Protein AF-A0A8S2B6L3-F1 (afdb_monomer)

Secondary structure (DSSP, 8-state):
---SS-HHHHHHHHHHHHHHHHHHHHHHHHHHHHHGGGGGT---HHHHHHHHHHHHHHHHHHHHHHHHHHHHHTPPPPTTSPS--HHHHHHHHHHHHHHHT--TT-S-SSHHHHHTHHHHHHHHHHHHHHHHHHHHHT-S-TTHHHHHHHHHHHHHHHHHHHHHHHHHSHHHHHHTT------HHHHHHHHHHHHHHHHTT--EEEEEEEPP-GGGS--S---TTTSTT----S--HHHHHHHHHHHHHHHGGGGGTPPBPHHHHHHHHHHHHT-S-HHHHHHHHHHHHHHHHHHHHSSHHHHTSHHHHHHHHHHHHHHHHHHHHHHH-S-HHHHS-HHHHHHHHHHHHHHHHHHHHHHHHHHTSHHHHHHTSPPPS-TTS-S-SHHHHHHHHHHHTT---EEEEEB--------GGGGSS----S----EEEEE---TTT-SS--EEEE--HHHHHTTPPPPPSB----HHHHHHHHHHHHHHHHHHHHHHHHHHHHHHHHHHHHHHHHHHHHHHHHH-HHIIIIIHHHHHHTGGGHHHHHHHHHHHHHHHTTHHHHHHHHHHHHS-EEEEPBHHHHHHHHHHHHHHHTT-SSHHHHHHHHT-SSHHHHHHHS-SSHHHHHHHHHHHSS-HHHHHHHHHHHHHHHHHS---S-PPPSHHHHHHHHHHHHHHHHHHHHHHHHHH-GGG-GGGTTHHHHHHHHHHHHHHHHHHHTT-GGG--HHHHHHHHHTS---S-HHHHH-TT----HHHHHHHHHHHHHHHHHH---HHHHHHHHHHHHHHHHHHHS-HHHHHHHHTTT--HHHHHHHHHHHTT-STTB---TT-EEEEEEE------------------------SSSSHHHHHHHTTS-----------PPP-SSPPSS---S-HHHHHHHHHHHH-SS-TT--EEEEEEE-TTS-HHHHHHHHHT-HHHHHH-SSEEEEEPPPS--TT---HHHHHHHHHHHHTT--HHHHHHHHHHHHHHHHHHHHTT---S--HHHHHHHHHHHHHHHHHTTS--EEEEES--GGG-------------TTS-GGGGS-TTS--EEEEEES-HHHHHHH-SSGGGEEEEPPP--HHHHHHHHHHHHHTTTPPPPP--HHHHHHHHHHHTT-HHHHHHHHHH-TTTTSTT-SSS-------------------------

InterPro domains:
  IPR002182 NB-ARC [PF00931] (900-1118)
  IPR007658 Protein of unknown function DUF594 [PF04578] (765-818)
  IPR025315 Domain of unknown function DUF4220 [PF13968] (52-455)
  IPR027417 P-loop containing nucleoside triphosphate hydrolase [G3DSA:3.40.50.300] (875-1096)
  IPR027417 P-loop containing nucleoside triphosphate hydrolase [SSF52540] (882-1149)

Radius of gyration: 41.97 Å; Cα contacts (8 Å, |Δi|>4): 1352; chains: 1; bounding box: 124×137×91 Å

Mean predicted aligned error: 19.84 Å

Nearest PDB structures (foldseek):
  9fp6-assembly1_F  TM=7.787E-01  e=2.320E-06  Nicotiana benthamiana
  8xuq-assembly1_G  TM=4.995E-01  e=8.492E-08  Solanum lycopersicum
  6w2y-assembly1_A  TM=2.445E-01  e=6.079E+00  Homo sapiens

Structure (mmCIF, N/CA/C/O backbone):
data_AF-A0A8S2B6L3-F1
#
_entry.id   AF-A0A8S2B6L3-F1
#
loop_
_atom_site.group_PDB
_atom_site.id
_atom_site.type_symbol
_atom_site.label_atom_id
_atom_site.label_alt_id
_atom_site.label_comp_id
_atom_site.label_asym_id
_atom_site.label_entity_id
_atom_site.label_seq_id
_atom_site.pdbx_PDB_ins_code
_atom_site.Cartn_x
_atom_site.Cartn_y
_atom_site.Cartn_z
_atom_site.occupancy
_atom_site.B_iso_or_equiv
_atom_site.auth_seq_id
_atom_site.auth_comp_id
_atom_site.auth_asym_id
_atom_site.auth_atom_id
_atom_site.pdbx_PDB_model_num
ATOM 1 N N . MET A 1 1 ? -56.464 -9.897 9.404 1.00 39.75 1 MET A N 1
ATOM 2 C CA . MET A 1 1 ? -55.066 -9.993 8.936 1.00 39.75 1 MET A CA 1
ATOM 3 C C . MET A 1 1 ? -54.577 -11.382 9.287 1.00 39.75 1 MET A C 1
ATOM 5 O O . MET A 1 1 ? -54.652 -11.745 10.451 1.00 39.75 1 MET A O 1
ATOM 9 N N . VAL A 1 2 ? -54.205 -12.188 8.294 1.00 43.56 2 VAL A N 1
ATOM 10 C CA . VAL A 1 2 ? -53.594 -13.500 8.544 1.00 43.56 2 VAL A CA 1
ATOM 11 C C . VAL A 1 2 ? -52.221 -13.220 9.145 1.00 43.56 2 VAL A C 1
ATOM 13 O O . VAL A 1 2 ? -51.412 -12.559 8.497 1.00 43.56 2 VAL A O 1
ATOM 16 N N . ASP A 1 3 ? -51.986 -13.634 10.390 1.00 48.56 3 ASP A N 1
ATOM 17 C CA . ASP A 1 3 ? -50.657 -13.565 10.998 1.00 48.56 3 ASP A CA 1
ATOM 18 C C . ASP A 1 3 ? -49.701 -14.382 10.116 1.00 48.56 3 ASP A C 1
ATOM 20 O O . ASP A 1 3 ? -49.745 -15.610 10.092 1.00 48.56 3 ASP A O 1
ATOM 24 N N . VAL A 1 4 ? -48.860 -13.685 9.347 1.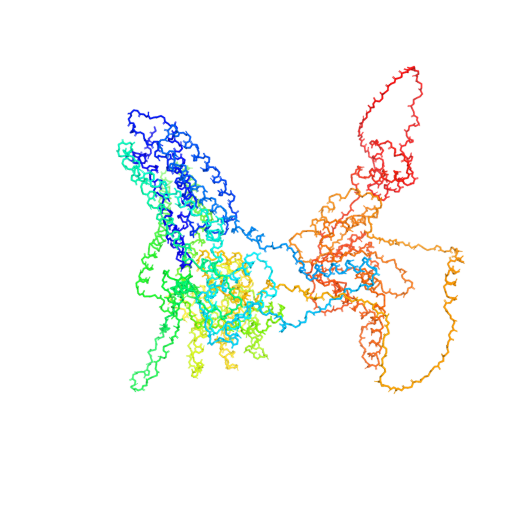00 69.31 4 VAL A N 1
ATOM 25 C CA . VAL A 1 4 ? -47.894 -14.269 8.395 1.00 69.31 4 VAL A CA 1
ATOM 26 C C . VAL A 1 4 ? -46.838 -15.123 9.119 1.00 69.31 4 VAL A C 1
ATOM 28 O O . VAL A 1 4 ? -46.154 -15.935 8.502 1.00 69.31 4 VAL A O 1
ATOM 31 N N . ILE A 1 5 ? -46.721 -14.974 10.442 1.00 65.00 5 ILE A N 1
ATOM 32 C CA . ILE A 1 5 ? -45.746 -15.662 11.288 1.00 65.00 5 ILE A CA 1
ATOM 33 C C . ILE A 1 5 ? -46.480 -16.668 12.194 1.00 65.00 5 ILE A C 1
ATOM 35 O O . ILE A 1 5 ? -47.363 -16.264 12.954 1.00 65.00 5 ILE A O 1
ATOM 39 N N . PRO A 1 6 ? -46.107 -17.963 12.175 1.00 85.62 6 PRO A N 1
ATOM 40 C CA . PRO A 1 6 ? -46.653 -18.972 13.081 1.00 85.62 6 PRO A CA 1
ATOM 41 C C . PRO A 1 6 ? -46.557 -18.551 14.556 1.00 85.62 6 PRO A C 1
ATOM 43 O O . PRO A 1 6 ? -45.494 -18.115 15.002 1.00 85.62 6 PRO A O 1
ATOM 46 N N . LYS A 1 7 ? -47.632 -18.747 15.337 1.00 78.56 7 LYS A N 1
ATOM 47 C CA . LYS A 1 7 ? -47.705 -18.347 16.762 1.00 78.56 7 LYS A CA 1
ATOM 48 C C . LYS A 1 7 ? -46.521 -18.853 17.593 1.00 78.56 7 LYS A C 1
ATOM 50 O O . LYS A 1 7 ? -45.916 -18.079 18.316 1.00 78.56 7 LYS A O 1
ATOM 55 N N . HIS A 1 8 ? -46.107 -20.105 17.394 1.00 76.56 8 HIS A N 1
ATOM 56 C CA . HIS A 1 8 ? -44.943 -20.670 18.083 1.00 76.56 8 HIS A CA 1
ATOM 57 C C . HIS A 1 8 ? -43.637 -19.906 17.786 1.00 76.56 8 HIS A C 1
ATOM 59 O O . HIS A 1 8 ? -42.817 -19.708 18.676 1.00 76.56 8 HIS A O 1
ATOM 65 N N . ILE A 1 9 ? -43.432 -19.455 16.542 1.00 77.88 9 ILE A N 1
ATOM 66 C CA . ILE A 1 9 ? -42.243 -18.675 16.159 1.00 77.88 9 ILE A CA 1
ATOM 67 C C . ILE A 1 9 ? -42.303 -17.285 16.793 1.00 77.88 9 ILE A C 1
ATOM 69 O O . ILE A 1 9 ? -41.291 -16.804 17.293 1.00 77.88 9 ILE A O 1
ATOM 73 N N . LYS A 1 10 ? -43.490 -16.672 16.827 1.00 77.94 10 LYS A N 1
ATOM 74 C CA . LYS A 1 10 ? -43.725 -15.384 17.486 1.00 77.94 10 LYS A CA 1
ATOM 75 C C . LYS A 1 10 ? -43.458 -15.460 18.994 1.00 77.9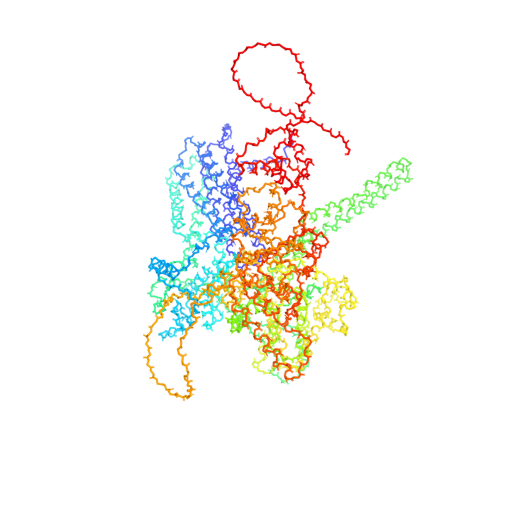4 10 LYS A C 1
ATOM 77 O O . LYS A 1 10 ? -42.695 -14.653 19.506 1.00 77.94 10 LYS A O 1
ATOM 82 N N . ASP A 1 11 ? -43.959 -16.490 19.672 1.00 74.25 11 ASP A N 1
ATOM 83 C CA . ASP A 1 11 ? -43.765 -16.684 21.117 1.00 74.25 11 ASP A CA 1
ATOM 84 C C . ASP A 1 11 ? -42.308 -17.000 21.491 1.00 74.25 11 ASP A C 1
ATOM 86 O O . ASP A 1 11 ? -41.849 -16.694 22.595 1.00 74.25 11 ASP A O 1
ATOM 90 N N . VAL A 1 12 ? -41.565 -17.665 20.602 1.00 76.44 12 VAL A N 1
ATOM 91 C CA . VAL A 1 12 ? -40.120 -17.880 20.776 1.00 76.44 12 VAL A CA 1
ATOM 92 C C . VAL A 1 12 ? -39.362 -16.575 20.540 1.00 76.44 12 VAL A C 1
ATOM 94 O O . VAL A 1 12 ? -38.505 -16.221 21.348 1.00 76.44 12 VAL A O 1
ATOM 97 N N . TRP A 1 13 ? -39.698 -15.844 19.476 1.00 78.12 13 TRP A N 1
ATOM 98 C CA . TRP A 1 13 ? -39.088 -14.559 19.148 1.00 78.12 13 TRP A CA 1
ATOM 99 C C . TRP A 1 13 ? -39.301 -13.527 20.255 1.00 78.12 13 TRP A C 1
ATOM 101 O O . TRP A 1 13 ? -38.339 -12.919 20.707 1.00 78.12 13 TRP A O 1
ATOM 111 N N . ASP A 1 14 ? -40.522 -13.372 20.759 1.00 73.19 14 ASP A N 1
ATOM 112 C CA . ASP A 1 14 ? -40.839 -12.379 21.786 1.00 73.19 14 ASP A CA 1
ATOM 113 C C . ASP A 1 14 ? -40.136 -12.675 23.123 1.00 73.19 14 ASP A C 1
ATOM 115 O O . ASP A 1 14 ? -39.762 -11.744 23.833 1.00 73.19 14 ASP A O 1
ATOM 119 N N . ARG A 1 15 ? -39.857 -13.952 23.433 1.00 72.19 15 ARG A N 1
ATOM 120 C CA . ARG A 1 15 ? -39.092 -14.360 24.628 1.00 72.19 15 ARG A CA 1
ATOM 121 C C . ARG A 1 15 ? -37.577 -14.227 24.489 1.00 72.19 15 ARG A C 1
ATOM 123 O O . ARG A 1 15 ? -36.888 -14.048 25.494 1.00 72.19 15 ARG A O 1
ATOM 130 N N . TRP A 1 16 ? -37.046 -14.379 23.278 1.00 79.19 16 TRP A N 1
ATOM 131 C CA . TRP A 1 16 ? -35.602 -14.457 23.037 1.00 79.19 16 TRP A CA 1
ATOM 132 C C . TRP A 1 16 ? -35.024 -13.282 22.256 1.00 79.19 16 TRP A C 1
ATOM 134 O O . TRP A 1 16 ? -33.807 -13.202 22.157 1.00 79.19 16 TRP A O 1
ATOM 144 N N . ASN A 1 17 ? -35.827 -12.358 21.732 1.00 82.75 17 ASN A N 1
ATOM 145 C CA . ASN A 1 17 ? -35.355 -11.276 20.861 1.00 82.75 17 ASN A CA 1
ATOM 146 C C . ASN A 1 17 ? -34.190 -10.467 21.465 1.00 82.75 17 ASN A C 1
ATOM 148 O O . ASN A 1 17 ? -33.154 -10.328 20.820 1.00 82.75 17 ASN A O 1
ATOM 152 N N . ILE A 1 18 ? -34.309 -9.985 22.706 1.00 84.00 18 ILE A N 1
ATOM 153 C CA . ILE A 1 18 ? -33.268 -9.187 23.368 1.00 84.00 18 ILE A CA 1
ATOM 154 C C . ILE A 1 18 ? -32.106 -10.084 23.800 1.00 84.00 18 ILE A C 1
ATOM 156 O O . ILE A 1 18 ? -30.960 -9.807 23.450 1.00 84.00 18 ILE A O 1
ATOM 160 N N . ARG A 1 19 ? -32.391 -11.182 24.518 1.00 86.75 19 ARG A N 1
ATOM 161 C CA . ARG A 1 19 ? -31.372 -12.134 25.008 1.00 86.75 19 ARG A CA 1
ATOM 162 C C . ARG A 1 19 ? -30.510 -12.662 23.857 1.00 86.75 19 ARG A C 1
ATOM 164 O O . ARG A 1 19 ? -29.286 -12.642 23.929 1.00 86.75 19 ARG A O 1
ATOM 171 N N . GLY A 1 20 ? -31.158 -13.086 22.777 1.00 86.62 20 GLY A N 1
ATOM 172 C CA . GLY A 1 20 ? -30.535 -13.593 21.562 1.00 86.62 20 GLY A CA 1
ATOM 173 C C . GLY A 1 20 ? -29.708 -12.535 20.839 1.00 86.62 20 GLY A C 1
ATOM 174 O O . GLY A 1 20 ? -28.588 -12.837 20.440 1.00 86.62 20 GLY A O 1
ATOM 175 N N . ALA A 1 21 ? -30.191 -11.292 20.727 1.00 89.56 21 ALA A N 1
ATOM 176 C CA . ALA A 1 21 ? -29.424 -10.209 20.105 1.00 89.56 21 ALA A CA 1
ATOM 177 C C . ALA A 1 21 ? -28.157 -9.848 20.907 1.00 89.56 21 ALA A C 1
ATOM 179 O O . ALA A 1 21 ? -27.092 -9.651 20.323 1.00 89.56 21 ALA A O 1
ATOM 180 N N . VAL A 1 22 ? -28.242 -9.832 22.242 1.00 91.12 22 VAL A N 1
ATOM 181 C CA . VAL A 1 22 ? -27.096 -9.579 23.133 1.00 91.12 22 VAL A CA 1
ATOM 182 C C . VAL A 1 22 ? -26.058 -10.708 23.050 1.00 91.12 22 VAL A C 1
ATOM 184 O O . VAL A 1 22 ? -24.865 -10.438 22.908 1.00 91.12 22 VAL A O 1
ATOM 187 N N . ILE A 1 23 ? -26.496 -11.973 23.075 1.00 90.94 23 ILE A N 1
ATOM 188 C CA . ILE A 1 23 ? -25.608 -13.141 22.920 1.00 90.94 23 ILE A CA 1
ATOM 189 C C . ILE A 1 23 ? -24.976 -13.170 21.523 1.00 90.94 23 ILE A C 1
ATOM 191 O O . ILE A 1 23 ? -23.786 -13.463 21.394 1.00 90.94 23 ILE A O 1
ATOM 195 N N . LEU A 1 24 ? -25.742 -12.846 20.476 1.00 92.25 24 LEU A N 1
ATOM 196 C CA . LEU A 1 24 ? -25.232 -12.745 19.110 1.00 92.25 24 LEU A CA 1
ATOM 197 C C . LEU A 1 24 ? -24.122 -11.694 19.029 1.00 92.25 24 LEU A C 1
ATOM 199 O O . LEU A 1 24 ? -23.046 -11.999 18.522 1.00 92.25 24 LEU A O 1
ATOM 203 N N . SER A 1 25 ? -24.346 -10.505 19.595 1.00 93.19 25 SER A N 1
ATOM 204 C CA . SER A 1 25 ? -23.343 -9.438 19.658 1.00 93.19 25 SER A CA 1
ATOM 205 C C . SER A 1 25 ? -22.048 -9.911 20.334 1.00 93.19 25 SER A C 1
ATOM 207 O O . SER A 1 25 ? -20.975 -9.794 19.745 1.00 93.19 25 SER A O 1
ATOM 209 N N . LEU A 1 26 ? -22.141 -10.556 21.502 1.00 91.81 26 LEU A N 1
ATOM 210 C CA . LEU A 1 26 ? -20.981 -11.118 22.206 1.00 91.81 26 LEU A CA 1
ATOM 211 C C . LEU A 1 26 ? -20.252 -12.195 21.377 1.00 91.81 26 LEU A C 1
ATOM 213 O O . LEU A 1 26 ? -19.022 -12.243 21.334 1.00 91.81 26 LEU A O 1
ATOM 217 N N . THR A 1 27 ? -21.009 -13.055 20.694 1.00 91.81 27 THR A N 1
ATOM 218 C CA . THR A 1 27 ? -20.460 -14.144 19.871 1.00 91.81 27 THR A CA 1
ATOM 219 C C . THR A 1 27 ? -19.681 -13.596 18.678 1.00 91.81 27 THR A C 1
ATOM 221 O O . THR A 1 27 ? -18.574 -14.058 18.400 1.00 91.81 27 THR A O 1
ATOM 224 N N . LEU A 1 28 ? -20.217 -12.578 17.997 1.00 93.25 28 LEU A N 1
ATOM 225 C CA . LEU A 1 28 ? -19.541 -11.914 16.881 1.00 93.25 28 LEU A CA 1
ATOM 226 C C . LEU A 1 28 ? -18.209 -11.295 17.329 1.00 93.25 28 LEU A C 1
ATOM 228 O O . LEU A 1 28 ? -17.218 -11.370 16.606 1.00 93.25 28 LEU A O 1
ATOM 232 N N . GLN A 1 29 ? -18.138 -10.773 18.553 1.00 91.44 29 GLN A N 1
ATOM 233 C CA . GLN A 1 29 ? -16.906 -10.205 19.111 1.00 91.44 29 GLN A CA 1
ATOM 234 C C . GLN A 1 29 ? -15.865 -11.241 19.473 1.00 91.44 29 GLN A C 1
ATOM 236 O O . GLN A 1 29 ? -14.689 -11.059 19.157 1.00 91.44 29 GLN A O 1
ATOM 241 N N . ALA A 1 30 ? -16.291 -12.348 20.077 1.00 90.31 30 ALA A N 1
ATOM 242 C CA . ALA A 1 30 ? -15.410 -13.480 20.312 1.00 90.31 30 ALA A CA 1
ATOM 243 C C . ALA A 1 30 ? -14.821 -13.995 18.985 1.00 90.31 30 ALA A C 1
ATOM 245 O O . ALA A 1 30 ? -13.615 -14.233 18.894 1.00 90.31 30 ALA A O 1
ATOM 246 N N . ILE A 1 31 ? -15.637 -14.076 17.923 1.00 89.94 31 ILE A N 1
ATOM 247 C CA . ILE A 1 31 ? -15.170 -14.433 16.576 1.00 89.94 31 ILE A CA 1
ATOM 248 C C . ILE A 1 31 ? -14.124 -13.425 16.076 1.00 89.94 31 ILE A C 1
ATOM 250 O O . ILE A 1 31 ? -13.054 -13.829 15.617 1.00 89.94 31 ILE A O 1
ATOM 254 N N . LEU A 1 32 ? -14.384 -12.121 16.181 1.00 91.31 32 LEU A N 1
ATOM 255 C CA . LEU A 1 32 ? -13.432 -11.105 15.729 1.00 91.31 32 LEU A CA 1
ATOM 256 C C . LEU A 1 32 ? -12.108 -11.151 16.510 1.00 91.31 32 LEU A C 1
ATOM 258 O O . LEU A 1 32 ? -11.046 -11.050 15.898 1.00 91.31 32 LEU A O 1
ATOM 262 N N . ILE A 1 33 ? -12.121 -11.379 17.823 1.00 88.69 33 ILE A N 1
ATOM 263 C CA . ILE A 1 33 ? -10.886 -11.495 18.621 1.00 88.69 33 ILE A CA 1
ATOM 264 C C . ILE A 1 33 ? -10.062 -12.712 18.198 1.00 88.69 33 ILE A C 1
ATOM 266 O O . ILE A 1 33 ? -8.857 -12.587 17.973 1.00 88.69 33 ILE A O 1
ATOM 270 N N . CYS A 1 34 ? -10.698 -13.872 18.029 1.00 84.38 34 CYS A N 1
ATOM 271 C CA . CYS A 1 34 ? -9.994 -15.111 17.704 1.00 84.38 34 CYS A CA 1
ATOM 272 C C . CYS A 1 34 ? -9.510 -15.179 16.246 1.00 84.38 34 CYS A C 1
ATOM 274 O O . CYS A 1 34 ? -8.421 -15.695 15.986 1.00 84.38 34 CYS A O 1
ATOM 276 N N . PHE A 1 35 ? -10.303 -14.688 15.287 1.00 86.44 35 PHE A N 1
ATOM 277 C CA . PHE A 1 35 ? -10.051 -14.911 13.859 1.00 86.44 35 PHE A CA 1
ATOM 278 C C . PHE A 1 35 ? -9.453 -13.706 13.126 1.00 86.44 35 PHE A C 1
ATOM 280 O O . PHE A 1 35 ? -8.768 -13.917 12.124 1.00 86.44 35 PHE A O 1
ATOM 287 N N . SER A 1 36 ? -9.615 -12.468 13.611 1.00 88.06 36 SER A N 1
ATOM 288 C CA . SER A 1 36 ? -9.066 -11.292 12.909 1.00 88.06 36 SER A CA 1
ATOM 289 C C . SER A 1 36 ? -7.540 -11.317 12.769 1.00 88.06 36 SER A C 1
ATOM 291 O O . SER A 1 36 ? -7.065 -11.078 11.660 1.00 88.06 36 SER A O 1
ATOM 293 N N . PRO A 1 37 ? -6.736 -11.707 13.785 1.00 83.69 37 PRO A N 1
ATOM 294 C CA . PRO A 1 37 ? -5.280 -11.814 13.625 1.00 83.69 37 PRO A CA 1
ATOM 295 C C . PRO A 1 37 ? -4.850 -12.826 12.554 1.00 83.69 37 PRO A C 1
ATOM 297 O O . PRO A 1 37 ? -3.748 -12.738 12.011 1.00 83.69 37 PRO A O 1
ATOM 300 N N . LEU A 1 38 ? -5.710 -13.801 12.236 1.00 83.12 38 LEU A N 1
ATOM 301 C CA . LEU A 1 38 ? -5.412 -14.835 11.251 1.00 83.12 38 LEU A CA 1
ATOM 302 C C . LEU A 1 38 ? -5.459 -14.307 9.813 1.00 83.12 38 LEU A C 1
ATOM 304 O O . LEU A 1 38 ? -4.885 -14.960 8.939 1.00 83.12 38 LEU A O 1
ATOM 308 N N . ARG A 1 39 ? -6.055 -13.130 9.560 1.00 85.50 39 ARG A N 1
ATOM 309 C CA . ARG A 1 39 ? -6.108 -12.525 8.216 1.00 85.50 39 ARG A CA 1
ATOM 310 C C . ARG A 1 39 ? -4.718 -12.204 7.657 1.00 85.50 39 ARG A C 1
ATOM 312 O O . ARG A 1 39 ? -4.468 -12.482 6.493 1.00 85.50 39 ARG A O 1
ATOM 319 N N . LYS A 1 40 ? -3.773 -11.791 8.517 1.00 85.06 40 LYS A N 1
ATOM 320 C CA . LYS A 1 40 ? -2.347 -11.608 8.164 1.00 85.06 40 LYS A CA 1
ATOM 321 C C . LYS A 1 40 ? -1.671 -12.906 7.722 1.00 85.06 40 LYS A C 1
ATOM 323 O O . LYS A 1 40 ? -0.711 -12.910 6.968 1.00 85.06 40 LYS A O 1
ATOM 328 N N . ARG A 1 41 ? -2.158 -14.040 8.228 1.00 81.56 41 ARG A N 1
ATOM 329 C CA . ARG A 1 41 ? -1.478 -15.332 8.111 1.00 81.56 41 ARG A CA 1
ATOM 330 C C . ARG A 1 41 ? -1.972 -16.122 6.906 1.00 81.56 41 ARG A C 1
ATOM 332 O O . ARG A 1 41 ? -1.244 -16.972 6.393 1.00 81.56 41 ARG A O 1
ATOM 339 N N . THR A 1 42 ? -3.227 -15.960 6.487 1.00 73.31 42 THR A N 1
ATOM 340 C CA . THR A 1 42 ? -3.825 -16.829 5.465 1.00 73.31 42 THR A CA 1
ATOM 341 C C . THR A 1 42 ? -4.634 -16.072 4.413 1.00 73.31 42 THR A C 1
ATOM 343 O O . THR A 1 42 ? -5.587 -15.392 4.771 1.00 73.31 42 THR A O 1
ATOM 346 N N . PRO A 1 43 ? -4.417 -16.352 3.114 1.00 66.94 43 PRO A N 1
ATOM 347 C CA . PRO A 1 43 ? -5.229 -15.808 2.024 1.00 66.94 43 PRO A CA 1
ATOM 348 C C . PRO A 1 43 ? -6.550 -16.584 1.860 1.00 66.94 43 PRO A C 1
ATOM 350 O O . PRO A 1 43 ? -7.154 -16.630 0.790 1.00 66.94 43 PRO A O 1
ATOM 353 N N . ARG A 1 44 ? -6.999 -17.301 2.902 1.00 69.81 44 ARG A N 1
ATOM 354 C CA . ARG A 1 44 ? -8.167 -18.184 2.796 1.00 69.81 44 ARG A CA 1
ATOM 355 C C . ARG A 1 44 ? -9.427 -17.334 2.784 1.00 69.81 44 ARG A C 1
ATOM 357 O O . ARG A 1 44 ? -9.853 -16.859 3.833 1.00 69.81 44 ARG A O 1
ATOM 364 N N . ARG A 1 45 ? -10.065 -17.249 1.615 1.00 69.19 45 ARG A N 1
ATOM 365 C CA . ARG A 1 45 ? -11.294 -16.472 1.409 1.00 69.19 45 ARG A CA 1
ATOM 366 C C . ARG A 1 45 ? -12.389 -16.769 2.427 1.00 69.19 45 ARG A C 1
ATOM 368 O O . ARG A 1 45 ? -12.997 -15.834 2.910 1.00 69.19 45 ARG A O 1
ATOM 375 N N . LEU A 1 46 ? -12.596 -18.027 2.820 1.00 70.81 46 LEU A N 1
ATOM 376 C CA . LEU A 1 46 ? -13.616 -18.361 3.824 1.00 70.81 46 LEU A CA 1
ATOM 377 C C . LEU A 1 46 ? -13.376 -17.712 5.185 1.00 70.81 46 LEU A C 1
ATOM 379 O O . LEU A 1 46 ? -14.321 -17.249 5.811 1.00 70.81 46 LEU A O 1
ATOM 383 N N . LEU A 1 47 ? -12.120 -17.669 5.634 1.00 78.31 47 LEU A N 1
ATOM 384 C CA . LEU A 1 47 ? -11.785 -17.008 6.891 1.00 78.31 47 LEU A CA 1
ATOM 385 C C . LEU A 1 47 ? -11.999 -15.499 6.760 1.00 78.31 47 LEU A C 1
ATOM 387 O O . LEU A 1 47 ? -12.567 -14.892 7.659 1.00 78.31 47 LEU A O 1
ATOM 391 N N . ILE A 1 48 ? -11.596 -14.918 5.627 1.00 81.06 48 ILE A N 1
ATOM 392 C CA . ILE A 1 48 ? -11.785 -13.492 5.341 1.00 81.06 48 ILE A CA 1
ATOM 393 C C . ILE A 1 48 ? -13.280 -13.144 5.295 1.00 81.06 48 ILE A C 1
ATOM 395 O O . ILE A 1 48 ? -13.677 -12.180 5.932 1.00 81.06 48 ILE A O 1
ATOM 399 N N . VAL A 1 49 ? -14.118 -13.950 4.632 1.00 79.88 49 VAL A N 1
ATOM 400 C CA . VAL A 1 49 ? -15.583 -13.770 4.577 1.00 79.88 49 VAL A CA 1
ATOM 401 C C . VAL A 1 49 ? -16.209 -13.902 5.963 1.00 79.88 49 VAL A C 1
ATOM 403 O O . VAL A 1 49 ? -17.076 -13.109 6.312 1.00 79.88 49 VAL A O 1
ATOM 406 N N . LEU A 1 50 ? -15.754 -14.859 6.777 1.00 83.25 50 LEU A N 1
ATOM 407 C CA . LEU A 1 50 ? -16.223 -15.013 8.153 1.00 83.25 50 LEU A CA 1
ATOM 408 C C . LEU A 1 50 ? -15.891 -13.772 8.993 1.00 83.25 50 LEU A C 1
ATOM 410 O O . LEU A 1 50 ? -16.791 -13.206 9.605 1.00 83.25 50 LEU A O 1
ATOM 414 N N . VAL A 1 51 ? -14.641 -13.301 8.966 1.00 88.62 51 VAL A N 1
ATOM 415 C CA . VAL A 1 51 ? -14.223 -12.080 9.679 1.00 88.62 51 VAL A CA 1
ATOM 416 C C . VAL A 1 51 ? -14.974 -10.852 9.159 1.00 88.62 51 VAL A C 1
ATOM 418 O O . VAL A 1 51 ? -15.491 -10.084 9.961 1.00 88.62 51 VAL A O 1
ATOM 421 N N . TRP A 1 52 ? -15.092 -10.700 7.840 1.00 90.94 52 TRP A N 1
ATOM 422 C CA . TRP A 1 52 ? -15.821 -9.609 7.190 1.00 90.94 52 TRP A CA 1
ATOM 423 C C . TRP A 1 52 ? -17.298 -9.580 7.601 1.00 90.94 52 TRP A C 1
ATOM 425 O O . TRP A 1 52 ? -17.804 -8.546 8.028 1.00 90.94 52 TRP A O 1
ATOM 435 N N . SER A 1 53 ? -17.979 -10.730 7.557 1.00 88.19 53 SER A N 1
ATOM 436 C CA . SER A 1 53 ? -19.384 -10.833 7.967 1.00 88.19 53 SER A CA 1
ATOM 437 C C . SER A 1 53 ? -19.566 -10.514 9.450 1.00 88.19 53 SER A C 1
ATOM 439 O O . SER A 1 53 ? -20.471 -9.762 9.808 1.00 88.19 53 SER A O 1
ATOM 441 N N . SER A 1 54 ? -18.669 -11.008 10.309 1.00 92.75 54 SER A N 1
ATOM 442 C CA . SER A 1 54 ? -18.706 -10.706 11.737 1.00 92.75 54 SER A CA 1
ATOM 443 C C . SER A 1 54 ? -18.448 -9.232 12.022 1.00 92.75 54 SER A C 1
ATOM 445 O O . SER A 1 54 ? -19.101 -8.674 12.896 1.00 92.75 54 SER A O 1
ATOM 447 N N . TYR A 1 55 ? -17.542 -8.597 11.275 1.00 92.44 55 TYR A N 1
ATOM 448 C CA . TYR A 1 55 ? -17.217 -7.178 11.405 1.00 92.44 55 TYR A CA 1
ATOM 449 C C . TYR A 1 55 ? -18.436 -6.305 11.091 1.00 92.44 55 TYR A C 1
ATOM 451 O O . TYR A 1 55 ? -18.815 -5.465 11.903 1.00 92.44 55 TYR A O 1
ATOM 459 N N . LEU A 1 56 ? -19.115 -6.575 9.971 1.00 90.31 56 LEU A N 1
ATOM 460 C CA . LEU A 1 56 ? -20.314 -5.833 9.574 1.00 90.31 56 LEU A CA 1
ATOM 461 C C . LEU A 1 56 ? -21.500 -6.067 10.520 1.00 90.31 56 LEU A C 1
ATOM 463 O O . LEU A 1 56 ? -22.231 -5.133 10.855 1.00 90.31 56 LEU A O 1
ATOM 467 N N . LEU A 1 57 ? -21.707 -7.313 10.959 1.00 91.44 57 LEU A N 1
ATOM 468 C CA . LEU A 1 57 ? -22.838 -7.667 11.818 1.00 91.44 57 LEU A CA 1
ATOM 469 C C . LEU A 1 57 ? -22.642 -7.244 13.279 1.00 91.44 57 LEU A C 1
ATOM 471 O O . LEU A 1 57 ? -23.639 -7.060 13.979 1.00 91.44 57 LEU A O 1
ATOM 475 N N . ALA A 1 58 ? -21.403 -7.083 13.756 1.00 91.00 58 ALA A N 1
ATOM 476 C CA . ALA A 1 58 ? -21.122 -6.753 15.154 1.00 91.00 58 ALA A CA 1
ATOM 477 C C . ALA A 1 58 ? -21.783 -5.429 15.567 1.00 91.00 58 ALA A C 1
ATOM 479 O O . ALA A 1 58 ? -22.587 -5.419 16.503 1.00 91.00 58 ALA A O 1
ATOM 480 N N . ASP A 1 59 ? -21.531 -4.349 14.823 1.00 87.75 59 ASP A N 1
ATOM 481 C CA . ASP A 1 59 ? -22.091 -3.027 15.129 1.00 87.75 59 ASP A CA 1
ATOM 482 C C . ASP A 1 59 ? -23.616 -2.997 14.921 1.00 87.75 59 ASP A C 1
ATOM 484 O O . ASP A 1 59 ? -24.356 -2.434 15.733 1.00 87.75 59 ASP A O 1
ATOM 488 N N . TRP A 1 60 ? -24.116 -3.666 13.873 1.00 90.94 60 TRP A N 1
ATOM 489 C CA . TRP A 1 60 ? -25.555 -3.764 13.605 1.00 90.94 60 TRP A CA 1
ATOM 490 C C . TRP A 1 60 ? -26.305 -4.483 14.734 1.00 90.94 60 TRP A C 1
ATOM 492 O O . TRP A 1 60 ? -27.326 -3.986 15.210 1.00 90.94 60 TRP A O 1
ATOM 502 N N . SER A 1 61 ? -25.778 -5.619 15.203 1.00 92.25 61 SER A N 1
ATOM 503 C CA . SER A 1 61 ? -26.400 -6.417 16.266 1.00 92.25 61 SER A CA 1
ATOM 504 C C . SER A 1 61 ? -26.500 -5.650 17.588 1.00 92.25 61 SER A C 1
ATOM 506 O O . SER A 1 61 ? -27.537 -5.709 18.252 1.00 92.25 61 SER A O 1
ATOM 508 N N . ALA A 1 62 ? -25.466 -4.878 17.943 1.00 90.06 62 ALA A N 1
ATOM 509 C CA . ALA A 1 62 ? -25.458 -4.084 19.164 1.00 90.06 62 ALA A CA 1
ATOM 510 C C . ALA A 1 62 ? -26.440 -2.906 19.086 1.00 90.06 62 ALA A C 1
ATOM 512 O O . ALA A 1 62 ? -27.249 -2.722 19.996 1.00 90.06 62 ALA A O 1
ATOM 513 N N . ASN A 1 63 ? -26.451 -2.170 17.970 1.00 88.25 63 ASN A N 1
ATOM 514 C CA . ASN A 1 63 ? -27.407 -1.082 17.742 1.00 88.25 63 ASN A CA 1
ATOM 515 C C . ASN A 1 63 ? -28.861 -1.584 17.769 1.00 88.25 63 ASN A C 1
ATOM 517 O O . ASN A 1 63 ? -29.724 -0.973 18.404 1.00 88.25 63 ASN A O 1
ATOM 521 N N . PHE A 1 64 ? -29.129 -2.725 17.125 1.00 89.81 64 PHE A N 1
ATOM 522 C CA . PHE A 1 64 ? -30.445 -3.361 17.124 1.00 89.81 64 PHE A CA 1
ATOM 523 C C . PHE A 1 64 ? -30.889 -3.762 18.539 1.00 89.81 64 PHE A C 1
ATOM 525 O O . PHE A 1 64 ? -32.020 -3.477 18.939 1.00 89.81 64 PHE A O 1
ATOM 532 N N . ALA A 1 65 ? -29.989 -4.358 19.327 1.00 89.31 65 ALA A N 1
ATOM 533 C CA . ALA A 1 65 ? -30.264 -4.735 20.710 1.00 89.31 65 ALA A CA 1
ATOM 534 C C . ALA A 1 65 ? -30.553 -3.512 21.604 1.00 89.31 65 ALA A C 1
ATOM 536 O O . ALA A 1 65 ? -31.520 -3.541 22.367 1.00 89.31 65 ALA A O 1
ATOM 537 N N . VAL A 1 66 ? -29.798 -2.412 21.469 1.00 88.06 66 VAL A N 1
ATOM 538 C CA . VAL A 1 66 ? -30.070 -1.156 22.200 1.00 88.06 66 VAL A CA 1
ATOM 539 C C . VAL A 1 66 ? -31.446 -0.594 21.836 1.00 88.06 66 VAL A C 1
ATOM 541 O O . VAL A 1 66 ? -32.200 -0.192 22.724 1.00 88.06 66 VAL A O 1
ATOM 544 N N . GLY A 1 67 ? -31.821 -0.624 20.553 1.00 86.38 67 GLY A N 1
ATOM 545 C CA . GLY A 1 67 ? -33.147 -0.197 20.097 1.00 86.38 67 GLY A CA 1
ATOM 546 C C . GLY A 1 67 ? -34.288 -1.012 20.717 1.00 86.38 67 GLY A C 1
ATOM 547 O O . GLY A 1 67 ? -35.282 -0.442 21.176 1.00 86.38 67 GLY A O 1
ATOM 548 N N . LEU A 1 68 ? -34.135 -2.339 20.797 1.00 84.19 68 LEU A N 1
ATOM 549 C CA . LEU A 1 68 ? -35.106 -3.219 21.459 1.00 84.19 68 LEU A CA 1
ATOM 550 C C . LEU A 1 68 ? -35.210 -2.944 22.966 1.00 84.19 68 LEU A C 1
ATOM 552 O O . LEU A 1 68 ? -36.320 -2.894 23.499 1.00 84.19 68 LEU A O 1
ATOM 556 N N . ILE A 1 69 ? -34.077 -2.726 23.641 1.00 85.06 69 ILE A N 1
ATOM 557 C CA . ILE A 1 69 ? -34.047 -2.393 25.073 1.00 85.06 69 ILE A CA 1
ATOM 558 C C . ILE A 1 69 ? -34.752 -1.054 25.323 1.00 85.06 69 ILE A C 1
ATOM 560 O O . ILE A 1 69 ? -35.620 -0.976 26.192 1.00 85.06 69 ILE A O 1
ATOM 564 N N . SER A 1 70 ? -34.445 -0.022 24.531 1.00 82.44 70 SER A N 1
ATOM 565 C CA . SER A 1 70 ? -35.060 1.307 24.649 1.00 82.44 70 SER A CA 1
ATOM 566 C C . SER A 1 70 ? -36.583 1.256 24.471 1.00 82.44 70 SER A C 1
ATOM 568 O O . SER A 1 70 ? -37.330 1.801 25.287 1.00 82.44 70 SER A O 1
ATOM 570 N N . LYS A 1 71 ? -37.069 0.499 23.476 1.00 80.94 71 LYS A N 1
ATOM 571 C CA . LYS A 1 71 ? -38.508 0.304 23.223 1.00 80.94 71 LYS A CA 1
ATOM 572 C C . LYS A 1 71 ? -39.246 -0.361 24.391 1.00 80.94 71 LYS A C 1
ATOM 574 O O . LYS A 1 71 ? -40.431 -0.090 24.594 1.00 80.94 71 LYS A O 1
ATOM 579 N N . ASN A 1 72 ? -38.575 -1.241 25.133 1.00 75.38 72 ASN A N 1
ATOM 580 C CA . ASN A 1 72 ? -39.185 -2.015 26.215 1.00 75.38 72 ASN A CA 1
ATOM 581 C C . ASN A 1 72 ? -39.054 -1.347 27.599 1.00 75.38 72 ASN A C 1
ATOM 583 O O . ASN A 1 72 ? -39.825 -1.675 28.500 1.00 75.38 72 ASN A O 1
ATOM 587 N N . GLN A 1 73 ? -38.152 -0.373 27.774 1.00 72.44 73 GLN A N 1
ATOM 588 C CA . GLN A 1 73 ? -38.021 0.400 29.021 1.00 72.44 73 GLN A CA 1
ATOM 589 C C . GLN A 1 73 ? -39.288 1.229 29.332 1.00 72.44 73 GLN A C 1
ATOM 591 O O . GLN A 1 73 ? -39.734 1.260 30.481 1.00 72.44 73 GLN A O 1
ATOM 596 N N . GLY A 1 74 ? -39.930 1.815 28.312 1.00 62.34 74 GLY A N 1
ATOM 597 C CA . GLY A 1 74 ? -41.056 2.755 28.463 1.00 62.34 74 GLY A CA 1
ATOM 598 C C . GLY A 1 74 ? -42.478 2.170 28.481 1.00 62.34 74 GLY A C 1
ATOM 599 O O . GLY A 1 74 ? -43.428 2.942 28.490 1.00 62.34 74 GLY A O 1
ATOM 600 N N . LYS A 1 75 ? -42.666 0.842 28.446 1.00 63.31 75 LYS A N 1
ATOM 601 C CA . LYS A 1 75 ? -44.011 0.222 28.445 1.00 63.31 75 LYS A CA 1
ATOM 602 C C . LYS A 1 75 ? -44.414 -0.289 29.823 1.00 63.31 75 LYS A C 1
ATOM 604 O O . LYS A 1 75 ? -43.619 -0.980 30.458 1.00 63.31 75 LYS A O 1
ATOM 609 N N . ASP A 1 76 ? -45.633 -0.000 30.262 1.00 55.84 76 ASP A N 1
ATOM 610 C CA . ASP A 1 76 ? -46.199 -0.596 31.476 1.00 55.84 76 ASP A CA 1
ATOM 611 C C . ASP A 1 76 ? -46.508 -2.085 31.265 1.00 55.84 76 ASP A C 1
ATOM 613 O O . ASP A 1 76 ? -46.878 -2.509 30.167 1.00 55.84 76 ASP A O 1
ATOM 617 N N . LEU A 1 77 ? -46.290 -2.885 32.311 1.00 51.41 77 LEU A N 1
ATOM 618 C CA . LEU A 1 77 ? -46.504 -4.335 32.297 1.00 51.41 77 LEU A CA 1
ATOM 619 C C . LEU A 1 77 ? -47.998 -4.648 32.161 1.00 51.41 77 LEU A C 1
ATOM 621 O O . LEU A 1 77 ? -48.823 -4.047 32.853 1.00 51.41 77 LEU A O 1
ATOM 625 N N . LYS A 1 78 ? -48.349 -5.621 31.313 1.00 53.62 78 LYS A N 1
ATOM 626 C CA . LYS A 1 78 ? -49.683 -6.231 31.353 1.00 53.62 78 LYS A CA 1
ATOM 627 C C . LYS A 1 78 ? -49.744 -7.245 32.508 1.00 53.62 78 LYS A C 1
ATOM 629 O O . LYS A 1 78 ? -48.710 -7.794 32.873 1.00 53.62 78 LYS A O 1
ATOM 634 N N . PRO A 1 79 ? -50.928 -7.522 33.082 1.00 43.44 79 PRO A N 1
ATOM 635 C CA . PRO A 1 79 ? -51.076 -8.420 34.235 1.00 43.44 79 PRO A CA 1
ATOM 636 C C . PRO A 1 79 ? -50.592 -9.868 34.011 1.00 43.44 79 PRO A C 1
ATOM 638 O O . PRO A 1 79 ? -50.325 -10.555 34.991 1.00 43.44 79 PRO A O 1
ATOM 641 N N . ASP A 1 80 ? -50.423 -10.304 32.756 1.00 51.97 80 ASP A N 1
ATOM 642 C CA . ASP A 1 80 ? -49.887 -11.627 32.392 1.00 51.97 80 ASP A CA 1
ATOM 643 C C . ASP A 1 80 ? -48.367 -11.628 32.099 1.00 51.97 80 ASP A C 1
ATOM 645 O O . ASP A 1 80 ? -47.796 -12.678 31.795 1.00 51.97 80 ASP A O 1
ATOM 649 N N . ASP A 1 81 ? -47.696 -10.470 32.170 1.00 49.03 81 ASP A N 1
ATOM 650 C CA . ASP A 1 81 ? -46.251 -10.364 31.940 1.00 49.03 81 ASP A CA 1
ATOM 651 C C . ASP A 1 81 ? -45.453 -10.678 33.230 1.00 49.03 81 ASP A C 1
ATOM 653 O O . ASP A 1 81 ? -45.816 -10.223 34.320 1.00 49.03 81 ASP A O 1
ATOM 657 N N . PRO A 1 82 ? -44.338 -11.430 33.144 1.00 47.25 82 PRO A N 1
ATOM 658 C CA . PRO A 1 82 ? -43.539 -11.820 34.307 1.00 47.25 82 PRO A CA 1
ATOM 659 C C . PRO A 1 82 ? -42.903 -10.618 35.051 1.00 47.25 82 PRO A C 1
ATOM 661 O O . PRO A 1 82 ? -42.648 -9.564 34.458 1.00 47.25 82 PRO A O 1
ATOM 664 N N . PRO A 1 83 ? -42.612 -10.751 36.363 1.00 48.16 83 PRO A N 1
ATOM 665 C CA . PRO A 1 83 ? -42.238 -9.618 37.207 1.00 48.16 83 PRO A CA 1
ATOM 666 C C . PRO A 1 83 ? -40.796 -9.116 36.968 1.00 48.16 83 PRO A C 1
ATOM 668 O O . PRO A 1 83 ? -39.825 -9.806 37.250 1.00 48.16 83 PRO A O 1
ATOM 671 N N . GLN A 1 84 ? -40.692 -7.855 36.523 1.00 54.06 84 GLN A N 1
ATOM 672 C CA . GLN A 1 84 ? -39.532 -6.931 36.524 1.00 54.06 84 GLN A CA 1
ATOM 673 C C . GLN A 1 84 ? -38.185 -7.373 35.886 1.00 54.06 84 GLN A C 1
ATOM 675 O O . GLN A 1 84 ? -37.149 -7.387 36.550 1.00 54.06 84 GLN A O 1
ATOM 680 N N . ASP A 1 85 ? -38.146 -7.481 34.550 1.00 58.06 85 ASP A N 1
ATOM 681 C CA . ASP A 1 85 ? -36.907 -7.587 33.738 1.00 58.06 85 ASP A CA 1
ATOM 682 C C . ASP A 1 85 ? -36.191 -6.236 33.462 1.00 58.06 85 ASP A C 1
ATOM 684 O O . ASP A 1 85 ? -35.015 -6.194 33.085 1.00 58.06 85 ASP A O 1
ATOM 688 N N . LYS A 1 86 ? -36.864 -5.085 33.651 1.00 63.88 86 LYS A N 1
ATOM 689 C CA . LYS A 1 86 ? -36.360 -3.753 33.223 1.00 63.88 86 LYS A CA 1
ATOM 690 C C . LYS A 1 86 ? -35.023 -3.341 33.854 1.00 63.88 86 LYS A C 1
ATOM 692 O O . LYS A 1 86 ? -34.220 -2.650 33.225 1.00 63.88 86 LYS A O 1
ATOM 697 N N . LYS A 1 87 ? -34.766 -3.775 35.092 1.00 71.69 87 LYS A N 1
ATOM 698 C CA . LYS A 1 87 ? -33.572 -3.390 35.864 1.00 71.69 87 LYS A CA 1
ATOM 699 C C . LYS A 1 87 ? -32.293 -4.034 35.328 1.00 71.69 87 LYS A C 1
ATOM 701 O O . LYS A 1 87 ? -31.261 -3.367 35.317 1.00 71.69 87 LYS A O 1
ATOM 706 N N . LEU A 1 88 ? -32.364 -5.295 34.886 1.00 77.75 88 LEU A N 1
ATOM 707 C CA . LEU A 1 88 ? -31.223 -6.017 34.312 1.00 77.75 88 LEU A CA 1
ATOM 708 C C . LEU A 1 88 ? -31.003 -5.630 32.844 1.00 77.75 88 LEU A C 1
ATOM 710 O O . LEU A 1 88 ? -29.865 -5.445 32.425 1.00 77.75 88 LEU A O 1
ATOM 714 N N . MET A 1 89 ? -32.083 -5.387 32.093 1.00 79.06 89 MET A N 1
ATOM 715 C CA . MET A 1 89 ? -31.991 -4.853 30.728 1.00 79.06 89 MET A CA 1
ATOM 716 C C . MET A 1 89 ? -31.277 -3.493 30.677 1.00 79.06 89 MET A C 1
ATOM 718 O O . MET A 1 89 ? -30.525 -3.228 29.741 1.00 79.06 89 MET A O 1
ATOM 722 N N . ALA A 1 90 ? -31.447 -2.650 31.705 1.00 82.88 90 ALA A N 1
ATOM 723 C CA . ALA A 1 90 ? -30.713 -1.387 31.827 1.00 82.88 90 ALA A CA 1
ATOM 724 C C . ALA A 1 90 ? -29.192 -1.575 31.975 1.00 82.88 90 ALA A C 1
ATOM 726 O O . ALA A 1 90 ? -28.431 -0.709 31.558 1.00 82.88 90 ALA A O 1
ATOM 727 N N . LEU A 1 91 ? -28.742 -2.705 32.537 1.00 87.94 91 LEU A N 1
ATOM 728 C CA . LEU A 1 91 ? -27.322 -3.060 32.632 1.00 87.94 91 LEU A CA 1
ATOM 729 C C . LEU A 1 91 ? -26.759 -3.562 31.298 1.00 87.94 91 LEU A C 1
ATOM 731 O O . LEU A 1 91 ? -25.585 -3.340 31.012 1.00 87.94 91 LEU A O 1
ATOM 735 N N . TRP A 1 92 ? -27.577 -4.200 30.459 1.00 90.06 92 TRP A N 1
ATOM 736 C CA . TRP A 1 92 ? -27.130 -4.690 29.155 1.00 90.06 92 TRP A CA 1
ATOM 737 C C . TRP A 1 92 ? -26.855 -3.567 28.151 1.00 90.06 92 TRP A C 1
ATOM 739 O O . TRP A 1 92 ? -25.980 -3.728 27.309 1.00 90.06 92 TRP A O 1
ATOM 749 N N . ALA A 1 93 ? -27.525 -2.415 28.252 1.00 88.31 93 ALA A N 1
ATOM 750 C CA . ALA A 1 93 ? -27.263 -1.282 27.358 1.00 88.31 93 ALA A CA 1
ATOM 751 C C . ALA A 1 93 ? -25.801 -0.766 27.446 1.00 88.31 93 ALA A C 1
ATOM 753 O O . ALA A 1 93 ? -25.140 -0.707 26.409 1.00 88.31 93 ALA A O 1
ATOM 754 N N . PRO A 1 94 ? -25.225 -0.498 28.636 1.00 89.25 94 PRO A N 1
ATOM 755 C CA . PRO A 1 94 ? -23.790 -0.236 28.783 1.00 89.25 94 PRO A CA 1
ATOM 756 C C . PRO A 1 94 ? -22.868 -1.356 28.274 1.00 89.25 94 PRO A C 1
ATOM 758 O O . PRO A 1 94 ? -21.798 -1.069 27.743 1.00 89.25 94 PRO A O 1
ATOM 761 N N . PHE A 1 95 ? -23.264 -2.628 28.395 1.00 89.94 95 PHE A N 1
ATOM 762 C CA . PHE A 1 95 ? -22.502 -3.741 27.810 1.00 89.94 95 PHE A CA 1
ATOM 763 C C . PHE A 1 95 ? -22.495 -3.699 26.282 1.00 89.94 95 PHE A C 1
ATOM 765 O O . PHE A 1 95 ? -21.475 -3.985 25.666 1.00 89.94 95 PHE A O 1
ATOM 772 N N . LEU A 1 96 ? -23.603 -3.304 25.658 1.00 90.12 96 LEU A N 1
ATOM 773 C CA . LEU A 1 96 ? -23.660 -3.117 24.211 1.00 90.12 96 LEU A CA 1
ATOM 774 C C . LEU A 1 96 ? -22.794 -1.930 23.759 1.00 90.12 96 LEU A C 1
ATOM 776 O O . LEU A 1 96 ? -22.211 -1.984 22.681 1.00 90.12 96 LEU A O 1
ATOM 780 N N . LEU A 1 97 ? -22.626 -0.902 24.598 1.00 88.94 97 LEU A N 1
ATOM 781 C CA . LEU A 1 97 ? -21.648 0.165 24.358 1.00 88.94 97 LEU A CA 1
ATOM 782 C C . LEU A 1 97 ? -20.203 -0.361 24.444 1.00 88.94 97 LEU A C 1
ATOM 784 O O . LEU A 1 97 ? -19.394 -0.070 23.566 1.00 88.94 97 LEU A O 1
ATOM 788 N N . LEU A 1 98 ? -19.896 -1.189 25.452 1.00 89.56 98 LEU A N 1
ATOM 789 C CA . LEU A 1 98 ? -18.613 -1.898 25.570 1.00 89.56 98 LEU A CA 1
ATOM 790 C C . LEU A 1 98 ? -18.329 -2.750 24.330 1.00 89.56 98 LEU A C 1
ATOM 792 O O . LEU A 1 98 ? -17.212 -2.756 23.817 1.00 89.56 98 LEU A O 1
ATOM 796 N N . HIS A 1 99 ? -19.363 -3.420 23.828 1.00 89.56 99 HIS A N 1
ATOM 797 C CA . HIS A 1 99 ? -19.319 -4.187 22.602 1.00 89.56 99 HIS A CA 1
ATOM 798 C C . HIS A 1 99 ? -19.027 -3.296 21.383 1.00 89.56 99 HIS A C 1
ATOM 800 O O . HIS A 1 99 ? -18.133 -3.615 20.602 1.00 89.56 99 HIS A O 1
ATOM 806 N N . LEU A 1 100 ? -19.718 -2.174 21.210 1.00 87.81 100 LEU A N 1
ATOM 807 C CA . LEU A 1 100 ? -19.463 -1.260 20.091 1.00 87.81 100 LEU A CA 1
ATOM 808 C C . LEU A 1 100 ? -18.053 -0.656 20.115 1.00 87.81 100 LEU A C 1
ATOM 810 O O . LEU A 1 100 ? -17.512 -0.303 19.065 1.00 87.81 100 LEU A O 1
ATOM 814 N N . GLY A 1 101 ? -17.412 -0.622 21.287 1.00 85.56 101 GLY A N 1
ATOM 815 C CA . GLY A 1 101 ? -15.987 -0.334 21.395 1.00 85.56 101 GLY A CA 1
ATOM 816 C C . GLY A 1 101 ? -15.106 -1.277 20.574 1.00 85.56 101 GLY A C 1
ATOM 817 O O . GLY A 1 101 ? -14.016 -0.885 20.179 1.00 85.56 101 GLY A O 1
ATOM 818 N N . GLY A 1 102 ? -15.578 -2.474 20.230 1.00 85.88 102 GLY A N 1
ATOM 819 C CA . GLY A 1 102 ? -14.895 -3.411 19.346 1.00 85.88 102 GLY A CA 1
ATOM 820 C C . GLY A 1 102 ? -13.601 -3.987 19.941 1.00 85.88 102 GLY A C 1
ATOM 821 O O . GLY A 1 102 ? -13.064 -3.479 20.930 1.00 85.88 102 GLY A O 1
ATOM 822 N N . PRO A 1 103 ? -13.082 -5.069 19.350 1.00 89.00 103 PRO A N 1
ATOM 823 C CA . PRO A 1 103 ? -11.871 -5.717 19.831 1.00 89.00 103 PRO A CA 1
ATOM 824 C C . PRO A 1 103 ? -10.588 -4.975 19.443 1.00 89.00 103 PRO A C 1
ATOM 826 O O . PRO A 1 103 ? -10.535 -4.266 18.443 1.00 89.00 103 PRO A O 1
ATOM 829 N N . ASP A 1 104 ? -9.510 -5.204 20.193 1.00 87.75 104 ASP A N 1
ATOM 830 C CA . ASP A 1 104 ? -8.206 -4.573 19.927 1.00 87.75 104 ASP A CA 1
ATOM 831 C C . ASP A 1 104 ? -7.552 -5.076 18.631 1.00 87.75 104 ASP A C 1
ATOM 833 O O . ASP A 1 104 ? -6.732 -4.385 18.027 1.00 87.75 104 ASP A O 1
ATOM 837 N N . THR A 1 105 ? -7.923 -6.284 18.196 1.00 87.44 105 THR A N 1
ATOM 838 C CA . THR A 1 105 ? -7.325 -6.985 17.053 1.00 87.44 105 THR A CA 1
ATOM 839 C C . THR A 1 105 ? -7.774 -6.459 15.692 1.00 87.44 105 THR A C 1
ATOM 841 O O . THR A 1 105 ? -7.129 -6.786 14.691 1.00 87.44 105 THR A O 1
ATOM 844 N N . ILE A 1 106 ? -8.868 -5.693 15.634 1.00 90.56 106 ILE A N 1
ATOM 845 C CA . ILE A 1 106 ? -9.400 -5.106 14.402 1.00 90.56 106 ILE A CA 1
ATOM 846 C C . ILE A 1 106 ? -10.186 -3.825 14.705 1.00 90.56 106 ILE A C 1
ATOM 848 O O . ILE A 1 106 ? -11.180 -3.845 15.426 1.00 90.56 106 ILE A O 1
ATOM 852 N N . THR A 1 107 ? -9.754 -2.709 14.123 1.00 91.62 107 THR A N 1
ATOM 853 C CA . THR A 1 107 ? -10.495 -1.432 14.123 1.00 91.62 107 THR A CA 1
ATOM 854 C C . THR A 1 107 ? -11.172 -1.205 12.782 1.00 91.62 107 THR A C 1
ATOM 856 O O . THR A 1 107 ? -12.373 -0.936 12.720 1.00 91.62 107 THR A O 1
ATOM 859 N N . ALA A 1 108 ? -10.397 -1.401 11.720 1.00 91.19 108 ALA A N 1
ATOM 860 C CA . ALA A 1 108 ? -10.799 -1.261 10.336 1.00 91.19 108 ALA A CA 1
ATOM 861 C C . ALA A 1 108 ? -10.607 -2.576 9.576 1.00 91.19 108 ALA A C 1
ATOM 863 O O . ALA A 1 108 ? -9.616 -3.308 9.760 1.00 91.19 108 ALA A O 1
ATOM 864 N N . PHE A 1 109 ? -11.583 -2.899 8.729 1.00 89.19 109 PHE A N 1
ATOM 865 C CA . PHE A 1 109 ? -11.452 -4.013 7.805 1.00 89.19 109 PHE A CA 1
ATOM 866 C C . PHE A 1 109 ? -10.688 -3.577 6.552 1.00 89.19 109 PHE A C 1
ATOM 868 O O . PHE A 1 109 ? -9.800 -4.315 6.122 1.00 89.19 109 PHE A O 1
ATOM 875 N N . ALA A 1 110 ? -10.988 -2.383 6.037 1.00 88.25 110 ALA A N 1
ATOM 876 C CA . ALA A 1 110 ? -10.325 -1.745 4.902 1.00 88.25 110 ALA A CA 1
ATOM 877 C C . ALA A 1 110 ? -9.887 -0.305 5.244 1.00 88.25 110 ALA A C 1
ATOM 879 O O . ALA A 1 110 ? -10.300 0.237 6.267 1.00 88.25 110 ALA A O 1
ATOM 880 N N . LEU A 1 111 ? -9.026 0.313 4.430 1.00 87.62 111 LEU A N 1
ATOM 881 C CA . LEU A 1 111 ? -8.503 1.659 4.721 1.00 87.62 111 LEU A CA 1
ATOM 882 C C . LEU A 1 111 ? -9.599 2.732 4.676 1.00 87.62 111 LEU A C 1
ATOM 884 O O . LEU A 1 111 ? -9.545 3.707 5.423 1.00 87.62 111 LEU A O 1
ATOM 888 N N . GLU A 1 112 ? -10.627 2.524 3.860 1.00 87.62 112 GLU A N 1
ATOM 889 C CA . GLU A 1 112 ? -11.784 3.407 3.722 1.00 87.62 112 GLU A CA 1
ATOM 890 C C . GLU A 1 112 ? -12.574 3.518 5.033 1.00 87.62 112 GLU A C 1
ATOM 892 O O . GLU A 1 112 ? -13.139 4.572 5.331 1.00 87.62 112 GLU A O 1
ATOM 897 N N . ASP A 1 113 ? -12.566 2.467 5.861 1.00 88.31 113 ASP A N 1
ATOM 898 C CA . ASP A 1 113 ? -13.212 2.494 7.176 1.00 88.31 113 ASP A CA 1
ATOM 899 C C . ASP A 1 113 ? -12.544 3.529 8.104 1.00 88.31 113 ASP A C 1
ATOM 901 O O . ASP A 1 113 ? -13.223 4.147 8.927 1.00 88.31 113 ASP A O 1
ATOM 905 N N . ASN A 1 114 ? -11.231 3.768 7.953 1.00 90.50 114 ASN A N 1
ATOM 906 C CA . ASN A 1 114 ? -10.507 4.784 8.726 1.00 90.50 114 ASN A CA 1
ATOM 907 C C . ASN A 1 114 ? -10.934 6.202 8.326 1.00 90.50 114 ASN A C 1
ATOM 909 O O . ASN A 1 114 ? -11.150 7.047 9.193 1.00 90.50 114 ASN A O 1
ATOM 913 N N . ALA A 1 115 ? -11.117 6.461 7.026 1.00 87.69 115 ALA A N 1
ATOM 914 C CA . ALA A 1 115 ? -11.565 7.765 6.530 1.00 87.69 115 ALA A CA 1
ATOM 915 C C . ALA A 1 115 ? -12.972 8.129 7.049 1.00 87.69 115 ALA A C 1
ATOM 917 O O . ALA A 1 115 ? -13.292 9.298 7.265 1.00 87.69 115 ALA A O 1
ATOM 918 N N . LEU A 1 116 ? -13.803 7.120 7.329 1.00 89.12 116 LEU A N 1
ATOM 919 C CA . LEU A 1 116 ? -15.169 7.273 7.832 1.00 89.12 116 LEU A CA 1
ATOM 920 C C . LEU A 1 116 ? -15.269 7.369 9.369 1.00 89.12 116 LEU A C 1
ATOM 922 O O . LEU A 1 116 ? -16.359 7.209 9.926 1.00 89.12 116 LEU A O 1
ATOM 926 N N . TRP A 1 117 ? -14.178 7.673 10.081 1.00 90.25 117 TRP A N 1
ATOM 927 C CA . TRP A 1 117 ? -14.145 7.751 11.552 1.00 90.25 117 TRP A CA 1
ATOM 928 C C . TRP A 1 117 ? -15.214 8.687 12.160 1.00 90.25 117 TRP A C 1
ATOM 930 O O . TRP A 1 117 ? -15.743 8.393 13.236 1.00 90.25 117 TRP A O 1
ATOM 940 N N . LEU A 1 118 ? -15.614 9.762 11.462 1.00 87.06 118 LEU A N 1
ATOM 941 C CA . LEU A 1 118 ? -16.695 10.665 11.895 1.00 87.06 118 LEU A CA 1
ATOM 942 C C . LEU A 1 118 ? -18.030 9.932 12.109 1.00 87.06 118 LEU A C 1
ATOM 944 O O . LEU A 1 118 ? -18.773 10.253 13.039 1.00 87.06 118 LEU A O 1
ATOM 948 N N . ARG A 1 119 ? -18.320 8.893 11.312 1.00 88.31 119 ARG A N 1
ATOM 949 C CA . ARG A 1 119 ? -19.508 8.042 11.496 1.00 88.31 119 ARG A CA 1
ATOM 950 C C . ARG A 1 119 ? -19.479 7.340 12.851 1.00 88.31 119 ARG A C 1
ATOM 952 O O . ARG A 1 119 ? -20.517 7.208 13.500 1.00 88.31 119 ARG A O 1
ATOM 959 N N . HIS A 1 120 ? -18.301 6.904 13.289 1.00 85.38 120 HIS A N 1
ATOM 960 C CA . HIS A 1 120 ? -18.130 6.241 14.577 1.00 85.38 120 HIS A CA 1
ATOM 961 C C . HIS A 1 120 ? -18.244 7.220 15.749 1.00 85.38 120 HIS A C 1
ATOM 963 O O . HIS A 1 120 ? -18.855 6.851 16.751 1.00 85.38 120 HIS A O 1
ATOM 969 N N . VAL A 1 121 ? -17.763 8.465 15.610 1.00 87.69 121 VAL A N 1
ATOM 970 C CA . VAL A 1 121 ? -17.996 9.546 16.594 1.00 87.69 121 VAL A CA 1
ATOM 971 C C . VAL A 1 121 ? -19.490 9.812 16.756 1.00 87.69 121 VAL A C 1
ATOM 973 O O . VAL A 1 121 ? -20.003 9.822 17.872 1.00 87.69 121 VAL A O 1
ATOM 976 N N . PHE A 1 122 ? -20.209 9.987 15.645 1.00 87.44 122 PHE A N 1
ATOM 977 C CA . PHE A 1 122 ? -21.653 10.210 15.678 1.00 87.44 122 PHE A CA 1
ATOM 978 C C . PHE A 1 122 ? -22.378 9.016 16.313 1.00 87.44 122 PHE A C 1
ATOM 980 O O . PHE A 1 122 ? -23.209 9.192 17.201 1.00 87.44 122 PHE A O 1
ATOM 987 N N . GLY A 1 123 ? -21.992 7.790 15.943 1.00 85.50 123 GLY A N 1
ATOM 988 C CA . GLY A 1 123 ? -22.484 6.565 16.575 1.00 85.50 123 GLY A CA 1
ATOM 989 C C . GLY A 1 123 ? -22.268 6.541 18.092 1.00 85.50 123 GLY A C 1
ATOM 990 O O . GLY A 1 123 ? -23.204 6.230 18.825 1.00 85.50 123 GLY A O 1
ATOM 991 N N . LEU A 1 124 ? -21.084 6.942 18.570 1.00 85.56 124 LEU A N 1
ATOM 992 C CA . LEU A 1 124 ? -20.775 7.047 19.999 1.00 85.56 124 LEU A CA 1
ATOM 993 C C . LEU A 1 124 ? -21.705 8.035 20.705 1.00 85.56 124 LEU A C 1
ATOM 995 O O . LEU A 1 124 ? -22.249 7.702 21.753 1.00 85.56 124 LEU A O 1
ATOM 999 N N . VAL A 1 125 ? -21.926 9.222 20.133 1.00 87.25 125 VAL A N 1
ATOM 1000 C CA . VAL A 1 125 ? -22.814 10.238 20.723 1.00 87.25 125 VAL A CA 1
ATOM 1001 C C . VAL A 1 125 ? -24.239 9.700 20.862 1.00 87.25 125 VAL A C 1
ATOM 1003 O O . VAL A 1 125 ? -24.814 9.754 21.949 1.00 87.25 125 VAL A O 1
ATOM 1006 N N . PHE A 1 126 ? -24.795 9.110 19.800 1.00 87.38 126 PHE A N 1
ATOM 1007 C CA . PHE A 1 126 ? -26.146 8.537 19.839 1.00 87.38 126 PHE A CA 1
ATOM 1008 C C . PHE A 1 126 ? -26.260 7.388 20.838 1.00 87.38 126 PHE A C 1
ATOM 1010 O O . PHE A 1 126 ? -27.255 7.287 21.555 1.00 87.38 126 PHE A O 1
ATOM 1017 N N . GLN A 1 127 ? -25.238 6.540 20.920 1.00 85.06 127 GLN A N 1
ATOM 1018 C CA . GLN A 1 127 ? -25.217 5.407 21.839 1.00 85.06 127 GLN A CA 1
ATOM 1019 C C . GLN A 1 127 ? -25.024 5.832 23.294 1.00 85.06 127 GLN A C 1
ATOM 1021 O O . GLN A 1 127 ? -25.663 5.272 24.182 1.00 85.06 127 GLN A O 1
ATOM 1026 N N . ALA A 1 128 ? -24.224 6.867 23.552 1.00 85.25 128 ALA A N 1
ATOM 1027 C CA . ALA A 1 128 ? -24.104 7.470 24.872 1.00 85.25 128 ALA A CA 1
ATOM 1028 C C . ALA A 1 128 ? -25.445 8.071 25.321 1.00 85.25 128 ALA A C 1
ATOM 1030 O O . ALA A 1 128 ? -25.890 7.791 26.433 1.00 85.25 128 ALA A O 1
ATOM 1031 N N . ILE A 1 129 ? -26.136 8.811 24.443 1.00 87.56 129 ILE A N 1
ATOM 1032 C CA . ILE A 1 129 ? -27.472 9.367 24.719 1.00 87.56 129 ILE A CA 1
ATOM 1033 C C . ILE A 1 129 ? -28.487 8.248 24.975 1.00 87.56 129 ILE A C 1
ATOM 1035 O O . ILE A 1 129 ? -29.213 8.297 25.967 1.00 87.56 129 ILE A O 1
ATOM 1039 N N . ALA A 1 130 ? -28.525 7.218 24.125 1.00 84.38 130 ALA A N 1
ATOM 1040 C CA . ALA A 1 130 ? -29.419 6.075 24.298 1.00 84.38 130 ALA A CA 1
ATOM 1041 C C . ALA A 1 130 ? -29.135 5.323 25.608 1.00 84.38 130 ALA A C 1
ATOM 1043 O O . ALA A 1 130 ? -30.067 4.957 26.322 1.00 84.38 130 ALA A O 1
ATOM 1044 N N . GLY A 1 131 ? -27.859 5.142 25.958 1.00 82.06 131 GLY A N 1
ATOM 1045 C CA . GLY A 1 131 ? -27.433 4.569 27.230 1.00 82.06 131 GLY A CA 1
ATOM 1046 C C . GLY A 1 131 ? -27.923 5.397 28.416 1.00 82.06 131 GLY A C 1
ATOM 1047 O O . GLY A 1 131 ? -28.594 4.856 29.291 1.00 82.06 131 GLY A O 1
ATOM 1048 N N . VAL A 1 132 ? -27.675 6.710 28.420 1.00 84.06 132 VAL A N 1
ATOM 1049 C CA . VAL A 1 132 ? -28.154 7.627 29.471 1.00 84.06 132 VAL A CA 1
ATOM 1050 C C . VAL A 1 132 ? -29.678 7.590 29.582 1.00 84.06 132 VAL A C 1
ATOM 1052 O O . VAL A 1 132 ? -30.201 7.470 30.687 1.00 84.06 132 VAL A O 1
ATOM 1055 N N . TYR A 1 133 ? -30.396 7.611 28.459 1.00 84.81 133 TYR A N 1
ATOM 1056 C CA . TYR A 1 133 ? -31.854 7.506 28.428 1.00 84.81 133 TYR A CA 1
ATOM 1057 C C . TYR A 1 133 ? -32.358 6.208 29.074 1.00 84.81 133 TYR A C 1
ATOM 1059 O O . TYR A 1 133 ? -33.238 6.244 29.935 1.00 84.81 133 TYR A O 1
ATOM 1067 N N . VAL A 1 134 ? -31.763 5.063 28.719 1.00 80.44 134 VAL A N 1
ATOM 1068 C CA . VAL A 1 134 ? -32.095 3.759 29.314 1.00 80.44 134 VAL A CA 1
ATOM 1069 C C . VAL A 1 134 ? -31.812 3.750 30.820 1.00 80.44 134 VAL A C 1
ATOM 1071 O O . VAL A 1 134 ? -32.595 3.191 31.588 1.00 80.44 134 VAL A O 1
ATOM 1074 N N . VAL A 1 135 ? -30.727 4.391 31.267 1.00 77.06 135 VAL A N 1
ATOM 1075 C CA . VAL A 1 135 ? -30.402 4.501 32.696 1.00 77.06 135 VAL A CA 1
ATOM 1076 C C . VAL A 1 135 ? -31.419 5.369 33.434 1.00 77.06 135 VAL A C 1
ATOM 1078 O O . VAL A 1 135 ? -31.925 4.926 34.466 1.00 77.06 135 VAL A O 1
ATOM 1081 N N . LEU A 1 136 ? -31.758 6.547 32.901 1.00 80.56 136 LEU A N 1
ATOM 1082 C CA . LEU A 1 136 ? -32.737 7.470 33.486 1.00 80.56 136 LEU A CA 1
ATOM 1083 C C . LEU A 1 136 ? -34.120 6.822 33.618 1.00 80.56 136 LEU A C 1
ATOM 1085 O O . LEU A 1 136 ? -34.724 6.893 34.685 1.00 80.56 136 LEU A O 1
ATOM 1089 N N . MET A 1 137 ? -34.576 6.115 32.579 1.00 76.38 137 MET A N 1
ATOM 1090 C CA . MET A 1 137 ? -35.857 5.394 32.588 1.00 76.38 137 MET A CA 1
ATOM 1091 C C . MET A 1 137 ? -35.888 4.205 33.557 1.00 76.38 137 MET A C 1
ATOM 1093 O O . MET A 1 137 ? -36.962 3.730 33.921 1.00 76.38 137 MET A O 1
ATOM 1097 N N . SER A 1 138 ? -34.725 3.727 34.006 1.00 73.62 138 SER A N 1
ATOM 1098 C CA . SER A 1 138 ? -34.639 2.618 34.957 1.00 73.62 138 SER A CA 1
ATOM 1099 C C . SER A 1 138 ? -34.685 3.052 36.431 1.00 73.62 138 SER A C 1
ATOM 1101 O O . SER A 1 138 ? -34.737 2.185 37.308 1.00 73.62 138 SER A O 1
ATOM 1103 N N . LEU A 1 139 ? -34.649 4.359 36.730 1.00 74.81 139 LEU A N 1
ATOM 1104 C CA . LEU A 1 139 ? -34.609 4.874 38.103 1.00 74.81 139 LEU A CA 1
ATOM 1105 C C . LEU A 1 139 ? -35.972 4.748 38.820 1.00 74.81 139 LEU A C 1
ATOM 1107 O O . LEU A 1 139 ? -37.001 5.054 38.222 1.00 74.81 139 LEU A O 1
ATOM 1111 N N . PRO A 1 140 ? -36.000 4.349 40.112 1.00 69.94 140 PRO A N 1
ATOM 1112 C CA . PRO A 1 140 ? -34.860 3.993 40.963 1.00 69.94 140 PRO A CA 1
ATOM 1113 C C . PRO A 1 140 ? -34.352 2.554 40.717 1.00 69.94 140 PRO A C 1
ATOM 1115 O O . PRO A 1 140 ? -35.048 1.565 40.966 1.00 69.94 140 PRO A O 1
ATOM 1118 N N . ASN A 1 141 ? -33.088 2.424 40.284 1.00 73.50 141 ASN A N 1
ATOM 1119 C CA . ASN A 1 141 ? -32.448 1.136 40.001 1.00 73.50 141 ASN A CA 1
ATOM 1120 C C . ASN A 1 141 ? -31.391 0.787 41.058 1.00 73.50 141 ASN A C 1
ATOM 1122 O O . ASN A 1 141 ? -30.384 1.475 41.211 1.00 73.50 141 ASN A O 1
ATOM 1126 N N . SER A 1 142 ? -31.553 -0.357 41.722 1.00 77.31 142 SER A N 1
ATOM 1127 C CA . SER A 1 142 ? -30.577 -0.883 42.690 1.00 77.31 142 SER A CA 1
ATOM 1128 C C . SER A 1 142 ? -29.228 -1.308 42.075 1.00 77.31 142 SER A C 1
ATOM 1130 O O . SER A 1 142 ? -28.337 -1.748 42.803 1.00 77.31 142 SER A O 1
ATOM 1132 N N . LEU A 1 143 ? -29.087 -1.279 40.745 1.00 83.44 143 LEU A N 1
ATOM 1133 C CA . LEU A 1 143 ? -27.866 -1.626 40.004 1.00 83.44 143 LEU A CA 1
ATOM 1134 C C . LEU A 1 143 ? -27.117 -0.396 39.460 1.00 83.44 143 LEU A C 1
ATOM 1136 O O . LEU A 1 143 ? -26.141 -0.571 38.738 1.00 83.44 143 LEU A O 1
ATOM 1140 N N . TRP A 1 144 ? -27.529 0.831 39.800 1.00 83.19 144 TRP A N 1
ATOM 1141 C CA . TRP A 1 144 ? -27.009 2.053 39.170 1.00 83.19 144 TRP A CA 1
ATOM 1142 C C . TRP A 1 144 ? -25.479 2.217 39.253 1.00 83.19 144 TRP A C 1
ATOM 1144 O O . TRP A 1 144 ? -24.860 2.592 38.263 1.00 83.19 144 TRP A O 1
ATOM 1154 N N . VAL A 1 145 ? -24.843 1.828 40.367 1.00 87.88 145 VAL A N 1
ATOM 1155 C CA . VAL A 1 145 ? -23.368 1.848 40.496 1.00 87.88 145 VAL A CA 1
ATOM 1156 C C . VAL A 1 145 ? -22.693 0.899 39.497 1.00 87.88 145 VAL A C 1
ATOM 1158 O O . VAL A 1 145 ? -21.704 1.260 38.869 1.00 87.88 145 VAL A O 1
ATOM 1161 N N . ILE A 1 146 ? -23.237 -0.308 39.313 1.00 90.62 146 ILE A N 1
ATOM 1162 C CA . ILE A 1 146 ? -22.693 -1.308 38.377 1.00 90.62 146 ILE A CA 1
ATOM 1163 C C . ILE A 1 146 ? -22.877 -0.816 36.938 1.00 90.62 146 ILE A C 1
ATOM 1165 O O . ILE A 1 146 ? -21.952 -0.890 36.135 1.00 90.62 146 ILE A O 1
ATOM 1169 N N . ILE A 1 147 ? -24.056 -0.268 36.636 1.00 89.00 147 ILE A N 1
ATOM 1170 C CA . ILE A 1 147 ? -24.388 0.331 35.341 1.00 89.00 147 ILE A CA 1
ATOM 1171 C C . ILE A 1 147 ? -23.405 1.456 35.002 1.00 89.00 147 ILE A C 1
ATOM 1173 O O . ILE A 1 147 ? -22.868 1.469 33.898 1.00 89.00 147 ILE A O 1
ATOM 1177 N N . LEU A 1 148 ? -23.124 2.356 35.951 1.00 89.69 148 LEU A N 1
ATOM 1178 C CA . LEU A 1 148 ? -22.186 3.462 35.764 1.00 89.69 148 LEU A CA 1
ATOM 1179 C C . LEU A 1 148 ? -20.761 2.966 35.480 1.00 89.69 148 LEU A C 1
ATOM 1181 O O . LEU A 1 148 ? -20.122 3.455 34.554 1.00 89.69 148 LEU A O 1
ATOM 1185 N N . LEU A 1 149 ? -20.275 1.968 36.225 1.00 92.75 149 LEU A N 1
ATOM 1186 C CA . LEU A 1 149 ? -18.940 1.397 36.008 1.00 92.75 149 LEU A CA 1
ATOM 1187 C C . LEU A 1 149 ? -18.797 0.759 34.618 1.00 92.75 149 LEU A C 1
ATOM 1189 O O . LEU A 1 149 ? -17.807 1.007 33.930 1.00 92.75 149 LEU A O 1
ATOM 1193 N N . VAL A 1 150 ? -19.792 -0.023 34.180 1.00 93.38 150 VAL A N 1
ATOM 1194 C CA . VAL A 1 150 ? -19.787 -0.622 32.833 1.00 93.38 150 VAL A CA 1
ATOM 1195 C C . VAL A 1 150 ? -19.928 0.457 31.757 1.00 93.38 150 VAL A C 1
ATOM 1197 O O . VAL A 1 150 ? -19.275 0.366 30.722 1.00 93.38 150 VAL A O 1
ATOM 1200 N N . PHE A 1 151 ? -20.716 1.507 32.002 1.00 91.19 151 PHE A N 1
ATOM 1201 C CA . PHE A 1 151 ? -20.877 2.628 31.074 1.00 91.19 151 PHE A CA 1
ATOM 1202 C C . PHE A 1 151 ? -19.570 3.406 30.877 1.00 91.19 151 PHE A C 1
ATOM 1204 O O . PHE A 1 151 ? -19.213 3.718 29.741 1.00 91.19 151 PHE A O 1
ATOM 1211 N N . VAL A 1 152 ? -18.817 3.656 31.954 1.00 91.06 152 VAL A N 1
ATOM 1212 C CA . VAL A 1 152 ? -17.480 4.268 31.884 1.00 91.06 152 VAL A CA 1
ATOM 1213 C C . VAL A 1 152 ? -16.524 3.381 31.085 1.00 91.06 152 VAL A C 1
ATOM 1215 O O . VAL A 1 152 ? -15.909 3.862 30.136 1.00 91.06 152 VAL A O 1
ATOM 1218 N N . SER A 1 153 ? -16.451 2.082 31.398 1.00 92.19 153 SER A N 1
ATOM 1219 C CA . SER A 1 153 ? -15.615 1.125 30.654 1.00 92.19 153 SER A CA 1
ATOM 1220 C C . SER A 1 153 ? -15.977 1.085 29.160 1.00 92.19 153 SER A C 1
ATOM 1222 O O . SER A 1 153 ? -15.099 1.159 28.300 1.00 92.19 153 SER A O 1
ATOM 1224 N N . GLY A 1 154 ? -17.275 1.049 28.837 1.00 91.81 154 GLY A N 1
ATOM 1225 C CA . GLY A 1 154 ? -17.764 1.036 27.460 1.00 91.81 154 GLY A CA 1
ATOM 1226 C C . GLY A 1 154 ? -17.458 2.318 26.692 1.00 91.81 154 GLY A C 1
ATOM 1227 O O . GLY A 1 154 ? -17.010 2.255 25.549 1.00 91.81 154 GLY A O 1
ATOM 1228 N N . THR A 1 155 ? -17.616 3.473 27.340 1.00 90.38 155 THR A N 1
ATOM 1229 C CA . THR A 1 155 ? -17.285 4.776 26.748 1.00 90.38 155 THR A CA 1
ATOM 1230 C C . THR A 1 155 ? -15.793 4.875 26.444 1.00 90.38 155 THR A C 1
ATOM 1232 O O . THR A 1 155 ? -15.426 5.291 25.348 1.00 90.38 155 THR A O 1
ATOM 1235 N N . ILE A 1 156 ? -14.931 4.434 27.370 1.00 91.75 156 ILE A N 1
ATOM 1236 C CA . ILE A 1 156 ? -13.476 4.423 27.167 1.00 91.75 156 ILE A CA 1
ATOM 1237 C C . ILE A 1 156 ? -13.106 3.564 25.952 1.00 91.75 156 ILE A C 1
ATOM 1239 O O . ILE A 1 156 ? -12.437 4.057 25.048 1.00 91.75 156 ILE A O 1
ATOM 1243 N N . LYS A 1 157 ? -13.585 2.316 25.869 1.00 91.06 157 LYS A N 1
ATOM 1244 C CA . LYS A 1 157 ? -13.233 1.424 24.747 1.00 91.06 157 LYS A CA 1
ATOM 1245 C C . LYS A 1 157 ? -13.731 1.912 23.393 1.00 91.06 157 LYS A C 1
ATOM 1247 O O . LYS A 1 157 ? -13.084 1.662 22.372 1.00 91.06 157 LYS A O 1
ATOM 1252 N N . TYR A 1 158 ? -14.883 2.579 23.370 1.00 91.38 158 TYR A N 1
ATOM 1253 C CA . TYR A 1 158 ? -15.395 3.202 22.156 1.00 91.38 158 TYR A CA 1
ATOM 1254 C C . TYR A 1 158 ? -14.534 4.405 21.764 1.00 91.38 158 TYR A C 1
ATOM 1256 O O . TYR A 1 158 ? -14.107 4.481 20.614 1.00 91.38 158 TYR A O 1
ATOM 1264 N N . LEU A 1 159 ? -14.181 5.285 22.705 1.00 91.44 159 LEU A N 1
ATOM 1265 C CA . LEU A 1 159 ? -13.243 6.380 22.439 1.00 91.44 159 LEU A CA 1
ATOM 1266 C C . LEU A 1 159 ? -11.900 5.863 21.906 1.00 91.44 159 LEU A C 1
ATOM 1268 O O . LEU A 1 159 ? -11.412 6.391 20.915 1.00 91.44 159 LEU A O 1
ATOM 1272 N N . GLU A 1 160 ? -11.349 4.789 22.477 1.00 92.38 160 GLU A N 1
ATOM 1273 C CA . GLU A 1 160 ? -10.126 4.144 21.974 1.00 92.38 160 GLU A CA 1
ATOM 1274 C C . GLU A 1 160 ? -10.261 3.694 20.511 1.00 92.38 160 GLU A C 1
ATOM 1276 O O . GLU A 1 160 ? -9.357 3.933 19.711 1.00 92.38 160 GLU A O 1
ATOM 1281 N N . ARG A 1 161 ? -11.395 3.081 20.131 1.00 92.25 161 ARG A N 1
ATOM 1282 C CA . ARG A 1 161 ? -11.675 2.703 18.732 1.00 92.25 161 ARG A CA 1
ATOM 1283 C C . ARG A 1 161 ? -11.728 3.927 17.825 1.00 92.25 161 ARG A C 1
ATOM 1285 O O . ARG A 1 161 ? -11.118 3.914 16.762 1.00 92.25 161 ARG A O 1
ATOM 1292 N N . THR A 1 162 ? -12.442 4.967 18.240 1.00 91.31 162 THR A N 1
ATOM 1293 C CA . THR A 1 162 ? -12.604 6.195 17.456 1.00 91.31 162 THR A CA 1
ATOM 1294 C C . THR A 1 162 ? -11.275 6.923 17.267 1.00 91.31 162 THR A C 1
ATOM 1296 O O . THR A 1 162 ? -10.966 7.330 16.151 1.00 91.31 162 THR A O 1
ATOM 1299 N N . THR A 1 163 ? -10.455 7.027 18.316 1.00 91.62 163 THR A N 1
ATOM 1300 C CA . THR A 1 163 ? -9.108 7.609 18.238 1.00 91.62 163 THR A CA 1
ATOM 1301 C C . THR A 1 163 ? -8.197 6.781 17.336 1.00 91.62 163 THR A C 1
ATOM 1303 O O . THR A 1 163 ? -7.462 7.353 16.542 1.00 91.62 163 THR A O 1
ATOM 1306 N N . ALA A 1 164 ? -8.273 5.446 17.394 1.00 92.50 164 ALA A N 1
ATOM 1307 C CA . ALA A 1 164 ? -7.507 4.584 16.494 1.00 92.50 164 ALA A CA 1
ATOM 1308 C C . ALA A 1 164 ? -7.883 4.793 15.021 1.00 92.50 164 ALA A C 1
ATOM 1310 O O . ALA A 1 164 ? -6.990 4.940 14.195 1.00 92.50 164 ALA A O 1
ATOM 1311 N N . LEU A 1 165 ? -9.179 4.875 14.697 1.00 93.00 165 LEU A N 1
ATOM 1312 C CA . LEU A 1 165 ? -9.639 5.172 13.334 1.00 93.00 165 LEU A CA 1
ATOM 1313 C C . LEU A 1 165 ? -9.215 6.578 12.882 1.00 93.00 165 LEU A C 1
ATOM 1315 O O . LEU A 1 165 ? -8.749 6.744 11.759 1.00 93.00 165 LEU A O 1
ATOM 1319 N N . TYR A 1 166 ? -9.320 7.575 13.768 1.00 91.94 166 TYR A N 1
ATOM 1320 C CA . TYR A 1 166 ? -8.883 8.946 13.500 1.00 91.94 166 TYR A CA 1
ATOM 1321 C C . TYR A 1 166 ? -7.382 9.019 13.192 1.00 91.94 166 TYR A C 1
ATOM 1323 O O . TYR A 1 166 ? -6.994 9.569 12.166 1.00 91.94 166 TYR A O 1
ATOM 1331 N N . SER A 1 167 ? -6.537 8.434 14.047 1.00 88.12 167 SER A N 1
ATOM 1332 C CA . SER A 1 167 ? -5.082 8.419 13.858 1.00 88.12 167 SER A CA 1
ATOM 1333 C C . SER A 1 167 ? -4.645 7.609 12.634 1.00 88.12 167 SER A C 1
ATOM 1335 O O . SER A 1 167 ? -3.622 7.933 12.039 1.00 88.12 167 SER A O 1
ATOM 1337 N N . ALA A 1 168 ? -5.404 6.575 12.256 1.00 90.44 168 ALA A N 1
ATOM 1338 C CA . ALA A 1 168 ? -5.133 5.731 11.092 1.00 90.44 168 ALA A CA 1
ATOM 1339 C C . ALA A 1 168 ? -5.701 6.279 9.767 1.00 90.44 168 ALA A C 1
ATOM 1341 O O . ALA A 1 168 ? -5.432 5.711 8.708 1.00 90.44 168 ALA A O 1
ATOM 1342 N N . SER A 1 169 ? -6.496 7.356 9.798 1.00 91.12 169 SER A N 1
ATOM 1343 C CA . SER A 1 169 ? -6.971 8.036 8.587 1.00 91.12 169 SER A CA 1
ATOM 1344 C C . SER A 1 169 ? -5.781 8.638 7.846 1.00 91.12 169 SER A C 1
ATOM 1346 O O . SER A 1 169 ? -5.022 9.380 8.459 1.00 91.12 169 SER A O 1
ATOM 1348 N N . LEU A 1 170 ? -5.624 8.366 6.545 1.00 85.06 170 LEU A N 1
ATOM 1349 C CA . LEU A 1 170 ? -4.414 8.726 5.785 1.00 85.06 170 LEU A CA 1
ATOM 1350 C C . LEU A 1 170 ? -4.035 10.210 5.906 1.00 85.06 170 LEU A C 1
ATOM 1352 O O . LEU A 1 170 ? -2.870 10.509 6.152 1.00 85.06 170 LEU A O 1
ATOM 1356 N N . ASP A 1 171 ? -5.009 11.123 5.840 1.00 84.12 171 ASP A N 1
ATOM 1357 C CA . ASP A 1 171 ? -4.765 12.564 6.009 1.00 84.12 171 ASP A CA 1
ATOM 1358 C C . ASP A 1 171 ? -4.189 12.899 7.391 1.00 84.12 171 ASP A C 1
ATOM 1360 O O . ASP A 1 171 ? -3.219 13.639 7.514 1.00 84.12 171 ASP A O 1
ATOM 1364 N N . LYS A 1 172 ? -4.743 12.306 8.454 1.00 87.19 172 LYS A N 1
ATOM 1365 C CA . LYS A 1 172 ? -4.294 12.544 9.834 1.00 87.19 172 LYS A CA 1
ATOM 1366 C C . LYS A 1 172 ? -3.024 11.800 10.185 1.00 87.19 172 LYS A C 1
ATOM 1368 O O . LYS A 1 172 ? -2.195 12.325 10.927 1.00 87.19 172 LYS A O 1
ATOM 1373 N N . PHE A 1 173 ? -2.842 10.622 9.609 1.00 86.69 173 PHE A N 1
ATOM 1374 C CA . PHE A 1 173 ? -1.591 9.895 9.650 1.00 86.69 173 PHE A CA 1
ATOM 1375 C C . PHE A 1 173 ? -0.482 10.753 9.024 1.00 86.69 173 PHE A C 1
ATOM 1377 O O . PHE A 1 173 ? 0.544 10.969 9.668 1.00 86.69 173 PHE A O 1
ATOM 1384 N N . ARG A 1 174 ? -0.727 11.348 7.847 1.00 84.56 174 ARG A N 1
ATOM 1385 C CA . ARG A 1 174 ? 0.181 12.290 7.176 1.00 84.56 174 ARG A CA 1
ATOM 1386 C C . ARG A 1 174 ? 0.460 13.537 8.015 1.00 84.56 174 ARG A C 1
ATOM 1388 O O . ARG A 1 174 ? 1.629 13.822 8.264 1.00 84.56 174 ARG A O 1
ATOM 1395 N N . ASP A 1 175 ? -0.576 14.227 8.495 1.00 82.06 175 ASP A N 1
ATOM 1396 C CA . ASP A 1 175 ? -0.444 15.427 9.339 1.00 82.06 175 ASP A CA 1
ATOM 1397 C C . ASP A 1 175 ? 0.440 15.158 10.569 1.00 82.06 175 ASP A C 1
ATOM 1399 O O . ASP A 1 175 ? 1.254 15.994 10.949 1.00 82.06 175 ASP A O 1
ATOM 1403 N N . SER A 1 176 ? 0.324 13.969 11.176 1.00 79.56 176 SER A N 1
ATOM 1404 C CA . SER A 1 176 ? 1.107 13.595 12.364 1.00 79.56 176 SER A CA 1
ATOM 1405 C C . SER A 1 176 ? 2.610 13.423 12.107 1.00 79.56 176 SER A C 1
ATOM 1407 O O . SER A 1 176 ? 3.394 13.390 13.056 1.00 79.56 176 SER A O 1
ATOM 1409 N N . MET A 1 177 ? 3.014 13.286 10.842 1.00 72.94 177 MET A N 1
ATOM 1410 C CA . MET A 1 177 ? 4.403 13.064 10.432 1.00 72.94 177 MET A CA 1
ATOM 1411 C C . MET A 1 177 ? 5.076 14.322 9.886 1.00 72.94 177 MET A C 1
ATOM 1413 O O . MET A 1 177 ? 6.304 14.400 9.894 1.00 72.94 177 MET A O 1
ATOM 1417 N N . ILE A 1 178 ? 4.299 15.307 9.432 1.00 66.88 178 ILE A N 1
ATOM 1418 C CA . ILE A 1 178 ? 4.828 16.586 8.961 1.00 66.88 178 ILE A CA 1
ATOM 1419 C C . ILE A 1 178 ? 5.259 17.397 10.188 1.00 66.88 178 ILE A C 1
ATOM 1421 O O . ILE A 1 178 ? 4.436 17.938 10.924 1.00 66.88 178 ILE A O 1
ATOM 1425 N N . GLN A 1 179 ? 6.568 17.466 10.429 1.00 55.88 179 GLN A N 1
ATOM 1426 C CA . GLN A 1 179 ? 7.132 18.394 11.408 1.00 55.88 179 GLN A CA 1
ATOM 1427 C C . GLN A 1 179 ? 7.087 19.818 10.841 1.00 55.88 179 GLN A C 1
ATOM 1429 O O . GLN A 1 179 ? 7.159 20.012 9.625 1.00 55.88 179 GLN A O 1
ATOM 1434 N N . ALA A 1 180 ? 6.969 20.826 11.711 1.00 46.62 180 ALA A N 1
ATOM 1435 C CA . ALA A 1 180 ? 7.157 22.212 11.289 1.00 46.62 180 ALA A CA 1
ATOM 1436 C C . ALA A 1 180 ? 8.538 22.345 10.613 1.00 46.62 180 ALA A C 1
ATOM 1438 O O . ALA A 1 180 ? 9.483 21.716 11.094 1.00 46.62 180 ALA A O 1
ATOM 1439 N N . PRO A 1 181 ? 8.674 23.112 9.515 1.00 45.59 181 PRO A N 1
ATOM 1440 C CA . PRO A 1 181 ? 9.951 23.265 8.829 1.00 45.59 181 PRO A CA 1
ATOM 1441 C C . PRO A 1 181 ? 10.980 23.869 9.793 1.00 45.59 181 PRO A C 1
ATOM 1443 O O . PRO A 1 181 ? 10.933 25.061 10.090 1.00 45.59 181 PRO A O 1
ATOM 1446 N N . ASP A 1 182 ? 11.882 23.035 10.312 1.00 39.19 182 ASP A N 1
ATOM 1447 C CA . ASP A 1 182 ? 13.025 23.461 11.113 1.00 39.19 182 ASP A CA 1
ATOM 1448 C C . ASP A 1 182 ? 14.186 23.719 10.143 1.00 39.19 182 ASP A C 1
ATOM 1450 O O . ASP A 1 182 ? 14.722 22.768 9.567 1.00 39.19 182 ASP A O 1
ATOM 1454 N N . PRO A 1 183 ? 14.590 24.982 9.915 1.00 46.81 183 PRO A N 1
ATOM 1455 C CA . PRO A 1 183 ? 15.729 25.292 9.057 1.00 46.81 183 PRO A CA 1
ATOM 1456 C C . PRO A 1 183 ? 17.069 24.825 9.668 1.00 46.81 183 PRO A C 1
ATOM 1458 O O . PRO A 1 183 ? 18.133 25.018 9.078 1.00 46.81 183 PRO A O 1
ATOM 1461 N N . GLY A 1 184 ? 17.031 24.191 10.842 1.00 48.69 184 GLY A N 1
ATOM 1462 C CA . GLY A 1 184 ? 18.161 23.591 11.515 1.00 48.69 184 GLY A CA 1
ATOM 1463 C C . GLY A 1 184 ? 18.938 24.614 12.347 1.00 48.69 184 GLY A C 1
ATOM 1464 O O . GLY A 1 184 ? 18.960 25.815 12.049 1.00 48.69 184 GLY A O 1
ATOM 1465 N N . PRO A 1 185 ? 19.657 24.155 13.386 1.00 40.25 185 PRO A N 1
ATOM 1466 C CA . PRO A 1 185 ? 20.387 25.035 14.298 1.00 40.25 185 PRO A CA 1
ATOM 1467 C C . PRO A 1 185 ? 21.471 25.865 13.591 1.00 40.25 185 PRO A C 1
ATOM 1469 O O . PRO A 1 185 ? 21.794 26.964 14.038 1.00 40.25 185 PRO A O 1
ATOM 1472 N N . ASN A 1 186 ? 22.009 25.378 12.466 1.00 51.38 186 ASN A N 1
ATOM 1473 C CA . ASN A 1 186 ? 23.000 26.107 11.673 1.00 51.38 186 ASN A CA 1
ATOM 1474 C C . ASN A 1 186 ? 22.405 27.313 10.939 1.00 51.38 186 ASN A C 1
ATOM 1476 O O . ASN A 1 186 ? 23.053 28.354 10.912 1.00 51.38 186 ASN A O 1
ATOM 1480 N N . TYR A 1 187 ? 21.194 27.216 10.381 1.00 55.91 187 TYR A N 1
ATOM 1481 C CA . TYR A 1 187 ? 20.561 28.355 9.712 1.00 55.91 187 TYR A CA 1
ATOM 1482 C C . TYR A 1 187 ? 20.148 29.423 10.721 1.00 55.91 187 TYR A C 1
ATOM 1484 O O . TYR A 1 187 ? 20.432 30.597 10.508 1.00 55.91 187 TYR A O 1
ATOM 1492 N N . ALA A 1 188 ? 19.545 29.025 11.847 1.00 54.66 188 ALA A N 1
ATOM 1493 C CA . ALA A 1 188 ? 19.173 29.959 12.910 1.00 54.66 188 ALA A CA 1
ATOM 1494 C C . ALA A 1 188 ? 20.399 30.731 13.428 1.00 54.66 188 ALA A C 1
ATOM 1496 O O . ALA A 1 188 ? 20.390 31.960 13.459 1.00 54.66 188 ALA A O 1
ATOM 1497 N N . LYS A 1 189 ? 21.499 30.021 13.715 1.00 62.84 189 LYS A N 1
ATOM 1498 C CA . LYS A 1 189 ? 22.761 30.625 14.159 1.00 62.84 189 LYS A CA 1
ATOM 1499 C C . LYS A 1 189 ? 23.419 31.496 13.080 1.00 62.84 189 LYS A C 1
ATOM 1501 O O . LYS A 1 189 ? 23.934 32.566 13.388 1.00 62.84 189 LYS A O 1
ATOM 1506 N N . LEU A 1 190 ? 23.378 31.078 11.812 1.00 65.62 190 LEU A N 1
ATOM 1507 C CA . LEU A 1 190 ? 23.874 31.873 10.684 1.00 65.62 190 LEU A CA 1
ATOM 1508 C C . LEU A 1 190 ? 23.053 33.153 10.492 1.00 65.62 190 LEU A C 1
ATOM 1510 O O . LEU A 1 190 ? 23.624 34.203 10.220 1.00 65.62 190 LEU A O 1
ATOM 1514 N N . MET A 1 191 ? 21.730 33.081 10.632 1.00 67.25 191 MET A N 1
ATOM 1515 C CA . MET A 1 191 ? 20.841 34.234 10.507 1.00 67.25 191 MET A CA 1
ATOM 1516 C C . MET A 1 191 ? 20.987 35.193 11.686 1.00 67.25 191 MET A C 1
ATOM 1518 O O . MET A 1 191 ? 20.954 36.403 11.472 1.00 67.25 191 MET A O 1
ATOM 1522 N N . GLU A 1 192 ? 21.224 34.690 12.900 1.00 76.38 192 GLU A N 1
ATOM 1523 C CA . GLU A 1 192 ? 21.630 35.516 14.043 1.00 76.38 192 GLU A CA 1
ATOM 1524 C C . GLU A 1 192 ? 22.978 36.207 13.788 1.00 76.38 192 GLU A C 1
ATOM 1526 O O . GLU A 1 192 ? 23.082 37.422 13.958 1.00 76.38 192 GLU A O 1
ATOM 1531 N N . GLU A 1 193 ? 23.991 35.483 13.295 1.00 68.50 193 GLU A N 1
ATOM 1532 C CA . GLU A 1 193 ? 25.288 36.072 12.934 1.00 68.50 193 GLU A CA 1
ATOM 1533 C C . GLU A 1 193 ? 25.184 37.082 11.782 1.00 68.50 193 GLU A C 1
ATOM 1535 O O . GLU A 1 193 ? 25.840 38.124 11.809 1.00 68.50 193 GLU A O 1
ATOM 1540 N N . TYR A 1 194 ? 24.368 36.799 10.765 1.00 71.19 194 TYR A N 1
ATOM 1541 C CA . TYR A 1 194 ? 24.102 37.708 9.654 1.00 71.19 194 TYR A CA 1
ATOM 1542 C C . TYR A 1 194 ? 23.413 38.977 10.148 1.00 71.19 194 TYR A C 1
ATOM 1544 O O . TYR A 1 194 ? 23.832 40.079 9.797 1.00 71.19 194 TYR A O 1
ATOM 1552 N N . LYS A 1 195 ? 22.392 38.834 11.003 1.00 73.69 195 LYS A N 1
ATOM 1553 C CA . LYS A 1 195 ? 21.660 39.955 11.594 1.00 73.69 195 LYS A CA 1
ATOM 1554 C C . LYS A 1 195 ? 22.586 40.828 12.441 1.00 73.69 195 LYS A C 1
ATOM 1556 O O . LYS A 1 195 ? 22.634 42.032 12.204 1.00 73.69 195 LYS A O 1
ATOM 1561 N N . ALA A 1 196 ? 23.404 40.229 13.308 1.00 75.19 196 ALA A N 1
ATOM 1562 C CA . ALA A 1 196 ? 24.396 40.947 14.108 1.00 75.19 196 ALA A CA 1
ATOM 1563 C C . ALA A 1 196 ? 25.432 41.691 13.239 1.00 75.19 196 ALA A C 1
ATOM 1565 O O . ALA A 1 196 ? 25.749 42.853 13.493 1.00 75.19 196 ALA A O 1
ATOM 1566 N N . LYS A 1 197 ? 25.937 41.064 12.164 1.00 70.38 197 LYS A N 1
ATOM 1567 C CA . LYS A 1 197 ? 26.914 41.688 11.247 1.00 70.38 197 LYS A CA 1
ATOM 1568 C C . LYS A 1 197 ? 26.292 42.772 10.353 1.00 70.38 197 LYS A C 1
ATOM 1570 O O . LYS A 1 197 ? 26.970 43.747 10.026 1.00 70.38 197 LYS A O 1
ATOM 1575 N N . LYS A 1 198 ? 25.009 42.641 9.993 1.00 68.19 198 LYS A N 1
ATOM 1576 C CA . LYS A 1 198 ? 24.231 43.655 9.261 1.00 68.19 198 LYS A CA 1
ATOM 1577 C C . LYS A 1 198 ? 23.925 44.869 10.139 1.00 68.19 198 LYS A C 1
ATOM 1579 O O . LYS A 1 198 ? 24.086 45.998 9.682 1.00 68.19 198 LYS A O 1
ATOM 1584 N N . GLU A 1 199 ? 23.554 44.648 11.399 1.00 75.94 199 GLU A N 1
ATOM 1585 C CA . GLU A 1 199 ? 23.386 45.709 12.402 1.00 75.94 199 GLU A CA 1
ATOM 1586 C C . GLU A 1 199 ? 24.711 46.455 12.654 1.00 75.94 199 GLU A C 1
ATOM 1588 O O . GLU A 1 199 ? 24.712 47.678 12.778 1.00 75.94 199 GLU A O 1
ATOM 1593 N N . ALA A 1 200 ? 25.850 45.754 12.589 1.00 71.75 200 ALA A N 1
ATOM 1594 C CA . ALA A 1 200 ? 27.195 46.336 12.651 1.00 71.75 200 ALA A CA 1
ATOM 1595 C C . ALA A 1 200 ? 27.703 46.974 11.332 1.00 71.75 200 ALA A C 1
ATOM 1597 O O . ALA A 1 200 ? 28.844 47.429 11.281 1.00 71.75 200 ALA A O 1
ATOM 1598 N N . ARG A 1 201 ? 26.886 47.024 10.264 1.00 70.12 201 ARG A N 1
ATOM 1599 C CA . ARG A 1 201 ? 27.224 47.572 8.927 1.00 70.12 201 ARG A CA 1
ATOM 1600 C C . ARG A 1 201 ? 28.474 46.962 8.262 1.00 70.12 201 ARG A C 1
ATOM 1602 O O . ARG A 1 201 ? 29.176 47.650 7.523 1.00 70.12 201 ARG A O 1
ATOM 1609 N N . LEU A 1 202 ? 28.753 45.676 8.483 1.00 65.25 202 LEU A N 1
ATOM 1610 C CA . LEU A 1 202 ? 29.874 44.983 7.836 1.00 65.25 202 LEU A CA 1
ATOM 1611 C C . LEU A 1 202 ? 29.482 44.442 6.443 1.00 65.25 202 LEU A C 1
ATOM 1613 O O . LEU A 1 202 ? 28.386 43.889 6.295 1.00 65.25 202 LEU A O 1
ATOM 1617 N N . PRO A 1 203 ? 30.366 44.524 5.426 1.00 50.03 203 PRO A N 1
ATOM 1618 C CA . PRO A 1 203 ? 30.135 43.894 4.130 1.00 50.03 203 PRO A CA 1
ATOM 1619 C C . PRO A 1 203 ? 30.148 42.370 4.298 1.00 50.03 203 PRO A C 1
ATOM 1621 O O . PRO A 1 203 ? 31.179 41.761 4.591 1.00 50.03 203 PRO A O 1
ATOM 1624 N N . THR A 1 204 ? 28.979 41.749 4.149 1.00 57.75 204 THR A N 1
ATOM 1625 C CA . THR A 1 204 ? 28.775 40.313 4.367 1.00 57.75 204 THR A CA 1
ATOM 1626 C C . THR A 1 204 ? 28.292 39.645 3.088 1.00 57.75 204 THR A C 1
ATOM 1628 O O . THR A 1 204 ? 27.299 40.063 2.496 1.00 57.75 204 THR A O 1
ATOM 1631 N N . LYS A 1 205 ? 28.992 38.588 2.660 1.00 56.22 205 LYS A N 1
ATOM 1632 C CA . LYS A 1 205 ? 28.591 37.738 1.531 1.00 56.22 205 LYS A CA 1
ATOM 1633 C C . LYS A 1 205 ? 28.290 36.336 2.050 1.00 56.22 205 LYS A C 1
ATOM 1635 O O . LYS A 1 205 ? 29.100 35.759 2.777 1.00 56.22 205 LYS A O 1
ATOM 1640 N N . ILE A 1 206 ? 27.121 35.812 1.691 1.00 55.97 206 ILE A N 1
ATOM 1641 C CA . ILE A 1 206 ? 26.724 34.432 1.980 1.00 55.97 206 ILE A CA 1
ATOM 1642 C C . ILE A 1 206 ? 27.208 33.578 0.810 1.00 55.97 206 ILE A C 1
ATOM 1644 O O . ILE A 1 206 ? 26.837 33.838 -0.333 1.00 55.97 206 ILE A O 1
ATOM 1648 N N . ILE A 1 207 ? 28.064 32.596 1.084 1.00 53.12 207 ILE A N 1
ATOM 1649 C CA . ILE A 1 207 ? 28.563 31.656 0.076 1.00 53.12 207 ILE A CA 1
ATOM 1650 C C . ILE A 1 207 ? 28.107 30.258 0.467 1.00 53.12 207 ILE A C 1
ATOM 1652 O O . ILE A 1 207 ? 28.243 29.868 1.625 1.00 53.12 207 ILE A O 1
ATOM 1656 N N . LEU A 1 208 ? 27.562 29.524 -0.496 1.00 48.09 208 LEU A N 1
ATOM 1657 C CA . LEU A 1 208 ? 27.199 28.121 -0.349 1.00 48.09 208 LEU A CA 1
ATOM 1658 C C . LEU A 1 208 ? 28.470 27.284 -0.519 1.00 48.09 208 LEU A C 1
ATOM 1660 O O . LEU A 1 208 ? 29.135 27.381 -1.547 1.00 48.09 208 LEU A O 1
ATOM 1664 N N . ILE A 1 209 ? 28.837 26.523 0.507 1.00 52.12 209 ILE A N 1
ATOM 1665 C CA . ILE A 1 209 ? 29.955 25.580 0.473 1.00 52.12 209 ILE A CA 1
ATOM 1666 C C . ILE A 1 209 ? 29.357 24.180 0.504 1.00 52.12 209 ILE A C 1
ATOM 1668 O O . ILE A 1 209 ? 28.561 23.892 1.398 1.00 52.12 209 ILE A O 1
ATOM 1672 N N . ASP A 1 210 ? 29.740 23.320 -0.435 1.00 47.03 210 ASP A N 1
ATOM 1673 C CA . ASP A 1 210 ? 29.362 21.907 -0.403 1.00 47.03 210 ASP A CA 1
ATOM 1674 C C . ASP A 1 210 ? 29.813 21.277 0.922 1.00 47.03 210 ASP A C 1
ATOM 1676 O O . ASP A 1 210 ? 30.900 21.568 1.432 1.00 47.03 210 ASP A O 1
ATOM 1680 N N . GLU A 1 211 ? 28.957 20.468 1.543 1.00 45.78 211 GLU A N 1
ATOM 1681 C CA . GLU A 1 211 ? 29.308 19.843 2.813 1.00 45.78 211 GLU A CA 1
ATOM 1682 C C . GLU A 1 211 ? 30.582 18.992 2.687 1.00 45.78 211 GLU A C 1
ATOM 1684 O O . GLU A 1 211 ? 30.670 18.166 1.777 1.00 45.78 211 GLU A O 1
ATOM 1689 N N . PRO A 1 212 ? 31.565 19.157 3.596 1.00 44.16 212 PRO A N 1
ATOM 1690 C CA . PRO A 1 212 ? 32.760 18.335 3.566 1.00 44.16 212 PRO A CA 1
ATOM 1691 C C . PRO A 1 212 ? 32.387 16.893 3.932 1.00 44.16 212 PRO A C 1
ATOM 1693 O O . PRO A 1 212 ? 31.817 16.649 4.995 1.00 44.16 212 PRO A O 1
ATOM 1696 N N . ASP A 1 213 ? 32.715 15.991 3.010 1.00 44.75 213 ASP A N 1
ATOM 1697 C CA . ASP A 1 213 ? 32.897 14.543 3.099 1.00 44.75 213 ASP A CA 1
ATOM 1698 C C . ASP A 1 213 ? 31.902 13.732 3.950 1.00 44.75 213 ASP A C 1
ATOM 1700 O O . ASP A 1 213 ? 31.891 13.764 5.185 1.00 44.75 213 ASP A O 1
ATOM 1704 N N . LYS A 1 214 ? 31.166 12.846 3.256 1.00 47.91 214 LYS A N 1
ATOM 1705 C CA . LYS A 1 214 ? 30.429 11.693 3.817 1.00 47.91 214 LYS A CA 1
ATOM 1706 C C . LYS A 1 214 ? 31.244 10.893 4.856 1.00 47.91 214 LYS A C 1
ATOM 1708 O O . LYS A 1 214 ? 30.646 10.245 5.708 1.00 47.91 214 LYS A O 1
ATOM 1713 N N . GLU A 1 215 ? 32.575 10.958 4.817 1.00 44.38 215 GLU A N 1
ATOM 1714 C CA . GLU A 1 215 ? 33.495 10.168 5.645 1.00 44.38 215 GLU A CA 1
ATOM 1715 C C . GLU A 1 215 ? 33.678 10.677 7.089 1.00 44.38 215 GLU A C 1
ATOM 1717 O O . GLU A 1 215 ? 34.007 9.883 7.965 1.00 44.38 215 GLU A O 1
ATOM 1722 N N . ASN A 1 216 ? 33.425 11.962 7.379 1.00 42.34 216 ASN A N 1
ATOM 1723 C CA . ASN A 1 216 ? 33.710 12.563 8.698 1.00 42.34 216 ASN A CA 1
ATOM 1724 C C . ASN A 1 216 ? 32.468 12.804 9.578 1.00 42.34 216 ASN A C 1
ATOM 1726 O O . ASN A 1 216 ? 32.556 13.451 10.629 1.00 42.34 216 ASN A O 1
ATOM 1730 N N . ARG A 1 217 ? 31.286 12.317 9.178 1.00 49.88 217 ARG A N 1
ATOM 1731 C CA . ARG A 1 217 ? 30.064 12.461 9.987 1.00 49.88 217 ARG A CA 1
ATOM 1732 C C . ARG A 1 217 ? 30.043 11.406 11.104 1.00 49.88 217 ARG A C 1
ATOM 1734 O O . ARG A 1 217 ? 30.248 10.230 10.815 1.00 49.88 217 ARG A O 1
ATOM 1741 N N . PRO A 1 218 ? 29.751 11.775 12.368 1.00 42.00 218 PRO A N 1
ATOM 1742 C CA . PRO A 1 218 ? 29.611 10.792 13.435 1.00 42.00 218 PRO A CA 1
ATOM 1743 C C . PRO A 1 218 ? 28.446 9.854 13.103 1.00 42.00 218 PRO A C 1
ATOM 1745 O O . PRO A 1 218 ? 27.293 10.291 13.009 1.00 42.00 218 PRO A O 1
ATOM 1748 N N . LYS A 1 219 ? 28.757 8.571 12.901 1.00 49.09 219 LYS A N 1
ATOM 1749 C CA . LYS A 1 219 ? 27.768 7.525 12.640 1.00 49.09 219 LYS A CA 1
ATOM 1750 C C . LYS A 1 219 ? 26.837 7.430 13.842 1.00 49.09 219 LYS A C 1
ATOM 1752 O O . LYS A 1 219 ? 27.271 7.193 14.965 1.00 49.09 219 LYS A O 1
ATOM 1757 N N . LYS A 1 220 ? 25.544 7.684 13.619 1.00 53.56 220 LYS A N 1
ATOM 1758 C CA . LYS A 1 220 ? 24.544 7.680 14.698 1.00 53.56 220 LYS A CA 1
ATOM 1759 C C . LYS A 1 220 ? 24.192 6.258 15.140 1.00 53.56 220 LYS A C 1
ATOM 1761 O O . LYS A 1 220 ? 23.716 6.084 16.252 1.00 53.56 220 LYS A O 1
ATOM 1766 N N . LEU A 1 221 ? 24.393 5.265 14.273 1.00 60.00 221 LEU A N 1
ATOM 1767 C CA . LEU A 1 221 ? 24.081 3.863 14.523 1.00 60.00 221 LEU A CA 1
ATOM 1768 C C . LEU A 1 221 ? 25.005 2.987 13.669 1.00 60.00 221 LEU A C 1
ATOM 1770 O O . LEU A 1 221 ? 25.054 3.180 12.460 1.00 60.00 221 LEU A O 1
ATOM 1774 N N . GLU A 1 222 ? 25.687 2.018 14.272 1.00 61.44 222 GLU A N 1
ATOM 1775 C CA . GLU A 1 222 ? 26.517 1.048 13.551 1.00 61.44 222 GLU A CA 1
ATOM 1776 C C . GLU A 1 222 ? 25.970 -0.367 13.739 1.00 61.44 222 GLU A C 1
ATOM 1778 O O . GLU A 1 222 ? 25.484 -0.727 14.817 1.00 61.44 222 GLU A O 1
ATOM 1783 N N . HIS A 1 223 ? 26.063 -1.194 12.694 1.00 66.81 223 HIS A N 1
ATOM 1784 C CA . HIS A 1 223 ? 25.779 -2.618 12.831 1.00 66.81 223 HIS A CA 1
ATOM 1785 C C . HIS A 1 223 ? 26.764 -3.239 13.846 1.00 66.81 223 HIS A C 1
ATOM 1787 O O . HIS A 1 223 ? 27.956 -2.934 13.780 1.00 66.81 223 HIS A O 1
ATOM 1793 N N . PRO A 1 224 ? 26.338 -4.147 14.751 1.00 62.34 224 PRO A N 1
ATOM 1794 C CA . PRO A 1 224 ? 27.217 -4.711 15.784 1.00 62.34 224 PRO A CA 1
ATOM 1795 C C . PRO A 1 224 ? 28.477 -5.410 15.257 1.00 62.34 224 PRO A C 1
ATOM 1797 O O . PRO A 1 224 ? 29.435 -5.577 16.002 1.00 62.34 224 PRO A O 1
ATOM 1800 N N . SER A 1 225 ? 28.491 -5.813 13.982 1.00 57.19 225 SER A N 1
ATOM 1801 C CA . SER A 1 225 ? 29.667 -6.399 13.327 1.00 57.19 225 SER A CA 1
ATOM 1802 C C . SER A 1 225 ? 30.746 -5.386 12.925 1.00 57.19 225 SER A C 1
ATOM 1804 O O . SER A 1 225 ? 31.838 -5.813 12.559 1.00 57.19 225 SER A O 1
ATOM 1806 N N . LEU A 1 226 ? 30.442 -4.083 12.928 1.00 57.06 226 LEU A N 1
ATOM 1807 C CA . LEU A 1 226 ? 31.370 -2.998 12.582 1.00 57.06 226 LEU A CA 1
ATOM 1808 C C . LEU A 1 226 ? 32.020 -2.362 13.818 1.00 57.06 226 LEU A C 1
ATOM 1810 O O . LEU A 1 226 ? 33.098 -1.784 13.702 1.00 57.06 226 LEU A O 1
ATOM 1814 N N . ALA A 1 227 ? 31.414 -2.520 14.998 1.00 59.25 227 ALA A N 1
ATOM 1815 C CA . ALA A 1 227 ? 32.000 -2.077 16.255 1.00 59.25 227 ALA A CA 1
ATOM 1816 C C . ALA A 1 227 ? 33.247 -2.918 16.580 1.00 59.25 227 ALA A C 1
ATOM 1818 O O . ALA A 1 227 ? 33.161 -4.141 16.732 1.00 59.25 227 ALA A O 1
ATOM 1819 N N . SER A 1 228 ? 34.401 -2.255 16.702 1.00 49.91 228 SER A N 1
ATOM 1820 C CA . SER A 1 228 ? 35.744 -2.853 16.820 1.00 49.91 228 SER A CA 1
ATOM 1821 C C . SER A 1 228 ? 35.913 -3.886 17.943 1.00 49.91 228 SER A C 1
ATOM 1823 O O . SER A 1 228 ? 36.839 -4.697 17.892 1.00 49.91 228 SER A O 1
ATOM 1825 N N . ASP A 1 229 ? 35.010 -3.896 18.926 1.00 53.09 229 ASP A N 1
ATOM 1826 C CA . ASP A 1 229 ? 35.171 -4.632 20.181 1.00 53.09 229 ASP A CA 1
ATOM 1827 C C . ASP A 1 229 ? 34.272 -5.885 20.293 1.00 53.09 229 ASP A C 1
ATOM 1829 O O . ASP A 1 229 ? 34.431 -6.686 21.221 1.00 53.09 229 ASP A O 1
ATOM 1833 N N . THR A 1 230 ? 33.363 -6.137 19.334 1.00 52.66 230 THR A N 1
ATOM 1834 C CA . THR A 1 230 ? 32.364 -7.222 19.442 1.00 52.66 230 THR A CA 1
ATOM 1835 C C . THR A 1 230 ? 32.603 -8.371 18.445 1.00 52.66 230 THR A C 1
ATOM 1837 O O . THR A 1 230 ? 32.458 -8.229 17.239 1.00 52.66 230 THR A O 1
ATOM 1840 N N . LYS A 1 231 ? 32.877 -9.593 18.938 1.00 54.16 231 LYS A N 1
ATOM 1841 C CA . LYS A 1 231 ? 33.031 -10.827 18.115 1.00 54.16 231 LYS A CA 1
ATOM 1842 C C . LYS A 1 231 ? 31.720 -11.381 17.516 1.00 54.16 231 LYS A C 1
ATOM 1844 O O . LYS A 1 231 ? 31.720 -12.482 16.960 1.00 54.16 231 LYS A O 1
ATOM 1849 N N . ARG A 1 232 ? 30.583 -10.700 17.686 1.00 61.94 232 ARG A N 1
ATOM 1850 C CA . ARG A 1 232 ? 29.252 -11.248 17.383 1.00 61.94 232 ARG A CA 1
ATOM 1851 C C . ARG A 1 232 ? 28.805 -10.848 15.978 1.00 61.94 232 ARG A C 1
ATOM 1853 O O . ARG A 1 232 ? 28.644 -9.669 15.699 1.00 61.94 232 ARG A O 1
ATOM 1860 N N . LYS A 1 233 ? 28.576 -11.848 15.124 1.00 62.34 233 LYS A N 1
ATOM 1861 C CA . LYS A 1 233 ? 28.179 -11.644 13.722 1.00 62.34 233 LYS A CA 1
ATOM 1862 C C . LYS A 1 233 ? 26.666 -11.525 13.498 1.00 62.34 233 LYS A C 1
ATOM 1864 O O . LYS A 1 233 ? 26.287 -10.864 12.539 1.00 62.34 233 LYS A O 1
ATOM 1869 N N . ASP A 1 234 ? 25.847 -12.096 14.387 1.00 69.56 234 ASP A N 1
ATOM 1870 C CA . ASP A 1 234 ? 24.394 -12.223 14.183 1.00 69.56 234 ASP A CA 1
ATOM 1871 C C . ASP A 1 234 ? 23.587 -11.390 15.185 1.00 69.56 234 ASP A C 1
ATOM 1873 O O . ASP A 1 234 ? 23.885 -11.380 16.394 1.00 69.56 234 ASP A O 1
ATOM 1877 N N . LEU A 1 235 ? 22.511 -10.772 14.696 1.00 79.12 235 LEU A N 1
ATOM 1878 C CA . LEU A 1 235 ? 21.598 -9.951 15.488 1.00 79.12 235 LEU A CA 1
ATOM 1879 C C . LEU A 1 235 ? 20.684 -10.806 16.385 1.00 79.12 235 LEU A C 1
ATOM 1881 O O . LEU A 1 235 ? 20.161 -11.857 16.005 1.00 79.12 235 LEU A O 1
ATOM 1885 N N . THR A 1 236 ? 20.429 -10.339 17.609 1.00 83.44 236 THR A N 1
ATOM 1886 C CA . THR A 1 236 ? 19.399 -10.925 18.484 1.00 83.44 236 THR A CA 1
ATOM 1887 C C . THR A 1 236 ? 17.991 -10.678 17.940 1.00 83.44 236 THR A C 1
ATOM 1889 O O . THR A 1 236 ? 17.736 -9.746 17.178 1.00 83.44 236 THR A O 1
ATOM 1892 N N . HIS A 1 237 ? 17.014 -11.480 18.381 1.00 85.19 237 HIS A N 1
ATOM 1893 C CA . HIS A 1 237 ? 15.613 -11.247 18.018 1.00 85.19 237 HIS A CA 1
ATOM 1894 C C . HIS A 1 237 ? 15.097 -9.899 18.532 1.00 85.19 237 HIS A C 1
ATOM 1896 O O . HIS A 1 237 ? 14.266 -9.283 17.867 1.00 85.19 237 HIS A O 1
ATOM 1902 N N . LEU A 1 238 ? 15.592 -9.450 19.690 1.00 84.38 238 LEU A N 1
ATOM 1903 C CA . LEU A 1 238 ? 15.246 -8.151 20.258 1.00 84.38 238 LEU A CA 1
ATOM 1904 C C . LEU A 1 238 ? 15.821 -6.997 19.425 1.00 84.38 238 LEU A C 1
ATOM 1906 O O . LEU A 1 238 ? 15.067 -6.098 19.075 1.00 84.38 238 LEU A O 1
ATOM 1910 N N . GLU A 1 239 ? 17.100 -7.056 19.044 1.00 81.81 239 GLU A N 1
ATOM 1911 C CA . GLU A 1 239 ? 17.727 -6.040 18.179 1.00 81.81 239 GLU A CA 1
ATOM 1912 C C . GLU A 1 239 ? 17.010 -5.936 16.831 1.00 81.81 239 GLU A C 1
ATOM 1914 O O . GLU A 1 239 ? 16.699 -4.835 16.391 1.00 81.81 239 GLU A O 1
ATOM 1919 N N . ILE A 1 240 ? 16.644 -7.066 16.213 1.00 87.69 240 ILE A N 1
ATOM 1920 C CA . ILE A 1 240 ? 15.873 -7.079 14.958 1.00 87.69 240 ILE A CA 1
ATOM 1921 C C . ILE A 1 240 ? 14.527 -6.355 15.115 1.00 87.69 240 ILE A C 1
ATOM 1923 O O . ILE A 1 240 ? 14.146 -5.572 14.246 1.00 87.69 240 ILE A O 1
ATOM 1927 N N . ALA A 1 241 ? 13.814 -6.566 16.228 1.00 87.75 241 ALA A N 1
ATOM 1928 C CA . ALA A 1 241 ? 12.565 -5.853 16.500 1.00 87.75 241 ALA A CA 1
ATOM 1929 C C . ALA A 1 241 ? 12.784 -4.348 16.745 1.00 87.75 241 ALA A C 1
ATOM 1931 O O . ALA A 1 241 ? 11.949 -3.537 16.349 1.00 87.75 241 ALA A O 1
ATOM 1932 N N . GLN A 1 242 ? 13.905 -3.966 17.362 1.00 84.69 242 GLN A N 1
ATOM 1933 C CA . GLN A 1 242 ? 14.261 -2.565 17.597 1.00 84.69 242 GLN A CA 1
ATOM 1934 C C . GLN A 1 242 ? 14.647 -1.844 16.297 1.00 84.69 242 GLN A C 1
ATOM 1936 O O . GLN A 1 242 ? 14.162 -0.736 16.063 1.00 84.69 242 GLN A O 1
ATOM 1941 N N . TYR A 1 243 ? 15.453 -2.474 15.433 1.00 85.94 243 TYR A N 1
ATOM 1942 C CA . TYR A 1 243 ? 15.755 -1.960 14.093 1.00 85.94 243 TYR A CA 1
ATOM 1943 C C . TYR A 1 243 ? 14.471 -1.778 13.288 1.00 85.94 243 TYR A C 1
ATOM 1945 O O . TYR A 1 243 ? 14.219 -0.688 12.785 1.00 85.94 243 TYR A O 1
ATOM 1953 N N . ALA A 1 244 ? 13.606 -2.796 13.262 1.00 90.19 244 ALA A N 1
ATOM 1954 C CA . ALA A 1 244 ? 12.317 -2.717 12.582 1.00 90.19 244 ALA A CA 1
ATOM 1955 C C . ALA A 1 244 ? 11.428 -1.581 13.115 1.00 90.19 244 ALA A C 1
ATOM 1957 O O . ALA A 1 244 ? 10.715 -0.957 12.340 1.00 90.19 244 ALA A O 1
ATOM 1958 N N . TYR A 1 245 ? 11.466 -1.276 14.417 1.00 88.06 245 TYR A N 1
ATOM 1959 C CA . TYR A 1 245 ? 10.691 -0.171 14.993 1.00 88.06 245 TYR A CA 1
ATOM 1960 C C . TYR A 1 245 ? 11.269 1.204 14.635 1.00 88.06 245 TYR A C 1
ATOM 1962 O O . TYR A 1 245 ? 10.512 2.146 14.382 1.00 88.06 245 TYR A O 1
ATOM 1970 N N . LYS A 1 246 ? 12.603 1.330 14.592 1.00 84.69 246 LYS A N 1
ATOM 1971 C CA . LYS A 1 246 ? 13.276 2.540 14.098 1.00 84.69 246 LYS A CA 1
ATOM 1972 C C . LYS A 1 246 ? 12.895 2.776 12.637 1.00 84.69 246 LYS A C 1
ATOM 1974 O O . LYS A 1 246 ? 12.389 3.844 12.313 1.00 84.69 246 LYS A O 1
ATOM 1979 N N . PHE A 1 247 ? 13.060 1.755 11.802 1.00 87.00 247 PHE A N 1
ATOM 1980 C CA . PHE A 1 247 ? 12.752 1.822 10.381 1.00 87.00 247 PHE A CA 1
ATOM 1981 C C . PHE A 1 247 ? 11.278 2.049 10.097 1.00 87.00 247 PHE A C 1
ATOM 1983 O O . PHE A 1 247 ? 10.970 2.917 9.297 1.00 87.00 247 PHE A O 1
ATOM 1990 N N . PHE A 1 248 ? 10.371 1.408 10.834 1.00 88.94 248 PHE A N 1
ATOM 1991 C CA . PHE A 1 248 ? 8.949 1.728 10.761 1.00 88.94 248 PHE A CA 1
ATOM 1992 C C . PHE A 1 248 ? 8.698 3.221 11.000 1.00 88.94 248 PHE A C 1
ATOM 1994 O O . PHE A 1 248 ? 7.926 3.829 10.270 1.00 88.94 248 PHE A O 1
ATOM 2001 N N . ASN A 1 249 ? 9.341 3.840 11.996 1.00 83.38 249 ASN A N 1
ATOM 2002 C CA . ASN A 1 249 ? 9.160 5.271 12.253 1.00 83.38 249 ASN A CA 1
ATOM 2003 C C . ASN A 1 249 ? 9.776 6.171 11.182 1.00 83.38 249 ASN A C 1
ATOM 2005 O O . ASN A 1 249 ? 9.253 7.265 10.980 1.00 83.38 249 ASN A O 1
ATOM 2009 N N . THR A 1 250 ? 10.826 5.706 10.510 1.00 78.56 250 THR A N 1
ATOM 2010 C CA . THR A 1 250 ? 11.380 6.339 9.315 1.00 78.56 250 THR A CA 1
ATOM 2011 C C . THR A 1 250 ? 10.411 6.155 8.145 1.00 78.56 250 THR A C 1
ATOM 2013 O O . THR A 1 250 ? 9.732 7.091 7.759 1.00 78.56 250 THR A O 1
ATOM 2016 N N . PHE A 1 251 ? 10.221 4.938 7.646 1.00 83.31 251 PHE A N 1
ATOM 2017 C CA . PHE A 1 251 ? 9.533 4.629 6.394 1.00 83.31 251 PHE A CA 1
ATOM 2018 C C . PHE A 1 251 ? 8.002 4.637 6.440 1.00 83.31 251 PHE A C 1
ATOM 2020 O O . PHE A 1 251 ? 7.369 4.551 5.389 1.00 83.31 251 PHE A O 1
ATOM 2027 N N . LYS A 1 252 ? 7.352 4.815 7.599 1.00 85.31 252 LYS A N 1
ATOM 2028 C CA . LYS A 1 252 ? 5.883 4.981 7.655 1.00 85.31 252 LYS A CA 1
ATOM 2029 C C . LYS A 1 252 ? 5.371 6.156 6.811 1.00 85.31 252 LYS A C 1
ATOM 2031 O O . LYS A 1 252 ? 4.221 6.122 6.384 1.00 85.31 252 LYS A O 1
ATOM 2036 N N . GLY A 1 253 ? 6.214 7.151 6.520 1.00 79.56 253 GLY A N 1
ATOM 2037 C CA . GLY A 1 253 ? 5.892 8.227 5.580 1.00 79.56 253 GLY A CA 1
ATOM 2038 C C . GLY A 1 253 ? 5.665 7.754 4.133 1.00 79.56 253 GLY A C 1
ATOM 2039 O O . GLY A 1 253 ? 4.925 8.418 3.411 1.00 79.56 253 GLY A O 1
ATOM 2040 N N . LEU A 1 254 ? 6.203 6.589 3.728 1.00 81.69 254 LEU A N 1
ATOM 2041 C CA . LEU A 1 254 ? 6.058 6.044 2.372 1.00 81.69 254 LEU A CA 1
ATOM 2042 C C . LEU A 1 254 ? 4.572 5.803 2.070 1.00 81.69 254 LEU A C 1
ATOM 2044 O O . LEU A 1 254 ? 4.119 6.029 0.956 1.00 81.69 254 LEU A O 1
ATOM 2048 N N . VAL A 1 255 ? 3.793 5.408 3.089 1.00 82.44 255 VAL A N 1
ATOM 2049 C CA . VAL A 1 255 ? 2.342 5.145 2.995 1.00 82.44 255 VAL A CA 1
ATOM 2050 C C . VAL A 1 255 ? 1.548 6.347 2.496 1.00 82.44 255 VAL A C 1
ATOM 2052 O O . VAL A 1 255 ? 0.511 6.183 1.861 1.00 82.44 255 VAL A O 1
ATOM 2055 N N . VAL A 1 256 ? 2.017 7.553 2.804 1.00 79.00 256 VAL A N 1
ATOM 2056 C CA . VAL A 1 256 ? 1.362 8.818 2.449 1.00 79.00 256 VAL A CA 1
ATOM 2057 C C . VAL A 1 256 ? 2.197 9.615 1.444 1.00 79.00 256 VAL A C 1
ATOM 2059 O O . VAL A 1 256 ? 2.029 10.831 1.335 1.00 79.00 256 VAL A O 1
ATOM 2062 N N . ASN A 1 257 ? 3.098 8.933 0.725 1.00 77.50 257 ASN A N 1
ATOM 2063 C CA . ASN A 1 257 ? 3.978 9.501 -0.295 1.00 77.50 257 ASN A CA 1
ATOM 2064 C C . ASN A 1 257 ? 4.792 10.710 0.213 1.00 77.50 257 ASN A C 1
ATOM 2066 O O . ASN A 1 257 ? 4.978 11.694 -0.506 1.00 77.50 257 ASN A O 1
ATOM 2070 N N . LEU A 1 258 ? 5.246 10.663 1.475 1.00 72.12 258 LEU A N 1
ATOM 2071 C CA . LEU A 1 258 ? 6.183 11.651 2.011 1.00 72.12 258 LEU A CA 1
ATOM 2072 C C . LEU A 1 258 ? 7.591 11.401 1.472 1.00 72.12 258 LEU A C 1
ATOM 2074 O O . LEU A 1 258 ? 8.007 10.267 1.255 1.00 72.12 258 LEU A O 1
ATOM 2078 N N . ILE A 1 259 ? 8.317 12.497 1.283 1.00 65.81 259 ILE A N 1
ATOM 2079 C CA . ILE A 1 259 ? 9.666 12.496 0.732 1.00 65.81 259 ILE A CA 1
ATOM 2080 C C . ILE A 1 259 ? 10.670 12.366 1.875 1.00 65.81 259 ILE A C 1
ATOM 2082 O O . ILE A 1 259 ? 10.599 13.115 2.850 1.00 65.81 259 ILE A O 1
ATOM 2086 N N . PHE A 1 260 ? 11.602 11.427 1.746 1.00 67.38 260 PHE A N 1
ATOM 2087 C CA . PHE A 1 260 ? 12.566 11.093 2.795 1.00 67.38 260 PHE A CA 1
ATOM 2088 C C . PHE A 1 260 ? 13.867 11.875 2.686 1.00 67.38 260 PHE A C 1
ATOM 2090 O O . PHE A 1 260 ? 14.313 12.222 1.589 1.00 67.38 260 PHE A O 1
ATOM 2097 N N . SER A 1 261 ? 14.511 12.101 3.835 1.00 65.00 261 SER A N 1
ATOM 2098 C CA . SER A 1 261 ? 15.845 12.697 3.878 1.00 65.00 261 SER A CA 1
ATOM 2099 C C . SER A 1 261 ? 16.921 11.689 3.450 1.00 65.00 261 SER A C 1
ATOM 2101 O O . SER A 1 261 ? 16.837 10.496 3.752 1.00 65.00 261 SER A O 1
ATOM 2103 N N . PHE A 1 262 ? 17.987 12.165 2.796 1.00 65.69 262 PHE A N 1
ATOM 2104 C CA . PHE A 1 262 ? 19.141 11.317 2.454 1.00 65.69 262 PHE A CA 1
ATOM 2105 C C . PHE A 1 262 ? 19.801 10.699 3.679 1.00 65.69 262 PHE A C 1
ATOM 2107 O O . PHE A 1 262 ? 20.287 9.580 3.609 1.00 65.69 262 PHE A O 1
ATOM 2114 N N . ARG A 1 263 ? 19.786 11.397 4.817 1.00 66.88 263 ARG A N 1
ATOM 2115 C CA . ARG A 1 263 ? 20.341 10.870 6.063 1.00 66.88 263 ARG A CA 1
ATOM 2116 C C . ARG A 1 263 ? 19.639 9.584 6.491 1.00 66.88 263 ARG A C 1
ATOM 2118 O O . ARG A 1 263 ? 20.297 8.617 6.846 1.00 66.88 263 ARG A O 1
ATOM 2125 N N . GLU A 1 264 ? 18.312 9.585 6.475 1.00 71.12 264 GLU A N 1
ATOM 2126 C CA . GLU A 1 264 ? 17.516 8.415 6.850 1.00 71.12 264 GLU A CA 1
ATOM 2127 C C . GLU A 1 264 ? 17.701 7.261 5.861 1.00 71.12 264 GLU A C 1
ATOM 2129 O O . GLU A 1 264 ? 17.823 6.109 6.283 1.00 71.12 264 GLU A O 1
ATOM 2134 N N . ARG A 1 265 ? 17.801 7.579 4.562 1.00 74.88 265 ARG A N 1
ATOM 2135 C CA . ARG A 1 265 ? 18.162 6.622 3.510 1.00 74.88 265 ARG A CA 1
ATOM 2136 C C . ARG A 1 265 ? 19.528 5.992 3.778 1.00 74.88 265 ARG A C 1
ATOM 2138 O O . ARG A 1 265 ? 19.613 4.771 3.858 1.00 74.88 265 ARG A O 1
ATOM 2145 N N . ASP A 1 266 ? 20.569 6.807 3.932 1.00 74.69 266 ASP A N 1
ATOM 2146 C CA . ASP A 1 266 ? 21.956 6.363 4.095 1.00 74.69 266 ASP A CA 1
ATOM 2147 C C . ASP A 1 266 ? 22.114 5.512 5.370 1.00 74.69 266 ASP A C 1
ATOM 2149 O O . ASP A 1 266 ? 22.766 4.472 5.331 1.00 74.69 266 ASP A O 1
ATOM 2153 N N . GLU A 1 267 ? 21.441 5.881 6.473 1.00 77.19 267 GLU A N 1
ATOM 2154 C CA . GLU A 1 267 ? 21.412 5.080 7.709 1.00 77.19 267 GLU A CA 1
ATOM 2155 C C . GLU A 1 267 ? 20.791 3.685 7.486 1.00 77.19 267 GLU A C 1
ATOM 2157 O O . GLU A 1 267 ? 21.271 2.698 8.045 1.00 77.19 267 GLU A O 1
ATOM 2162 N N . SER A 1 268 ? 19.719 3.580 6.690 1.00 84.06 268 SER A N 1
ATOM 2163 C CA . SER A 1 268 ? 19.101 2.285 6.362 1.00 84.06 268 SER A CA 1
ATOM 2164 C C . SER A 1 268 ? 19.947 1.454 5.397 1.00 84.06 268 SER A C 1
ATOM 2166 O O . SER A 1 268 ? 20.142 0.257 5.628 1.00 84.06 268 SER A O 1
ATOM 2168 N N . LEU A 1 269 ? 20.517 2.106 4.380 1.00 84.38 269 LEU A N 1
ATOM 2169 C CA . LEU A 1 269 ? 21.349 1.486 3.361 1.00 84.38 269 LEU A CA 1
ATOM 2170 C C . LEU A 1 269 ? 22.606 0.883 3.989 1.00 84.38 269 LEU A C 1
ATOM 2172 O O . LEU A 1 269 ? 22.897 -0.284 3.746 1.00 84.38 269 LEU A O 1
ATOM 2176 N N . GLU A 1 270 ? 23.299 1.626 4.859 1.00 81.50 270 GLU A N 1
ATOM 2177 C CA . GLU A 1 270 ? 24.504 1.142 5.544 1.00 81.50 270 GLU A CA 1
ATOM 2178 C C . GLU A 1 270 ? 24.210 -0.115 6.375 1.00 81.50 270 GLU A C 1
ATOM 2180 O O . GLU A 1 270 ? 24.995 -1.062 6.372 1.00 81.50 270 GLU A O 1
ATOM 2185 N N . ILE A 1 271 ? 23.064 -0.177 7.060 1.00 83.44 271 ILE A N 1
ATOM 2186 C CA . ILE A 1 271 ? 22.689 -1.365 7.834 1.00 83.44 271 ILE A CA 1
ATOM 2187 C C . ILE A 1 271 ? 22.424 -2.546 6.897 1.00 83.44 271 ILE A C 1
ATOM 2189 O O . ILE A 1 271 ? 23.012 -3.607 7.094 1.00 83.44 271 ILE A O 1
ATOM 2193 N N . PHE A 1 272 ? 21.585 -2.372 5.871 1.00 88.38 272 PHE A N 1
ATOM 2194 C CA . PHE A 1 272 ? 21.196 -3.454 4.958 1.00 88.38 272 PHE A CA 1
ATOM 2195 C C . PHE A 1 272 ? 22.355 -3.957 4.089 1.00 88.38 272 PHE A C 1
ATOM 2197 O O . PHE A 1 272 ? 22.431 -5.154 3.804 1.00 88.38 272 PHE A O 1
ATOM 2204 N N . GLU A 1 273 ? 23.291 -3.086 3.712 1.00 84.44 273 GLU A N 1
ATOM 2205 C CA . GLU A 1 273 ? 24.509 -3.475 3.003 1.00 84.44 273 GLU A CA 1
ATOM 2206 C C . GLU A 1 273 ? 25.481 -4.263 3.878 1.00 84.44 273 GLU A C 1
ATOM 2208 O O . GLU A 1 273 ? 26.241 -5.066 3.340 1.00 84.44 273 GLU A O 1
ATOM 2213 N N . ASN A 1 274 ? 25.446 -4.086 5.200 1.00 83.19 274 ASN A N 1
ATOM 2214 C CA . ASN A 1 274 ? 26.327 -4.778 6.143 1.00 83.19 274 ASN A CA 1
ATOM 2215 C C . ASN A 1 274 ? 25.689 -6.009 6.812 1.00 83.19 274 ASN A C 1
ATOM 2217 O O . ASN A 1 274 ? 26.342 -6.660 7.629 1.00 83.19 274 ASN A O 1
ATOM 2221 N N . LEU A 1 275 ? 24.450 -6.373 6.456 1.00 84.75 275 LEU A N 1
ATOM 2222 C CA . LEU A 1 275 ? 23.823 -7.609 6.933 1.00 84.75 275 LEU A CA 1
ATOM 2223 C C . LEU A 1 275 ? 24.555 -8.846 6.390 1.00 84.75 275 LEU A C 1
ATOM 2225 O O . LEU A 1 275 ? 24.825 -8.966 5.189 1.00 84.75 275 LEU A O 1
ATOM 2229 N N . ASN A 1 276 ? 24.845 -9.791 7.288 1.00 74.06 276 ASN A N 1
ATOM 2230 C CA . ASN A 1 276 ? 25.538 -11.037 6.954 1.00 74.06 276 ASN A CA 1
ATOM 2231 C C . ASN A 1 276 ? 24.594 -12.071 6.319 1.00 74.06 276 ASN A C 1
ATOM 2233 O O . ASN A 1 276 ? 25.005 -12.780 5.399 1.00 74.06 276 ASN A O 1
ATOM 2237 N N . ASP A 1 277 ? 23.340 -12.154 6.787 1.00 83.12 277 ASP A N 1
ATOM 2238 C CA . ASP A 1 277 ? 22.316 -13.063 6.255 1.00 83.12 277 ASP A CA 1
ATOM 2239 C C . ASP A 1 277 ? 21.108 -12.285 5.706 1.00 83.12 277 ASP A C 1
ATOM 2241 O O . ASP A 1 277 ? 20.492 -11.465 6.389 1.00 83.12 277 ASP A O 1
ATOM 2245 N N . SER A 1 278 ? 20.706 -12.609 4.474 1.00 89.00 278 SER A N 1
ATOM 2246 C CA . SER A 1 278 ? 19.459 -12.133 3.856 1.00 89.00 278 SER A CA 1
ATOM 2247 C C . SER A 1 278 ? 18.204 -12.469 4.681 1.00 89.00 278 SER A C 1
ATOM 2249 O O . SER A 1 278 ? 17.189 -11.776 4.573 1.00 89.00 278 SER A O 1
ATOM 2251 N N . GLU A 1 279 ? 18.251 -13.505 5.528 1.00 89.94 279 GLU A N 1
ATOM 2252 C CA . GLU A 1 279 ? 17.170 -13.833 6.463 1.00 89.94 279 GLU A CA 1
ATOM 2253 C C . GLU A 1 279 ? 16.972 -12.745 7.529 1.00 89.94 279 GLU A C 1
ATOM 2255 O O . GLU A 1 279 ? 15.835 -12.479 7.923 1.00 89.94 279 GLU A O 1
ATOM 2260 N N . GLU A 1 280 ? 18.038 -12.083 7.990 1.00 90.06 280 GLU A N 1
ATOM 2261 C CA . GLU A 1 280 ? 17.921 -10.978 8.949 1.00 90.06 280 GLU A CA 1
ATOM 2262 C C . GLU A 1 280 ? 17.154 -9.809 8.324 1.00 90.06 280 GLU A C 1
ATOM 2264 O O . GLU A 1 280 ? 16.223 -9.294 8.947 1.00 90.06 280 GLU A O 1
ATOM 2269 N N . ALA A 1 281 ? 17.449 -9.480 7.061 1.00 91.94 281 ALA A N 1
ATOM 2270 C CA . ALA A 1 281 ? 16.717 -8.473 6.294 1.00 91.94 281 ALA A CA 1
ATOM 2271 C C . ALA A 1 281 ? 15.227 -8.829 6.165 1.00 91.94 281 ALA A C 1
ATOM 2273 O O . ALA A 1 281 ? 14.360 -7.997 6.440 1.00 91.94 281 ALA A O 1
ATOM 2274 N N . LEU A 1 282 ? 14.917 -10.089 5.823 1.00 92.69 282 LEU A N 1
ATOM 2275 C CA . LEU A 1 282 ? 13.533 -10.570 5.750 1.00 92.69 282 LEU A CA 1
ATOM 2276 C C . LEU A 1 282 ? 12.808 -10.387 7.080 1.00 92.69 282 LEU A C 1
ATOM 2278 O O . LEU A 1 282 ? 11.658 -9.960 7.107 1.00 92.69 282 LEU A O 1
ATOM 2282 N N . ARG A 1 283 ? 13.476 -10.711 8.190 1.00 91.62 283 ARG A N 1
ATOM 2283 C CA . ARG A 1 283 ? 12.897 -10.607 9.529 1.00 91.62 283 ARG A CA 1
ATOM 2284 C C . ARG A 1 283 ? 12.669 -9.157 9.940 1.00 91.62 283 ARG A C 1
ATOM 2286 O O . ARG A 1 283 ? 11.630 -8.888 10.530 1.00 91.62 283 ARG A O 1
ATOM 2293 N N . ILE A 1 284 ? 13.582 -8.235 9.631 1.00 92.06 284 ILE A N 1
ATOM 2294 C CA . ILE A 1 284 ? 13.385 -6.798 9.889 1.00 92.06 284 ILE A CA 1
ATOM 2295 C C . ILE A 1 284 ? 12.12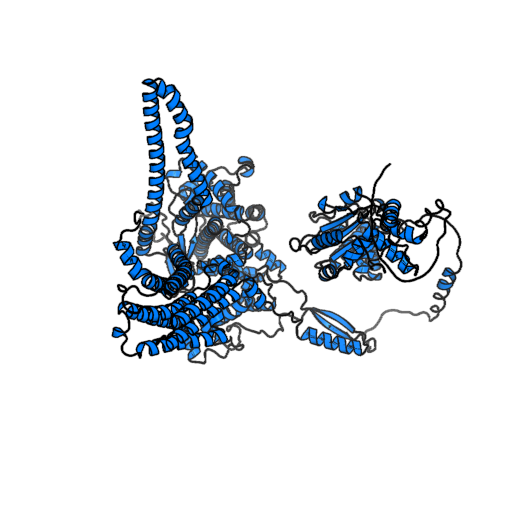8 -6.312 9.153 1.00 92.06 284 ILE A C 1
ATOM 2297 O O . ILE A 1 284 ? 11.212 -5.795 9.793 1.00 92.06 284 ILE A O 1
ATOM 2301 N N . ILE A 1 285 ? 12.029 -6.593 7.849 1.00 92.94 285 ILE A N 1
ATOM 2302 C CA . ILE A 1 285 ? 10.885 -6.199 7.011 1.00 92.94 285 ILE A CA 1
ATOM 2303 C C . ILE A 1 285 ? 9.581 -6.868 7.484 1.00 92.94 285 ILE A C 1
ATOM 2305 O O . ILE A 1 285 ? 8.528 -6.233 7.531 1.00 92.94 285 ILE A O 1
ATOM 2309 N N . GLU A 1 286 ? 9.625 -8.141 7.899 1.00 92.62 286 GLU A N 1
ATOM 2310 C CA . GLU A 1 286 ? 8.460 -8.877 8.412 1.00 92.62 286 GLU A CA 1
ATOM 2311 C C . GLU A 1 286 ? 7.848 -8.199 9.654 1.00 92.62 286 GLU A C 1
ATOM 2313 O O . GLU A 1 286 ? 6.618 -8.142 9.805 1.00 92.62 286 GLU A O 1
ATOM 2318 N N . ILE A 1 287 ? 8.702 -7.700 10.556 1.00 92.50 287 ILE A N 1
ATOM 2319 C CA . ILE A 1 287 ? 8.286 -6.975 11.761 1.00 92.50 287 ILE A CA 1
ATOM 2320 C C . ILE A 1 287 ? 7.822 -5.558 11.406 1.00 92.50 287 ILE A C 1
ATOM 2322 O O . ILE A 1 287 ? 6.787 -5.130 11.914 1.00 92.50 287 ILE A O 1
ATOM 2326 N N . GLU A 1 288 ? 8.524 -4.869 10.509 1.00 93.12 288 GLU A N 1
ATOM 2327 C CA . GLU A 1 288 ? 8.190 -3.516 10.053 1.00 93.12 288 GLU A CA 1
ATOM 2328 C C . GLU A 1 288 ? 6.801 -3.446 9.401 1.00 93.12 288 GLU A C 1
ATOM 2330 O O . GLU A 1 288 ? 5.959 -2.649 9.819 1.00 93.12 288 GLU A O 1
ATOM 2335 N N . LEU A 1 289 ? 6.493 -4.359 8.470 1.00 92.56 289 LEU A N 1
ATOM 2336 C CA . LEU A 1 289 ? 5.141 -4.502 7.914 1.00 92.56 289 LEU A CA 1
ATOM 2337 C C . LEU A 1 289 ? 4.109 -4.812 9.004 1.00 92.56 289 LEU A C 1
ATOM 2339 O O . LEU A 1 289 ? 2.951 -4.399 8.916 1.00 92.56 289 LEU A O 1
ATOM 2343 N N . GLY A 1 290 ? 4.516 -5.551 10.041 1.00 92.00 290 GLY A N 1
ATOM 2344 C CA . GLY A 1 290 ? 3.695 -5.824 11.217 1.00 92.00 290 GLY A CA 1
ATOM 2345 C C . GLY A 1 290 ? 3.314 -4.549 11.970 1.00 92.00 290 GLY A C 1
ATOM 2346 O O . GLY A 1 290 ? 2.135 -4.371 12.278 1.00 92.00 290 GLY A O 1
ATOM 2347 N N . PHE A 1 291 ? 4.279 -3.655 12.205 1.00 91.94 291 PHE A N 1
ATOM 2348 C CA . PHE A 1 291 ? 4.041 -2.340 12.803 1.00 91.94 291 PHE A CA 1
ATOM 2349 C C . PHE A 1 291 ? 3.126 -1.479 11.932 1.00 91.94 291 PHE A C 1
ATOM 2351 O O . PHE A 1 291 ? 2.169 -0.904 12.448 1.00 91.94 291 PHE A O 1
ATOM 2358 N N . LEU A 1 292 ? 3.341 -1.474 10.614 1.00 91.31 292 LEU A N 1
ATOM 2359 C CA . LEU A 1 292 ? 2.505 -0.739 9.665 1.00 91.31 292 LEU A CA 1
ATOM 2360 C C . LEU A 1 292 ? 1.047 -1.209 9.678 1.00 91.31 292 LEU A C 1
ATOM 2362 O O . LEU A 1 292 ? 0.121 -0.407 9.789 1.00 91.31 292 LEU A O 1
ATOM 2366 N N . TYR A 1 293 ? 0.833 -2.524 9.649 1.00 91.88 293 TYR A N 1
ATOM 2367 C CA . TYR A 1 293 ? -0.501 -3.100 9.774 1.00 91.88 293 TYR A CA 1
ATOM 2368 C C . TYR A 1 293 ? -1.147 -2.746 11.121 1.00 91.88 293 TYR A C 1
ATOM 2370 O O . TYR A 1 293 ? -2.337 -2.430 11.181 1.00 91.88 293 TYR A O 1
ATOM 2378 N N . ASP A 1 294 ? -0.389 -2.843 12.215 1.00 91.31 294 ASP A N 1
ATOM 2379 C CA . ASP A 1 294 ? -0.917 -2.612 13.557 1.00 91.31 294 ASP A CA 1
ATOM 2380 C C . ASP A 1 294 ? -1.273 -1.126 13.760 1.00 91.31 294 ASP A C 1
ATOM 2382 O O . ASP A 1 294 ? -2.250 -0.835 14.450 1.00 91.31 294 ASP A O 1
ATOM 2386 N N . ALA A 1 295 ? -0.549 -0.205 13.115 1.00 90.19 295 ALA A N 1
ATOM 2387 C CA . ALA A 1 295 ? -0.847 1.226 13.112 1.00 90.19 295 ALA A CA 1
ATOM 2388 C C . ALA A 1 295 ? -2.135 1.581 12.356 1.00 90.19 295 ALA A C 1
ATOM 2390 O O . ALA A 1 295 ? -2.855 2.479 12.783 1.00 90.19 295 ALA A O 1
ATOM 2391 N N . LEU A 1 296 ? -2.437 0.875 11.263 1.00 90.94 296 LEU A N 1
ATOM 2392 C CA . LEU A 1 296 ? -3.519 1.261 10.352 1.00 90.94 296 LEU A CA 1
ATOM 2393 C C . LEU A 1 296 ? -4.814 0.471 10.531 1.00 90.94 296 LEU A C 1
ATOM 2395 O O . LEU A 1 296 ? -5.885 0.979 10.212 1.00 90.94 296 LEU A O 1
ATOM 2399 N N . PHE A 1 297 ? -4.746 -0.764 11.033 1.00 91.88 297 PHE A N 1
ATOM 2400 C CA . PHE A 1 297 ? -5.924 -1.631 11.108 1.00 91.88 297 PHE A CA 1
ATOM 2401 C C . PHE A 1 297 ? -6.239 -2.184 12.504 1.00 91.88 297 PHE A C 1
ATOM 2403 O O . PHE A 1 297 ? -7.159 -3.002 12.643 1.00 91.88 297 PHE A O 1
ATOM 2410 N N . THR A 1 298 ? -5.482 -1.798 13.533 1.00 92.00 298 THR A N 1
ATOM 2411 C CA . THR A 1 298 ? -5.701 -2.255 14.914 1.00 92.00 298 THR A CA 1
ATOM 2412 C C . THR A 1 298 ? -5.638 -1.097 15.904 1.00 92.00 298 THR A C 1
ATOM 2414 O O . THR A 1 298 ? -5.196 -0.003 15.571 1.00 92.00 298 THR A O 1
ATOM 2417 N N . LYS A 1 299 ? -6.037 -1.341 17.158 1.00 90.12 299 LYS A N 1
ATOM 2418 C CA . LYS A 1 299 ? -5.901 -0.335 18.226 1.00 90.12 299 LYS A CA 1
ATOM 2419 C C . LYS A 1 299 ? -4.480 -0.235 18.786 1.00 90.12 299 LYS A C 1
ATOM 2421 O O . LYS A 1 299 ? -4.216 0.634 19.612 1.00 90.12 299 LYS A O 1
ATOM 2426 N N . ILE A 1 300 ? -3.578 -1.140 18.397 1.00 87.19 300 ILE A N 1
ATOM 2427 C CA . ILE A 1 300 ? -2.307 -1.377 19.093 1.00 87.19 300 ILE A CA 1
ATOM 2428 C C . ILE A 1 300 ? -1.457 -0.102 19.168 1.00 87.19 300 ILE A C 1
ATOM 2430 O O . ILE A 1 300 ? -0.982 0.222 20.254 1.00 87.19 300 ILE A O 1
ATOM 2434 N N . ALA A 1 301 ? -1.332 0.663 18.079 1.00 82.75 301 ALA A N 1
ATOM 2435 C CA . ALA A 1 301 ? -0.531 1.891 18.077 1.00 82.75 301 ALA A CA 1
ATOM 2436 C C . ALA A 1 301 ? -1.045 2.955 19.068 1.00 82.75 301 ALA A C 1
ATOM 2438 O O . ALA A 1 301 ? -0.249 3.588 19.756 1.00 82.75 301 ALA A O 1
ATOM 2439 N N . VAL A 1 302 ? -2.368 3.113 19.207 1.00 85.88 302 VAL A N 1
ATOM 2440 C CA . VAL A 1 302 ? -2.966 4.054 20.174 1.00 85.88 302 VAL A CA 1
ATOM 2441 C C . VAL A 1 302 ? -2.856 3.528 21.604 1.00 85.88 302 VAL A C 1
ATOM 2443 O O . VAL A 1 302 ? -2.578 4.293 22.526 1.00 85.88 302 VAL A O 1
ATOM 2446 N N . LEU A 1 303 ? -3.021 2.220 21.805 1.00 84.88 303 LEU A N 1
ATOM 2447 C CA . LEU A 1 303 ? -2.944 1.591 23.127 1.00 84.88 303 LEU A CA 1
ATOM 2448 C C . LEU A 1 303 ? -1.540 1.667 23.744 1.00 84.88 303 LEU A C 1
ATOM 2450 O O . LEU A 1 303 ? -1.420 1.726 24.965 1.00 84.88 303 LEU A O 1
ATOM 2454 N N . HIS A 1 304 ? -0.493 1.696 22.914 1.00 84.25 304 HIS A N 1
ATOM 2455 C CA . HIS A 1 304 ? 0.902 1.866 23.347 1.00 84.25 304 HIS A CA 1
ATOM 2456 C C . HIS A 1 304 ? 1.285 3.311 23.691 1.00 84.25 304 HIS A C 1
ATOM 2458 O O . HIS A 1 304 ? 2.398 3.563 24.147 1.00 84.25 304 HIS A O 1
ATOM 2464 N N . THR A 1 305 ? 0.367 4.270 23.540 1.00 85.69 305 THR A N 1
ATOM 2465 C CA . THR A 1 305 ? 0.556 5.620 24.086 1.00 85.69 305 THR A CA 1
ATOM 2466 C C . THR A 1 305 ? 0.353 5.630 25.604 1.00 85.69 305 THR A C 1
ATOM 2468 O O . THR A 1 305 ? -0.379 4.804 26.156 1.00 85.69 305 THR A O 1
ATOM 2471 N N . PHE A 1 306 ? 0.954 6.603 26.297 1.00 84.75 306 PHE A N 1
ATOM 2472 C CA . PHE A 1 306 ? 0.777 6.761 27.747 1.00 84.75 306 PHE A CA 1
ATOM 2473 C C . PHE A 1 306 ? -0.707 6.880 28.140 1.00 84.75 306 PHE A C 1
ATOM 2475 O O . PHE A 1 306 ? -1.170 6.193 29.050 1.00 84.75 306 PHE A O 1
ATOM 2482 N N . ILE A 1 307 ? -1.469 7.695 27.401 1.00 87.12 307 ILE A N 1
ATOM 2483 C CA . ILE A 1 307 ? -2.910 7.890 27.621 1.00 87.12 307 ILE A CA 1
ATOM 2484 C C . ILE A 1 307 ? -3.672 6.576 27.388 1.00 87.12 307 ILE A C 1
ATOM 2486 O O . ILE A 1 307 ? -4.481 6.191 28.232 1.00 87.12 307 ILE A O 1
ATOM 2490 N N . GLY A 1 308 ? -3.371 5.863 26.296 1.00 87.19 308 GLY A N 1
ATOM 2491 C CA . GLY A 1 308 ? -3.990 4.576 25.955 1.00 87.19 308 GLY A CA 1
ATOM 2492 C C . GLY A 1 308 ? -3.715 3.462 26.972 1.00 87.19 308 GLY A C 1
ATOM 2493 O O . GLY A 1 308 ? -4.588 2.652 27.277 1.00 87.19 308 GLY A O 1
ATOM 2494 N N . THR A 1 309 ? -2.519 3.430 27.565 1.00 86.50 309 THR A N 1
ATOM 2495 C CA . THR A 1 309 ? -2.188 2.438 28.600 1.00 86.50 309 THR A CA 1
ATOM 2496 C C . THR A 1 309 ? -2.963 2.708 29.895 1.00 86.50 309 THR A C 1
ATOM 2498 O O . THR A 1 309 ? -3.513 1.781 30.497 1.00 86.50 309 THR A O 1
ATOM 2501 N N . VAL A 1 310 ? -3.060 3.976 30.315 1.00 90.00 310 VAL A N 1
ATOM 2502 C CA . VAL A 1 310 ? -3.829 4.371 31.508 1.00 90.00 310 VAL A CA 1
ATOM 2503 C C . VAL A 1 310 ? -5.326 4.103 31.309 1.00 90.00 310 VAL A C 1
ATOM 2505 O O . VAL A 1 310 ? -5.957 3.518 32.196 1.00 90.00 310 VAL A O 1
ATOM 2508 N N . SER A 1 311 ? -5.891 4.463 30.147 1.00 90.38 311 SER A N 1
ATOM 2509 C CA . SER A 1 311 ? -7.305 4.207 29.834 1.00 90.38 311 SER A CA 1
ATOM 2510 C C . SER A 1 311 ? -7.640 2.720 29.858 1.00 90.38 311 SER A C 1
ATOM 2512 O O . SER A 1 311 ? -8.668 2.336 30.415 1.00 90.38 311 SER A O 1
ATOM 2514 N N . ARG A 1 312 ? -6.737 1.864 29.370 1.00 87.81 312 ARG A N 1
ATOM 2515 C CA . ARG A 1 312 ? -6.907 0.408 29.373 1.00 87.81 312 ARG A CA 1
ATOM 2516 C C . ARG A 1 312 ? -6.967 -0.181 30.782 1.00 87.81 312 ARG A C 1
ATOM 2518 O O . ARG A 1 312 ? -7.836 -1.013 31.069 1.00 87.81 312 ARG A O 1
ATOM 2525 N N . ILE A 1 313 ? -6.049 0.232 31.661 1.00 90.06 313 ILE A N 1
ATOM 2526 C CA . ILE A 1 313 ? -6.023 -0.206 33.067 1.00 90.06 313 ILE A CA 1
ATOM 2527 C C . ILE A 1 313 ? -7.315 0.234 33.761 1.00 90.06 313 ILE A C 1
ATOM 2529 O O . ILE A 1 313 ? -7.952 -0.567 34.448 1.00 90.06 313 ILE A O 1
ATOM 2533 N N . LEU A 1 314 ? -7.748 1.475 33.521 1.00 92.81 314 LEU A N 1
ATOM 2534 C CA . LEU A 1 314 ? -8.989 2.017 34.066 1.00 92.81 314 LEU A CA 1
ATOM 2535 C C . LEU A 1 314 ? -10.234 1.268 33.551 1.00 92.81 314 LEU A C 1
ATOM 2537 O O . LEU A 1 314 ? -11.089 0.870 34.346 1.00 92.81 314 LEU A O 1
ATOM 2541 N N . ALA A 1 315 ? -10.337 1.021 32.243 1.00 91.62 315 ALA A N 1
ATOM 2542 C CA . ALA A 1 315 ? -11.465 0.317 31.631 1.00 91.62 315 ALA A CA 1
ATOM 2543 C C . ALA A 1 315 ? -11.569 -1.140 32.109 1.00 91.62 315 ALA A C 1
ATOM 2545 O O . ALA A 1 315 ? -12.665 -1.617 32.410 1.00 91.62 315 ALA A O 1
ATOM 2546 N N . SER A 1 316 ? -10.432 -1.830 32.239 1.00 91.75 316 SER A N 1
ATOM 2547 C CA . SER A 1 316 ? -10.385 -3.214 32.727 1.00 91.75 316 SER A CA 1
ATOM 2548 C C . SER A 1 316 ? -10.701 -3.284 34.227 1.00 91.75 316 SER A C 1
ATOM 2550 O O . SER A 1 316 ? -11.491 -4.121 34.667 1.00 91.75 316 SER A O 1
ATOM 2552 N N . GLY A 1 317 ? -10.136 -2.369 35.023 1.00 93.44 317 GLY A N 1
ATOM 2553 C CA . GLY A 1 317 ? -10.370 -2.295 36.466 1.00 93.44 317 GLY A CA 1
ATOM 2554 C C . GLY A 1 317 ? -11.831 -2.003 36.816 1.00 93.44 317 GLY A C 1
ATOM 2555 O O . GLY A 1 317 ? -12.395 -2.648 37.700 1.00 93.44 317 GLY A O 1
ATOM 2556 N N . THR A 1 318 ? -12.476 -1.090 36.084 1.00 94.75 318 THR A N 1
ATOM 2557 C CA . THR A 1 318 ? -13.905 -0.772 36.266 1.00 94.75 318 THR A CA 1
ATOM 2558 C C . THR A 1 318 ? -14.817 -1.947 35.899 1.00 94.75 318 THR A C 1
ATOM 2560 O O . THR A 1 318 ? -15.775 -2.211 36.629 1.00 94.75 318 THR A O 1
ATOM 2563 N N . LEU A 1 319 ? -14.498 -2.713 34.847 1.00 93.75 319 LEU A N 1
ATOM 2564 C CA . LEU A 1 319 ? -15.253 -3.915 34.469 1.00 93.75 319 LEU A CA 1
ATOM 2565 C C . LEU A 1 319 ? -15.137 -5.032 35.522 1.00 93.75 319 LEU A C 1
ATOM 2567 O O . LEU A 1 319 ? -16.145 -5.627 35.911 1.00 93.75 319 LEU A O 1
ATOM 2571 N N . VAL A 1 320 ? -13.928 -5.291 36.033 1.00 94.81 320 VAL A N 1
ATOM 2572 C CA . VAL A 1 320 ? -13.703 -6.283 37.101 1.00 94.81 320 VAL A CA 1
ATOM 2573 C C . VAL A 1 320 ? -14.390 -5.854 38.401 1.00 94.81 320 VAL A C 1
ATOM 2575 O O . VAL A 1 320 ? -15.040 -6.672 39.054 1.00 94.81 320 VAL A O 1
ATOM 2578 N N . ALA A 1 321 ? -14.326 -4.568 38.760 1.00 94.88 321 ALA A N 1
ATOM 2579 C CA . ALA A 1 321 ? -15.042 -4.032 39.917 1.00 94.88 321 ALA A CA 1
ATOM 2580 C C . ALA A 1 321 ? -16.564 -4.208 39.776 1.00 94.88 321 ALA A C 1
ATOM 2582 O O . ALA A 1 321 ? -17.222 -4.655 40.718 1.00 94.88 321 ALA A O 1
ATOM 2583 N N . ALA A 1 322 ? -17.119 -3.931 38.590 1.00 94.31 322 ALA A N 1
ATOM 2584 C CA . ALA A 1 322 ? -18.532 -4.145 38.288 1.00 94.31 322 ALA A CA 1
ATOM 2585 C C . ALA A 1 322 ? -18.937 -5.623 38.436 1.00 94.31 322 ALA A C 1
ATOM 2587 O O . ALA A 1 322 ? -19.976 -5.912 39.036 1.00 94.31 322 ALA A O 1
ATOM 2588 N N . PHE A 1 323 ? -18.096 -6.560 37.980 1.00 94.50 323 PHE A N 1
ATOM 2589 C CA . PHE A 1 323 ? -18.321 -7.995 38.166 1.00 94.50 323 PHE A CA 1
ATOM 2590 C C . PHE A 1 323 ? -18.327 -8.398 39.647 1.00 94.50 323 PHE A C 1
ATOM 2592 O O . PHE A 1 323 ? -19.238 -9.098 40.091 1.00 94.50 323 PHE A O 1
ATOM 2599 N N . ILE A 1 324 ? -17.355 -7.925 40.435 1.00 93.56 324 ILE A N 1
ATOM 2600 C CA . ILE A 1 324 ? -17.267 -8.218 41.875 1.00 93.56 324 ILE A CA 1
ATOM 2601 C C . ILE A 1 324 ? -18.490 -7.663 42.617 1.00 93.56 324 ILE A C 1
ATOM 2603 O O . ILE A 1 324 ? -19.078 -8.359 43.448 1.00 93.56 324 ILE A O 1
ATOM 2607 N N . LEU A 1 325 ? -18.904 -6.431 42.306 1.00 91.88 325 LEU A N 1
ATOM 2608 C CA . LEU A 1 325 ? -20.091 -5.803 42.892 1.00 91.88 325 LEU A CA 1
ATOM 2609 C C . LEU A 1 325 ? -21.374 -6.551 42.517 1.00 91.88 325 LEU A C 1
ATOM 2611 O O . LEU A 1 325 ? -22.216 -6.798 43.384 1.00 91.88 325 LEU A O 1
ATOM 2615 N N . PHE A 1 326 ? -21.509 -6.975 41.257 1.00 90.25 326 PHE A N 1
ATOM 2616 C CA . PHE A 1 326 ? -22.624 -7.816 40.831 1.00 90.25 326 PHE A CA 1
ATOM 2617 C C . PHE A 1 326 ? -22.605 -9.166 41.552 1.00 90.25 326 PHE A C 1
ATOM 2619 O O . PHE A 1 326 ? -23.651 -9.633 42.000 1.00 90.25 326 PHE A O 1
ATOM 2626 N N . HIS A 1 327 ? -21.431 -9.783 41.731 1.00 90.12 327 HIS A N 1
ATOM 2627 C CA . HIS A 1 327 ? -21.273 -11.058 42.428 1.00 90.12 327 HIS A CA 1
ATOM 2628 C C . HIS A 1 327 ? -21.643 -10.969 43.921 1.00 90.12 327 HIS A C 1
ATOM 2630 O O . HIS A 1 327 ? -22.340 -11.851 44.418 1.00 90.12 327 HIS A O 1
ATOM 2636 N N . LYS A 1 328 ? -21.270 -9.889 44.617 1.00 88.56 328 LYS A N 1
ATOM 2637 C CA . LYS A 1 328 ? -21.539 -9.695 46.056 1.00 88.56 328 LYS A CA 1
ATOM 2638 C C . LYS A 1 328 ? -22.983 -9.304 46.400 1.00 88.56 328 LYS A C 1
ATOM 2640 O O . LYS A 1 328 ? -23.340 -9.279 47.576 1.00 88.56 328 LYS A O 1
ATOM 2645 N N . LYS A 1 329 ? -23.826 -8.988 45.414 1.00 84.00 329 LYS A N 1
ATOM 2646 C CA . LYS A 1 329 ? -25.208 -8.549 45.657 1.00 84.00 329 LYS A CA 1
ATOM 2647 C C . LYS A 1 329 ? -26.084 -9.684 46.241 1.00 84.00 329 LYS A C 1
ATOM 2649 O O . LYS A 1 329 ? -26.160 -10.746 45.632 1.00 84.00 329 LYS A O 1
ATOM 2654 N N . PRO A 1 330 ? -26.775 -9.500 47.379 1.00 77.06 330 PRO A N 1
ATOM 2655 C CA . PRO A 1 330 ? -27.618 -10.549 47.965 1.00 77.06 330 PRO A CA 1
ATOM 2656 C C . PRO A 1 330 ? -28.966 -10.723 47.227 1.00 77.06 330 PRO A C 1
ATOM 2658 O O . PRO A 1 330 ? -29.475 -9.773 46.636 1.00 77.06 330 PRO A O 1
ATOM 2661 N N . LYS A 1 331 ? -29.573 -11.923 47.317 1.00 71.06 331 LYS A N 1
ATOM 2662 C CA . LYS A 1 331 ? -30.946 -12.269 46.851 1.00 71.06 331 LYS A CA 1
ATOM 2663 C C . LYS A 1 331 ? -31.227 -12.120 45.338 1.00 71.06 331 LYS A C 1
ATOM 2665 O O . LYS A 1 331 ? -32.319 -11.711 44.948 1.00 71.06 331 LYS A O 1
ATOM 2670 N N . LYS A 1 332 ? -30.272 -12.476 44.472 1.00 71.69 332 LYS A N 1
ATOM 2671 C CA . LYS A 1 332 ? -30.406 -12.330 43.004 1.00 71.69 332 LYS A CA 1
ATOM 2672 C C . LYS A 1 332 ? -31.418 -13.288 42.380 1.00 71.69 332 LYS A C 1
ATOM 2674 O O . LYS A 1 332 ? -32.196 -12.856 41.541 1.00 71.69 332 LYS A O 1
ATOM 2679 N N . ASP A 1 333 ? -31.443 -14.536 42.839 1.00 65.81 333 ASP A N 1
ATOM 2680 C CA . ASP A 1 333 ? -32.308 -15.596 42.290 1.00 65.81 333 ASP A CA 1
ATOM 2681 C C . ASP A 1 333 ? -33.794 -15.392 42.629 1.00 65.81 333 ASP A C 1
ATOM 2683 O O . ASP A 1 333 ? -34.664 -16.032 42.051 1.00 65.81 333 ASP A O 1
ATOM 2687 N N . ILE A 1 334 ? -34.081 -14.482 43.568 1.00 62.59 334 ILE A N 1
ATOM 2688 C CA . ILE A 1 334 ? -35.435 -14.097 43.988 1.00 62.59 334 ILE A CA 1
ATOM 2689 C C . ILE A 1 334 ? -35.867 -12.785 43.307 1.00 62.59 334 ILE A C 1
ATOM 2691 O O . ILE A 1 334 ? -37.055 -12.567 43.091 1.00 62.59 334 ILE A O 1
ATOM 2695 N N . GLN A 1 335 ? -34.921 -11.893 42.977 1.00 67.69 335 GLN A N 1
ATOM 2696 C CA . GLN A 1 335 ? -35.207 -10.583 42.370 1.00 67.69 335 GLN A CA 1
ATOM 2697 C C . GLN A 1 335 ? -35.218 -10.582 40.838 1.00 67.69 335 GLN A C 1
ATOM 2699 O O . GLN A 1 335 ? -35.797 -9.665 40.259 1.00 67.69 335 GLN A O 1
ATOM 2704 N N . PHE A 1 336 ? -34.554 -11.540 40.191 1.00 74.19 336 PHE A N 1
ATOM 2705 C CA . PHE A 1 336 ? -34.367 -11.558 38.741 1.00 74.19 336 PHE A CA 1
ATOM 2706 C C . PHE A 1 336 ? -34.655 -12.940 38.165 1.00 74.19 336 PHE A C 1
ATOM 2708 O O . PHE A 1 336 ? -34.424 -13.961 38.812 1.00 74.19 336 PHE A O 1
ATOM 2715 N N . HIS A 1 337 ? -35.107 -12.977 36.914 1.00 74.56 337 HIS A N 1
ATOM 2716 C CA . HIS A 1 337 ? -35.318 -14.226 36.200 1.00 74.56 337 HIS A CA 1
ATOM 2717 C C . HIS A 1 337 ? -33.982 -14.963 35.982 1.00 74.56 337 HIS A C 1
ATOM 2719 O O . HIS A 1 337 ? -33.000 -14.382 35.510 1.00 74.56 337 HIS A O 1
ATOM 2725 N N . GLY A 1 338 ? -33.939 -16.265 36.290 1.00 75.44 338 GLY A N 1
ATOM 2726 C CA . GLY A 1 338 ? -32.700 -17.055 36.275 1.00 75.44 338 GLY A CA 1
ATOM 2727 C C . GLY A 1 338 ? -31.954 -17.023 34.935 1.00 75.44 338 GLY A C 1
ATOM 2728 O O . GLY A 1 338 ? -30.728 -16.935 34.913 1.00 75.44 338 GLY A O 1
ATOM 2729 N N . ALA A 1 339 ? -32.674 -16.998 33.807 1.00 77.88 339 ALA A N 1
ATOM 2730 C CA . ALA A 1 339 ? -32.044 -16.885 32.488 1.00 77.88 339 ALA A CA 1
ATOM 2731 C C . ALA A 1 339 ? -31.289 -15.554 32.294 1.00 77.88 339 ALA A C 1
ATOM 2733 O O . ALA A 1 339 ? -30.215 -15.550 31.699 1.00 77.88 339 ALA A O 1
ATOM 2734 N N . ASP A 1 340 ? -31.790 -14.438 32.830 1.00 82.38 340 ASP A N 1
ATOM 2735 C CA . ASP A 1 340 ? -31.147 -13.125 32.678 1.00 82.38 340 ASP A CA 1
ATOM 2736 C C . ASP A 1 340 ? -29.924 -12.985 33.578 1.00 82.38 340 ASP A C 1
ATOM 2738 O O . ASP A 1 340 ? -28.921 -12.373 33.195 1.00 82.38 340 ASP A O 1
ATOM 2742 N N . VAL A 1 341 ? -29.972 -13.621 34.750 1.00 86.38 341 VAL A N 1
ATOM 2743 C CA . VAL A 1 341 ? -28.814 -13.780 35.631 1.00 86.38 341 VAL A CA 1
ATOM 2744 C C . VAL A 1 341 ? -27.715 -14.561 34.905 1.00 86.38 341 VAL A C 1
ATOM 2746 O O . VAL A 1 341 ? -26.579 -14.089 34.854 1.00 86.38 341 VAL A O 1
ATOM 2749 N N . VAL A 1 342 ? -28.048 -15.688 34.265 1.00 87.81 342 VAL A N 1
ATOM 2750 C CA . VAL A 1 342 ? -27.095 -16.487 33.471 1.00 87.81 342 VAL A CA 1
ATOM 2751 C C . VAL A 1 342 ? -26.508 -15.681 32.308 1.00 87.81 342 VAL A C 1
ATOM 2753 O O . VAL A 1 342 ? -25.288 -15.680 32.126 1.00 87.81 342 VAL A O 1
ATOM 2756 N N . VAL A 1 343 ? -27.332 -14.948 31.550 1.00 89.19 343 VAL A N 1
ATOM 2757 C CA . VAL A 1 343 ? -26.854 -14.084 30.451 1.00 89.19 343 VAL A CA 1
ATOM 2758 C C . VAL A 1 343 ? -25.902 -13.010 30.975 1.00 89.19 343 VAL A C 1
ATOM 2760 O O . VAL A 1 343 ? -24.834 -12.804 30.408 1.00 89.19 343 VAL A O 1
ATOM 2763 N N . THR A 1 344 ? -26.233 -12.370 32.095 1.00 91.00 344 THR A N 1
ATOM 2764 C CA . THR A 1 344 ? -25.396 -11.319 32.694 1.00 91.00 344 THR A CA 1
ATOM 2765 C C . THR A 1 344 ? -24.065 -11.867 33.206 1.00 91.00 344 THR A C 1
ATOM 2767 O O . THR A 1 344 ? -23.021 -11.263 32.972 1.00 91.00 344 THR A O 1
ATOM 2770 N N . TYR A 1 345 ? -24.066 -13.040 33.846 1.00 92.06 345 TYR A N 1
ATOM 2771 C CA . TYR A 1 345 ? -22.826 -13.726 34.211 1.00 92.06 345 TYR A CA 1
ATOM 2772 C C . TYR A 1 345 ? -21.990 -14.094 32.985 1.00 92.06 345 TYR A C 1
ATOM 2774 O O . TYR A 1 345 ? -20.773 -13.939 33.021 1.00 92.06 345 TYR A O 1
ATOM 2782 N N . THR A 1 346 ? -22.632 -14.521 31.896 1.00 91.62 346 THR A N 1
ATOM 2783 C CA . THR A 1 346 ? -21.956 -14.822 30.626 1.00 91.62 346 THR A CA 1
ATOM 2784 C C . THR A 1 346 ? -21.308 -13.566 30.035 1.00 91.62 346 THR A C 1
ATOM 2786 O O . THR A 1 346 ? -20.140 -13.614 29.660 1.00 91.62 346 THR A O 1
ATOM 2789 N N . LEU A 1 347 ? -22.015 -12.428 30.023 1.00 92.44 347 LEU A N 1
ATOM 2790 C CA . LEU A 1 347 ? -21.483 -11.133 29.576 1.00 92.44 347 LEU A CA 1
ATOM 2791 C C . LEU A 1 347 ? -20.246 -10.709 30.374 1.00 92.44 347 LEU A C 1
ATOM 2793 O O . LEU A 1 347 ? -19.232 -10.353 29.780 1.00 92.44 347 LEU A O 1
ATOM 2797 N N . PHE A 1 348 ? -20.298 -10.780 31.708 1.00 94.19 348 PHE A N 1
ATOM 2798 C CA . PHE A 1 348 ? -19.140 -10.450 32.539 1.00 94.19 348 PHE A CA 1
ATOM 2799 C C . PHE A 1 348 ? -17.988 -11.440 32.351 1.00 94.19 348 PHE A C 1
ATOM 2801 O O . PHE A 1 348 ? -16.849 -11.012 32.194 1.00 94.19 348 PHE A O 1
ATOM 2808 N N . ALA A 1 349 ? -18.262 -12.748 32.362 1.00 92.38 349 ALA A N 1
ATOM 2809 C CA . ALA A 1 349 ? -17.227 -13.772 32.246 1.00 92.38 349 ALA A CA 1
ATOM 2810 C C . ALA A 1 349 ? -16.493 -13.673 30.905 1.00 92.38 349 ALA A C 1
ATOM 2812 O O . ALA A 1 349 ? -15.263 -13.648 30.877 1.00 92.38 349 ALA A O 1
ATOM 2813 N N . VAL A 1 350 ? -17.237 -13.561 29.801 1.00 90.69 350 VAL A N 1
ATOM 2814 C CA . VAL A 1 350 ? -16.641 -13.404 28.474 1.00 90.69 350 VAL A CA 1
ATOM 2815 C C . VAL A 1 350 ? -15.997 -12.027 28.341 1.00 90.69 350 VAL A C 1
ATOM 2817 O O . VAL A 1 350 ? -14.858 -11.965 27.908 1.00 90.69 350 VAL A O 1
ATOM 2820 N N . GLY A 1 351 ? -16.634 -10.938 28.781 1.00 90.75 351 GLY A N 1
ATOM 2821 C CA . GLY A 1 351 ? -16.043 -9.594 28.729 1.00 90.75 351 GLY A CA 1
ATOM 2822 C C . GLY A 1 351 ? -14.694 -9.498 29.453 1.00 90.75 351 GLY A C 1
ATOM 2823 O O . GLY A 1 351 ? -13.721 -9.013 28.881 1.00 90.75 351 GLY A O 1
ATOM 2824 N N . VAL A 1 352 ? -14.601 -10.039 30.673 1.00 92.38 352 VAL A N 1
ATOM 2825 C CA . VAL A 1 352 ? -13.343 -10.101 31.438 1.00 92.38 352 VAL A CA 1
ATOM 2826 C C . VAL A 1 352 ? -12.327 -11.028 30.767 1.00 92.38 352 VAL A C 1
ATOM 2828 O O . VAL A 1 352 ? -11.146 -10.691 30.711 1.00 92.38 352 VAL A O 1
ATOM 2831 N N . ALA A 1 353 ? -12.754 -12.171 30.221 1.00 91.12 353 ALA A N 1
ATOM 2832 C CA . ALA A 1 353 ? -11.860 -13.069 29.492 1.00 91.12 353 ALA A CA 1
ATOM 2833 C C . ALA A 1 353 ? -11.293 -12.416 28.218 1.00 91.12 353 ALA A C 1
ATOM 2835 O O . ALA A 1 353 ? -10.102 -12.549 27.944 1.00 91.12 353 ALA A O 1
ATOM 2836 N N . LEU A 1 354 ? -12.115 -11.686 27.458 1.00 89.00 354 LEU A N 1
ATOM 2837 C CA . LEU A 1 354 ? -11.693 -10.957 26.261 1.00 89.00 354 LEU A CA 1
ATOM 2838 C C . LEU A 1 354 ? -10.721 -9.820 26.612 1.00 89.00 354 LEU A C 1
ATOM 2840 O O . LEU A 1 354 ? -9.722 -9.645 25.910 1.00 89.00 354 LEU A O 1
ATOM 2844 N N . ASP A 1 355 ? -10.941 -9.107 27.719 1.00 89.25 355 ASP A N 1
ATOM 2845 C CA . ASP A 1 355 ? -10.005 -8.084 28.210 1.00 89.25 355 ASP A CA 1
ATOM 2846 C C . ASP A 1 355 ? -8.688 -8.684 28.674 1.00 89.25 355 ASP A C 1
ATOM 2848 O O . ASP A 1 355 ? -7.622 -8.169 28.336 1.00 89.25 355 ASP A O 1
ATOM 2852 N N . PHE A 1 356 ? -8.749 -9.814 29.376 1.00 89.31 356 PHE A N 1
ATOM 2853 C CA . PHE A 1 356 ? -7.565 -10.554 29.784 1.00 89.31 356 PHE A CA 1
ATOM 2854 C C . PHE A 1 356 ? -6.751 -11.023 28.571 1.00 89.31 356 PHE A C 1
ATOM 2856 O O . PHE A 1 356 ? -5.551 -10.763 28.508 1.00 89.31 356 PHE A O 1
ATOM 2863 N N . ILE A 1 357 ? -7.396 -11.632 27.567 1.00 87.88 357 ILE A N 1
ATOM 2864 C CA . ILE A 1 357 ? -6.749 -12.010 26.300 1.00 87.88 357 ILE A CA 1
ATOM 2865 C C . ILE A 1 357 ? -6.112 -10.788 25.642 1.00 87.88 357 ILE A C 1
ATOM 2867 O O . ILE A 1 357 ? -4.974 -10.858 25.186 1.00 87.88 357 ILE A O 1
ATOM 2871 N N . SER A 1 358 ? -6.815 -9.661 25.615 1.00 85.12 358 SER A N 1
ATOM 2872 C CA . SER A 1 358 ? -6.309 -8.451 24.979 1.00 85.12 358 SER A CA 1
ATOM 2873 C C . SER A 1 358 ? -5.103 -7.870 25.739 1.00 85.12 358 SER A C 1
ATOM 2875 O O . SER A 1 358 ? -4.148 -7.424 25.109 1.00 85.12 358 SER A O 1
ATOM 2877 N N . ILE A 1 359 ? -5.082 -7.935 27.080 1.00 85.94 359 ILE A N 1
ATOM 2878 C CA . ILE A 1 359 ? -3.915 -7.559 27.901 1.00 85.94 359 ILE A CA 1
ATOM 2879 C C . ILE A 1 359 ? -2.736 -8.503 27.629 1.00 85.94 359 ILE A C 1
ATOM 2881 O O . ILE A 1 359 ? -1.607 -8.036 27.504 1.00 85.94 359 ILE A O 1
ATOM 2885 N N . LEU A 1 360 ? -2.973 -9.810 27.482 1.00 85.31 360 LEU A N 1
ATOM 2886 C CA . LEU A 1 360 ? -1.917 -10.750 27.091 1.00 85.31 360 LEU A CA 1
ATOM 2887 C C . LEU A 1 360 ? -1.361 -10.422 25.698 1.00 85.31 360 LEU A C 1
ATOM 2889 O O . LEU A 1 360 ? -0.145 -10.391 25.520 1.00 85.31 360 LEU A O 1
ATOM 2893 N N . LEU A 1 361 ? -2.230 -10.137 24.721 1.00 84.19 361 LEU A N 1
ATOM 2894 C CA . LEU A 1 361 ? -1.814 -9.717 23.378 1.00 84.19 361 LEU A CA 1
ATOM 2895 C C . LEU A 1 361 ? -1.012 -8.415 23.412 1.00 84.19 361 LEU A C 1
ATOM 2897 O O . LEU A 1 361 ? -0.044 -8.297 22.669 1.00 84.19 361 LEU A O 1
ATOM 2901 N N . PHE A 1 362 ? -1.383 -7.472 24.281 1.00 84.31 362 PHE A N 1
ATOM 2902 C CA . PHE A 1 362 ? -0.625 -6.250 24.526 1.00 84.31 362 PHE A CA 1
ATOM 2903 C C . PHE A 1 362 ? 0.763 -6.578 25.091 1.00 84.31 362 PHE A C 1
ATOM 2905 O O . PHE A 1 362 ? 1.754 -6.237 24.463 1.00 84.31 362 PHE A O 1
ATOM 2912 N N . LEU A 1 363 ? 0.869 -7.309 26.204 1.00 81.00 363 LEU A N 1
ATOM 2913 C CA . LEU A 1 363 ? 2.152 -7.600 26.864 1.00 81.00 363 LEU A CA 1
ATOM 2914 C C . LEU A 1 363 ? 3.138 -8.387 25.987 1.00 81.00 363 LEU A C 1
ATOM 2916 O O . LEU A 1 363 ? 4.345 -8.180 26.090 1.00 81.00 363 LEU A O 1
ATOM 2920 N N . PHE A 1 364 ? 2.634 -9.277 25.130 1.00 81.44 364 PHE A N 1
ATOM 2921 C CA . PHE A 1 364 ? 3.453 -10.118 24.253 1.00 81.44 364 PHE A CA 1
ATOM 2922 C C . PHE A 1 364 ? 3.581 -9.592 22.813 1.00 81.44 364 PHE A C 1
ATOM 2924 O O . PHE A 1 364 ? 4.028 -10.330 21.929 1.00 81.44 364 PHE A O 1
ATOM 2931 N N . SER A 1 365 ? 3.166 -8.350 22.543 1.00 84.06 365 SER A N 1
ATOM 2932 C CA . SER A 1 365 ? 3.292 -7.763 21.208 1.00 84.06 365 SER A CA 1
ATOM 2933 C C . SER A 1 365 ? 4.725 -7.323 20.903 1.00 84.06 365 SER A C 1
ATOM 2935 O O . SER A 1 365 ? 5.514 -6.993 21.789 1.00 84.06 365 SER A O 1
ATOM 2937 N N . ASP A 1 366 ? 5.040 -7.256 19.609 1.00 85.25 366 ASP A N 1
ATOM 2938 C CA . ASP A 1 366 ? 6.326 -6.732 19.141 1.00 85.25 366 ASP A CA 1
ATOM 2939 C C . ASP A 1 366 ? 6.487 -5.241 19.490 1.00 85.25 366 ASP A C 1
ATOM 2941 O O . ASP A 1 366 ? 7.595 -4.793 19.779 1.00 85.25 366 ASP A O 1
ATOM 2945 N N . TRP A 1 367 ? 5.370 -4.497 19.545 1.00 84.94 367 TRP A N 1
ATOM 2946 C CA . TRP A 1 367 ? 5.329 -3.092 19.968 1.00 84.94 367 TRP A CA 1
ATOM 2947 C C . TRP A 1 367 ? 5.811 -2.924 21.403 1.00 84.94 367 TRP A C 1
ATOM 2949 O O . TRP A 1 367 ? 6.611 -2.038 21.669 1.00 84.94 367 TRP A O 1
ATOM 2959 N N . THR A 1 368 ? 5.382 -3.796 22.315 1.00 83.75 368 THR A N 1
ATOM 2960 C CA . THR A 1 368 ? 5.794 -3.762 23.725 1.00 83.75 368 THR A CA 1
ATOM 2961 C C . THR A 1 368 ? 7.292 -3.981 23.856 1.00 83.75 368 THR A C 1
ATOM 2963 O O . THR A 1 368 ? 7.971 -3.221 24.544 1.00 83.75 368 THR A O 1
ATOM 2966 N N . CYS A 1 369 ? 7.830 -4.980 23.152 1.00 81.81 369 CYS A N 1
ATOM 2967 C CA . CYS A 1 369 ? 9.264 -5.259 23.168 1.00 81.81 369 CYS A CA 1
ATOM 2968 C C . CYS A 1 369 ? 10.095 -4.084 22.628 1.00 81.81 369 CYS A C 1
ATOM 2970 O O . CYS A 1 369 ? 11.153 -3.797 23.187 1.00 81.81 369 CYS A O 1
ATOM 2972 N N . ALA A 1 370 ? 9.619 -3.398 21.584 1.00 78.31 370 ALA A N 1
ATOM 2973 C CA . ALA A 1 370 ? 10.317 -2.264 20.980 1.00 78.31 370 ALA A CA 1
ATOM 2974 C C . ALA A 1 370 ? 10.144 -0.943 21.759 1.00 78.31 370 ALA A C 1
ATOM 2976 O O . ALA A 1 370 ? 11.107 -0.203 21.934 1.00 78.31 370 ALA A O 1
ATOM 2977 N N . ALA A 1 371 ? 8.946 -0.648 22.272 1.00 71.44 371 ALA A N 1
ATOM 2978 C CA . ALA A 1 371 ? 8.637 0.614 22.948 1.00 71.44 371 ALA A CA 1
ATOM 2979 C C . ALA A 1 371 ? 9.257 0.713 24.352 1.00 71.44 371 ALA A C 1
ATOM 2981 O O . ALA A 1 371 ? 9.698 1.785 24.760 1.00 71.44 371 ALA A O 1
ATOM 2982 N N . LEU A 1 372 ? 9.336 -0.399 25.096 1.00 69.94 372 LEU A N 1
ATOM 2983 C CA . LEU A 1 372 ? 9.933 -0.425 26.442 1.00 69.94 372 LEU A CA 1
ATOM 2984 C C . LEU A 1 372 ? 11.467 -0.349 26.436 1.00 69.94 372 LEU A C 1
ATOM 2986 O O . LEU A 1 372 ? 12.075 -0.136 27.489 1.00 69.94 372 LEU A O 1
ATOM 2990 N N . ARG A 1 373 ? 12.111 -0.546 25.280 1.00 68.38 373 ARG A N 1
ATOM 2991 C CA . ARG A 1 373 ? 13.570 -0.564 25.138 1.00 68.38 373 ARG A CA 1
ATOM 2992 C C . ARG A 1 373 ? 13.993 0.184 23.880 1.00 68.38 373 ARG A C 1
ATOM 2994 O O . ARG A 1 373 ? 14.014 -0.397 22.798 1.00 68.38 373 ARG A O 1
ATOM 3001 N N . SER A 1 374 ? 14.414 1.437 24.040 1.00 59.53 374 SER A N 1
ATOM 3002 C CA . SER A 1 374 ? 15.073 2.167 22.958 1.00 59.53 374 SER A CA 1
ATOM 3003 C C . SER A 1 374 ? 16.360 1.460 22.522 1.00 59.53 374 SER A C 1
ATOM 3005 O O . SER A 1 374 ? 17.054 0.823 23.326 1.00 59.53 374 SER A O 1
ATOM 3007 N N . LEU A 1 375 ? 16.654 1.556 21.225 1.00 59.19 375 LEU A N 1
ATOM 3008 C CA . LEU A 1 375 ? 17.894 1.068 20.634 1.00 59.19 375 LEU A CA 1
ATOM 3009 C C . LEU A 1 375 ? 19.048 1.851 21.282 1.00 59.19 375 LEU A C 1
ATOM 3011 O O . LEU A 1 375 ? 18.998 3.078 21.347 1.00 59.19 375 LEU A O 1
ATOM 3015 N N . LYS A 1 376 ? 20.011 1.148 21.887 1.00 58.09 376 LYS A N 1
ATOM 3016 C CA . LYS A 1 376 ? 21.132 1.794 22.584 1.00 58.09 376 LYS A CA 1
ATOM 3017 C C . LYS A 1 376 ? 22.155 2.244 21.547 1.00 58.09 376 LYS A C 1
ATOM 3019 O O . LYS A 1 376 ? 22.548 1.431 20.722 1.00 58.09 376 LYS A O 1
ATOM 3024 N N . ASP A 1 377 ? 22.628 3.482 21.663 1.00 52.09 377 ASP A N 1
ATOM 3025 C CA . ASP A 1 377 ? 23.630 4.046 20.745 1.00 52.09 377 ASP A CA 1
ATOM 3026 C C . ASP A 1 377 ? 24.985 3.305 20.804 1.00 52.09 377 ASP A C 1
ATOM 3028 O O . ASP A 1 377 ? 25.723 3.310 19.827 1.00 52.09 377 ASP A O 1
ATOM 3032 N N . ASN A 1 378 ? 25.287 2.606 21.911 1.00 51.00 378 ASN A N 1
ATOM 3033 C CA . ASN A 1 378 ? 26.490 1.773 22.048 1.00 51.00 378 ASN A CA 1
ATOM 3034 C C . ASN A 1 378 ? 26.157 0.264 21.998 1.00 51.00 378 ASN A C 1
ATOM 3036 O O . ASN A 1 378 ? 25.454 -0.219 22.904 1.00 51.00 378 ASN A O 1
ATOM 3040 N N . PRO A 1 379 ? 26.716 -0.499 21.035 1.00 52.91 379 PRO A N 1
ATOM 3041 C CA . PRO A 1 379 ? 26.505 -1.946 20.899 1.00 52.91 379 PRO A CA 1
ATOM 3042 C C . PRO A 1 379 ? 27.114 -2.772 22.050 1.00 52.91 379 PRO A C 1
ATOM 3044 O O . PRO A 1 379 ? 26.649 -3.878 22.329 1.00 52.91 379 PRO A O 1
ATOM 3047 N N . ASP A 1 380 ? 28.069 -2.217 22.804 1.00 48.34 380 ASP A N 1
ATOM 3048 C CA . ASP A 1 380 ? 28.811 -2.940 23.854 1.00 48.34 380 ASP A CA 1
ATOM 3049 C C . ASP A 1 380 ? 27.978 -3.290 25.102 1.00 48.34 380 ASP A C 1
ATOM 3051 O O . ASP A 1 380 ? 28.374 -4.112 25.932 1.00 48.34 380 ASP A O 1
ATOM 3055 N N . LYS A 1 381 ? 26.781 -2.708 25.265 1.00 51.97 381 LYS A N 1
ATOM 3056 C CA . LYS A 1 381 ? 25.851 -3.047 26.362 1.00 51.97 381 LYS A CA 1
ATOM 3057 C C . LYS A 1 381 ? 24.899 -4.178 25.962 1.00 51.97 381 LYS A C 1
ATOM 3059 O O . LYS A 1 381 ? 23.673 -4.017 26.042 1.00 51.97 381 LYS A O 1
ATOM 3064 N N . ALA A 1 382 ? 25.461 -5.324 25.582 1.00 52.78 382 ALA A N 1
ATOM 3065 C CA . ALA A 1 382 ? 24.712 -6.536 25.266 1.00 52.78 382 ALA A CA 1
ATOM 3066 C C . ALA A 1 382 ? 23.776 -6.945 26.421 1.00 52.78 382 ALA A C 1
ATOM 3068 O O . ALA A 1 382 ? 24.212 -7.050 27.566 1.00 52.78 382 ALA A O 1
ATOM 3069 N N . LEU A 1 383 ? 22.492 -7.157 26.093 1.00 56.66 383 LEU A N 1
ATOM 3070 C CA . LEU A 1 383 ? 21.438 -7.889 26.825 1.00 56.66 383 LEU A CA 1
ATOM 3071 C C . LEU A 1 383 ? 21.648 -8.062 28.353 1.00 56.66 383 LEU A C 1
ATOM 3073 O O . LEU A 1 383 ? 21.632 -9.179 28.877 1.00 56.66 383 LEU A O 1
ATOM 3077 N N . SER A 1 384 ? 21.887 -6.968 29.082 1.00 57.19 384 SER A N 1
ATOM 3078 C CA . SER A 1 384 ? 22.404 -7.048 30.456 1.00 57.19 384 SER A CA 1
ATOM 3079 C C . SER A 1 384 ? 21.329 -7.350 31.501 1.00 57.19 384 SER A C 1
ATOM 3081 O O . SER A 1 384 ? 21.654 -7.754 32.616 1.00 57.19 384 SER A O 1
ATOM 3083 N N . SER A 1 385 ? 20.045 -7.187 31.159 1.00 69.69 385 SER A N 1
ATOM 3084 C CA . SER A 1 385 ? 18.936 -7.382 32.094 1.00 69.69 385 SER A CA 1
ATOM 3085 C C . SER A 1 385 ? 18.155 -8.676 31.842 1.00 69.69 385 SER A C 1
ATOM 3087 O O . SER A 1 385 ? 18.012 -9.144 30.711 1.00 69.69 385 SER A O 1
ATOM 3089 N N . SER A 1 386 ? 17.582 -9.247 32.905 1.00 73.75 386 SER A N 1
ATOM 3090 C CA . SER A 1 386 ? 16.735 -10.446 32.820 1.00 73.75 386 SER A CA 1
ATOM 3091 C C . SER A 1 386 ? 15.502 -10.249 31.930 1.00 73.75 386 SER A C 1
ATOM 3093 O O . SER A 1 386 ? 15.066 -11.194 31.282 1.00 73.75 386 SER A O 1
ATOM 3095 N N . ILE A 1 387 ? 14.969 -9.025 31.853 1.00 73.50 387 ILE A N 1
ATOM 3096 C CA . ILE A 1 387 ? 13.813 -8.680 31.010 1.00 73.50 387 ILE A CA 1
ATOM 3097 C C . ILE A 1 387 ? 14.168 -8.808 29.523 1.00 73.50 387 ILE A C 1
ATOM 3099 O O . ILE A 1 387 ? 13.387 -9.355 28.748 1.00 73.50 387 ILE A O 1
ATOM 3103 N N . ASP A 1 388 ? 15.374 -8.391 29.134 1.00 77.56 388 ASP A N 1
ATOM 3104 C CA . ASP A 1 388 ? 15.824 -8.459 27.740 1.00 77.56 388 ASP A CA 1
ATOM 3105 C C . ASP A 1 388 ? 15.965 -9.921 27.275 1.00 77.56 388 ASP A C 1
ATOM 3107 O O . ASP A 1 388 ? 15.627 -10.256 26.140 1.00 77.56 388 ASP A O 1
ATOM 3111 N N . LYS A 1 389 ? 16.381 -10.825 28.178 1.00 80.94 389 LYS A N 1
ATOM 3112 C CA . LYS A 1 389 ? 16.394 -12.279 27.930 1.00 80.94 389 LYS A CA 1
ATOM 3113 C C . LYS A 1 389 ? 14.987 -12.838 27.720 1.00 80.94 389 LYS A C 1
ATOM 3115 O O . LYS A 1 389 ? 14.801 -13.657 26.821 1.00 80.94 389 LYS A O 1
ATOM 3120 N N . VAL A 1 390 ? 14.006 -12.386 28.507 1.00 82.56 390 VAL A N 1
ATOM 3121 C CA . VAL A 1 390 ? 12.600 -12.799 28.354 1.00 82.56 390 VAL A CA 1
ATOM 3122 C C . VAL A 1 390 ? 12.034 -12.315 27.021 1.00 82.56 390 VAL A C 1
ATOM 3124 O O . VAL A 1 390 ? 11.444 -13.117 26.302 1.00 82.56 390 VAL A O 1
ATOM 3127 N N . PHE A 1 391 ? 12.244 -11.050 26.646 1.00 83.56 391 PHE A N 1
ATOM 3128 C CA . PHE A 1 391 ? 11.779 -10.534 25.354 1.00 83.56 391 PHE A CA 1
ATOM 3129 C C . PHE A 1 391 ? 12.457 -11.226 24.174 1.00 83.56 391 PHE A C 1
ATOM 3131 O O . PHE A 1 391 ? 11.780 -11.609 23.223 1.00 83.56 391 PHE A O 1
ATOM 3138 N N . ASN A 1 392 ? 13.765 -11.474 24.249 1.00 85.25 392 ASN A N 1
ATOM 3139 C CA . ASN A 1 392 ? 14.461 -12.213 23.201 1.00 85.25 392 ASN A CA 1
ATOM 3140 C C . ASN A 1 392 ? 13.931 -13.652 23.056 1.00 85.25 392 ASN A C 1
ATOM 3142 O O . ASN A 1 392 ? 13.736 -14.123 21.937 1.00 85.25 392 ASN A O 1
ATOM 3146 N N . TRP A 1 393 ? 13.651 -14.337 24.170 1.00 86.75 393 TRP A N 1
ATOM 3147 C CA . TRP A 1 393 ? 13.020 -15.661 24.154 1.00 86.75 393 TRP A CA 1
ATOM 3148 C C . TRP A 1 393 ? 11.595 -15.620 23.589 1.00 86.75 393 TRP A C 1
ATOM 3150 O O . TRP A 1 393 ? 11.222 -16.464 22.782 1.00 86.75 393 TRP A O 1
ATOM 3160 N N . LEU A 1 394 ? 10.796 -14.621 23.961 1.00 84.19 394 LEU A N 1
ATOM 3161 C CA . LEU A 1 394 ? 9.438 -14.468 23.448 1.00 84.19 394 LEU A CA 1
ATOM 3162 C C . LEU A 1 394 ? 9.433 -14.261 21.925 1.00 84.19 394 LEU A C 1
ATOM 3164 O O . LEU A 1 394 ? 8.662 -14.898 21.206 1.00 84.19 394 LEU A O 1
ATOM 3168 N N . LEU A 1 395 ? 10.307 -13.384 21.429 1.00 85.31 395 LEU A N 1
ATOM 3169 C CA . LEU A 1 395 ? 10.422 -13.080 20.005 1.00 85.31 395 LEU A CA 1
ATOM 3170 C C . LEU A 1 395 ? 10.951 -14.280 19.203 1.00 85.31 395 LEU A C 1
ATOM 3172 O O . LEU A 1 395 ? 10.525 -14.471 18.060 1.00 85.31 395 LEU A O 1
ATOM 3176 N N . SER A 1 396 ? 11.801 -15.130 19.794 1.00 84.81 396 SER A N 1
ATOM 3177 C CA . SER A 1 396 ? 12.322 -16.332 19.125 1.00 84.81 396 SER A CA 1
ATOM 3178 C C . SER A 1 396 ? 11.249 -17.397 18.866 1.00 84.81 396 SER A C 1
ATOM 3180 O O . SER A 1 396 ? 11.333 -18.134 17.884 1.00 84.81 396 SER A O 1
ATOM 3182 N N . ILE A 1 397 ? 10.166 -17.434 19.655 1.00 84.19 397 ILE A N 1
ATOM 3183 C CA . ILE A 1 397 ? 9.018 -18.331 19.408 1.00 84.19 397 ILE A CA 1
ATOM 3184 C C . ILE A 1 397 ? 8.405 -18.078 18.021 1.00 84.19 397 ILE A C 1
ATOM 3186 O O . ILE A 1 397 ? 7.919 -19.009 17.373 1.00 84.19 397 ILE A O 1
ATOM 3190 N N . ARG A 1 398 ? 8.446 -16.822 17.558 1.00 83.75 398 ARG A N 1
ATOM 3191 C CA . ARG A 1 398 ? 7.877 -16.358 16.283 1.00 83.75 398 ARG A CA 1
ATOM 3192 C C . ARG A 1 398 ? 8.918 -16.271 15.159 1.00 83.75 398 ARG A C 1
ATOM 3194 O O . ARG A 1 398 ? 8.652 -15.617 14.155 1.00 83.75 398 ARG A O 1
ATOM 3201 N N . GLN A 1 399 ? 10.086 -16.896 15.323 1.00 84.56 399 GLN A N 1
ATOM 3202 C CA . GLN A 1 399 ? 11.118 -16.964 14.287 1.00 84.56 399 GLN A CA 1
ATOM 3203 C C . GLN A 1 399 ? 10.638 -17.764 13.063 1.00 84.56 399 GLN A C 1
ATOM 3205 O O . GLN A 1 399 ? 9.893 -18.742 13.194 1.00 84.56 399 GLN A O 1
ATOM 3210 N N . LEU A 1 400 ? 11.102 -17.356 11.878 1.00 85.56 400 LEU A N 1
ATOM 3211 C CA . LEU A 1 400 ? 10.956 -18.107 10.632 1.00 85.56 400 LEU A CA 1
ATOM 3212 C C . LEU A 1 400 ? 11.584 -19.501 10.776 1.00 85.56 400 LEU A C 1
ATOM 3214 O O . LEU A 1 400 ? 12.637 -19.667 11.387 1.00 85.56 400 LEU A O 1
ATOM 3218 N N . ARG A 1 401 ? 10.909 -20.528 10.251 1.00 85.06 401 ARG A N 1
ATOM 3219 C CA . ARG A 1 401 ? 11.411 -21.908 10.281 1.00 85.06 401 ARG A CA 1
ATOM 3220 C C . ARG A 1 401 ? 11.457 -22.468 8.875 1.00 85.06 401 ARG A C 1
ATOM 3222 O O . ARG A 1 401 ? 10.431 -22.503 8.193 1.00 85.06 401 ARG A O 1
ATOM 3229 N N . TRP A 1 402 ? 12.619 -22.967 8.490 1.00 85.69 402 TRP A N 1
ATOM 3230 C CA . TRP A 1 402 ? 12.874 -23.539 7.177 1.00 85.69 402 TRP A CA 1
ATOM 3231 C C . TRP A 1 402 ? 12.866 -25.063 7.250 1.00 85.69 402 TRP A C 1
ATOM 3233 O O . TRP A 1 402 ? 13.272 -25.657 8.250 1.00 85.69 402 TRP A O 1
ATOM 3243 N N . LYS A 1 403 ? 12.348 -25.704 6.205 1.00 84.75 403 LYS A N 1
ATOM 3244 C CA . LYS A 1 403 ? 12.385 -27.155 6.048 1.00 84.75 403 LYS A CA 1
ATOM 3245 C C . LYS A 1 403 ? 12.811 -27.480 4.629 1.00 84.75 403 LYS A C 1
ATOM 3247 O O . LYS A 1 403 ? 12.168 -27.042 3.682 1.00 84.75 403 LYS A O 1
ATOM 3252 N N . THR A 1 404 ? 13.840 -28.302 4.493 1.00 82.50 404 THR A N 1
ATOM 3253 C CA . THR A 1 404 ? 14.290 -28.798 3.194 1.00 82.50 404 THR A CA 1
ATOM 3254 C C . THR A 1 404 ? 13.199 -29.653 2.547 1.00 82.50 404 THR A C 1
ATOM 3256 O O . THR A 1 404 ? 12.688 -30.596 3.164 1.00 82.50 404 THR A O 1
ATOM 3259 N N . GLN A 1 405 ? 12.830 -29.319 1.314 1.00 76.75 405 GLN A N 1
ATOM 3260 C CA . GLN A 1 405 ? 11.895 -30.079 0.491 1.00 76.75 405 GLN A CA 1
ATOM 3261 C C . GLN A 1 405 ? 12.514 -30.394 -0.864 1.00 76.75 405 GLN A C 1
ATOM 3263 O O . GLN A 1 405 ? 13.284 -29.608 -1.406 1.00 76.75 405 GLN A O 1
ATOM 3268 N N . GLU A 1 406 ? 12.161 -31.560 -1.393 1.00 74.25 406 GLU A N 1
ATOM 3269 C CA . GLU A 1 406 ? 12.548 -32.001 -2.729 1.00 74.25 406 GLU A CA 1
ATOM 3270 C C . GLU A 1 406 ? 11.590 -31.423 -3.778 1.00 74.25 406 GLU A C 1
ATOM 3272 O O . GLU A 1 406 ? 10.372 -31.397 -3.564 1.00 74.25 406 GLU A O 1
ATOM 3277 N N . CYS A 1 407 ? 12.135 -30.967 -4.904 1.00 65.06 407 CYS A N 1
ATOM 3278 C CA . CYS A 1 407 ? 11.355 -30.460 -6.027 1.00 65.06 407 CYS A CA 1
ATOM 3279 C C . CYS A 1 407 ? 10.679 -31.628 -6.764 1.00 65.06 407 CYS A C 1
ATOM 3281 O O . CYS A 1 407 ? 11.305 -32.645 -7.078 1.00 65.06 407 CYS A O 1
ATOM 3283 N N . HIS A 1 408 ? 9.374 -31.519 -7.028 1.00 59.28 408 HIS A N 1
ATOM 3284 C CA . HIS A 1 408 ? 8.615 -32.590 -7.671 1.00 59.28 408 HIS A CA 1
ATOM 3285 C C . HIS A 1 408 ? 8.819 -32.589 -9.188 1.00 59.28 408 HIS A C 1
ATOM 3287 O O . HIS A 1 408 ? 8.020 -32.040 -9.945 1.00 59.28 408 HIS A O 1
ATOM 3293 N N . GLU A 1 409 ? 9.823 -33.318 -9.665 1.00 49.94 409 GLU A N 1
ATOM 3294 C CA . GLU A 1 409 ? 9.913 -33.641 -11.086 1.00 49.94 409 GLU A CA 1
ATOM 3295 C C . GLU A 1 409 ? 9.127 -34.930 -11.389 1.00 49.94 409 GLU A C 1
ATOM 3297 O O . GLU A 1 409 ? 9.626 -36.049 -11.291 1.00 49.94 409 GLU A O 1
ATOM 3302 N N . LYS A 1 410 ? 7.855 -34.807 -11.801 1.00 37.88 410 LYS A N 1
ATOM 3303 C CA . LYS A 1 410 ? 7.158 -35.891 -12.529 1.00 37.88 410 LYS A CA 1
ATOM 3304 C C . LYS A 1 410 ? 7.561 -35.880 -14.008 1.00 37.88 410 LYS A C 1
ATOM 3306 O O . LYS A 1 410 ? 6.721 -35.899 -14.905 1.00 37.88 410 LYS A O 1
ATOM 3311 N N . GLY A 1 411 ? 8.862 -35.882 -14.275 1.00 36.72 411 GLY A N 1
ATOM 3312 C CA . GLY A 1 411 ? 9.378 -36.383 -15.535 1.00 36.72 411 GLY A CA 1
ATOM 3313 C C . GLY A 1 411 ? 9.327 -37.903 -15.470 1.00 36.72 411 GLY A C 1
ATOM 3314 O O . GLY A 1 411 ? 10.042 -38.519 -14.689 1.00 36.72 411 GLY A O 1
ATOM 3315 N N . THR A 1 412 ? 8.477 -38.544 -16.268 1.00 30.75 412 THR A N 1
ATOM 3316 C CA . THR A 1 412 ? 8.578 -39.983 -16.533 1.00 30.75 412 THR A CA 1
ATOM 3317 C C . THR A 1 412 ? 9.920 -40.280 -17.211 1.00 30.75 412 THR A C 1
ATOM 3319 O O . THR A 1 412 ? 9.979 -40.465 -18.425 1.00 30.75 412 THR A O 1
ATOM 3322 N N . HIS A 1 413 ? 11.002 -40.357 -16.440 1.00 35.53 413 HIS A N 1
ATOM 3323 C CA . HIS A 1 413 ? 12.234 -41.019 -16.837 1.00 35.53 413 HIS A CA 1
ATOM 3324 C C . HIS A 1 413 ? 12.004 -42.532 -16.752 1.00 35.53 413 HIS A C 1
ATOM 3326 O O . HIS A 1 413 ? 12.565 -43.228 -15.915 1.00 35.53 413 HIS A O 1
ATOM 3332 N N . LYS A 1 414 ? 11.188 -43.084 -17.659 1.00 30.88 414 LYS A N 1
ATOM 3333 C CA . LYS A 1 414 ? 11.472 -44.444 -18.127 1.00 30.88 414 LYS A CA 1
ATOM 3334 C C . LYS A 1 414 ? 12.596 -44.302 -19.138 1.00 30.88 414 LYS A C 1
ATOM 3336 O O . LYS A 1 414 ? 12.360 -44.216 -20.339 1.00 30.88 414 LYS A O 1
ATOM 3341 N N . CYS A 1 415 ? 13.818 -44.201 -18.630 1.00 33.00 415 CYS A N 1
ATOM 3342 C CA . CYS A 1 415 ? 14.991 -44.332 -19.466 1.00 33.00 415 CYS A CA 1
ATOM 3343 C C . CYS A 1 415 ? 14.952 -45.754 -20.039 1.00 33.00 415 CYS A C 1
ATOM 3345 O O . CYS A 1 415 ? 15.052 -46.737 -19.306 1.00 33.00 415 CYS A O 1
ATOM 3347 N N . THR A 1 416 ? 14.737 -45.886 -21.345 1.00 34.91 416 THR A N 1
ATOM 3348 C CA . THR A 1 416 ? 14.704 -47.191 -22.024 1.00 34.91 416 THR A CA 1
ATOM 3349 C C . THR A 1 416 ? 16.070 -47.893 -21.946 1.00 34.91 416 THR A C 1
ATOM 3351 O O . THR A 1 416 ? 16.152 -49.102 -22.137 1.00 34.91 416 THR A O 1
ATOM 3354 N N . ALA A 1 417 ? 17.128 -47.157 -21.577 1.00 36.31 417 ALA A N 1
ATOM 3355 C CA . ALA A 1 417 ? 18.459 -47.676 -21.272 1.00 36.31 417 ALA A CA 1
ATOM 3356 C C . ALA A 1 417 ? 18.574 -48.362 -19.891 1.00 36.31 417 ALA A C 1
ATOM 3358 O O . ALA A 1 417 ? 19.503 -49.136 -19.684 1.00 36.31 417 ALA A O 1
ATOM 3359 N N . CYS A 1 418 ? 17.621 -48.175 -18.966 1.00 37.03 418 CYS A N 1
ATOM 3360 C CA . CYS A 1 418 ? 17.663 -48.766 -17.615 1.00 37.03 418 CYS A CA 1
ATOM 3361 C C . CYS A 1 418 ? 17.302 -50.262 -17.551 1.00 37.03 418 CYS A C 1
ATOM 3363 O O . CYS A 1 418 ? 17.206 -50.825 -16.463 1.00 37.03 418 CYS A O 1
ATOM 3365 N N . LEU A 1 419 ? 17.111 -50.926 -18.694 1.00 40.41 419 LEU A N 1
ATOM 3366 C CA . LEU A 1 419 ? 17.010 -52.389 -18.763 1.00 40.41 419 LEU A CA 1
ATOM 3367 C C . LEU A 1 419 ? 18.379 -53.082 -18.833 1.00 40.41 419 LEU A C 1
ATOM 3369 O O . LEU A 1 419 ? 18.442 -54.307 -18.737 1.00 40.41 419 LEU A O 1
ATOM 3373 N N . LYS A 1 420 ? 19.475 -52.326 -18.968 1.00 36.56 420 LYS A N 1
ATOM 3374 C CA . LYS A 1 420 ? 20.831 -52.866 -18.864 1.00 36.56 420 LYS A CA 1
ATOM 3375 C C . LYS A 1 420 ? 21.420 -52.449 -17.521 1.00 36.56 420 LYS A C 1
ATOM 3377 O O . LYS A 1 420 ? 21.468 -51.269 -17.189 1.00 36.56 420 LYS A O 1
ATOM 3382 N N . LYS A 1 421 ? 21.762 -53.465 -16.726 1.00 38.47 421 LYS A N 1
ATOM 3383 C CA . LYS A 1 421 ? 22.451 -53.346 -15.439 1.00 38.47 421 LYS A CA 1
ATOM 3384 C C . LYS A 1 421 ? 23.681 -52.452 -15.614 1.00 38.47 421 LYS A C 1
ATOM 3386 O O . LYS A 1 421 ? 24.344 -52.552 -16.639 1.00 38.47 421 LYS A O 1
ATOM 3391 N N . ASP A 1 422 ? 23.944 -51.638 -14.599 1.00 38.81 422 ASP A N 1
ATOM 3392 C CA . ASP A 1 422 ? 25.093 -50.735 -14.453 1.00 38.81 422 ASP A CA 1
ATOM 3393 C C . ASP A 1 422 ? 24.890 -49.335 -15.042 1.00 38.81 422 ASP A C 1
ATOM 3395 O O . ASP A 1 422 ? 25.324 -49.058 -16.145 1.00 38.81 422 ASP A O 1
ATOM 3399 N N . TYR A 1 423 ? 24.255 -48.429 -14.284 1.00 34.09 423 TYR A N 1
ATOM 3400 C CA . TYR A 1 423 ? 24.717 -47.037 -14.119 1.00 34.09 423 TYR A CA 1
ATOM 3401 C C . TYR A 1 423 ? 23.924 -46.331 -13.002 1.00 34.09 423 TYR A C 1
ATOM 3403 O O . TYR A 1 423 ? 22.703 -46.199 -13.043 1.00 34.09 423 TYR A O 1
ATOM 3411 N N . LYS A 1 424 ? 24.646 -45.850 -11.985 1.00 34.56 424 LYS A N 1
ATOM 3412 C CA . LYS A 1 424 ? 24.158 -45.216 -10.744 1.00 34.56 424 LYS A CA 1
ATOM 3413 C C . LYS A 1 424 ? 23.911 -43.701 -10.914 1.00 34.56 424 LYS A C 1
ATOM 3415 O O . LYS A 1 424 ? 24.220 -42.926 -10.016 1.00 34.56 424 LYS A O 1
ATOM 3420 N N . LYS A 1 425 ? 23.436 -43.269 -12.088 1.00 37.94 425 LYS A N 1
ATOM 3421 C CA . LYS A 1 425 ? 23.356 -41.851 -12.497 1.00 37.94 425 LYS A CA 1
ATOM 3422 C C . LYS A 1 425 ? 21.976 -41.538 -13.101 1.00 37.94 425 LYS A C 1
ATOM 3424 O O . LYS A 1 425 ? 21.838 -41.335 -14.300 1.00 37.94 425 LYS A O 1
ATOM 3429 N N . CYS A 1 426 ? 20.928 -41.581 -12.281 1.00 32.25 426 CYS A N 1
ATOM 3430 C CA . CYS A 1 426 ? 19.597 -41.092 -12.655 1.00 32.25 426 CYS A CA 1
ATOM 3431 C C . CYS A 1 426 ? 18.979 -40.324 -11.477 1.00 32.25 426 CYS A C 1
ATOM 3433 O O . CYS A 1 426 ? 18.875 -40.873 -10.383 1.00 32.25 426 CYS A O 1
ATOM 3435 N N . SER A 1 427 ? 18.609 -39.069 -11.766 1.00 40.06 427 SER A N 1
ATOM 3436 C CA . SER A 1 427 ? 17.953 -38.032 -10.948 1.00 40.06 427 SER A CA 1
ATOM 3437 C C . SER A 1 427 ? 18.678 -37.575 -9.673 1.00 40.06 427 SER A C 1
ATOM 3439 O O . SER A 1 427 ? 18.454 -38.112 -8.588 1.00 40.06 427 SER A O 1
ATOM 3441 N N . THR A 1 428 ? 19.484 -36.518 -9.784 1.00 46.94 428 THR A N 1
ATOM 3442 C CA . THR A 1 428 ? 19.763 -35.584 -8.685 1.00 46.94 428 THR A CA 1
ATOM 3443 C C . THR A 1 428 ? 18.460 -34.856 -8.344 1.00 46.94 428 THR A C 1
ATOM 3445 O O . THR A 1 428 ? 18.043 -33.937 -9.035 1.00 46.94 428 THR A O 1
ATOM 3448 N N . VAL A 1 429 ? 17.752 -35.308 -7.307 1.00 55.47 429 VAL A N 1
ATOM 3449 C CA . VAL A 1 429 ? 16.542 -34.624 -6.831 1.00 55.47 429 VAL A CA 1
ATOM 3450 C C . VAL A 1 429 ? 16.963 -33.304 -6.178 1.00 55.47 429 VAL A C 1
ATOM 3452 O O . VAL A 1 429 ? 17.626 -33.320 -5.137 1.00 55.47 429 VAL A O 1
ATOM 3455 N N . GLN A 1 430 ? 16.615 -32.175 -6.798 1.00 66.94 430 GLN A N 1
ATOM 3456 C CA . GLN A 1 430 ? 16.920 -30.841 -6.278 1.00 66.94 430 GLN A CA 1
ATOM 3457 C C . GLN A 1 430 ? 16.173 -30.577 -4.968 1.00 66.94 430 GLN A C 1
ATOM 3459 O O . GLN A 1 430 ? 15.040 -31.026 -4.776 1.00 66.94 430 GLN A O 1
ATOM 3464 N N . LYS A 1 431 ? 16.832 -29.869 -4.046 1.00 75.12 431 LYS A N 1
ATOM 3465 C CA . LYS A 1 431 ? 16.332 -29.576 -2.701 1.00 75.12 431 LYS A CA 1
ATOM 3466 C C . LYS A 1 431 ? 16.377 -28.078 -2.451 1.00 75.12 431 LYS A C 1
ATOM 3468 O O . LYS A 1 431 ? 17.438 -27.492 -2.621 1.00 75.12 431 LYS A O 1
ATOM 3473 N N . HIS A 1 432 ? 15.264 -27.509 -1.997 1.00 81.31 432 HIS A N 1
ATOM 3474 C CA . HIS A 1 432 ? 15.166 -26.112 -1.568 1.00 81.31 432 HIS A CA 1
ATOM 3475 C C . HIS A 1 432 ? 14.711 -26.016 -0.112 1.00 81.31 432 HIS A C 1
ATOM 3477 O O . HIS A 1 432 ? 13.939 -26.851 0.380 1.00 81.31 432 HIS A O 1
ATOM 3483 N N . GLU A 1 433 ? 15.190 -25.000 0.597 1.00 85.31 433 GLU A N 1
ATOM 3484 C CA . GLU A 1 433 ? 14.747 -24.669 1.944 1.00 85.31 433 GLU A CA 1
ATOM 3485 C C . GLU A 1 433 ? 13.450 -23.870 1.895 1.00 85.31 433 GLU A C 1
ATOM 3487 O O . GLU A 1 433 ? 13.403 -22.685 1.574 1.00 85.31 433 GLU A O 1
ATOM 3492 N N . VAL A 1 434 ? 12.357 -24.537 2.247 1.00 85.06 434 VAL A N 1
ATOM 3493 C CA . VAL A 1 434 ? 11.012 -23.991 2.132 1.00 85.06 434 VAL A CA 1
ATOM 3494 C C . VAL A 1 434 ? 10.532 -23.431 3.467 1.00 85.06 434 VAL A C 1
ATOM 3496 O O . VAL A 1 434 ? 10.681 -24.067 4.519 1.00 85.06 434 VAL A O 1
ATOM 3499 N N . LEU A 1 435 ? 9.883 -22.264 3.436 1.00 84.62 435 LEU A N 1
ATOM 3500 C CA . LEU A 1 435 ? 9.301 -21.657 4.627 1.00 84.62 435 LEU A CA 1
ATOM 3501 C C . LEU A 1 435 ? 8.145 -22.513 5.178 1.00 84.62 435 LEU A C 1
ATOM 3503 O O . LEU A 1 435 ? 7.100 -22.694 4.551 1.00 84.62 435 LEU A O 1
ATOM 3507 N N . SER A 1 436 ? 8.324 -23.038 6.391 1.00 81.75 436 SER A N 1
ATOM 3508 C CA . SER A 1 436 ? 7.438 -24.034 7.017 1.00 81.75 436 SER A CA 1
ATOM 3509 C C . SER A 1 436 ? 6.961 -23.638 8.418 1.00 81.75 436 SER A C 1
ATOM 3511 O O . SER A 1 436 ? 6.495 -24.472 9.201 1.00 81.75 436 SER A O 1
ATOM 3513 N N . THR A 1 437 ? 7.047 -22.348 8.744 1.00 80.38 437 THR A N 1
ATOM 3514 C CA . THR A 1 437 ? 6.689 -21.788 10.049 1.00 80.38 437 THR A CA 1
ATOM 3515 C C . THR A 1 437 ? 5.274 -22.215 10.477 1.00 80.38 437 THR A C 1
ATOM 3517 O O . THR A 1 437 ? 4.315 -22.033 9.714 1.00 80.38 437 THR A O 1
ATOM 3520 N N . PRO A 1 438 ? 5.089 -22.767 11.696 1.00 79.31 438 PRO A N 1
ATOM 3521 C CA . PRO A 1 438 ? 3.783 -23.238 12.140 1.00 79.31 438 PRO A CA 1
ATOM 3522 C C . PRO A 1 438 ? 2.716 -22.140 12.107 1.00 79.31 438 PRO A C 1
ATOM 3524 O O . PRO A 1 438 ? 2.971 -20.977 12.429 1.00 79.31 438 PRO A O 1
ATOM 3527 N N . PHE A 1 439 ? 1.481 -22.528 11.773 1.00 77.00 439 PHE A N 1
ATOM 3528 C CA . PHE A 1 439 ? 0.380 -21.599 11.490 1.00 77.00 439 PHE A CA 1
ATOM 3529 C C . PHE A 1 439 ? 0.110 -20.563 12.595 1.00 77.00 439 PHE A C 1
ATOM 3531 O O . PHE A 1 439 ? -0.278 -19.437 12.285 1.00 77.00 439 PHE A O 1
ATOM 3538 N N . PHE A 1 440 ? 0.282 -20.934 13.865 1.00 73.56 440 PHE A N 1
ATOM 3539 C CA . PHE A 1 440 ? 0.014 -20.047 15.000 1.00 73.56 440 PHE A CA 1
ATOM 3540 C C . PHE A 1 440 ? 1.166 -19.088 15.326 1.00 73.56 440 PHE A C 1
ATOM 3542 O O . PHE A 1 440 ? 0.905 -18.042 15.918 1.00 73.56 440 PHE A O 1
ATOM 3549 N N . PHE A 1 441 ? 2.396 -19.414 14.917 1.00 79.75 441 PHE A N 1
ATOM 3550 C CA . PHE A 1 441 ? 3.598 -18.632 15.232 1.00 79.75 441 PHE A CA 1
ATOM 3551 C C . PHE A 1 441 ? 4.060 -17.729 14.082 1.00 79.75 441 PHE A C 1
ATOM 3553 O O . PHE A 1 441 ? 4.752 -16.746 14.332 1.00 79.75 441 PHE A O 1
ATOM 3560 N N . ARG A 1 442 ? 3.639 -18.005 12.840 1.00 83.31 442 ARG A N 1
ATOM 3561 C CA . ARG A 1 442 ? 3.930 -17.144 11.680 1.00 83.31 442 ARG A CA 1
ATOM 3562 C C . ARG A 1 442 ? 3.295 -15.755 11.804 1.00 83.31 442 ARG A C 1
ATOM 3564 O O . ARG A 1 442 ? 2.157 -15.633 12.277 1.00 83.31 442 ARG A O 1
ATOM 3571 N N . ARG A 1 443 ? 4.002 -14.715 11.348 1.00 87.38 443 ARG A N 1
ATOM 3572 C CA . ARG A 1 443 ? 3.494 -13.333 11.334 1.00 87.38 443 ARG A CA 1
ATOM 3573 C C . ARG A 1 443 ? 2.684 -13.078 10.063 1.00 87.38 443 ARG A C 1
ATOM 3575 O O . ARG A 1 443 ? 1.534 -12.653 10.174 1.00 87.38 443 ARG A O 1
ATOM 3582 N N . TRP A 1 444 ? 3.235 -13.472 8.913 1.00 88.44 444 TRP A N 1
ATOM 3583 C CA . TRP A 1 444 ? 2.626 -13.309 7.588 1.00 88.44 444 TRP A CA 1
ATOM 3584 C C . TRP A 1 444 ? 2.376 -14.631 6.858 1.00 88.44 444 TRP A C 1
ATOM 3586 O O . TRP A 1 444 ? 2.704 -15.723 7.347 1.00 88.44 444 TRP A O 1
ATOM 3596 N N . CYS A 1 445 ? 1.726 -14.554 5.694 1.00 82.44 445 CYS A N 1
ATOM 3597 C CA . CYS A 1 445 ? 1.599 -15.707 4.825 1.00 82.44 445 CYS A CA 1
ATOM 3598 C C . CYS A 1 445 ? 2.943 -16.045 4.168 1.00 82.44 445 CYS A C 1
ATOM 3600 O O . CYS A 1 445 ? 3.461 -15.280 3.374 1.00 82.44 445 CYS A O 1
ATOM 3602 N N . GLY A 1 446 ? 3.488 -17.225 4.461 1.00 76.62 446 GLY A N 1
ATOM 3603 C CA . GLY A 1 446 ? 4.734 -17.702 3.851 1.00 76.62 446 GLY A CA 1
ATOM 3604 C C . GLY A 1 446 ? 4.579 -18.334 2.463 1.00 76.62 446 GLY A C 1
ATOM 3605 O O . GLY A 1 446 ? 5.426 -19.135 2.080 1.00 76.62 446 GLY A O 1
ATOM 3606 N N . SER A 1 447 ? 3.472 -18.078 1.756 1.00 82.81 447 SER A N 1
ATOM 3607 C CA . SER A 1 447 ? 3.219 -18.641 0.424 1.00 82.81 447 SER A CA 1
ATOM 3608 C C . SER A 1 447 ? 2.896 -17.559 -0.594 1.00 82.81 447 SER A C 1
ATOM 3610 O O . SER A 1 447 ? 2.031 -16.726 -0.338 1.00 82.81 447 SER A O 1
ATOM 3612 N N . ILE A 1 448 ? 3.529 -17.658 -1.754 1.00 88.56 448 ILE A N 1
ATOM 3613 C CA . ILE A 1 448 ? 3.363 -16.837 -2.944 1.00 88.56 448 ILE A CA 1
ATOM 3614 C C . ILE A 1 448 ? 2.207 -17.417 -3.768 1.00 88.56 448 ILE A C 1
ATOM 3616 O O . ILE A 1 448 ? 2.181 -18.615 -4.058 1.00 88.56 448 ILE A O 1
ATOM 3620 N N . ASN A 1 449 ? 1.220 -16.593 -4.119 1.00 87.62 449 ASN A N 1
ATOM 3621 C CA . ASN A 1 449 ? 0.104 -17.018 -4.966 1.00 87.62 449 ASN A CA 1
ATOM 3622 C C . ASN A 1 449 ? 0.519 -17.004 -6.442 1.00 87.62 449 ASN A C 1
ATOM 3624 O O . ASN A 1 449 ? 1.000 -16.003 -6.946 1.00 87.62 449 ASN A O 1
ATOM 3628 N N . VAL A 1 450 ? 0.308 -18.110 -7.140 1.00 89.44 450 VAL A N 1
ATOM 3629 C CA . VAL A 1 450 ? 0.873 -18.387 -8.465 1.00 89.44 450 VAL A CA 1
ATOM 3630 C C . VAL A 1 450 ? -0.276 -18.706 -9.425 1.00 89.44 450 VAL A C 1
ATOM 3632 O O . VAL A 1 450 ? -1.187 -19.474 -9.083 1.00 89.44 450 VAL A O 1
ATOM 3635 N N . PHE A 1 451 ? -0.264 -18.094 -10.613 1.00 90.44 451 PHE A N 1
ATOM 3636 C CA . PHE A 1 451 ? -1.266 -18.286 -11.664 1.00 90.44 451 PHE A CA 1
ATOM 3637 C C . PHE A 1 451 ? -0.597 -18.480 -13.031 1.00 90.44 451 PHE A C 1
ATOM 3639 O O . PHE A 1 451 ? 0.197 -17.652 -13.463 1.00 90.44 451 PHE A O 1
ATOM 3646 N N . ASN A 1 452 ? -0.951 -19.559 -13.733 1.00 90.38 452 ASN A N 1
ATOM 3647 C CA . ASN A 1 452 ? -0.352 -19.923 -15.018 1.00 90.38 452 ASN A CA 1
ATOM 3648 C C . ASN A 1 452 ? -1.361 -19.760 -16.165 1.00 90.38 452 ASN A C 1
ATOM 3650 O O . ASN A 1 452 ? -2.406 -20.421 -16.177 1.00 90.38 452 ASN A O 1
ATOM 3654 N N . PHE A 1 453 ? -1.031 -18.909 -17.141 1.00 91.75 453 PHE A N 1
ATOM 3655 C CA . PHE A 1 453 ? -1.890 -18.610 -18.289 1.00 91.75 453 PHE A CA 1
ATOM 3656 C C . PHE A 1 453 ? -2.199 -19.852 -19.137 1.00 91.75 453 PHE A C 1
ATOM 3658 O O . PHE A 1 453 ? -3.367 -20.139 -19.405 1.00 91.75 453 PHE A O 1
ATOM 3665 N N . LEU A 1 454 ? -1.177 -20.609 -19.557 1.00 88.31 454 LEU A N 1
ATOM 3666 C CA . LEU A 1 454 ? -1.364 -21.750 -20.463 1.00 88.31 454 LEU A CA 1
ATOM 3667 C C . LEU A 1 454 ? -2.088 -22.911 -19.778 1.00 88.31 454 LEU A C 1
ATOM 3669 O O . LEU A 1 454 ? -2.886 -23.601 -20.417 1.00 88.31 454 LEU A O 1
ATOM 3673 N N . ALA A 1 455 ? -1.873 -23.110 -18.477 1.00 86.56 455 ALA A N 1
ATOM 3674 C CA . ALA A 1 455 ? -2.634 -24.089 -17.709 1.00 86.56 455 ALA A CA 1
ATOM 3675 C C . ALA A 1 455 ? -4.120 -23.715 -17.612 1.00 86.56 455 ALA A C 1
ATOM 3677 O O . ALA A 1 455 ? -4.977 -24.584 -17.779 1.00 86.56 455 ALA A O 1
ATOM 3678 N N . TYR A 1 456 ? -4.429 -22.428 -17.419 1.00 87.75 456 TYR A N 1
ATOM 3679 C CA . TYR A 1 456 ? -5.804 -21.931 -17.442 1.00 87.75 456 TYR A CA 1
ATOM 3680 C C . TYR A 1 456 ? -6.450 -22.102 -18.827 1.00 87.75 456 TYR A C 1
ATOM 3682 O O . TYR A 1 456 ? -7.526 -22.691 -18.926 1.00 87.75 456 TYR A O 1
ATOM 3690 N N . ALA A 1 457 ? -5.768 -21.679 -19.898 1.00 86.94 457 ALA A N 1
ATOM 3691 C CA . ALA A 1 457 ? -6.265 -21.781 -21.274 1.00 86.94 457 ALA A CA 1
ATOM 3692 C C . ALA A 1 457 ? -6.524 -23.236 -21.707 1.00 86.94 457 ALA A C 1
ATOM 3694 O O . ALA A 1 457 ? -7.534 -23.548 -22.329 1.00 86.94 457 ALA A O 1
ATOM 3695 N N . THR A 1 458 ? -5.646 -24.166 -21.321 1.00 83.81 458 THR A N 1
ATOM 3696 C CA . THR A 1 458 ? -5.792 -25.597 -21.651 1.00 83.81 458 THR A CA 1
ATOM 3697 C C . THR A 1 458 ? -6.646 -26.383 -20.656 1.00 83.81 458 THR A C 1
ATOM 3699 O O . THR A 1 458 ? -6.827 -27.590 -20.832 1.00 83.81 458 THR A O 1
ATOM 3702 N N . LYS A 1 459 ? -7.158 -25.735 -19.597 1.00 82.88 459 LYS A N 1
ATOM 3703 C CA . LYS A 1 459 ? -7.879 -26.379 -18.483 1.00 82.88 459 LYS A CA 1
ATOM 3704 C C . LYS A 1 459 ? -7.081 -27.551 -17.877 1.00 82.88 459 LYS A C 1
ATOM 3706 O O . LYS A 1 459 ? -7.656 -28.566 -17.475 1.00 82.88 459 LYS A O 1
ATOM 3711 N N . ALA A 1 460 ? -5.753 -27.432 -17.866 1.00 79.25 460 ALA A N 1
ATOM 3712 C CA . ALA A 1 460 ? -4.832 -28.434 -17.343 1.00 79.25 460 ALA A CA 1
ATOM 3713 C C . ALA A 1 460 ? -4.644 -28.279 -15.827 1.00 79.25 460 ALA A C 1
ATOM 3715 O O . ALA A 1 460 ? -4.755 -27.181 -15.280 1.00 79.25 460 ALA A O 1
ATOM 3716 N N . GLU A 1 461 ? -4.324 -29.377 -15.138 1.00 68.50 461 GLU A N 1
ATOM 3717 C CA . GLU A 1 461 ? -3.904 -29.297 -13.737 1.00 68.50 461 GLU A CA 1
ATOM 3718 C C . GLU A 1 461 ? -2.510 -28.667 -13.643 1.00 68.50 461 GLU A C 1
ATOM 3720 O O . GLU A 1 461 ? -1.585 -29.069 -14.353 1.00 68.50 461 GLU A O 1
ATOM 3725 N N . VAL A 1 462 ? -2.352 -27.686 -12.752 1.00 67.62 462 VAL A N 1
ATOM 3726 C CA . VAL A 1 462 ? -1.050 -27.060 -12.509 1.00 67.62 462 VAL A CA 1
ATOM 3727 C C . VAL A 1 462 ? -0.221 -27.949 -11.585 1.00 67.62 462 VAL A C 1
ATOM 3729 O O . VAL A 1 462 ? -0.653 -28.294 -10.479 1.00 67.62 462 VAL A O 1
ATOM 3732 N N . ASN A 1 463 ? 0.978 -28.317 -12.035 1.00 64.38 463 ASN A N 1
ATOM 3733 C CA . ASN A 1 463 ? 1.948 -29.027 -11.209 1.00 64.38 463 ASN A CA 1
ATOM 3734 C C . ASN A 1 463 ? 2.668 -28.032 -10.301 1.00 64.38 463 ASN A C 1
ATOM 3736 O O . ASN A 1 463 ? 3.149 -27.008 -10.771 1.00 64.38 463 ASN A O 1
ATOM 3740 N N . ARG A 1 464 ? 2.749 -28.362 -9.013 1.00 69.38 464 ARG A N 1
ATOM 3741 C CA . ARG A 1 464 ? 3.506 -27.578 -8.034 1.00 69.38 464 ARG A CA 1
ATOM 3742 C C . ARG A 1 464 ? 4.967 -27.969 -8.043 1.00 69.38 464 ARG A C 1
ATOM 3744 O O . ARG A 1 464 ? 5.259 -29.154 -8.215 1.00 69.38 464 ARG A O 1
ATOM 3751 N N . ILE A 1 465 ? 5.835 -26.996 -7.797 1.00 73.25 465 ILE A N 1
ATOM 3752 C CA . ILE A 1 465 ? 7.281 -27.220 -7.710 1.00 73.25 465 ILE A CA 1
ATOM 3753 C C . ILE A 1 465 ? 7.609 -27.844 -6.350 1.00 73.25 465 ILE A C 1
ATOM 3755 O O . ILE A 1 465 ? 8.231 -28.907 -6.297 1.00 73.25 465 ILE A O 1
ATOM 3759 N N . HIS A 1 466 ? 7.090 -27.265 -5.258 1.00 73.12 466 HIS A N 1
ATOM 3760 C CA . HIS A 1 466 ? 7.311 -27.760 -3.896 1.00 73.12 466 HIS A CA 1
ATOM 3761 C C . HIS A 1 466 ? 6.047 -28.388 -3.297 1.00 73.12 466 HIS A C 1
ATOM 3763 O O . HIS A 1 466 ? 4.928 -27.873 -3.419 1.00 73.12 466 HIS A O 1
ATOM 3769 N N . ASP A 1 467 ? 6.203 -29.507 -2.581 1.00 62.78 467 ASP A N 1
ATOM 3770 C CA . ASP A 1 467 ? 5.086 -30.100 -1.838 1.00 62.78 467 ASP A CA 1
ATOM 3771 C C . ASP A 1 467 ? 4.826 -29.355 -0.521 1.00 62.78 467 ASP A C 1
ATOM 3773 O O . ASP A 1 467 ? 5.194 -29.775 0.578 1.00 62.78 467 ASP A O 1
ATOM 3777 N N . ALA A 1 468 ? 4.112 -28.239 -0.609 1.00 52.84 468 ALA A N 1
ATOM 3778 C CA . ALA A 1 468 ? 3.707 -27.483 0.571 1.00 52.84 468 ALA A CA 1
ATOM 3779 C C . ALA A 1 468 ? 2.598 -28.163 1.411 1.00 52.84 468 ALA A C 1
ATOM 3781 O O . ALA A 1 468 ? 2.132 -27.570 2.393 1.00 52.84 468 ALA A O 1
ATOM 3782 N N . ARG A 1 469 ? 2.044 -29.329 1.020 1.00 53.34 469 ARG A N 1
ATOM 3783 C CA . ARG A 1 469 ? 0.776 -29.823 1.598 1.00 53.34 469 ARG A CA 1
ATOM 3784 C C . ARG A 1 469 ? 0.724 -31.344 1.749 1.00 53.34 469 ARG A C 1
ATOM 3786 O O . ARG A 1 469 ? 0.333 -32.057 0.835 1.00 53.34 469 ARG A O 1
ATOM 3793 N N . GLY A 1 470 ? 0.877 -31.812 2.991 1.00 50.50 470 GLY A N 1
ATOM 3794 C CA . GLY A 1 470 ? 0.487 -33.172 3.371 1.00 50.50 470 GLY A CA 1
ATOM 3795 C C . GLY A 1 470 ? -0.943 -33.534 2.925 1.00 50.50 470 GLY A C 1
ATOM 3796 O O . GLY A 1 470 ? -1.839 -32.682 2.876 1.00 50.50 470 GLY A O 1
ATOM 3797 N N . SER A 1 471 ? -1.149 -34.821 2.626 1.00 38.81 471 SER A N 1
ATOM 3798 C CA . SER A 1 471 ? -2.366 -35.417 2.038 1.00 38.81 471 SER A CA 1
ATOM 3799 C C . SER A 1 471 ? -3.695 -34.915 2.644 1.00 38.81 471 SER A C 1
ATOM 3801 O O . SER A 1 471 ? -4.656 -34.629 1.925 1.00 38.81 471 SER A O 1
ATOM 3803 N N . PHE A 1 472 ? -3.718 -34.668 3.960 1.00 41.62 472 PHE A N 1
ATOM 3804 C CA . PHE A 1 472 ? -4.873 -34.164 4.715 1.00 41.62 472 PHE A CA 1
ATOM 3805 C C . PHE A 1 472 ? -5.447 -32.840 4.173 1.00 41.62 472 PHE A C 1
ATOM 3807 O O . PHE A 1 472 ? -6.659 -32.616 4.185 1.00 41.62 472 PHE A O 1
ATOM 3814 N N . ARG A 1 473 ? -4.597 -31.949 3.638 1.00 43.97 473 ARG A N 1
ATOM 3815 C CA . ARG A 1 473 ? -5.032 -30.621 3.181 1.00 43.97 473 ARG A CA 1
ATOM 3816 C C . ARG A 1 473 ? -5.564 -30.623 1.744 1.00 43.97 473 ARG A C 1
ATOM 3818 O O . ARG A 1 473 ? -6.449 -29.825 1.438 1.00 43.97 473 ARG A O 1
ATOM 3825 N N . ARG A 1 474 ? -5.072 -31.527 0.888 1.00 44.28 474 ARG A N 1
ATOM 3826 C CA . ARG A 1 474 ? -5.607 -31.765 -0.468 1.00 44.28 474 ARG A CA 1
ATOM 3827 C C . ARG A 1 474 ? -7.034 -32.313 -0.379 1.00 44.28 474 ARG A C 1
ATOM 3829 O O . ARG A 1 474 ? -7.931 -31.801 -1.039 1.00 44.28 474 ARG A O 1
ATOM 3836 N N . TYR A 1 475 ? -7.255 -33.230 0.563 1.00 44.44 475 TYR A N 1
ATOM 3837 C CA . TYR A 1 475 ? -8.582 -33.732 0.914 1.00 44.44 475 TYR A CA 1
ATOM 3838 C C . TYR A 1 475 ? -9.487 -32.622 1.478 1.00 44.44 475 TYR A C 1
ATOM 3840 O O . TYR A 1 475 ? -10.622 -32.469 1.040 1.00 44.44 475 TYR A O 1
ATOM 3848 N N . SER A 1 476 ? -8.963 -31.762 2.365 1.00 40.81 476 SER A N 1
ATOM 3849 C CA . SER A 1 476 ? -9.736 -30.634 2.909 1.00 40.81 476 SER A CA 1
ATOM 3850 C C . SER A 1 476 ? -10.131 -29.581 1.865 1.00 40.81 476 SER A C 1
ATOM 3852 O O . SER A 1 476 ? -11.196 -28.993 1.991 1.00 40.81 476 SER A O 1
ATOM 3854 N N . TRP A 1 477 ? -9.316 -29.340 0.826 1.00 42.25 477 TRP A N 1
ATOM 3855 C CA . TRP A 1 477 ? -9.700 -28.440 -0.268 1.00 42.25 477 TRP A CA 1
ATOM 3856 C C . TRP A 1 477 ? -10.800 -29.053 -1.121 1.00 42.25 477 TRP A C 1
ATOM 3858 O O . TRP A 1 477 ? -11.767 -28.361 -1.400 1.00 42.25 477 TRP A O 1
ATOM 3868 N N . ASN A 1 478 ? -10.719 -30.349 -1.436 1.00 46.50 478 ASN A N 1
ATOM 3869 C CA . ASN A 1 478 ? -11.818 -31.032 -2.112 1.00 46.50 478 ASN A CA 1
ATOM 3870 C C . ASN A 1 478 ? -13.097 -30.950 -1.273 1.00 46.50 478 ASN A C 1
ATOM 3872 O O . ASN A 1 478 ? -14.127 -30.596 -1.814 1.00 46.50 478 ASN A O 1
ATOM 3876 N N . ILE A 1 479 ? -13.041 -31.141 0.048 1.00 43.91 479 ILE A N 1
ATOM 3877 C CA . ILE A 1 479 ? -14.218 -31.005 0.928 1.00 43.91 479 ILE A CA 1
ATOM 3878 C C . ILE A 1 479 ? -14.755 -29.565 0.984 1.00 43.91 479 ILE A C 1
ATOM 3880 O O . ILE A 1 479 ? -15.964 -29.374 1.026 1.00 43.91 479 ILE A O 1
ATOM 3884 N N . ILE A 1 480 ? -13.880 -28.555 1.005 1.00 42.59 480 ILE A N 1
ATOM 3885 C CA . ILE A 1 480 ? -14.259 -27.138 1.135 1.00 42.59 480 ILE A CA 1
ATOM 3886 C C . ILE A 1 480 ? -14.733 -26.545 -0.196 1.00 42.59 480 ILE A C 1
ATOM 3888 O O . ILE A 1 480 ? -15.667 -25.750 -0.202 1.00 42.59 480 ILE A O 1
ATOM 3892 N N . ALA A 1 481 ? -14.110 -26.914 -1.313 1.00 44.12 481 ALA A N 1
ATOM 3893 C CA . ALA A 1 481 ? -14.501 -26.487 -2.650 1.00 44.12 481 ALA A CA 1
ATOM 3894 C C . ALA A 1 481 ? -15.729 -27.258 -3.146 1.00 44.12 481 ALA A C 1
ATOM 3896 O O . ALA A 1 481 ? -16.548 -26.674 -3.843 1.00 44.12 481 ALA A O 1
ATOM 3897 N N . PHE A 1 482 ? -15.928 -28.513 -2.725 1.00 47.38 482 PHE A N 1
ATOM 3898 C CA . PHE A 1 482 ? -17.083 -29.331 -3.105 1.00 47.38 482 PHE A CA 1
ATOM 3899 C C . PHE A 1 482 ? -18.444 -28.653 -2.899 1.00 47.38 482 PHE A C 1
ATOM 3901 O O . PHE A 1 482 ? -19.231 -28.700 -3.838 1.00 47.38 482 PHE A O 1
ATOM 3908 N N . PRO A 1 483 ? -18.767 -27.987 -1.769 1.00 45.88 483 PRO A N 1
ATOM 3909 C CA . PRO A 1 483 ? -20.026 -27.264 -1.638 1.00 45.88 483 PRO A CA 1
ATOM 3910 C C . PRO A 1 483 ? -20.113 -26.066 -2.585 1.00 45.88 483 PRO A C 1
ATOM 3912 O O . PRO A 1 483 ? -21.200 -25.811 -3.079 1.00 45.88 483 PRO A O 1
ATOM 3915 N N . PHE A 1 484 ? -19.014 -25.372 -2.905 1.00 48.44 484 PHE A N 1
ATOM 3916 C CA . PHE A 1 484 ? -19.025 -24.259 -3.867 1.00 48.44 484 PHE A CA 1
ATOM 3917 C C . PHE A 1 484 ? -19.116 -24.732 -5.316 1.00 48.44 484 PHE A C 1
ATOM 3919 O O . PHE A 1 484 ? -19.857 -24.148 -6.096 1.00 48.44 484 PHE A O 1
ATOM 3926 N N . GLU A 1 485 ? -18.420 -25.805 -5.683 1.00 51.84 485 GLU A N 1
ATOM 3927 C CA . GLU A 1 485 ? -18.522 -26.430 -7.001 1.00 51.84 485 GLU A CA 1
ATOM 3928 C C . GLU A 1 485 ? -19.891 -27.073 -7.195 1.00 51.84 485 GLU A C 1
ATOM 3930 O O . GLU A 1 485 ? -20.502 -26.893 -8.243 1.00 51.84 485 GLU A O 1
ATOM 3935 N N . LYS A 1 486 ? -20.429 -27.744 -6.168 1.00 54.25 486 LYS A N 1
ATOM 3936 C CA . LYS A 1 486 ? -21.814 -28.223 -6.158 1.00 54.25 486 LYS A CA 1
ATOM 3937 C C . LYS A 1 486 ? -22.792 -27.067 -6.215 1.00 54.25 486 LYS A C 1
ATOM 3939 O O . LYS A 1 486 ? -23.738 -27.175 -6.976 1.00 54.25 486 LYS A O 1
ATOM 3944 N N . LEU A 1 487 ? -22.587 -25.979 -5.474 1.00 50.91 487 LEU A N 1
ATOM 3945 C CA . LEU A 1 487 ? -23.466 -24.809 -5.506 1.00 50.91 487 LEU A CA 1
ATOM 3946 C C . LEU A 1 487 ? -23.433 -24.145 -6.882 1.00 50.91 487 LEU A C 1
ATOM 3948 O O . LEU A 1 487 ? -24.488 -23.879 -7.437 1.00 50.91 487 LEU A O 1
ATOM 3952 N N . ASN A 1 488 ? -22.256 -23.953 -7.476 1.00 49.19 488 ASN A N 1
ATOM 3953 C CA . ASN A 1 488 ? -22.112 -23.418 -8.827 1.00 49.19 488 ASN A CA 1
ATOM 3954 C C . ASN A 1 488 ? -22.732 -24.368 -9.864 1.00 49.19 488 ASN A C 1
ATOM 3956 O O . ASN A 1 488 ? -23.488 -23.936 -10.726 1.00 49.19 488 ASN A O 1
ATOM 3960 N N . PHE A 1 489 ? -22.513 -25.679 -9.739 1.00 54.84 489 PHE A N 1
ATOM 3961 C CA . PHE A 1 489 ? -23.161 -26.689 -10.574 1.00 54.84 489 PHE A CA 1
ATOM 3962 C C . PHE A 1 489 ? -24.684 -26.688 -10.397 1.00 54.84 489 PHE A C 1
ATOM 3964 O O . PHE A 1 489 ? -25.406 -26.792 -11.382 1.00 54.84 489 PHE A O 1
ATOM 3971 N N . ILE A 1 490 ? -25.189 -26.527 -9.173 1.00 57.19 490 ILE A N 1
ATOM 3972 C CA . ILE A 1 490 ? -26.616 -26.412 -8.855 1.00 57.19 490 ILE A CA 1
ATOM 3973 C C . ILE A 1 490 ? -27.177 -25.131 -9.465 1.00 57.19 490 ILE A C 1
ATOM 3975 O O . ILE A 1 490 ? -28.196 -25.209 -10.135 1.00 57.19 490 ILE A O 1
ATOM 3979 N N . ILE A 1 491 ? -26.501 -23.987 -9.326 1.00 52.03 491 ILE A N 1
ATOM 3980 C CA . ILE A 1 491 ? -26.884 -22.705 -9.935 1.00 52.03 491 ILE A CA 1
ATOM 3981 C C . ILE A 1 491 ? -26.910 -22.831 -11.463 1.00 52.03 491 ILE A C 1
ATOM 3983 O O . ILE A 1 491 ? -27.881 -22.424 -12.095 1.00 52.03 491 ILE A O 1
ATOM 3987 N N . GLN A 1 492 ? -25.898 -23.446 -12.078 1.00 55.88 492 GLN A N 1
ATOM 3988 C CA . GLN A 1 492 ? -25.849 -23.666 -13.527 1.00 55.88 492 GLN A CA 1
ATOM 3989 C C . GLN A 1 492 ? -26.899 -24.674 -14.009 1.00 55.88 492 GLN A C 1
ATOM 3991 O O . GLN A 1 492 ? -27.485 -24.495 -15.078 1.00 55.88 492 GLN A O 1
ATOM 3996 N N . THR A 1 493 ? -27.169 -25.718 -13.228 1.00 60.03 493 THR A N 1
ATOM 3997 C CA . THR A 1 493 ? -28.195 -26.722 -13.533 1.00 60.03 493 THR A CA 1
ATOM 3998 C C . THR A 1 493 ? -29.590 -26.126 -13.379 1.00 60.03 493 THR A C 1
ATOM 4000 O O . THR A 1 493 ? -30.415 -26.315 -14.266 1.00 60.03 493 THR A O 1
ATOM 4003 N N . LEU A 1 494 ? -29.831 -25.331 -12.332 1.00 59.25 494 LEU A N 1
ATOM 4004 C CA . LEU A 1 494 ? -31.037 -24.521 -12.145 1.00 59.25 494 LEU A CA 1
ATOM 4005 C C . LEU A 1 494 ? -31.206 -23.534 -13.293 1.00 59.25 494 LEU A C 1
ATOM 4007 O O . LEU A 1 494 ? -32.287 -23.467 -13.859 1.00 59.25 494 LEU A O 1
ATOM 4011 N N . ARG A 1 495 ? -30.144 -22.835 -13.711 1.00 59.22 495 ARG A N 1
ATOM 4012 C CA . ARG A 1 495 ? -30.166 -21.942 -14.878 1.00 59.22 495 ARG A CA 1
ATOM 4013 C C . ARG A 1 495 ? -30.595 -22.695 -16.135 1.00 59.22 495 ARG A C 1
ATOM 4015 O O . ARG A 1 495 ? -31.510 -22.260 -16.829 1.00 59.22 495 ARG A O 1
ATOM 4022 N N . ARG A 1 496 ? -29.966 -23.839 -16.423 1.00 64.44 496 ARG A N 1
ATOM 4023 C CA . ARG A 1 496 ? -30.286 -24.666 -17.597 1.00 64.44 496 ARG A CA 1
ATOM 4024 C C . ARG A 1 496 ? -31.710 -25.220 -17.515 1.00 64.44 496 ARG A C 1
ATOM 4026 O O . ARG A 1 496 ? -32.410 -25.238 -18.521 1.00 64.44 496 ARG A O 1
ATOM 4033 N N . TRP A 1 497 ? -32.159 -25.611 -16.325 1.00 70.56 497 TRP A N 1
ATOM 4034 C CA . TRP A 1 497 ? -33.511 -26.099 -16.072 1.00 70.56 497 TRP A CA 1
ATOM 4035 C C . TRP A 1 497 ? -34.564 -25.000 -16.226 1.00 70.56 497 TRP A C 1
ATOM 4037 O O . TRP A 1 497 ? -35.541 -25.226 -16.925 1.00 70.56 497 TRP A O 1
ATOM 4047 N N . ILE A 1 498 ? -34.345 -23.801 -15.677 1.00 61.62 498 ILE A N 1
ATOM 4048 C CA . ILE A 1 498 ? -35.230 -22.634 -15.820 1.00 61.62 498 ILE A CA 1
ATOM 4049 C C . ILE A 1 498 ? -35.358 -22.248 -17.295 1.00 61.62 498 ILE A C 1
ATOM 4051 O O . ILE A 1 498 ? -36.471 -22.108 -17.792 1.00 61.62 498 ILE A O 1
ATOM 4055 N N . VAL A 1 499 ? -34.241 -22.146 -18.024 1.00 64.06 499 VAL A N 1
ATOM 4056 C CA . VAL A 1 499 ? -34.259 -21.838 -19.465 1.00 64.06 499 VAL A CA 1
ATOM 4057 C C . VAL A 1 499 ? -35.008 -22.922 -20.247 1.00 64.06 499 VAL A C 1
ATOM 4059 O O . VAL A 1 499 ? -35.862 -22.610 -21.077 1.00 64.06 499 VAL A O 1
ATOM 4062 N N . ASN A 1 500 ? -34.754 -24.200 -19.956 1.00 69.38 500 ASN A N 1
ATOM 4063 C CA . ASN A 1 500 ? -35.452 -25.310 -20.603 1.00 69.38 500 ASN A CA 1
ATOM 4064 C C . ASN A 1 500 ? -36.943 -25.358 -20.246 1.00 69.38 500 ASN A C 1
ATOM 4066 O O . ASN A 1 500 ? -37.759 -25.653 -21.114 1.00 69.38 500 ASN A O 1
ATOM 4070 N N . PHE A 1 501 ? -37.307 -25.044 -19.004 1.00 70.88 501 PHE A N 1
ATOM 4071 C CA . PHE A 1 501 ? -38.685 -24.985 -18.528 1.00 70.88 501 PHE A CA 1
ATOM 4072 C C . PHE A 1 501 ? -39.448 -23.847 -19.206 1.00 70.88 501 PHE A C 1
ATOM 4074 O O . PHE A 1 501 ? -40.526 -24.081 -19.744 1.00 70.88 501 PHE A O 1
ATOM 4081 N N . ILE A 1 502 ? -38.859 -22.649 -19.287 1.00 64.25 502 ILE A N 1
ATOM 4082 C CA . ILE A 1 502 ? -39.424 -21.511 -20.027 1.00 64.25 502 ILE A CA 1
ATOM 4083 C C . ILE A 1 502 ? -39.629 -21.887 -21.502 1.00 64.25 502 ILE A C 1
AT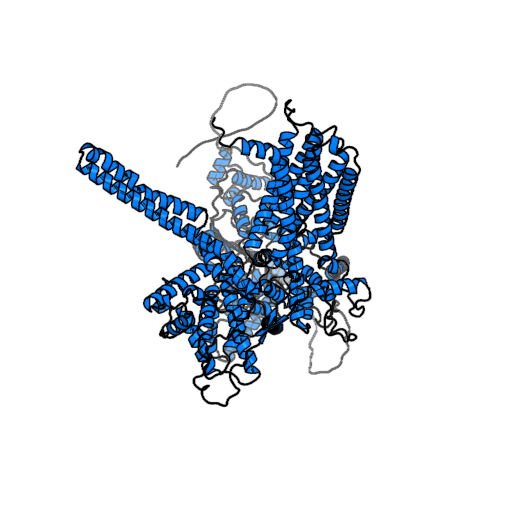OM 4085 O O . ILE A 1 502 ? -40.711 -21.671 -22.046 1.00 64.25 502 ILE A O 1
ATOM 4089 N N . ASN A 1 503 ? -38.638 -22.522 -22.136 1.00 67.56 503 ASN A N 1
ATOM 4090 C CA . ASN A 1 503 ? -38.736 -22.976 -23.527 1.00 67.56 503 ASN A CA 1
ATOM 4091 C C . ASN A 1 503 ? -39.800 -24.070 -23.723 1.00 67.56 503 ASN A C 1
ATOM 4093 O O . ASN A 1 503 ? -40.516 -24.067 -24.726 1.00 67.56 503 ASN A O 1
ATOM 4097 N N . TYR A 1 504 ? -39.926 -25.000 -22.776 1.00 72.31 504 TYR A N 1
ATOM 4098 C CA . TYR A 1 504 ? -40.934 -26.057 -22.793 1.00 72.31 504 TYR A CA 1
ATOM 4099 C C . TYR A 1 504 ? -42.347 -25.489 -22.634 1.00 72.31 504 TYR A C 1
ATOM 4101 O O . TYR A 1 504 ? -43.223 -25.802 -23.438 1.00 72.31 504 TYR A O 1
ATOM 4109 N N . VAL A 1 505 ? -42.558 -24.606 -21.653 1.00 68.44 505 VAL A N 1
ATOM 4110 C CA . VAL A 1 505 ? -43.831 -23.910 -21.426 1.00 68.44 505 VAL A CA 1
ATOM 4111 C C . VAL A 1 505 ? -44.196 -23.075 -22.651 1.00 68.44 505 VAL A C 1
ATOM 4113 O O . VAL A 1 505 ? -45.322 -23.167 -23.134 1.00 68.44 505 VAL A O 1
ATOM 4116 N N . HIS A 1 506 ? -43.242 -22.341 -23.231 1.00 67.12 506 HIS A N 1
ATOM 4117 C CA . HIS A 1 506 ? -43.465 -21.581 -24.459 1.00 67.12 506 HIS A CA 1
ATOM 4118 C C . HIS A 1 506 ? -43.898 -22.487 -25.626 1.00 67.12 506 HIS A C 1
ATOM 4120 O O . HIS A 1 506 ? -44.909 -22.202 -26.271 1.00 67.12 506 HIS A O 1
ATOM 4126 N N . LYS A 1 507 ? -43.207 -23.616 -25.857 1.00 73.75 507 LYS A N 1
ATOM 4127 C CA . LYS A 1 507 ? -43.588 -24.604 -26.887 1.00 73.75 507 LYS A CA 1
ATOM 4128 C C . LYS A 1 507 ? -44.960 -25.226 -26.623 1.00 73.75 507 LYS A C 1
ATOM 4130 O O . LYS A 1 507 ? -45.747 -25.370 -27.556 1.00 73.75 507 LYS A O 1
ATOM 4135 N N . TRP A 1 508 ? -45.269 -25.575 -25.377 1.00 74.75 508 TRP A N 1
ATOM 4136 C CA . TRP A 1 508 ? -46.545 -26.180 -24.996 1.00 74.75 508 TRP A CA 1
ATOM 4137 C C . TRP A 1 508 ? -47.720 -25.214 -25.191 1.00 74.75 508 TRP A C 1
ATOM 4139 O O . TRP A 1 508 ? -48.724 -25.583 -25.808 1.00 74.75 508 TRP A O 1
ATOM 4149 N N . ILE A 1 509 ? -47.573 -23.957 -24.752 1.00 68.50 509 ILE A N 1
ATOM 4150 C CA . ILE A 1 509 ? -48.580 -22.909 -24.962 1.00 68.50 509 ILE A CA 1
ATOM 4151 C C . ILE A 1 509 ? -48.721 -22.616 -26.459 1.00 68.50 509 ILE A C 1
ATOM 4153 O O . ILE A 1 509 ? -49.846 -22.598 -26.950 1.00 68.50 509 ILE A O 1
ATOM 4157 N N . SER A 1 510 ? -47.617 -22.487 -27.207 1.00 71.44 510 SER A N 1
ATOM 4158 C CA . SER A 1 510 ? -47.647 -22.297 -28.667 1.00 71.44 510 SER A CA 1
ATOM 4159 C C . SER A 1 510 ? -48.448 -23.401 -29.351 1.00 71.44 510 SER A C 1
ATOM 4161 O O . SER A 1 510 ? -49.322 -23.135 -30.175 1.00 71.44 510 SER A O 1
ATOM 4163 N N . HIS A 1 511 ? -48.215 -24.658 -28.969 1.00 78.19 511 HIS A N 1
ATOM 4164 C CA . HIS A 1 511 ? -48.895 -25.800 -29.564 1.00 78.19 511 HIS A CA 1
ATOM 4165 C C . HIS A 1 511 ? -50.391 -25.847 -29.208 1.00 78.19 511 HIS A C 1
ATOM 4167 O O . HIS A 1 511 ? -51.217 -26.189 -30.061 1.00 78.19 511 HIS A O 1
ATOM 4173 N N . LYS A 1 512 ? -50.767 -25.480 -27.974 1.00 76.56 512 LYS A N 1
ATOM 4174 C CA . LYS A 1 512 ? -52.171 -25.391 -27.535 1.00 76.56 512 LYS A CA 1
ATOM 4175 C C . LYS A 1 512 ? -52.904 -24.221 -28.184 1.00 76.56 512 LYS A C 1
ATOM 4177 O O . LYS A 1 512 ? -54.011 -24.422 -28.675 1.00 76.56 512 LYS A O 1
ATOM 4182 N N . VAL A 1 513 ? -52.286 -23.045 -28.253 1.00 73.56 513 VAL A N 1
ATOM 4183 C CA . VAL A 1 513 ? -52.838 -21.848 -28.905 1.00 73.56 513 VAL A CA 1
ATOM 4184 C C . VAL A 1 513 ? -53.001 -22.084 -30.410 1.00 73.56 513 VAL A C 1
ATOM 4186 O O . VAL A 1 513 ? -54.057 -21.778 -30.961 1.00 73.56 513 VAL A O 1
ATOM 4189 N N . ASN A 1 514 ? -52.033 -22.736 -31.062 1.00 71.00 514 ASN A N 1
ATOM 4190 C CA . ASN A 1 514 ? -52.141 -23.158 -32.461 1.00 71.00 514 ASN A CA 1
ATOM 4191 C C . ASN A 1 514 ? -53.278 -24.164 -32.693 1.00 71.00 514 ASN A C 1
ATOM 4193 O O . ASN A 1 514 ? -54.038 -24.030 -33.652 1.00 71.00 514 ASN A O 1
ATOM 4197 N N . ALA A 1 515 ? -53.437 -25.160 -31.817 1.00 76.94 515 ALA A N 1
ATOM 4198 C CA . ALA A 1 515 ? -54.530 -26.128 -31.917 1.00 76.94 515 ALA A CA 1
ATOM 4199 C C . ALA A 1 515 ? -55.911 -25.481 -31.677 1.00 76.94 515 ALA A C 1
ATOM 4201 O O . ALA A 1 515 ? -56.870 -25.800 -32.381 1.00 76.94 515 ALA A O 1
ATOM 4202 N N . LEU A 1 516 ? -56.011 -24.542 -30.728 1.00 72.38 516 LEU A N 1
ATOM 4203 C CA . LEU A 1 516 ? -57.244 -23.813 -30.410 1.00 72.38 516 LEU A CA 1
ATOM 4204 C C . LEU A 1 516 ? -57.636 -22.835 -31.533 1.00 72.38 516 LEU A C 1
ATOM 4206 O O . LEU A 1 516 ? -58.801 -22.774 -31.920 1.00 72.38 516 LEU A O 1
ATOM 4210 N N . SER A 1 517 ? -56.650 -22.147 -32.121 1.00 69.62 517 SER A N 1
ATOM 4211 C CA . SER A 1 517 ? -56.797 -21.266 -33.293 1.00 69.62 517 SER A CA 1
ATOM 4212 C C . SER A 1 517 ? -57.254 -22.016 -34.556 1.00 69.62 517 SER A C 1
ATOM 4214 O O . SER A 1 517 ? -57.900 -21.452 -35.444 1.00 69.62 517 SER A O 1
ATOM 4216 N N . ARG A 1 518 ? -56.963 -23.319 -34.662 1.00 73.75 518 ARG A N 1
ATOM 4217 C CA . ARG A 1 518 ? -57.492 -24.164 -35.747 1.00 73.75 518 ARG A CA 1
ATOM 4218 C C . ARG A 1 518 ? -58.940 -24.601 -35.529 1.00 73.75 518 ARG A C 1
ATOM 4220 O O . ARG A 1 518 ? -59.637 -24.788 -36.517 1.00 73.75 518 ARG A O 1
ATOM 4227 N N . LYS A 1 519 ? -59.392 -24.734 -34.277 1.00 77.19 519 LYS A N 1
ATOM 4228 C CA . LYS A 1 519 ? -60.748 -25.202 -33.932 1.00 77.19 519 LYS A CA 1
ATOM 4229 C C . LYS A 1 519 ? -61.793 -24.091 -33.772 1.00 77.19 519 LYS A C 1
ATOM 4231 O O . LYS A 1 519 ? -62.972 -24.372 -33.932 1.00 77.19 519 LYS A O 1
ATOM 4236 N N . SER A 1 520 ? -61.397 -22.863 -33.438 1.00 73.00 520 SER A N 1
ATOM 4237 C CA . SER A 1 520 ? -62.321 -21.762 -33.126 1.00 73.00 520 SER A CA 1
ATOM 4238 C C . SER A 1 520 ? -61.934 -20.475 -33.861 1.00 73.00 520 SER A C 1
ATOM 4240 O O . SER A 1 520 ? -60.798 -20.007 -33.741 1.00 73.00 520 SER A O 1
ATOM 4242 N N . SER A 1 521 ? -62.881 -19.867 -34.592 1.00 71.25 521 SER A N 1
ATOM 4243 C CA . SER A 1 521 ? -62.656 -18.579 -35.275 1.00 71.25 521 SER A CA 1
ATOM 4244 C C . SER A 1 521 ? -62.399 -17.437 -34.282 1.00 71.25 521 SER A C 1
ATOM 4246 O O . SER A 1 521 ? -61.574 -16.564 -34.548 1.00 71.25 521 SER A O 1
ATOM 4248 N N . PHE A 1 522 ? -63.025 -17.493 -33.101 1.00 74.75 522 PHE A N 1
ATOM 4249 C CA . PHE A 1 522 ? -62.811 -16.551 -32.003 1.00 74.75 522 PHE A CA 1
ATOM 4250 C C . PHE A 1 522 ? -61.370 -16.616 -31.476 1.00 74.75 522 PHE A C 1
ATOM 4252 O O . PHE A 1 522 ? -60.708 -15.588 -31.344 1.00 74.75 522 PHE A O 1
ATOM 4259 N N . ALA A 1 523 ? -60.838 -17.824 -31.257 1.00 68.69 523 ALA A N 1
ATOM 4260 C CA . ALA A 1 523 ? -59.466 -18.006 -30.783 1.00 68.69 523 ALA A CA 1
ATOM 4261 C C . ALA A 1 523 ? -58.425 -17.529 -31.811 1.00 68.69 523 ALA A C 1
ATOM 4263 O O . ALA A 1 523 ? -57.412 -16.939 -31.437 1.00 68.69 523 ALA A O 1
ATOM 4264 N N . ARG A 1 524 ? -58.688 -17.729 -33.109 1.00 72.31 524 ARG A N 1
ATOM 4265 C CA . ARG A 1 524 ? -57.821 -17.232 -34.187 1.00 72.31 524 ARG A CA 1
ATOM 4266 C C . ARG A 1 524 ? -57.804 -15.704 -34.271 1.00 72.31 524 ARG A C 1
ATOM 4268 O O . ARG A 1 524 ? -56.754 -15.139 -34.551 1.00 72.31 524 ARG A O 1
ATOM 4275 N N . ARG A 1 525 ? -58.945 -15.047 -34.033 1.00 73.88 525 ARG A N 1
ATOM 4276 C CA . ARG A 1 525 ? -59.088 -13.591 -34.186 1.00 73.88 525 ARG A CA 1
ATOM 4277 C C . ARG A 1 525 ? -58.675 -12.790 -32.950 1.00 73.88 525 ARG A C 1
ATOM 4279 O O . ARG A 1 525 ? -58.219 -11.668 -33.114 1.00 73.88 525 ARG A O 1
ATOM 4286 N N . TRP A 1 526 ? -58.788 -13.367 -31.751 1.00 73.88 526 TRP A N 1
ATOM 4287 C CA . TRP A 1 526 ? -58.506 -12.664 -30.492 1.00 73.88 526 TRP A CA 1
ATOM 4288 C C . TRP A 1 526 ? -57.347 -13.262 -29.684 1.00 73.88 526 TRP A C 1
ATOM 4290 O O . TRP A 1 526 ? -56.490 -12.527 -29.216 1.00 73.88 526 TRP A O 1
ATOM 4300 N N . ILE A 1 527 ? -57.260 -14.588 -29.540 1.00 70.50 527 ILE A N 1
ATOM 4301 C CA . ILE A 1 527 ? -56.277 -15.228 -28.639 1.00 70.50 527 ILE A CA 1
ATOM 4302 C C . ILE A 1 527 ? -54.894 -15.352 -29.297 1.00 70.50 527 ILE A C 1
ATOM 4304 O O . ILE A 1 527 ? -53.873 -15.156 -28.639 1.00 70.50 527 ILE A O 1
ATOM 4308 N N . TYR A 1 528 ? -54.846 -15.669 -30.594 1.00 72.12 528 TYR A N 1
ATOM 4309 C CA . TYR A 1 528 ? -53.589 -15.845 -31.329 1.00 72.12 528 TYR A CA 1
ATOM 4310 C C . TYR A 1 528 ? -52.742 -14.556 -31.423 1.00 72.12 528 TYR A C 1
ATOM 4312 O O . TYR A 1 528 ? -51.548 -14.637 -31.124 1.00 72.12 528 TYR A O 1
ATOM 4320 N N . PRO A 1 529 ? -53.315 -13.372 -31.743 1.00 74.31 529 PRO A N 1
ATOM 4321 C CA . PRO A 1 529 ? -52.566 -12.114 -31.737 1.00 74.31 529 PRO A CA 1
ATOM 4322 C C . PRO A 1 529 ? -52.035 -11.767 -30.342 1.00 74.31 529 PRO A C 1
ATOM 4324 O O . PRO A 1 529 ? -50.845 -11.524 -30.194 1.00 74.31 529 PRO A O 1
ATOM 4327 N N . ILE A 1 530 ? -52.870 -11.876 -29.300 1.00 70.19 530 ILE A N 1
ATOM 4328 C CA . ILE A 1 530 ? -52.480 -11.584 -27.908 1.00 70.19 530 ILE A CA 1
ATOM 4329 C C . ILE A 1 530 ? -51.337 -12.500 -27.438 1.00 70.19 530 ILE A C 1
ATOM 4331 O O . ILE A 1 530 ? -50.398 -12.052 -26.777 1.00 70.19 530 ILE A O 1
ATOM 4335 N N . TYR A 1 531 ? -51.372 -13.787 -27.795 1.00 72.38 531 TYR A N 1
ATOM 4336 C CA . TYR A 1 531 ? -50.277 -14.709 -27.491 1.00 72.38 531 TYR A CA 1
ATOM 4337 C C . TYR A 1 531 ? -48.969 -14.315 -28.196 1.00 72.38 531 TYR A C 1
ATOM 4339 O O . TYR A 1 531 ? -47.909 -14.322 -27.563 1.00 72.38 531 TYR A O 1
ATOM 4347 N N . PHE A 1 532 ? -49.040 -13.960 -29.484 1.00 71.00 532 PHE A N 1
ATOM 4348 C CA . PHE A 1 532 ? -47.874 -13.546 -30.266 1.00 71.00 532 PHE A CA 1
ATOM 4349 C C . PHE A 1 532 ? -47.288 -12.221 -29.767 1.00 71.00 532 PHE A C 1
ATOM 4351 O O . PHE A 1 532 ? -46.070 -12.085 -29.710 1.00 71.00 532 PHE A O 1
ATOM 4358 N N . GLU A 1 533 ? -48.123 -11.276 -29.344 1.00 66.12 533 GLU A N 1
ATOM 4359 C CA . GLU A 1 533 ? -47.684 -9.942 -28.927 1.00 66.12 533 GLU A CA 1
ATOM 4360 C C . GLU A 1 533 ? -47.185 -9.896 -27.474 1.00 66.12 533 GLU A C 1
ATOM 4362 O O . GLU A 1 533 ? -46.210 -9.202 -27.183 1.00 66.12 533 GLU A O 1
ATOM 4367 N N . PHE A 1 534 ? -47.795 -10.671 -26.566 1.00 65.00 534 PHE A N 1
ATOM 4368 C CA . PHE A 1 534 ? -47.539 -10.567 -25.123 1.00 65.00 534 PHE A CA 1
ATOM 4369 C C . PHE A 1 534 ? -46.796 -11.778 -24.535 1.00 65.00 534 PHE A C 1
ATOM 4371 O O . PHE A 1 534 ? -45.732 -11.637 -23.934 1.00 65.00 534 PHE A O 1
ATOM 4378 N N . LEU A 1 535 ? -47.312 -12.997 -24.728 1.00 62.47 535 LEU A N 1
ATOM 4379 C CA . LEU A 1 535 ? -46.766 -14.213 -24.100 1.00 62.47 535 LEU A CA 1
ATOM 4380 C C . LEU A 1 535 ? -45.473 -14.710 -24.772 1.00 62.47 535 LEU A C 1
ATOM 4382 O O . LEU A 1 535 ? -44.633 -15.320 -24.108 1.00 62.47 535 LEU A O 1
ATOM 4386 N N . SER A 1 536 ? -45.275 -14.436 -26.067 1.00 64.25 536 SER A N 1
ATOM 4387 C CA . SER A 1 536 ? -44.038 -14.788 -26.786 1.00 64.25 536 SER A CA 1
ATOM 4388 C C . SER A 1 536 ? -42.822 -13.955 -26.359 1.00 64.25 536 SER A C 1
ATOM 4390 O O . SER A 1 536 ? -41.688 -14.417 -26.479 1.00 64.25 536 SER A O 1
ATOM 4392 N N . ARG A 1 537 ? -43.053 -12.753 -25.811 1.00 67.38 537 ARG A N 1
ATOM 4393 C CA . ARG A 1 537 ? -42.007 -11.828 -25.353 1.00 67.38 537 ARG A CA 1
ATOM 4394 C C . ARG A 1 537 ? -41.525 -12.101 -23.929 1.00 67.38 537 ARG A C 1
ATOM 4396 O O . ARG A 1 537 ? -40.467 -11.608 -23.554 1.00 67.38 537 ARG A O 1
ATOM 4403 N N . ILE A 1 538 ? -42.233 -12.915 -23.146 1.00 67.75 538 ILE A N 1
ATOM 4404 C CA . ILE A 1 538 ? -41.874 -13.226 -21.750 1.00 67.75 538 ILE A CA 1
ATOM 4405 C C . ILE A 1 538 ? -40.466 -13.840 -21.602 1.00 67.75 538 ILE A C 1
ATOM 4407 O O . ILE A 1 538 ? -39.743 -13.409 -20.706 1.00 67.75 538 ILE A O 1
ATOM 4411 N N . PRO A 1 539 ? -40.005 -14.781 -22.454 1.00 64.12 539 PRO A N 1
ATOM 4412 C CA . PRO A 1 539 ? -38.631 -15.285 -22.381 1.00 64.12 539 PRO A CA 1
ATOM 4413 C C . PRO A 1 539 ? -37.580 -14.192 -22.619 1.00 64.12 539 PRO A C 1
ATOM 4415 O O . PRO A 1 539 ? -36.558 -14.167 -21.937 1.00 64.12 539 PRO A O 1
ATOM 4418 N N . HIS A 1 540 ? -37.847 -13.264 -23.544 1.00 65.50 540 HIS A N 1
ATOM 4419 C CA . HIS A 1 540 ? -36.987 -12.102 -23.777 1.00 65.50 540 HIS A CA 1
ATOM 4420 C C . HIS A 1 540 ? -37.016 -11.132 -22.594 1.00 65.50 540 HIS A C 1
ATOM 4422 O O . HIS A 1 540 ? -35.962 -10.668 -22.186 1.00 65.50 540 HIS A O 1
ATOM 4428 N N . PHE A 1 541 ? -38.184 -10.897 -21.991 1.00 67.06 541 PHE A N 1
ATOM 4429 C CA . PHE A 1 541 ? -38.322 -10.075 -20.790 1.00 67.06 541 PHE A CA 1
ATOM 4430 C C . PHE A 1 541 ? -37.561 -10.663 -19.594 1.00 67.06 541 PHE A C 1
ATOM 4432 O O . PHE A 1 541 ? -36.806 -9.948 -18.951 1.00 67.06 541 PHE A O 1
ATOM 4439 N N . ILE A 1 542 ? -37.679 -11.970 -19.328 1.00 66.06 542 ILE A N 1
ATOM 4440 C CA . ILE A 1 542 ? -36.921 -12.642 -18.256 1.00 66.06 542 ILE A CA 1
ATOM 4441 C C . ILE A 1 542 ? -35.418 -12.570 -18.530 1.00 66.06 542 ILE A C 1
ATOM 4443 O O . ILE A 1 542 ? -34.649 -12.329 -17.604 1.00 66.06 542 ILE A O 1
ATOM 4447 N N . LYS A 1 543 ? -34.996 -12.751 -19.789 1.00 68.31 543 LYS A N 1
ATOM 4448 C CA . LYS A 1 543 ? -33.594 -12.586 -20.175 1.00 68.31 543 LYS A CA 1
ATOM 4449 C C . LYS A 1 543 ? -33.120 -11.152 -19.926 1.00 68.31 543 LYS A C 1
ATOM 4451 O O . LYS A 1 543 ? -32.106 -10.989 -19.273 1.00 68.31 543 LYS A O 1
ATOM 4456 N N . SER A 1 544 ? -33.869 -10.137 -20.353 1.00 68.44 544 SER A N 1
ATOM 4457 C CA . SER A 1 544 ? -33.528 -8.732 -20.104 1.00 68.44 544 SER A CA 1
ATOM 4458 C C . SER A 1 544 ? -33.492 -8.391 -18.616 1.00 68.44 544 SER A C 1
ATOM 4460 O O . SER A 1 544 ? -32.553 -7.747 -18.175 1.00 68.44 544 SER A O 1
ATOM 4462 N N . VAL A 1 545 ? -34.461 -8.855 -17.820 1.00 66.94 545 VAL A N 1
ATOM 4463 C CA . VAL A 1 545 ? -34.459 -8.663 -16.360 1.00 66.94 545 VAL A CA 1
ATOM 4464 C C . VAL A 1 545 ? -33.255 -9.355 -15.726 1.00 66.94 545 VAL A C 1
ATOM 4466 O O . VAL A 1 545 ? -32.626 -8.788 -14.841 1.00 66.94 545 VAL A O 1
ATOM 4469 N N . TRP A 1 546 ? -32.905 -10.561 -16.175 1.00 67.69 546 TRP A N 1
ATOM 4470 C CA . TRP A 1 546 ? -31.714 -11.256 -15.700 1.00 67.69 546 TRP A CA 1
ATOM 4471 C C . TRP A 1 546 ? -30.425 -10.547 -16.110 1.00 67.69 546 TRP A C 1
ATOM 4473 O O . TRP A 1 546 ? -29.540 -10.423 -15.276 1.00 67.69 546 TRP A O 1
ATOM 4483 N N . ASP A 1 547 ? -30.321 -10.074 -17.351 1.00 67.38 547 ASP A N 1
ATOM 4484 C CA . ASP A 1 547 ? -29.150 -9.353 -17.848 1.00 67.38 547 ASP A CA 1
ATOM 4485 C C . ASP A 1 547 ? -28.961 -8.065 -17.021 1.00 67.38 547 ASP A C 1
ATOM 4487 O O . ASP A 1 547 ? -27.888 -7.881 -16.450 1.00 67.38 547 ASP A O 1
ATOM 4491 N N . ILE A 1 548 ? -30.040 -7.298 -16.787 1.00 67.44 548 ILE A N 1
ATOM 4492 C CA . ILE A 1 548 ? -30.061 -6.117 -15.902 1.00 67.44 548 ILE A CA 1
ATOM 4493 C C . ILE A 1 548 ? -29.652 -6.477 -14.469 1.00 67.44 548 ILE A C 1
ATOM 4495 O O . ILE A 1 548 ? -28.823 -5.797 -13.878 1.00 67.44 548 ILE A O 1
ATOM 4499 N N . LEU A 1 549 ? -30.214 -7.540 -13.883 1.00 62.94 549 LEU A N 1
ATOM 4500 C CA . LEU A 1 549 ? -29.857 -7.959 -12.522 1.00 62.94 549 LEU A CA 1
ATOM 4501 C C . LEU A 1 549 ? -28.406 -8.448 -12.442 1.00 62.94 549 LEU A C 1
ATOM 4503 O O . LEU A 1 549 ? -27.728 -8.201 -11.451 1.00 62.94 549 LEU A O 1
ATOM 4507 N N . SER A 1 550 ? -27.922 -9.148 -13.466 1.00 61.94 550 SER A N 1
ATOM 4508 C CA . SER A 1 550 ? -26.561 -9.677 -13.503 1.00 61.94 550 SER A CA 1
ATOM 4509 C C . SER A 1 550 ? -25.513 -8.582 -13.667 1.00 61.94 550 SER A C 1
ATOM 4511 O O . SER A 1 550 ? -24.456 -8.694 -13.053 1.00 61.94 550 SER A O 1
ATOM 4513 N N . GLU A 1 551 ? -25.838 -7.532 -14.423 1.00 70.25 551 GLU A N 1
ATOM 4514 C CA . GLU A 1 551 ? -25.039 -6.316 -14.576 1.00 70.25 551 GLU A CA 1
ATOM 4515 C C . GLU A 1 551 ? -25.089 -5.471 -13.296 1.00 70.25 551 GLU A C 1
ATOM 4517 O O . GLU A 1 551 ? -24.053 -5.077 -12.776 1.00 70.25 551 GLU A O 1
ATOM 4522 N N . PHE A 1 552 ? -26.276 -5.291 -12.705 1.00 62.84 552 PHE A N 1
ATOM 4523 C CA . PHE A 1 552 ? -26.454 -4.526 -11.466 1.00 62.84 552 PHE A CA 1
ATOM 4524 C C . PHE A 1 552 ? -25.705 -5.128 -10.266 1.00 62.84 552 PHE A C 1
ATOM 4526 O O . PHE A 1 552 ? -25.179 -4.394 -9.433 1.00 62.84 552 PHE A O 1
ATOM 4533 N N . PHE A 1 553 ? -25.662 -6.460 -10.156 1.00 58.38 553 PHE A N 1
ATOM 4534 C CA . PHE A 1 553 ? -24.961 -7.167 -9.077 1.00 58.38 553 PHE A CA 1
ATOM 4535 C C . PHE A 1 553 ? -23.546 -7.639 -9.455 1.00 58.38 553 PHE A C 1
ATOM 4537 O O . PHE A 1 553 ? -22.915 -8.328 -8.652 1.00 58.38 553 PHE A O 1
ATOM 4544 N N . ASP A 1 554 ? -23.069 -7.324 -10.662 1.00 59.19 554 ASP A N 1
ATOM 4545 C CA . ASP A 1 554 ? -21.749 -7.706 -11.186 1.00 59.19 554 ASP A CA 1
ATOM 4546 C C . ASP A 1 554 ? -21.422 -9.213 -11.023 1.00 59.19 554 ASP A C 1
ATOM 4548 O O . ASP A 1 554 ? -20.325 -9.659 -10.652 1.00 59.19 554 ASP A O 1
ATOM 4552 N N . ILE A 1 555 ? -22.444 -10.052 -11.236 1.00 61.69 555 ILE A N 1
ATOM 4553 C CA . ILE A 1 555 ? -22.396 -11.489 -10.923 1.00 61.69 555 ILE A CA 1
ATOM 4554 C C . ILE A 1 555 ? -21.478 -12.228 -11.903 1.00 61.69 555 ILE A C 1
ATOM 4556 O O . ILE A 1 555 ? -20.820 -13.195 -11.509 1.00 61.69 555 ILE A O 1
ATOM 4560 N N . SER A 1 556 ? -21.421 -11.802 -13.170 1.00 61.91 556 SER A N 1
ATOM 4561 C CA . SER A 1 556 ? -20.552 -12.417 -14.183 1.00 61.91 556 SER A CA 1
ATOM 4562 C C . SER A 1 556 ? -19.080 -12.270 -13.829 1.00 61.91 556 SER A C 1
ATOM 4564 O O . SER A 1 556 ? -18.352 -13.264 -13.854 1.00 61.91 556 SER A O 1
ATOM 4566 N N . ASP A 1 557 ? -18.663 -11.071 -13.434 1.00 65.38 557 ASP A N 1
ATOM 4567 C CA . ASP A 1 557 ? -17.269 -10.764 -13.125 1.00 65.38 557 ASP A CA 1
ATOM 4568 C C . ASP A 1 557 ? -16.868 -11.404 -11.799 1.00 65.38 557 ASP A C 1
ATOM 4570 O O . ASP A 1 557 ? -15.773 -11.956 -11.659 1.00 65.38 557 ASP A O 1
ATOM 4574 N N . THR A 1 558 ? -17.802 -11.453 -10.846 1.00 63.47 558 THR A N 1
ATOM 4575 C CA . THR A 1 558 ? -17.632 -12.199 -9.599 1.00 63.47 558 THR A CA 1
ATOM 4576 C C . THR A 1 558 ? -17.436 -13.697 -9.862 1.00 63.47 558 THR A C 1
ATOM 4578 O O . THR A 1 558 ? -16.519 -14.306 -9.305 1.00 63.47 558 THR A O 1
ATOM 4581 N N . LEU A 1 559 ? -18.252 -14.309 -10.728 1.00 64.44 559 LEU A N 1
ATOM 4582 C CA . LEU A 1 559 ? -18.136 -15.728 -11.083 1.00 64.44 559 LEU A CA 1
ATOM 4583 C C . LEU A 1 559 ? -16.853 -16.035 -11.862 1.00 64.44 559 LEU A C 1
ATOM 4585 O O . LEU A 1 559 ? -16.204 -17.041 -11.571 1.00 64.44 559 LEU A O 1
ATOM 4589 N N . ASP A 1 560 ? -16.462 -15.179 -12.805 1.00 69.81 560 ASP A N 1
ATOM 4590 C CA . ASP A 1 560 ? -15.203 -15.301 -13.545 1.00 69.81 560 ASP A CA 1
ATOM 4591 C C . ASP A 1 560 ? -13.995 -15.193 -12.602 1.00 69.81 560 ASP A C 1
ATOM 4593 O O . ASP A 1 560 ? -13.099 -16.042 -12.617 1.00 69.81 560 ASP A O 1
ATOM 4597 N N . LYS A 1 561 ? -14.017 -14.229 -11.674 1.00 70.31 561 LYS A N 1
ATOM 4598 C CA . LYS A 1 561 ? -12.998 -14.093 -10.627 1.00 70.31 561 LYS A CA 1
ATOM 4599 C C . LYS A 1 561 ? -12.935 -15.336 -9.744 1.00 70.31 561 LYS A C 1
ATOM 4601 O O . LYS A 1 561 ? -11.840 -15.792 -9.419 1.00 70.31 561 LYS A O 1
ATOM 4606 N N . VAL A 1 562 ? -14.077 -15.910 -9.354 1.00 67.31 562 VAL A N 1
ATOM 4607 C CA . VAL A 1 562 ? -14.127 -17.172 -8.594 1.00 67.31 562 VAL A CA 1
ATOM 4608 C C . VAL A 1 562 ? -13.529 -18.317 -9.410 1.00 67.31 562 VAL A C 1
ATOM 4610 O O . VAL A 1 562 ? -12.687 -19.047 -8.889 1.00 67.31 562 VAL A O 1
ATOM 4613 N N . HIS A 1 563 ? -13.894 -18.449 -10.683 1.00 69.12 563 HIS A N 1
ATOM 4614 C CA . HIS A 1 563 ? -13.374 -19.500 -11.551 1.00 69.12 563 HIS A CA 1
ATOM 4615 C C . HIS A 1 563 ? -11.851 -19.411 -11.713 1.00 69.12 563 HIS A C 1
ATOM 4617 O O . HIS A 1 563 ? -11.155 -20.388 -11.442 1.00 69.12 563 HIS A O 1
ATOM 4623 N N . LYS A 1 564 ? -11.312 -18.228 -12.028 1.00 79.56 564 LYS A N 1
ATOM 4624 C CA . LYS A 1 564 ? -9.861 -17.981 -12.102 1.00 79.56 564 LYS A CA 1
ATOM 4625 C C . LYS A 1 564 ? -9.152 -18.313 -10.792 1.00 79.56 564 LYS A C 1
ATOM 4627 O O . LYS A 1 564 ? -8.066 -18.884 -10.806 1.00 79.56 564 LYS A O 1
ATOM 4632 N N . THR A 1 565 ? -9.779 -18.039 -9.645 1.00 72.81 565 THR A N 1
ATOM 4633 C CA . THR A 1 565 ? -9.173 -18.355 -8.339 1.00 72.81 565 THR A CA 1
ATOM 4634 C C . THR A 1 565 ? -9.060 -19.840 -8.027 1.00 72.81 565 THR A C 1
ATOM 4636 O O . THR A 1 565 ? -8.267 -20.199 -7.163 1.00 72.81 565 THR A O 1
ATOM 4639 N N . LEU A 1 566 ? -9.787 -20.708 -8.737 1.00 69.69 566 LEU A N 1
ATOM 4640 C CA . LEU A 1 566 ? -9.609 -22.159 -8.621 1.00 69.69 566 LEU A CA 1
ATOM 4641 C C . LEU A 1 566 ? -8.279 -22.628 -9.227 1.00 69.69 566 LEU A C 1
ATOM 4643 O O . LEU A 1 566 ? -7.735 -23.635 -8.783 1.00 69.69 566 LEU A O 1
ATOM 4647 N N . PHE A 1 567 ? -7.741 -21.882 -10.197 1.00 77.06 567 PHE A N 1
ATOM 4648 C CA . PHE A 1 567 ? -6.447 -22.157 -10.832 1.00 77.06 567 PHE A CA 1
ATOM 4649 C C . PHE A 1 567 ? -5.265 -21.525 -10.084 1.00 77.06 567 PHE A C 1
ATOM 4651 O O . PHE A 1 567 ? -4.108 -21.815 -10.391 1.00 77.06 567 PHE A O 1
ATOM 4658 N N . VAL A 1 568 ? -5.538 -20.701 -9.068 1.00 80.94 568 VAL A N 1
ATOM 4659 C CA . VAL A 1 568 ? -4.504 -20.147 -8.191 1.00 80.94 568 VAL A CA 1
ATOM 4660 C C . VAL A 1 568 ? -4.084 -21.198 -7.180 1.00 80.94 568 VAL A C 1
ATOM 4662 O O . VAL A 1 568 ? -4.901 -21.782 -6.462 1.00 80.94 568 VAL A O 1
ATOM 4665 N N . HIS A 1 569 ? -2.781 -21.395 -7.059 1.00 77.69 569 HIS A N 1
ATOM 4666 C CA . HIS A 1 569 ? -2.202 -22.197 -5.995 1.00 77.69 569 HIS A CA 1
ATOM 4667 C C . HIS A 1 569 ? -1.123 -21.398 -5.268 1.00 77.69 569 HIS A C 1
ATOM 4669 O O . HIS A 1 569 ? -0.641 -20.390 -5.763 1.00 77.69 569 HIS A O 1
ATOM 4675 N N . GLY A 1 570 ? -0.822 -21.810 -4.038 1.00 77.94 570 GLY A N 1
ATOM 4676 C CA . GLY A 1 570 ? 0.199 -21.157 -3.225 1.00 77.94 570 GLY A CA 1
ATOM 4677 C C . GLY A 1 570 ? 1.462 -21.998 -3.240 1.00 77.94 570 GLY A C 1
ATOM 4678 O O . GLY A 1 570 ? 1.394 -23.136 -2.754 1.00 77.94 570 GLY A O 1
ATOM 4679 N N . GLU A 1 571 ? 2.544 -21.436 -3.764 1.00 83.69 571 GLU A N 1
ATOM 4680 C CA . GLU A 1 571 ? 3.905 -21.958 -3.654 1.00 83.69 571 GLU A CA 1
ATOM 4681 C C . GLU A 1 571 ? 4.557 -21.379 -2.398 1.00 83.69 571 GLU A C 1
ATOM 4683 O O . GLU A 1 571 ? 4.370 -20.203 -2.089 1.00 83.69 571 GLU A O 1
ATOM 4688 N N . PRO A 1 572 ? 5.248 -22.181 -1.589 1.00 83.81 572 PRO A N 1
ATOM 4689 C CA . PRO A 1 572 ? 5.876 -21.674 -0.385 1.00 83.81 572 PRO A CA 1
ATOM 4690 C C . PRO A 1 572 ? 7.140 -20.877 -0.751 1.00 83.81 572 PRO A C 1
ATOM 4692 O O . PRO A 1 572 ? 7.862 -21.239 -1.674 1.00 83.81 572 PRO A O 1
ATOM 4695 N N . MET A 1 573 ? 7.411 -19.780 -0.042 1.00 87.81 573 MET A N 1
ATOM 4696 C CA . MET A 1 573 ? 8.615 -18.986 -0.303 1.00 87.81 573 MET A CA 1
ATOM 4697 C C . MET A 1 573 ? 9.862 -19.789 0.091 1.00 87.81 573 MET A C 1
ATOM 4699 O O . MET A 1 573 ? 9.921 -20.323 1.203 1.00 87.81 573 MET A O 1
ATOM 4703 N N . THR A 1 574 ? 10.838 -19.885 -0.810 1.00 89.06 574 THR A N 1
ATOM 4704 C CA . THR A 1 574 ? 12.121 -20.554 -0.557 1.00 89.06 574 THR A CA 1
ATOM 4705 C C . THR A 1 574 ? 13.162 -19.560 -0.044 1.00 89.06 574 THR A C 1
ATOM 4707 O O . THR A 1 574 ? 13.109 -18.372 -0.384 1.00 89.06 574 THR A O 1
ATOM 4710 N N . LYS A 1 575 ? 14.101 -20.023 0.792 1.00 89.88 575 LYS A N 1
ATOM 4711 C CA . LYS A 1 575 ? 15.188 -19.179 1.316 1.00 89.88 575 LYS A CA 1
ATOM 4712 C C . LYS A 1 575 ? 16.059 -18.688 0.165 1.00 89.88 575 LYS A C 1
ATOM 4714 O O . LYS A 1 575 ? 16.381 -17.509 0.095 1.00 89.88 575 LYS A O 1
ATOM 4719 N N . GLU A 1 576 ? 16.341 -19.571 -0.785 1.00 90.25 576 GLU A N 1
ATOM 4720 C CA . GLU A 1 576 ? 17.191 -19.311 -1.939 1.00 90.25 576 GLU A CA 1
ATOM 4721 C C . GLU A 1 576 ? 16.592 -18.250 -2.877 1.00 90.25 576 GLU A C 1
ATOM 4723 O O . GLU A 1 576 ? 17.326 -17.385 -3.351 1.00 90.25 576 GLU A O 1
ATOM 4728 N N . LEU A 1 577 ? 15.266 -18.249 -3.087 1.00 91.94 577 LEU A N 1
ATOM 4729 C CA . LEU A 1 577 ? 14.585 -17.210 -3.873 1.00 91.94 577 LEU A CA 1
ATOM 4730 C C . LEU A 1 577 ? 14.691 -15.841 -3.193 1.00 91.94 577 LEU A C 1
ATOM 4732 O O . LEU A 1 577 ? 14.964 -14.841 -3.855 1.00 91.94 577 LEU A O 1
ATOM 4736 N N . TRP A 1 578 ? 14.489 -15.784 -1.873 1.00 93.94 578 TRP A N 1
ATOM 4737 C CA . TRP A 1 578 ? 14.634 -14.535 -1.126 1.00 93.94 578 TRP A CA 1
ATOM 4738 C C . TRP A 1 578 ? 16.078 -14.024 -1.157 1.00 93.94 578 TRP A C 1
ATOM 4740 O O . TRP A 1 578 ? 16.311 -12.851 -1.442 1.00 93.94 578 TRP A O 1
ATOM 4750 N N . THR A 1 579 ? 17.054 -14.906 -0.927 1.00 94.00 579 THR A N 1
ATOM 4751 C CA . THR A 1 579 ? 18.480 -14.574 -1.023 1.00 94.00 579 THR A CA 1
ATOM 4752 C C . THR A 1 579 ? 18.844 -14.068 -2.419 1.00 94.00 579 THR A C 1
ATOM 4754 O O . THR A 1 579 ? 19.615 -13.117 -2.536 1.00 94.00 579 THR A O 1
ATOM 4757 N N . PHE A 1 580 ? 18.264 -14.648 -3.474 1.00 93.19 580 PHE A N 1
ATOM 4758 C CA . PHE A 1 580 ? 18.448 -14.178 -4.845 1.00 93.19 580 PHE A CA 1
ATOM 4759 C C . PHE A 1 580 ? 17.925 -12.745 -5.036 1.00 93.19 580 PHE A C 1
ATOM 4761 O O . PHE A 1 580 ? 18.689 -11.880 -5.458 1.00 93.19 580 PHE A O 1
ATOM 4768 N N . ILE A 1 581 ? 16.676 -12.461 -4.644 1.00 94.50 581 ILE A N 1
ATOM 4769 C CA . ILE A 1 581 ? 16.084 -11.111 -4.737 1.00 94.50 581 ILE A CA 1
ATOM 4770 C C . ILE A 1 581 ? 16.907 -10.090 -3.936 1.00 94.50 581 ILE A C 1
ATOM 4772 O O . ILE A 1 581 ? 17.215 -9.009 -4.438 1.00 94.50 581 ILE A O 1
ATOM 4776 N N . PHE A 1 582 ? 17.293 -10.442 -2.707 1.00 94.69 582 PHE A N 1
ATOM 4777 C CA . PHE A 1 582 ? 18.099 -9.587 -1.837 1.00 94.69 582 PHE A CA 1
ATOM 4778 C C . PHE A 1 582 ? 19.453 -9.240 -2.464 1.00 94.69 582 PHE A C 1
ATOM 4780 O O . PHE A 1 582 ? 19.833 -8.071 -2.499 1.00 94.69 582 PHE A O 1
ATOM 4787 N N . ASN A 1 583 ? 20.170 -10.235 -2.992 1.00 92.56 583 ASN A N 1
ATOM 4788 C CA . ASN A 1 583 ? 21.484 -10.024 -3.596 1.00 92.56 583 ASN A CA 1
ATOM 4789 C C . ASN A 1 583 ? 21.411 -9.222 -4.899 1.00 92.56 583 ASN A C 1
ATOM 4791 O O . ASN A 1 583 ? 22.280 -8.387 -5.138 1.00 92.56 583 ASN A O 1
ATOM 4795 N N . GLU A 1 584 ? 20.386 -9.436 -5.727 1.00 91.69 584 GLU A N 1
ATOM 4796 C CA . GLU A 1 584 ? 20.184 -8.640 -6.943 1.00 91.69 584 GLU A CA 1
ATOM 4797 C C . GLU A 1 584 ? 19.929 -7.163 -6.609 1.00 91.69 584 GLU A C 1
ATOM 4799 O O . GLU A 1 584 ? 20.548 -6.281 -7.207 1.00 91.69 584 GLU A O 1
ATOM 4804 N N . LEU A 1 585 ? 19.098 -6.874 -5.601 1.00 91.06 585 LEU A N 1
ATOM 4805 C CA . LEU A 1 585 ? 18.858 -5.502 -5.139 1.00 91.06 585 LEU A CA 1
ATOM 4806 C C . LEU A 1 585 ? 20.092 -4.870 -4.485 1.00 91.06 585 LEU A C 1
ATOM 4808 O O . LEU A 1 585 ? 20.423 -3.730 -4.804 1.00 91.06 585 LEU A O 1
ATOM 4812 N N . ARG A 1 586 ? 20.826 -5.620 -3.656 1.00 90.75 586 ARG A N 1
ATOM 4813 C CA . ARG A 1 586 ? 22.097 -5.176 -3.057 1.00 90.75 586 ARG A CA 1
ATOM 4814 C C . ARG A 1 586 ? 23.178 -4.902 -4.103 1.00 90.75 586 ARG A C 1
ATOM 4816 O O . ARG A 1 586 ? 24.022 -4.035 -3.925 1.00 90.75 586 ARG A O 1
ATOM 4823 N N . ASN A 1 587 ? 23.202 -5.651 -5.202 1.00 88.56 587 ASN A N 1
ATOM 4824 C CA . ASN A 1 587 ? 24.136 -5.376 -6.292 1.00 88.56 587 ASN A CA 1
ATOM 4825 C C . ASN A 1 587 ? 23.729 -4.128 -7.075 1.00 88.56 587 ASN A C 1
ATOM 4827 O O . ASN A 1 587 ? 24.601 -3.365 -7.480 1.00 88.56 587 ASN A O 1
ATOM 4831 N N . LYS A 1 588 ? 22.425 -3.900 -7.257 1.00 87.44 588 LYS A N 1
ATOM 4832 C CA . LYS A 1 588 ? 21.895 -2.690 -7.891 1.00 87.44 588 LYS A CA 1
ATOM 4833 C C . LYS A 1 588 ? 22.096 -1.436 -7.028 1.00 87.44 588 LYS A C 1
ATOM 4835 O O . LYS A 1 588 ? 22.395 -0.388 -7.592 1.00 87.44 588 LYS A O 1
ATOM 4840 N N . SER A 1 589 ? 22.011 -1.535 -5.695 1.00 86.56 589 SER A N 1
ATOM 4841 C CA . SER A 1 589 ? 22.201 -0.390 -4.782 1.00 86.56 589 SER A CA 1
ATOM 4842 C C . SER A 1 589 ? 23.570 0.273 -4.938 1.00 86.56 589 SER A C 1
ATOM 4844 O O . SER A 1 589 ? 23.646 1.496 -4.924 1.00 86.56 589 SER A O 1
ATOM 4846 N N . LYS A 1 590 ? 24.618 -0.513 -5.222 1.00 83.69 590 LYS A N 1
ATOM 4847 C CA . LYS A 1 590 ? 25.992 -0.034 -5.478 1.00 83.69 590 LYS A CA 1
ATOM 4848 C C . LYS A 1 590 ? 26.129 0.916 -6.669 1.00 83.69 590 LYS A C 1
ATOM 4850 O O . LYS A 1 590 ? 27.135 1.596 -6.786 1.00 83.69 590 LYS A O 1
ATOM 4855 N N . PHE A 1 591 ? 25.167 0.915 -7.590 1.00 80.25 591 PHE A N 1
ATOM 4856 C CA . PHE A 1 591 ? 25.153 1.822 -8.741 1.00 80.25 591 PHE A CA 1
ATOM 4857 C C . PHE A 1 591 ? 24.222 3.027 -8.514 1.00 80.25 591 PHE A C 1
ATOM 4859 O O . PHE A 1 591 ? 24.151 3.922 -9.356 1.00 80.25 591 PHE A O 1
ATOM 4866 N N . GLY A 1 592 ? 23.511 3.061 -7.380 1.00 68.88 592 GLY A N 1
ATOM 4867 C CA . GLY A 1 592 ? 22.537 4.081 -6.986 1.00 68.88 592 GLY A CA 1
ATOM 4868 C C . GLY A 1 592 ? 23.121 5.231 -6.156 1.00 68.88 592 GLY A C 1
ATOM 4869 O O . GLY A 1 592 ? 22.383 5.838 -5.372 1.00 68.88 592 GLY A O 1
ATOM 4870 N N . ASP A 1 593 ? 24.420 5.517 -6.307 1.00 66.25 593 ASP A N 1
ATOM 4871 C CA . ASP A 1 593 ? 25.140 6.567 -5.565 1.00 66.25 593 ASP A CA 1
ATOM 4872 C C . ASP A 1 593 ? 24.531 7.958 -5.773 1.00 66.25 593 ASP A C 1
ATOM 4874 O O . ASP A 1 593 ? 24.507 8.782 -4.855 1.00 66.25 593 ASP A O 1
ATOM 4878 N N . SER A 1 594 ? 24.001 8.205 -6.976 1.00 65.56 594 SER A N 1
ATOM 4879 C CA . SER A 1 594 ? 23.176 9.368 -7.280 1.00 65.56 594 SER A CA 1
ATOM 4880 C C . SER A 1 594 ? 21.690 8.985 -7.298 1.00 65.56 594 SER A C 1
ATOM 4882 O O . SER A 1 594 ? 21.322 7.879 -7.704 1.00 65.56 594 SER A O 1
ATOM 4884 N N . PRO A 1 595 ? 20.795 9.885 -6.877 1.00 64.69 595 PRO A N 1
ATOM 4885 C CA . PRO A 1 595 ? 19.354 9.661 -6.948 1.00 64.69 595 PRO A CA 1
ATOM 4886 C C . PRO A 1 595 ? 18.847 9.591 -8.386 1.00 64.69 595 PRO A C 1
ATOM 4888 O O . PRO A 1 595 ? 17.869 8.898 -8.637 1.00 64.69 595 PRO A O 1
ATOM 4891 N N . GLU A 1 596 ? 19.513 10.240 -9.346 1.00 69.56 596 GLU A N 1
ATOM 4892 C CA . GLU A 1 596 ? 19.217 10.056 -10.766 1.00 69.56 596 GLU A CA 1
ATOM 4893 C C . GLU A 1 596 ? 19.486 8.610 -11.196 1.00 69.56 596 GLU A C 1
ATOM 4895 O O . GLU A 1 596 ? 18.642 8.002 -11.853 1.00 69.56 596 GLU A O 1
ATOM 4900 N N . ASN A 1 597 ? 20.609 8.023 -10.768 1.00 75.81 597 ASN A N 1
ATOM 4901 C CA . ASN A 1 597 ? 20.920 6.624 -11.052 1.00 75.81 597 ASN A CA 1
ATOM 4902 C C . ASN A 1 597 ? 19.972 5.680 -10.310 1.00 75.81 597 ASN A C 1
ATOM 4904 O O . ASN A 1 597 ? 19.459 4.745 -10.917 1.00 75.81 597 ASN A O 1
ATOM 4908 N N . ALA A 1 598 ? 19.679 5.940 -9.032 1.00 74.19 598 ALA A N 1
ATOM 4909 C CA . ALA A 1 598 ? 18.712 5.153 -8.267 1.00 74.19 598 ALA A CA 1
ATOM 4910 C C . ALA A 1 598 ? 17.320 5.178 -8.922 1.00 74.19 598 ALA A C 1
ATOM 4912 O O . ALA A 1 598 ? 16.675 4.137 -9.034 1.00 74.19 598 ALA A O 1
ATOM 4913 N N . LYS A 1 599 ? 16.901 6.338 -9.446 1.00 75.31 599 LYS A N 1
ATOM 4914 C CA . LYS A 1 599 ? 15.669 6.492 -10.225 1.00 75.31 599 LYS A CA 1
ATOM 4915 C C . LYS A 1 599 ? 15.728 5.737 -11.553 1.00 75.31 599 LYS A C 1
ATOM 4917 O O . LYS A 1 599 ? 14.770 5.069 -11.916 1.00 75.31 599 LYS A O 1
ATOM 4922 N N . MET A 1 600 ? 16.836 5.797 -12.290 1.00 79.88 600 MET A N 1
ATOM 4923 C CA . MET A 1 600 ? 16.972 5.001 -13.516 1.00 79.88 600 MET A CA 1
ATOM 4924 C C . MET A 1 600 ? 16.900 3.496 -13.238 1.00 79.88 600 MET A C 1
ATOM 4926 O O . MET A 1 600 ? 16.295 2.764 -14.016 1.00 79.88 600 MET A O 1
ATOM 4930 N N . ILE A 1 601 ? 17.485 3.040 -12.128 1.00 81.62 601 ILE A N 1
ATOM 4931 C CA . ILE A 1 601 ? 17.457 1.637 -11.701 1.00 81.62 601 ILE A CA 1
ATOM 4932 C C . ILE A 1 601 ? 16.039 1.212 -11.298 1.00 81.62 601 ILE A C 1
ATOM 4934 O O . ILE A 1 601 ? 15.631 0.100 -11.630 1.00 81.62 601 ILE A O 1
ATOM 4938 N N . SER A 1 602 ? 15.284 2.076 -10.613 1.00 79.31 602 SER A N 1
ATOM 4939 C CA . SER A 1 602 ? 13.912 1.780 -10.176 1.00 79.31 602 SER A CA 1
ATOM 4940 C C . SER A 1 602 ? 12.881 1.819 -11.312 1.00 79.31 602 SER A C 1
ATOM 4942 O O . SER A 1 602 ? 11.892 1.093 -11.258 1.00 79.31 602 SER A O 1
ATOM 4944 N N . LEU A 1 603 ? 13.130 2.618 -12.357 1.00 82.19 603 LEU A N 1
ATOM 4945 C CA . LEU A 1 603 ? 12.303 2.711 -13.571 1.00 82.19 603 LEU A CA 1
ATOM 4946 C C . LEU A 1 603 ? 12.605 1.622 -14.615 1.00 82.19 603 LEU A C 1
ATOM 4948 O O . LEU A 1 603 ? 11.924 1.527 -15.639 1.00 82.19 603 LEU A O 1
ATOM 4952 N N . ALA A 1 604 ? 13.662 0.837 -14.418 1.00 85.69 604 ALA A N 1
ATOM 4953 C CA . ALA A 1 604 ? 14.070 -0.170 -15.381 1.00 85.69 604 ALA A CA 1
ATOM 4954 C C . ALA A 1 604 ? 13.129 -1.391 -15.329 1.00 85.69 604 ALA A C 1
ATOM 4956 O O . ALA A 1 604 ? 12.796 -1.890 -14.256 1.00 85.69 604 ALA A O 1
ATOM 4957 N N . ARG A 1 605 ? 12.700 -1.885 -16.502 1.00 85.38 605 ARG A N 1
ATOM 4958 C CA . ARG A 1 605 ? 11.714 -2.981 -16.654 1.00 85.38 605 ARG A CA 1
ATOM 4959 C C . ARG A 1 605 ? 12.330 -4.330 -17.062 1.00 85.38 605 ARG A C 1
ATOM 4961 O O . ARG A 1 605 ? 11.619 -5.262 -17.410 1.00 85.38 605 ARG A O 1
ATOM 4968 N N . GLY A 1 606 ? 13.652 -4.432 -17.084 1.00 84.19 606 GLY A N 1
ATOM 4969 C CA . GLY A 1 606 ? 14.426 -5.588 -17.553 1.00 84.19 606 GLY A CA 1
ATOM 4970 C C . GLY A 1 606 ? 15.636 -5.176 -18.397 1.00 84.19 606 GLY A C 1
ATOM 4971 O O . GLY A 1 606 ? 16.584 -5.949 -18.552 1.00 84.19 606 GLY A O 1
ATOM 4972 N N . GLN A 1 607 ? 15.629 -3.948 -18.929 1.00 87.38 607 GLN A N 1
ATOM 4973 C CA . GLN A 1 607 ? 16.711 -3.426 -19.763 1.00 87.38 607 GLN A CA 1
ATOM 4974 C C . GLN A 1 607 ? 18.046 -3.335 -19.017 1.00 87.38 607 GLN A C 1
ATOM 4976 O O . GLN A 1 607 ? 19.086 -3.545 -19.635 1.00 87.38 607 GLN A O 1
ATOM 4981 N N . TRP A 1 608 ? 18.049 -3.075 -17.705 1.00 86.06 608 TRP A N 1
ATOM 4982 C CA . TRP A 1 608 ? 19.293 -3.012 -16.944 1.00 86.06 608 TRP A CA 1
ATOM 4983 C C . TRP A 1 608 ? 19.915 -4.404 -16.837 1.00 86.06 608 TRP A C 1
ATOM 4985 O O . TRP A 1 608 ? 21.080 -4.591 -17.191 1.00 86.06 608 TRP A O 1
ATOM 4995 N N . SER A 1 609 ? 19.123 -5.409 -16.450 1.00 84.94 609 SER A N 1
ATOM 4996 C CA . SER A 1 609 ? 19.557 -6.809 -16.442 1.00 84.94 609 SER A CA 1
ATOM 4997 C C . SER A 1 609 ? 20.059 -7.285 -17.808 1.00 84.94 609 SER A C 1
ATOM 4999 O O . SER A 1 609 ? 21.110 -7.924 -17.864 1.00 84.94 609 SER A O 1
ATOM 5001 N N . LEU A 1 610 ? 19.373 -6.959 -18.907 1.00 87.44 610 LEU A N 1
ATOM 5002 C CA . LEU A 1 610 ? 19.810 -7.349 -20.253 1.00 87.44 610 LEU A CA 1
ATOM 5003 C C . LEU A 1 610 ? 21.139 -6.686 -20.636 1.00 87.44 610 LEU A C 1
ATOM 5005 O O . LEU A 1 610 ? 22.066 -7.376 -21.056 1.00 87.44 610 LEU A O 1
ATOM 5009 N N . ARG A 1 611 ? 21.271 -5.370 -20.432 1.00 86.69 611 ARG A N 1
ATOM 5010 C CA . ARG A 1 611 ? 22.485 -4.617 -20.787 1.00 86.69 611 ARG A CA 1
ATOM 5011 C C . ARG A 1 611 ? 23.695 -4.991 -19.930 1.00 86.69 611 ARG A C 1
ATOM 5013 O O . ARG A 1 611 ? 24.807 -5.011 -20.442 1.00 86.69 611 ARG A O 1
ATOM 5020 N N . ALA A 1 612 ? 23.487 -5.321 -18.655 1.00 82.31 612 ALA A N 1
ATOM 5021 C CA . ALA A 1 612 ? 24.562 -5.729 -17.751 1.00 82.31 612 ALA A CA 1
ATOM 5022 C C . ALA A 1 612 ? 25.051 -7.166 -18.003 1.00 82.31 612 ALA A C 1
ATOM 5024 O O . ALA A 1 612 ? 26.210 -7.479 -17.739 1.00 82.31 612 ALA A O 1
ATOM 5025 N N . ASN A 1 613 ? 24.176 -8.056 -18.489 1.00 82.06 613 ASN A N 1
ATOM 5026 C CA . ASN A 1 613 ? 24.491 -9.478 -18.641 1.00 82.06 613 ASN A CA 1
ATOM 5027 C C . ASN A 1 613 ? 24.743 -9.910 -20.091 1.00 82.06 613 ASN A C 1
ATOM 5029 O O . ASN A 1 613 ? 25.187 -11.039 -20.274 1.00 82.06 613 ASN A O 1
ATOM 5033 N N . LEU A 1 614 ? 24.521 -9.076 -21.112 1.00 82.00 614 LEU A N 1
ATOM 5034 C CA . LEU A 1 614 ? 24.780 -9.402 -22.524 1.00 82.00 614 LEU A CA 1
ATOM 5035 C C . LEU A 1 614 ? 25.782 -8.422 -23.169 1.00 82.00 614 LEU A C 1
ATOM 5037 O O . LEU A 1 614 ? 25.757 -7.231 -22.843 1.00 82.00 614 LEU A O 1
ATOM 5041 N N . PRO A 1 615 ? 26.670 -8.908 -24.063 1.00 79.12 615 PRO A N 1
ATOM 5042 C CA . PRO A 1 615 ? 27.565 -8.039 -24.833 1.00 79.12 615 PRO A CA 1
ATOM 5043 C C . PRO A 1 615 ? 26.771 -7.072 -25.728 1.00 79.12 615 PRO A C 1
ATOM 5045 O O . PRO A 1 615 ? 25.599 -7.304 -26.000 1.00 79.12 615 PRO A O 1
ATOM 5048 N N . GLU A 1 616 ? 27.386 -5.966 -26.152 1.00 78.56 616 GLU A N 1
ATOM 5049 C CA . GLU A 1 616 ? 26.748 -4.991 -27.050 1.00 78.56 616 GLU A CA 1
ATOM 5050 C C . GLU A 1 616 ? 26.647 -5.534 -28.476 1.00 78.56 616 GLU A C 1
ATOM 5052 O O . GLU A 1 616 ? 27.596 -5.454 -29.254 1.00 78.56 616 GLU A O 1
ATOM 5057 N N . ASP A 1 617 ? 25.495 -6.110 -28.809 1.00 80.62 617 ASP A N 1
ATOM 5058 C CA . ASP A 1 617 ? 25.231 -6.703 -30.112 1.00 80.62 617 ASP A CA 1
ATOM 5059 C C . ASP A 1 617 ? 23.748 -6.624 -30.529 1.00 80.62 617 ASP A C 1
ATOM 5061 O O . ASP A 1 617 ? 22.881 -6.125 -29.803 1.00 80.62 617 ASP A O 1
ATOM 5065 N N . ALA A 1 618 ? 23.456 -7.094 -31.747 1.00 73.88 618 ALA A N 1
ATOM 5066 C CA . ALA A 1 618 ? 22.109 -7.052 -32.311 1.00 73.88 618 ALA A CA 1
ATOM 5067 C C . ALA A 1 618 ? 21.109 -7.926 -31.530 1.00 73.88 618 ALA A C 1
ATOM 5069 O O . ALA A 1 618 ? 19.941 -7.544 -31.418 1.00 73.88 618 ALA A O 1
ATOM 5070 N N . ASP A 1 619 ? 21.555 -9.049 -30.957 1.00 76.31 619 ASP A N 1
ATOM 5071 C CA . ASP A 1 619 ? 20.708 -9.965 -30.185 1.00 76.31 619 ASP A CA 1
ATOM 5072 C C . ASP A 1 619 ? 20.286 -9.337 -28.848 1.00 76.31 619 ASP A C 1
ATOM 5074 O O . ASP A 1 619 ? 19.109 -9.404 -28.474 1.00 76.31 619 ASP A O 1
ATOM 5078 N N . ARG A 1 620 ? 21.196 -8.629 -28.161 1.00 83.88 620 ARG A N 1
ATOM 5079 C CA . ARG A 1 620 ? 20.863 -7.823 -26.977 1.00 83.88 620 ARG A CA 1
ATOM 5080 C C . ARG A 1 620 ? 19.811 -6.767 -27.294 1.00 83.88 620 ARG A C 1
ATOM 5082 O O . ARG A 1 620 ? 18.811 -6.682 -26.581 1.00 83.88 620 ARG A O 1
ATOM 5089 N N . GLU A 1 621 ? 20.010 -5.962 -28.336 1.00 85.38 621 GLU A N 1
ATOM 5090 C CA . GLU A 1 621 ? 19.060 -4.894 -28.677 1.00 85.38 621 GLU A CA 1
ATOM 5091 C C . GLU A 1 621 ? 17.704 -5.457 -29.133 1.00 85.38 621 GLU A C 1
ATOM 5093 O O . GLU A 1 621 ? 16.659 -4.881 -28.822 1.00 85.38 621 GLU A O 1
ATOM 5098 N N . LYS A 1 622 ? 17.684 -6.634 -29.774 1.00 85.56 622 LYS A N 1
ATOM 5099 C CA . LYS A 1 622 ? 16.448 -7.372 -30.077 1.00 85.56 622 LYS A CA 1
ATOM 5100 C C . LYS A 1 622 ? 15.687 -7.742 -28.799 1.00 85.56 622 LYS A C 1
ATOM 5102 O O . LYS A 1 622 ? 14.479 -7.525 -28.734 1.00 85.56 622 LYS A O 1
ATOM 5107 N N . LEU A 1 623 ? 16.376 -8.245 -27.770 1.00 86.50 623 LEU A N 1
ATOM 5108 C CA . LEU A 1 623 ? 15.761 -8.596 -26.483 1.00 86.50 623 LEU A CA 1
ATOM 5109 C C . LEU A 1 623 ? 15.289 -7.373 -25.685 1.00 86.50 623 LEU A C 1
ATOM 5111 O O . LEU A 1 623 ? 14.217 -7.419 -25.081 1.00 86.50 623 LEU A O 1
ATOM 5115 N N . VAL A 1 624 ? 16.043 -6.270 -25.715 1.00 87.19 624 VAL A N 1
ATOM 5116 C CA . VAL A 1 624 ? 15.666 -5.014 -25.042 1.00 87.19 624 VAL A CA 1
ATOM 5117 C C . VAL A 1 624 ? 14.353 -4.458 -25.605 1.00 87.19 624 VAL A C 1
ATOM 5119 O O . VAL A 1 624 ? 13.497 -4.034 -24.828 1.00 87.19 624 VAL A O 1
ATOM 5122 N N . ARG A 1 625 ? 14.128 -4.554 -26.925 1.00 87.19 625 ARG A N 1
ATOM 5123 C CA . ARG A 1 625 ? 12.873 -4.112 -27.569 1.00 87.19 625 ARG A CA 1
ATOM 5124 C C . ARG A 1 625 ? 11.627 -4.792 -26.999 1.00 87.19 625 ARG A C 1
ATOM 5126 O O . ARG A 1 625 ? 10.596 -4.136 -26.880 1.00 87.19 625 ARG A O 1
ATOM 5133 N N . TYR A 1 626 ? 11.712 -6.063 -26.593 1.00 86.94 626 TYR A N 1
ATOM 5134 C CA . TYR A 1 626 ? 10.587 -6.781 -25.971 1.00 86.94 626 TYR A CA 1
ATOM 5135 C C . TYR A 1 626 ? 10.215 -6.266 -24.574 1.00 86.94 626 TYR A C 1
ATOM 5137 O O . TYR A 1 626 ? 9.185 -6.666 -24.036 1.00 86.94 626 TYR A O 1
ATOM 5145 N N . VAL A 1 627 ? 11.047 -5.414 -23.972 1.00 85.62 627 VAL A N 1
ATOM 5146 C CA . VAL A 1 627 ? 10.788 -4.770 -22.679 1.00 85.62 627 VAL A CA 1
ATOM 5147 C C . VAL A 1 627 ? 10.423 -3.296 -22.862 1.00 85.62 627 VAL A C 1
ATOM 5149 O O . VAL A 1 627 ? 9.534 -2.807 -22.168 1.00 85.62 627 VAL A O 1
ATOM 5152 N N . THR A 1 628 ? 11.091 -2.590 -23.781 1.00 84.00 628 THR A N 1
ATOM 5153 C CA . THR A 1 628 ? 10.964 -1.131 -23.938 1.00 84.00 628 THR A CA 1
ATOM 5154 C C . THR A 1 628 ? 9.857 -0.695 -24.891 1.00 84.00 628 THR A C 1
ATOM 5156 O O . THR A 1 628 ? 9.244 0.339 -24.653 1.00 84.00 628 THR A O 1
ATOM 5159 N N . ASN A 1 629 ? 9.603 -1.442 -25.972 1.00 83.62 629 ASN A N 1
ATOM 5160 C CA . ASN A 1 629 ? 8.684 -1.000 -27.033 1.00 83.62 629 ASN A CA 1
ATOM 5161 C C . ASN A 1 629 ? 7.220 -1.348 -26.747 1.00 83.62 629 ASN A C 1
ATOM 5163 O O . ASN A 1 629 ? 6.327 -0.876 -27.446 1.00 83.62 629 ASN A O 1
ATOM 5167 N N . PHE A 1 630 ? 6.979 -2.208 -25.762 1.00 83.75 630 PHE A N 1
ATOM 5168 C CA . PHE A 1 630 ? 5.652 -2.667 -25.391 1.00 83.75 630 PHE A CA 1
ATOM 5169 C C . PHE A 1 630 ? 5.242 -2.080 -24.041 1.00 83.75 630 PHE A C 1
ATOM 5171 O O . PHE A 1 630 ? 6.073 -1.894 -23.148 1.00 83.75 630 PHE A O 1
ATOM 5178 N N . ASP A 1 631 ? 3.941 -1.838 -23.880 1.00 86.56 631 ASP A N 1
ATOM 5179 C CA . ASP A 1 631 ? 3.369 -1.458 -22.589 1.00 86.56 631 ASP A CA 1
ATOM 5180 C C . ASP A 1 631 ? 3.687 -2.516 -21.522 1.00 86.56 631 ASP A C 1
ATOM 5182 O O . ASP A 1 631 ? 3.827 -3.707 -21.814 1.00 86.56 631 ASP A O 1
ATOM 5186 N N . TYR A 1 632 ? 3.764 -2.093 -20.261 1.00 88.12 632 TYR A N 1
ATOM 5187 C CA . TYR A 1 632 ? 4.236 -2.938 -19.165 1.00 88.12 632 TYR A CA 1
ATOM 5188 C C . TYR A 1 632 ? 3.459 -4.261 -19.021 1.00 88.12 632 TYR A C 1
ATOM 5190 O O . TYR A 1 632 ? 4.059 -5.321 -18.858 1.00 88.12 632 TYR A O 1
ATOM 5198 N N . ASP A 1 633 ? 2.135 -4.261 -19.161 1.00 86.75 633 ASP A N 1
ATOM 5199 C CA . ASP A 1 633 ? 1.328 -5.487 -19.128 1.00 86.75 633 ASP A CA 1
ATOM 5200 C C . ASP A 1 633 ? 1.456 -6.375 -20.348 1.00 86.75 633 ASP A C 1
ATOM 5202 O O . ASP A 1 633 ? 1.347 -7.598 -20.230 1.00 86.75 633 ASP A O 1
ATOM 5206 N N . GLN A 1 634 ? 1.669 -5.765 -21.510 1.00 88.56 634 GLN A N 1
ATOM 5207 C CA . GLN A 1 634 ? 1.953 -6.500 -22.724 1.00 88.56 634 GLN A CA 1
ATOM 5208 C C . GLN A 1 634 ? 3.271 -7.260 -22.555 1.00 88.56 634 GLN A C 1
ATOM 5210 O O . GLN A 1 634 ? 3.309 -8.465 -22.811 1.00 88.56 634 GLN A O 1
ATOM 5215 N N . SER A 1 635 ? 4.295 -6.593 -22.019 1.00 90.50 635 SER A N 1
ATOM 5216 C CA . SER A 1 635 ? 5.570 -7.202 -21.641 1.00 90.50 635 SER A CA 1
ATOM 5217 C C . SER A 1 635 ? 5.368 -8.318 -20.610 1.00 90.50 635 SER A C 1
ATOM 5219 O O . SER A 1 635 ? 5.796 -9.443 -20.849 1.00 90.50 635 SER A O 1
ATOM 5221 N N . LEU A 1 636 ? 4.635 -8.090 -19.514 1.00 92.44 636 LEU A N 1
ATOM 5222 C CA . LEU A 1 636 ? 4.394 -9.128 -18.499 1.00 92.44 636 LEU A CA 1
ATOM 5223 C C . LEU A 1 636 ? 3.728 -10.385 -19.069 1.00 92.44 636 LEU A C 1
ATOM 5225 O O . LEU A 1 636 ? 4.195 -11.498 -18.817 1.00 92.44 636 LEU A O 1
ATOM 5229 N N . LEU A 1 637 ? 2.652 -10.226 -19.845 1.00 92.06 637 LEU A N 1
ATOM 5230 C CA . LEU A 1 637 ? 1.931 -11.357 -20.428 1.00 92.06 637 LEU A CA 1
ATOM 5231 C C . LEU A 1 637 ? 2.792 -12.096 -21.464 1.00 92.06 637 LEU A C 1
ATOM 5233 O O . LEU A 1 637 ? 2.794 -13.328 -21.499 1.00 92.06 637 LEU A O 1
ATOM 5237 N N . MET A 1 638 ? 3.551 -11.355 -22.275 1.00 92.19 638 MET A N 1
ATOM 5238 C CA . MET A 1 638 ? 4.436 -11.910 -23.296 1.00 92.19 638 MET A CA 1
ATOM 5239 C C . MET A 1 638 ? 5.593 -12.699 -22.677 1.00 92.19 638 MET A C 1
ATOM 5241 O O . MET A 1 638 ? 5.786 -13.870 -23.008 1.00 92.19 638 MET A O 1
ATOM 5245 N N . TRP A 1 639 ? 6.319 -12.096 -21.732 1.00 94.62 639 TRP A N 1
ATOM 5246 C CA . TRP A 1 639 ? 7.422 -12.741 -21.021 1.00 94.62 639 TRP A CA 1
ATOM 5247 C C . TRP A 1 639 ? 6.935 -13.939 -20.204 1.00 94.62 639 TRP A C 1
ATOM 5249 O O . TRP A 1 639 ? 7.637 -14.948 -20.133 1.00 94.62 639 TRP A O 1
ATOM 5259 N N . HIS A 1 640 ? 5.728 -13.884 -19.628 1.00 95.00 640 HIS A N 1
ATOM 5260 C CA . HIS A 1 640 ? 5.140 -15.015 -18.905 1.00 95.00 640 HIS A CA 1
ATOM 5261 C C . HIS A 1 640 ? 4.892 -16.219 -19.812 1.00 95.00 640 HIS A C 1
ATOM 5263 O O . HIS A 1 640 ? 5.350 -17.325 -19.518 1.00 95.00 640 HIS A O 1
ATOM 5269 N N . ILE A 1 641 ? 4.221 -16.003 -20.947 1.00 94.19 641 ILE A N 1
ATOM 5270 C CA . ILE A 1 641 ? 3.983 -17.070 -21.922 1.00 94.19 641 ILE A CA 1
ATOM 5271 C C . ILE A 1 641 ? 5.324 -17.588 -22.457 1.00 94.19 641 ILE A C 1
ATOM 5273 O O . ILE A 1 641 ? 5.524 -18.798 -22.477 1.00 94.19 641 ILE A O 1
ATOM 5277 N N . ALA A 1 642 ? 6.271 -16.712 -22.807 1.00 94.06 642 ALA A N 1
ATOM 5278 C CA . ALA A 1 642 ? 7.594 -17.115 -23.287 1.00 94.06 642 ALA A CA 1
ATOM 5279 C C . ALA A 1 642 ? 8.363 -17.957 -22.251 1.00 94.06 642 ALA A C 1
ATOM 5281 O O . ALA A 1 642 ? 8.927 -18.993 -22.599 1.00 94.06 642 ALA A O 1
ATOM 5282 N N . THR A 1 643 ? 8.319 -17.571 -20.971 1.00 93.81 643 THR A N 1
ATOM 5283 C CA . THR A 1 643 ? 8.930 -18.326 -19.864 1.00 93.81 643 THR A CA 1
ATOM 5284 C C . THR A 1 643 ? 8.315 -19.721 -19.751 1.00 93.81 643 THR A C 1
ATOM 5286 O O . THR A 1 643 ? 9.048 -20.700 -19.627 1.00 93.81 643 THR A O 1
ATOM 5289 N N . GLU A 1 644 ? 6.988 -19.848 -19.859 1.00 90.88 644 GLU A N 1
ATOM 5290 C CA . GLU A 1 644 ? 6.314 -21.154 -19.863 1.00 90.88 644 GLU A CA 1
ATOM 5291 C C . GLU A 1 644 ? 6.682 -21.995 -21.095 1.00 90.88 644 GLU A C 1
ATOM 5293 O O . GLU A 1 644 ? 6.901 -23.204 -20.979 1.00 90.88 644 GLU A O 1
ATOM 5298 N N . LEU A 1 645 ? 6.788 -21.375 -22.275 1.00 90.81 645 LEU A N 1
ATOM 5299 C CA . LEU A 1 645 ? 7.201 -22.069 -23.493 1.00 90.81 645 LEU A CA 1
ATOM 5300 C C . LEU A 1 645 ? 8.622 -22.633 -23.349 1.00 90.81 645 LEU A C 1
ATOM 5302 O O . LEU A 1 645 ? 8.839 -23.808 -23.645 1.00 90.81 645 LEU A O 1
ATOM 5306 N N . CYS A 1 646 ? 9.560 -21.832 -22.836 1.00 89.25 646 CYS A N 1
ATOM 5307 C CA . CYS A 1 646 ? 10.929 -22.255 -22.539 1.00 89.25 646 CYS A CA 1
ATOM 5308 C C . CYS A 1 646 ? 10.970 -23.357 -21.471 1.00 89.25 646 CYS A C 1
ATOM 5310 O O . CYS A 1 646 ? 11.684 -24.344 -21.634 1.00 89.25 646 CYS A O 1
ATOM 5312 N N . TYR A 1 647 ? 10.164 -23.241 -20.411 1.00 86.88 647 TYR A N 1
ATOM 5313 C CA . TYR A 1 647 ? 10.154 -24.185 -19.289 1.00 86.88 647 TYR A CA 1
ATOM 5314 C C . TYR A 1 647 ? 9.748 -25.609 -19.701 1.00 86.88 647 TYR A C 1
ATOM 5316 O O . TYR A 1 647 ? 10.238 -26.583 -19.127 1.00 86.88 647 TYR A O 1
ATOM 5324 N N . GLN A 1 648 ? 8.865 -25.751 -20.695 1.00 83.81 648 GLN A N 1
ATOM 5325 C CA . GLN A 1 648 ? 8.357 -27.052 -21.157 1.00 83.81 648 GLN A CA 1
ATOM 5326 C C . GLN A 1 648 ? 9.234 -27.735 -22.224 1.00 83.81 648 GLN A C 1
ATOM 5328 O O . GLN A 1 648 ? 9.002 -28.913 -22.541 1.00 83.81 648 GLN A O 1
ATOM 5333 N N . GLN A 1 649 ? 10.210 -27.030 -22.808 1.00 77.38 649 GLN A N 1
ATOM 5334 C CA . GLN A 1 649 ? 11.140 -27.618 -23.774 1.00 77.38 649 GLN A CA 1
ATOM 5335 C C . GLN A 1 649 ? 12.010 -28.687 -23.090 1.00 77.38 649 GLN A C 1
ATOM 5337 O O . GLN A 1 649 ? 12.407 -28.554 -21.937 1.00 77.38 649 GLN A O 1
ATOM 5342 N N . LYS A 1 650 ? 12.268 -29.805 -23.785 1.00 59.28 650 LYS A N 1
ATOM 5343 C CA . LYS A 1 650 ? 13.149 -30.863 -23.264 1.00 59.28 650 LYS A CA 1
ATOM 5344 C C . LYS A 1 650 ? 14.599 -30.392 -23.383 1.00 59.28 650 LYS A C 1
ATOM 5346 O O . LYS A 1 650 ? 15.115 -30.341 -24.494 1.00 59.28 650 LYS A O 1
ATOM 5351 N N . GLU A 1 651 ? 15.236 -30.107 -22.257 1.00 59.97 651 GLU A N 1
ATOM 5352 C CA . GLU A 1 651 ? 16.671 -29.823 -22.177 1.00 59.97 651 GLU A CA 1
ATOM 5353 C C . GLU A 1 651 ? 17.432 -31.137 -22.406 1.00 59.97 651 GLU A C 1
ATOM 5355 O O . GLU A 1 651 ? 17.259 -32.098 -21.654 1.00 59.97 651 GLU A O 1
ATOM 5360 N N . LYS A 1 652 ? 18.181 -31.242 -23.510 1.00 50.62 652 LYS A N 1
ATOM 5361 C CA . LYS A 1 652 ? 18.923 -32.469 -23.840 1.00 50.62 652 LYS A CA 1
ATOM 5362 C C . LYS A 1 652 ? 20.437 -32.309 -23.943 1.00 50.62 652 LYS A C 1
ATOM 5364 O O . LYS A 1 652 ? 21.097 -33.316 -23.736 1.00 50.62 652 LYS A O 1
ATOM 5369 N N . ASP A 1 653 ? 20.985 -31.109 -24.165 1.00 48.53 653 ASP A N 1
ATOM 5370 C CA . ASP A 1 653 ? 22.397 -30.998 -24.578 1.00 48.53 653 ASP A CA 1
ATOM 5371 C C . ASP A 1 653 ? 23.208 -29.830 -23.951 1.00 48.53 653 ASP A C 1
ATOM 5373 O O . ASP A 1 653 ? 24.368 -29.656 -24.311 1.00 48.53 653 ASP A O 1
ATOM 5377 N N . THR A 1 654 ? 22.658 -29.029 -23.020 1.00 55.03 654 THR A N 1
ATOM 5378 C CA . THR A 1 654 ? 23.302 -27.778 -22.528 1.00 55.03 654 THR A CA 1
ATOM 5379 C C . THR A 1 654 ? 23.280 -27.557 -21.006 1.00 55.03 654 THR A C 1
ATOM 5381 O O . THR A 1 654 ? 23.434 -26.425 -20.555 1.00 55.03 654 THR A O 1
ATOM 5384 N N . ILE A 1 655 ? 23.104 -28.600 -20.186 1.00 63.84 655 ILE A N 1
ATOM 5385 C CA . ILE A 1 655 ? 23.169 -28.441 -18.719 1.00 63.84 655 ILE A CA 1
ATOM 5386 C C . ILE A 1 655 ? 24.642 -28.245 -18.302 1.00 63.84 655 ILE A C 1
ATOM 5388 O O . ILE A 1 655 ? 25.464 -29.103 -18.635 1.00 63.84 655 ILE A O 1
ATOM 5392 N N . PRO A 1 656 ? 25.001 -27.155 -17.594 1.00 62.41 656 PRO A N 1
ATOM 5393 C CA . PRO A 1 656 ? 26.348 -26.976 -17.054 1.00 62.41 656 PRO A CA 1
ATOM 5394 C C . PRO A 1 656 ? 26.683 -28.094 -16.057 1.00 62.41 656 PRO A C 1
ATOM 5396 O O . PRO A 1 656 ? 25.872 -28.392 -15.186 1.00 62.41 656 PRO A O 1
ATOM 5399 N N . GLU A 1 657 ? 27.862 -28.713 -16.149 1.00 57.28 657 GLU A N 1
ATOM 5400 C CA . GLU A 1 657 ? 28.283 -29.736 -15.181 1.00 57.28 657 GLU A CA 1
ATOM 5401 C C . GLU A 1 657 ? 28.843 -29.092 -13.897 1.00 57.28 657 GLU A C 1
ATOM 5403 O O . GLU A 1 657 ? 29.681 -28.193 -13.960 1.00 57.28 657 GLU A O 1
ATOM 5408 N N . GLY A 1 658 ? 28.449 -29.587 -12.716 1.00 64.62 658 GLY A N 1
ATOM 5409 C CA . GLY A 1 658 ? 29.046 -29.193 -11.429 1.00 64.62 658 GLY A CA 1
ATOM 5410 C C . GLY A 1 658 ? 28.213 -28.174 -10.628 1.00 64.62 658 GLY A C 1
ATOM 5411 O O . GLY A 1 658 ? 26.989 -28.270 -10.624 1.00 64.62 658 GLY A O 1
ATOM 5412 N N . PRO A 1 659 ? 28.820 -27.225 -9.882 1.00 61.56 659 PRO A N 1
ATOM 5413 C CA . PRO A 1 659 ? 28.076 -26.276 -9.037 1.00 61.56 659 PRO A CA 1
ATOM 5414 C C . PRO A 1 659 ? 27.149 -25.340 -9.834 1.00 61.56 659 PRO A C 1
ATOM 5416 O O . PRO A 1 659 ? 26.152 -24.854 -9.296 1.00 61.56 659 PRO A O 1
ATOM 5419 N N . ASP A 1 660 ? 27.435 -25.142 -11.120 1.00 68.12 660 ASP A N 1
ATOM 5420 C CA . ASP A 1 660 ? 26.606 -24.356 -12.034 1.00 68.12 660 ASP A CA 1
ATOM 5421 C C . ASP A 1 660 ? 25.285 -25.063 -12.395 1.00 68.12 660 ASP A C 1
ATOM 5423 O O . ASP A 1 660 ? 24.305 -24.385 -12.699 1.00 68.12 660 ASP A O 1
ATOM 5427 N N . GLU A 1 661 ? 25.201 -26.396 -12.261 1.00 70.06 661 GLU A N 1
ATOM 5428 C CA . GLU A 1 661 ? 23.963 -27.181 -12.426 1.00 70.06 661 GLU A CA 1
ATOM 5429 C C . GLU A 1 661 ? 22.905 -26.760 -11.391 1.00 70.06 661 GLU A C 1
ATOM 5431 O O . GLU A 1 661 ? 21.742 -26.515 -11.712 1.00 70.06 661 GLU A O 1
ATOM 5436 N N . TYR A 1 662 ? 23.321 -26.602 -10.129 1.00 72.44 662 TYR A N 1
ATOM 5437 C CA . TYR A 1 662 ? 22.430 -26.172 -9.049 1.00 72.44 662 TYR A CA 1
ATOM 5438 C C . TYR A 1 662 ? 21.917 -24.745 -9.277 1.00 72.44 662 TYR A C 1
ATOM 5440 O O . TYR A 1 662 ? 20.724 -24.475 -9.103 1.00 72.44 662 TYR A O 1
ATOM 5448 N N . LYS A 1 663 ? 22.805 -23.832 -9.695 1.00 78.25 663 LYS A N 1
ATOM 5449 C CA . LYS A 1 663 ? 22.451 -22.441 -10.014 1.00 78.25 663 LYS A CA 1
ATOM 5450 C C . LYS A 1 663 ? 21.478 -22.385 -11.196 1.00 78.25 663 LYS A C 1
ATOM 5452 O O . LYS A 1 663 ? 20.474 -21.681 -11.106 1.00 78.25 663 LYS A O 1
ATOM 5457 N N . TYR A 1 664 ? 21.728 -23.171 -12.244 1.00 79.75 664 TYR A N 1
ATOM 5458 C CA . TYR A 1 664 ? 20.868 -23.295 -13.422 1.00 79.75 664 TYR A CA 1
ATOM 5459 C C . TYR A 1 664 ? 19.441 -23.707 -13.046 1.00 79.75 664 TYR A C 1
ATOM 5461 O O . TYR A 1 664 ? 18.477 -22.997 -13.344 1.00 79.75 664 TYR A O 1
ATOM 5469 N N . HIS A 1 665 ? 19.287 -24.820 -12.322 1.00 76.44 665 HIS A N 1
ATOM 5470 C CA . HIS A 1 665 ? 17.955 -25.292 -11.960 1.00 76.44 665 HIS A CA 1
ATOM 5471 C C . HIS A 1 665 ? 17.250 -24.364 -10.959 1.00 76.44 665 HIS A C 1
ATOM 5473 O O . HIS A 1 665 ? 16.038 -24.170 -11.050 1.00 76.44 665 HIS A O 1
ATOM 5479 N N . SER A 1 666 ? 17.991 -23.742 -10.036 1.00 83.12 666 SER A N 1
ATOM 5480 C CA . SER A 1 666 ? 17.436 -22.743 -9.112 1.00 83.12 666 SER A CA 1
ATOM 5481 C C . SER A 1 666 ? 16.904 -21.525 -9.869 1.00 83.12 666 SER A C 1
ATOM 5483 O O . SER A 1 666 ? 15.752 -21.142 -9.677 1.00 83.12 666 SER A O 1
ATOM 5485 N N . ASN A 1 667 ? 17.689 -20.972 -10.801 1.00 87.12 667 ASN A N 1
ATOM 5486 C CA . ASN A 1 667 ? 17.263 -19.864 -11.657 1.00 87.12 667 ASN A CA 1
ATOM 5487 C C . ASN A 1 667 ? 16.007 -20.222 -12.457 1.00 87.12 667 ASN A C 1
ATOM 5489 O O . ASN A 1 667 ? 15.066 -19.432 -12.507 1.00 87.12 667 ASN A O 1
ATOM 5493 N N . ARG A 1 668 ? 15.960 -21.435 -13.021 1.00 87.06 668 ARG A N 1
ATOM 5494 C CA . ARG A 1 668 ? 14.801 -21.956 -13.754 1.00 87.06 668 ARG A CA 1
ATOM 5495 C C . ARG A 1 668 ? 13.535 -21.991 -12.896 1.00 87.06 668 ARG A C 1
ATOM 5497 O O . ARG A 1 668 ? 12.465 -21.583 -13.354 1.00 87.06 668 ARG A O 1
ATOM 5504 N N . GLU A 1 669 ? 13.636 -22.449 -11.650 1.00 86.81 669 GLU A N 1
ATOM 5505 C CA . GLU A 1 669 ? 12.514 -22.435 -10.706 1.00 86.81 669 GLU A CA 1
ATOM 5506 C C . GLU A 1 669 ? 12.130 -21.013 -10.272 1.00 86.81 669 GLU A C 1
ATOM 5508 O O . GLU A 1 669 ? 10.941 -20.695 -10.229 1.00 86.81 669 GLU A O 1
ATOM 5513 N N . PHE A 1 670 ? 13.099 -20.129 -10.020 1.00 90.56 670 PHE A N 1
ATOM 5514 C CA . PHE A 1 670 ? 12.836 -18.736 -9.645 1.00 90.56 670 PHE A CA 1
ATOM 5515 C C . PHE A 1 670 ? 12.109 -17.981 -10.755 1.00 90.56 670 PHE A C 1
ATOM 5517 O O . PHE A 1 670 ? 11.093 -17.340 -10.485 1.00 90.56 670 PHE A O 1
ATOM 5524 N N . SER A 1 671 ? 12.561 -18.109 -12.009 1.00 92.56 671 SER A N 1
ATOM 5525 C CA . SER A 1 671 ? 11.877 -17.523 -13.166 1.00 92.56 671 SER A CA 1
ATOM 5526 C C . SER A 1 671 ? 10.435 -18.012 -13.258 1.00 92.56 671 SER A C 1
ATOM 5528 O O . SER A 1 671 ? 9.531 -17.213 -13.485 1.00 92.56 671 SER A O 1
ATOM 5530 N N . LYS A 1 672 ? 10.198 -19.311 -13.036 1.00 90.75 672 LYS A N 1
ATOM 5531 C CA . LYS A 1 672 ? 8.855 -19.897 -13.070 1.00 90.75 672 LYS A CA 1
ATOM 5532 C C . LYS A 1 672 ? 7.949 -19.329 -11.970 1.00 90.75 672 LYS A C 1
ATOM 5534 O O . LYS A 1 672 ? 6.826 -18.925 -12.267 1.00 90.75 672 LYS A O 1
ATOM 5539 N N . ILE A 1 673 ? 8.436 -19.274 -10.728 1.00 91.31 673 ILE A N 1
ATOM 5540 C CA . ILE A 1 673 ? 7.674 -18.790 -9.565 1.00 91.31 673 ILE A CA 1
ATOM 5541 C C . ILE A 1 673 ? 7.362 -17.297 -9.697 1.00 91.31 673 ILE A C 1
ATOM 5543 O O . ILE A 1 673 ? 6.205 -16.910 -9.537 1.00 91.31 673 ILE A O 1
ATOM 5547 N N . ILE A 1 674 ? 8.361 -16.460 -10.012 1.00 95.06 674 ILE A N 1
ATOM 5548 C CA . ILE A 1 674 ? 8.160 -15.010 -10.147 1.00 95.06 674 ILE A CA 1
ATOM 5549 C C . ILE A 1 674 ? 7.239 -14.717 -11.335 1.00 95.06 674 ILE A C 1
ATOM 5551 O O . ILE A 1 674 ? 6.313 -13.924 -11.197 1.00 95.06 674 ILE A O 1
ATOM 5555 N N . SER A 1 675 ? 7.423 -15.395 -12.472 1.00 95.62 675 SER A N 1
ATOM 5556 C CA . SER A 1 675 ? 6.569 -15.209 -13.649 1.00 95.62 675 SER A CA 1
ATOM 5557 C C . SER A 1 675 ? 5.092 -15.486 -13.355 1.00 95.62 675 SER A C 1
ATOM 5559 O O . SER A 1 675 ? 4.220 -14.681 -13.685 1.00 95.62 675 SER A O 1
ATOM 5561 N N . ASP A 1 676 ? 4.793 -16.608 -12.704 1.00 93.75 676 ASP A N 1
ATOM 5562 C CA . ASP A 1 676 ? 3.419 -16.970 -12.357 1.00 93.75 676 ASP A CA 1
ATOM 5563 C C . ASP A 1 676 ? 2.841 -16.088 -11.238 1.00 93.75 676 ASP A C 1
ATOM 5565 O O . ASP A 1 676 ? 1.628 -15.865 -11.184 1.00 93.75 676 ASP A O 1
ATOM 5569 N N . TYR A 1 677 ? 3.690 -15.577 -10.342 1.00 94.19 677 TYR A N 1
ATOM 5570 C CA . TYR A 1 677 ? 3.299 -14.596 -9.332 1.00 94.19 677 TYR A CA 1
ATOM 5571 C C . TYR A 1 677 ? 2.927 -13.250 -9.965 1.00 94.19 677 TYR A C 1
ATOM 5573 O O . TYR A 1 677 ? 1.859 -12.709 -9.679 1.00 94.19 677 TYR A O 1
ATOM 5581 N N . MET A 1 678 ? 3.748 -12.740 -10.885 1.00 94.06 678 MET A N 1
ATOM 5582 C CA . MET A 1 678 ? 3.459 -11.509 -11.628 1.00 94.06 678 MET A CA 1
ATOM 5583 C C . MET A 1 678 ? 2.174 -11.643 -12.451 1.00 94.06 678 MET A C 1
ATOM 5585 O O . MET A 1 678 ? 1.354 -10.725 -12.493 1.00 94.06 678 MET A O 1
ATOM 5589 N N . MET A 1 679 ? 1.937 -12.821 -13.032 1.00 93.06 679 MET A N 1
ATOM 5590 C CA . MET A 1 679 ? 0.693 -13.118 -13.735 1.00 93.06 679 MET A CA 1
ATOM 5591 C C . MET A 1 679 ? -0.525 -13.166 -12.793 1.00 93.06 679 MET A C 1
ATOM 5593 O O . MET A 1 679 ? -1.610 -12.693 -13.144 1.00 93.06 679 MET A O 1
ATOM 5597 N N . TYR A 1 680 ? -0.359 -13.690 -11.572 1.00 91.62 680 TYR A N 1
ATOM 5598 C CA . TYR A 1 680 ? -1.380 -13.610 -10.522 1.00 91.62 680 TYR A CA 1
ATOM 5599 C C . TYR A 1 680 ? -1.705 -12.153 -10.166 1.00 91.62 680 TYR A C 1
ATOM 5601 O O . TYR A 1 680 ? -2.888 -11.800 -10.114 1.00 91.62 680 TYR A O 1
ATOM 5609 N N . LEU A 1 681 ? -0.690 -11.304 -9.972 1.00 91.06 681 LEU A N 1
ATOM 5610 C CA . LEU A 1 681 ? -0.888 -9.887 -9.663 1.00 91.06 681 LEU A CA 1
ATOM 5611 C C . LEU A 1 681 ? -1.664 -9.179 -10.779 1.00 91.06 681 LEU A C 1
ATOM 5613 O O . LEU A 1 681 ? -2.697 -8.571 -10.505 1.00 91.06 681 LEU A O 1
ATOM 5617 N N . LEU A 1 682 ? -1.253 -9.359 -12.038 1.00 89.62 682 LEU A N 1
ATOM 5618 C CA . LEU A 1 682 ? -1.880 -8.727 -13.204 1.00 89.62 682 LEU A CA 1
ATOM 5619 C C . LEU A 1 682 ? -3.389 -9.022 -13.320 1.00 89.62 682 LEU A C 1
ATOM 5621 O O . LEU A 1 682 ? -4.177 -8.142 -13.669 1.00 89.62 682 LEU A O 1
ATOM 5625 N N . ILE A 1 683 ? -3.817 -10.255 -13.025 1.00 86.56 683 ILE A N 1
ATOM 5626 C CA . ILE A 1 683 ? -5.212 -10.685 -13.239 1.00 86.56 683 ILE A CA 1
ATOM 5627 C C . ILE A 1 683 ? -6.077 -10.560 -11.986 1.00 86.56 683 ILE A C 1
ATOM 5629 O O . ILE A 1 683 ? -7.252 -10.184 -12.077 1.00 86.56 683 ILE A O 1
ATOM 5633 N N . LEU A 1 684 ? -5.533 -10.905 -10.818 1.00 83.56 684 LEU A N 1
ATOM 5634 C CA . LEU A 1 684 ? -6.304 -11.047 -9.583 1.00 83.56 684 LEU A CA 1
ATOM 5635 C C . LEU A 1 684 ? -6.070 -9.924 -8.573 1.00 83.56 684 LEU A C 1
ATOM 5637 O O . LEU A 1 684 ? -6.951 -9.726 -7.732 1.00 83.56 684 LEU A O 1
ATOM 5641 N N . GLN A 1 685 ? -4.969 -9.175 -8.688 1.00 84.00 685 GLN A N 1
ATOM 5642 C CA . GLN A 1 685 ? -4.659 -7.997 -7.868 1.00 84.00 685 GLN A CA 1
ATOM 5643 C C . GLN A 1 685 ? -4.256 -6.783 -8.732 1.00 84.00 685 GLN A C 1
ATOM 5645 O O . GLN A 1 685 ? -3.193 -6.205 -8.514 1.00 84.00 685 GLN A O 1
ATOM 5650 N N . PRO A 1 686 ? -5.095 -6.345 -9.696 1.00 82.25 686 PRO A N 1
ATOM 5651 C CA . PRO A 1 686 ? -4.742 -5.249 -10.603 1.00 82.25 686 PRO A CA 1
ATOM 5652 C C . PRO A 1 686 ? -4.490 -3.913 -9.885 1.00 82.25 686 PRO A C 1
ATOM 5654 O O . PRO A 1 686 ? -3.787 -3.072 -10.424 1.00 82.25 686 PRO A O 1
ATOM 5657 N N . GLY A 1 687 ? -5.022 -3.720 -8.670 1.00 78.19 687 GLY A N 1
ATOM 5658 C CA . GLY A 1 687 ? -4.740 -2.529 -7.858 1.00 78.19 687 GLY A CA 1
ATOM 5659 C C . GLY A 1 687 ? -3.272 -2.412 -7.429 1.00 78.19 687 GLY A C 1
ATOM 5660 O O . GLY A 1 687 ? -2.785 -1.304 -7.264 1.00 78.19 687 GLY A O 1
ATOM 5661 N N . LEU A 1 688 ? -2.546 -3.535 -7.333 1.00 82.06 688 LEU A N 1
ATOM 5662 C CA . LEU A 1 688 ? -1.097 -3.545 -7.081 1.00 82.06 688 LEU A CA 1
ATOM 5663 C C . LEU A 1 688 ? -0.270 -3.304 -8.355 1.00 82.06 688 LEU A C 1
ATOM 5665 O O . LEU A 1 688 ? 0.953 -3.287 -8.308 1.00 82.06 688 LEU A O 1
ATOM 5669 N N . MET A 1 689 ? -0.937 -3.155 -9.500 1.00 77.00 689 MET A N 1
ATOM 5670 C CA . MET A 1 689 ? -0.340 -2.993 -10.823 1.00 77.00 689 MET A CA 1
ATOM 5671 C C . MET A 1 689 ? -0.872 -1.693 -11.443 1.00 77.00 689 MET A C 1
ATOM 5673 O O . MET A 1 689 ? -1.437 -1.721 -12.534 1.00 77.00 689 MET A O 1
ATOM 5677 N N . SER A 1 690 ? -0.751 -0.580 -10.703 1.00 62.16 690 SER A N 1
ATOM 5678 C CA . SER A 1 690 ? -1.381 0.733 -10.963 1.00 62.16 690 SER A CA 1
ATOM 5679 C C . SER A 1 690 ? -1.272 1.216 -12.422 1.00 62.16 690 SER A C 1
ATOM 5681 O O . SER A 1 690 ? -2.260 1.685 -12.982 1.00 62.16 690 SER A O 1
ATOM 5683 N N . GLU A 1 691 ? -0.129 0.991 -13.092 1.00 57.50 691 GLU A N 1
ATOM 5684 C CA . GLU A 1 691 ? 0.078 1.325 -14.520 1.00 57.50 691 GLU A CA 1
ATOM 5685 C C . GLU A 1 691 ? -0.867 0.582 -15.487 1.00 57.50 691 GLU A C 1
ATOM 5687 O O . GLU A 1 691 ? -1.000 0.965 -16.647 1.00 57.50 691 GLU A O 1
ATOM 5692 N N . VAL A 1 692 ? -1.525 -0.491 -15.039 1.00 59.12 692 VAL A N 1
ATOM 5693 C CA . VAL A 1 692 ? -2.281 -1.410 -15.897 1.00 59.12 692 VAL A CA 1
ATOM 5694 C C . VAL A 1 692 ? -3.692 -1.718 -15.391 1.00 59.12 692 VAL A C 1
ATOM 5696 O O . VAL A 1 692 ? -4.294 -2.754 -15.719 1.00 59.12 692 VAL A O 1
ATOM 5699 N N . ALA A 1 693 ? -4.267 -0.831 -14.587 1.00 58.41 693 ALA A N 1
ATOM 5700 C CA . ALA A 1 693 ? -5.622 -1.012 -14.092 1.00 58.41 693 ALA A CA 1
ATOM 5701 C C . ALA A 1 693 ? -6.629 -1.116 -15.264 1.00 58.41 693 ALA A C 1
ATOM 5703 O O . ALA A 1 693 ? -6.969 -0.146 -15.929 1.00 58.41 693 ALA A O 1
ATOM 5704 N N . GLY A 1 694 ? -7.101 -2.336 -15.543 1.00 65.88 694 GLY A N 1
ATOM 5705 C CA . GLY A 1 694 ? -8.118 -2.630 -16.561 1.00 65.88 694 GLY A CA 1
ATOM 5706 C C . GLY A 1 694 ? -7.573 -3.120 -17.908 1.00 65.88 694 GLY A C 1
ATOM 5707 O O . GLY A 1 694 ? -8.093 -4.110 -18.428 1.00 65.88 694 GLY A O 1
ATOM 5708 N N . ILE A 1 695 ? -6.503 -2.522 -18.445 1.00 74.81 695 ILE A N 1
ATOM 5709 C CA . ILE A 1 695 ? -5.990 -2.857 -19.792 1.00 74.81 695 ILE A CA 1
ATOM 5710 C C . ILE A 1 695 ? -5.415 -4.284 -19.847 1.00 74.81 695 ILE A C 1
ATOM 5712 O O . ILE A 1 695 ? -5.728 -5.044 -20.769 1.00 74.81 695 ILE A O 1
ATOM 5716 N N . GLY A 1 696 ? -4.693 -4.710 -18.806 1.00 78.38 696 GLY A N 1
ATOM 5717 C CA . GLY A 1 696 ? -4.106 -6.053 -18.738 1.00 78.38 696 GLY A CA 1
ATOM 5718 C C . GLY A 1 696 ? -5.152 -7.169 -18.759 1.00 78.38 696 GLY A C 1
ATOM 5719 O O . GLY A 1 696 ? -4.940 -8.221 -19.364 1.00 78.38 696 GLY A O 1
ATOM 5720 N N . LYS A 1 697 ? -6.341 -6.931 -18.182 1.00 81.06 697 LYS A N 1
ATOM 5721 C CA . LYS A 1 697 ? -7.467 -7.881 -18.243 1.00 81.06 697 LYS A CA 1
ATOM 5722 C C . LYS A 1 697 ? -8.035 -8.010 -19.656 1.00 81.06 697 LYS A C 1
ATOM 5724 O O . LYS A 1 697 ? -8.430 -9.110 -20.045 1.00 81.06 697 LYS A O 1
ATOM 5729 N N . ILE A 1 698 ? -8.073 -6.910 -20.410 1.00 81.75 698 ILE A N 1
ATOM 5730 C CA . ILE A 1 698 ? -8.520 -6.901 -21.808 1.00 81.75 698 ILE A CA 1
ATOM 5731 C C . ILE A 1 698 ? -7.527 -7.703 -22.655 1.00 81.75 698 ILE A C 1
ATOM 5733 O O . ILE A 1 698 ? -7.928 -8.670 -23.300 1.00 81.75 698 ILE A O 1
ATOM 5737 N N . ARG A 1 699 ? -6.224 -7.403 -22.558 1.00 85.12 699 ARG A N 1
ATOM 5738 C CA . ARG A 1 699 ? -5.169 -8.138 -23.282 1.00 85.12 699 ARG A CA 1
ATOM 5739 C C . ARG A 1 699 ? -5.128 -9.624 -22.921 1.00 85.12 699 ARG A C 1
ATOM 5741 O O . ARG A 1 699 ? -4.959 -10.474 -23.799 1.00 85.12 699 ARG A O 1
ATOM 5748 N N . PHE A 1 700 ? -5.338 -9.957 -21.648 1.00 88.31 700 PHE A N 1
ATOM 5749 C CA . PHE A 1 700 ? -5.486 -11.341 -21.198 1.00 88.31 700 PHE A CA 1
ATOM 5750 C C . PHE A 1 700 ? -6.660 -12.040 -21.880 1.00 88.31 700 PHE A C 1
ATOM 5752 O O . PHE A 1 700 ? -6.504 -13.157 -22.368 1.00 88.31 700 PHE A O 1
ATOM 5759 N N . ARG A 1 701 ? -7.831 -11.392 -21.931 1.00 87.12 701 ARG A N 1
ATOM 5760 C CA . ARG A 1 701 ? -9.035 -11.950 -22.557 1.00 87.12 701 ARG A CA 1
ATOM 5761 C C . ARG A 1 701 ? -8.842 -12.160 -24.057 1.00 87.12 701 ARG A C 1
ATOM 5763 O O . ARG A 1 701 ? -9.222 -13.214 -24.559 1.00 87.12 701 ARG A O 1
ATOM 5770 N N . ASP A 1 702 ? -8.223 -11.206 -24.743 1.00 87.56 702 ASP A N 1
ATOM 5771 C CA . ASP A 1 702 ? -7.925 -11.317 -26.173 1.00 87.56 702 ASP A CA 1
ATOM 5772 C C . ASP A 1 702 ? -6.932 -12.451 -26.443 1.00 87.56 702 ASP A C 1
ATOM 5774 O O . ASP A 1 702 ? -7.125 -13.246 -27.362 1.00 87.56 702 ASP A O 1
ATOM 5778 N N . THR A 1 703 ? -5.900 -12.578 -25.602 1.00 90.88 703 THR A N 1
ATOM 5779 C CA . THR A 1 703 ? -4.893 -13.644 -25.722 1.00 90.88 703 THR A CA 1
ATOM 5780 C C . THR A 1 703 ? -5.469 -15.012 -25.416 1.00 90.88 703 THR A C 1
ATOM 5782 O O . THR A 1 703 ? -5.159 -15.976 -26.112 1.00 90.88 703 THR A O 1
ATOM 5785 N N . LEU A 1 704 ? -6.361 -15.099 -24.432 1.00 89.31 704 LEU A N 1
ATOM 5786 C CA . LEU A 1 704 ? -7.104 -16.314 -24.138 1.00 89.31 704 LEU A CA 1
ATOM 5787 C C . LEU A 1 704 ? -8.011 -16.705 -25.309 1.00 89.31 704 LEU A C 1
ATOM 5789 O O . LEU A 1 704 ? -7.999 -17.856 -25.725 1.00 89.31 704 LEU A O 1
ATOM 5793 N N . ALA A 1 705 ? -8.737 -15.751 -25.896 1.00 86.75 705 ALA A N 1
ATOM 5794 C CA . ALA A 1 705 ? -9.602 -16.014 -27.042 1.00 86.75 705 ALA A CA 1
ATOM 5795 C C . ALA A 1 705 ? -8.812 -16.455 -28.288 1.00 86.75 705 ALA A C 1
ATOM 5797 O O . ALA A 1 705 ? -9.299 -17.272 -29.072 1.00 86.75 705 ALA A O 1
ATOM 5798 N N . GLU A 1 706 ? -7.606 -15.921 -28.492 1.00 87.88 706 GLU A N 1
ATOM 5799 C CA . GLU A 1 706 ? -6.704 -16.361 -29.558 1.00 87.88 706 GLU A CA 1
ATOM 5800 C C . GLU A 1 706 ? -6.168 -17.774 -29.304 1.00 87.88 706 GLU A C 1
ATOM 5802 O O . GLU A 1 706 ? -6.230 -18.617 -30.203 1.00 87.88 706 GLU A O 1
ATOM 5807 N N . ALA A 1 707 ? -5.735 -18.063 -28.074 1.00 88.62 707 ALA A N 1
ATOM 5808 C CA . ALA A 1 707 ? -5.293 -19.392 -27.667 1.00 88.62 707 ALA A CA 1
ATOM 5809 C C . ALA A 1 707 ? -6.415 -20.434 -27.816 1.00 88.62 707 ALA A C 1
ATOM 5811 O O . ALA A 1 707 ? -6.196 -21.486 -28.413 1.00 88.62 707 ALA A O 1
ATOM 5812 N N . ASP A 1 708 ? -7.634 -20.118 -27.374 1.00 85.81 708 ASP A N 1
ATOM 5813 C CA . ASP A 1 708 ? -8.803 -20.993 -27.497 1.00 85.81 708 ASP A CA 1
ATOM 5814 C C . ASP A 1 708 ? -9.106 -21.313 -28.967 1.00 85.81 708 ASP A C 1
ATOM 5816 O O . ASP A 1 708 ? -9.230 -22.481 -29.343 1.00 85.81 708 ASP A O 1
ATOM 5820 N N . LYS A 1 709 ? -9.147 -20.294 -29.839 1.00 86.25 709 LYS A N 1
ATOM 5821 C CA . LYS A 1 709 ? -9.339 -20.491 -31.289 1.00 86.25 709 LYS A CA 1
ATOM 5822 C C . LYS A 1 709 ? -8.225 -21.344 -31.896 1.00 86.25 709 LYS A C 1
ATOM 5824 O O . LYS A 1 709 ? -8.495 -22.188 -32.752 1.00 86.25 709 LYS A O 1
ATOM 5829 N N . PHE A 1 710 ? -6.980 -21.128 -31.477 1.00 86.69 710 PHE A N 1
ATOM 5830 C CA . PHE A 1 710 ? -5.826 -21.885 -31.952 1.00 86.69 710 PHE A CA 1
ATOM 5831 C C . PHE A 1 710 ? -5.906 -23.363 -31.538 1.00 86.69 710 PHE A C 1
ATOM 5833 O O . PHE A 1 710 ? -5.777 -24.254 -32.383 1.00 86.69 710 PHE A O 1
ATOM 5840 N N . PHE A 1 711 ? -6.197 -23.642 -30.266 1.00 86.75 711 PHE A N 1
ATOM 5841 C CA . PHE A 1 711 ? -6.314 -25.006 -29.749 1.00 86.75 711 PHE A CA 1
ATOM 5842 C C . PHE A 1 711 ? -7.521 -25.755 -30.313 1.00 86.75 711 PHE A C 1
ATOM 5844 O O . PHE A 1 711 ? -7.416 -26.960 -30.561 1.00 86.75 711 PHE A O 1
ATOM 5851 N N . GLN A 1 712 ? -8.632 -25.060 -30.576 1.00 83.44 712 GLN A N 1
ATOM 5852 C CA . GLN A 1 712 ? -9.793 -25.632 -31.262 1.00 83.44 712 GLN A CA 1
ATOM 5853 C C . GLN A 1 712 ? -9.444 -26.066 -32.688 1.00 83.44 712 GLN A C 1
ATOM 5855 O O . GLN A 1 712 ? -9.724 -27.202 -33.065 1.00 83.44 712 GLN A O 1
ATOM 5860 N N . ARG A 1 713 ? -8.761 -25.207 -33.461 1.00 83.88 713 ARG A N 1
ATOM 5861 C CA . ARG A 1 713 ? -8.333 -25.516 -34.841 1.00 83.88 713 ARG A CA 1
ATOM 5862 C C . ARG A 1 713 ? -7.368 -26.701 -34.924 1.00 83.88 713 ARG A C 1
ATOM 5864 O O . ARG A 1 713 ? -7.391 -27.429 -35.908 1.00 83.88 713 ARG A O 1
ATOM 5871 N N . ARG A 1 714 ? -6.519 -26.893 -33.912 1.00 80.81 714 ARG A N 1
ATOM 5872 C CA . ARG A 1 714 ? -5.536 -27.992 -33.848 1.00 80.81 714 ARG A CA 1
ATOM 5873 C C . ARG A 1 714 ? -6.054 -29.241 -33.107 1.00 80.81 714 ARG A C 1
ATOM 5875 O O . ARG A 1 714 ? -5.300 -30.200 -32.962 1.00 80.81 714 ARG A O 1
ATOM 5882 N N . HIS A 1 715 ? -7.309 -29.251 -32.640 1.00 77.00 715 HIS A N 1
ATOM 5883 C CA . HIS A 1 715 ? -7.923 -30.344 -31.863 1.00 77.00 715 HIS A CA 1
ATOM 5884 C C . HIS A 1 715 ? -7.144 -30.728 -30.582 1.00 77.00 715 HIS A C 1
ATOM 5886 O O . HIS A 1 715 ? -6.887 -31.905 -30.310 1.00 77.00 715 HIS A O 1
ATOM 5892 N N . ILE A 1 716 ? -6.727 -29.729 -29.792 1.00 71.31 716 ILE A N 1
ATOM 5893 C CA . ILE A 1 716 ? -5.904 -29.919 -28.576 1.00 71.31 716 ILE A CA 1
ATOM 5894 C C . ILE A 1 716 ? -6.697 -29.699 -27.276 1.00 71.31 716 ILE A C 1
ATOM 5896 O O . ILE A 1 716 ? -6.252 -30.168 -26.229 1.00 71.31 716 ILE A O 1
ATOM 5900 N N . GLU A 1 717 ? -7.874 -29.060 -27.325 1.00 62.12 717 GLU A N 1
ATOM 5901 C CA . GLU A 1 717 ? -8.642 -28.646 -26.130 1.00 62.12 717 GLU A CA 1
ATOM 5902 C C . GLU A 1 717 ? -8.898 -29.801 -25.135 1.00 62.12 717 GLU A C 1
ATOM 5904 O O . GLU A 1 717 ? -8.760 -29.628 -23.924 1.00 62.12 717 GLU A O 1
ATOM 5909 N N . ASP A 1 718 ? -9.151 -31.017 -25.628 1.00 61.88 718 ASP A N 1
ATOM 5910 C CA . ASP A 1 718 ? -9.453 -32.181 -24.782 1.00 61.88 718 ASP A CA 1
ATOM 5911 C C . ASP A 1 718 ? -8.225 -32.825 -24.115 1.00 61.88 718 ASP A C 1
ATOM 5913 O O . ASP A 1 718 ? -8.367 -33.636 -23.198 1.00 61.88 718 ASP A O 1
ATOM 5917 N N . LYS A 1 719 ? -7.000 -32.477 -24.537 1.00 64.25 719 LYS A N 1
ATOM 5918 C CA . LYS A 1 719 ? -5.772 -33.134 -24.052 1.00 64.25 719 LYS A CA 1
ATOM 5919 C C . LYS A 1 719 ? -5.322 -32.650 -22.670 1.00 64.25 719 LYS A C 1
ATOM 5921 O O . LYS A 1 719 ? -4.471 -33.308 -22.073 1.00 64.25 719 LYS A O 1
ATOM 5926 N N . ARG A 1 720 ? -5.853 -31.516 -22.180 1.00 77.88 720 ARG A N 1
ATOM 5927 C CA . ARG A 1 720 ? -5.558 -30.906 -20.861 1.00 77.88 720 ARG A CA 1
ATOM 5928 C C . ARG A 1 720 ? -4.072 -30.956 -20.480 1.00 77.88 720 ARG A C 1
ATOM 5930 O O . ARG A 1 720 ? -3.709 -31.338 -19.368 1.00 77.88 720 ARG A O 1
ATOM 5937 N N . SER A 1 721 ? -3.199 -30.621 -21.430 1.00 81.06 721 SER A N 1
ATOM 5938 C CA . SER A 1 721 ? -1.749 -30.736 -21.270 1.00 81.06 721 SER A CA 1
ATOM 5939 C C . SER A 1 721 ? -1.041 -29.485 -21.767 1.00 81.06 721 SER A C 1
ATOM 5941 O O . SER A 1 721 ? -0.996 -29.227 -22.972 1.00 81.06 721 SER A O 1
ATOM 5943 N N . VAL A 1 722 ? -0.421 -28.761 -20.831 1.00 83.94 722 VAL A N 1
ATOM 5944 C CA . VAL A 1 722 ? 0.392 -27.569 -21.119 1.00 83.94 722 VAL A CA 1
ATOM 5945 C C . VAL A 1 722 ? 1.528 -27.907 -22.084 1.00 83.94 722 VAL A C 1
ATOM 5947 O O . VAL A 1 722 ? 1.724 -27.216 -23.074 1.00 83.94 722 VAL A O 1
ATOM 5950 N N . LYS A 1 723 ? 2.203 -29.045 -21.884 1.00 83.19 723 LYS A N 1
ATOM 5951 C CA . LYS A 1 723 ? 3.313 -29.487 -22.739 1.00 83.19 723 LYS A CA 1
ATOM 5952 C C . LYS A 1 723 ? 2.918 -29.652 -24.207 1.00 83.19 723 LYS A C 1
ATOM 5954 O O . LYS A 1 723 ? 3.676 -29.278 -25.096 1.00 83.19 723 LYS A O 1
ATOM 5959 N N . ILE A 1 724 ? 1.743 -30.228 -24.472 1.00 83.56 724 ILE A N 1
ATOM 5960 C CA . ILE A 1 724 ? 1.264 -30.422 -25.848 1.00 83.56 724 ILE A CA 1
ATOM 5961 C C . ILE A 1 724 ? 0.917 -29.071 -26.476 1.00 83.56 724 ILE A C 1
ATOM 5963 O O . ILE A 1 724 ? 1.266 -28.843 -27.633 1.00 83.56 724 ILE A O 1
ATOM 5967 N N . ALA A 1 725 ? 0.282 -28.172 -25.720 1.00 85.50 725 ALA A N 1
ATOM 5968 C CA . ALA A 1 725 ? 0.008 -26.816 -26.182 1.00 85.50 725 ALA A CA 1
ATOM 5969 C C . ALA A 1 725 ? 1.301 -26.065 -26.530 1.00 85.50 725 ALA A C 1
ATOM 5971 O O . ALA A 1 725 ? 1.403 -25.542 -27.636 1.00 85.50 725 ALA A O 1
ATOM 5972 N N . THR A 1 726 ? 2.314 -26.107 -25.661 1.00 85.81 726 THR A N 1
ATOM 5973 C CA . THR A 1 726 ? 3.619 -25.477 -25.901 1.00 85.81 726 THR A CA 1
ATOM 5974 C C . THR A 1 726 ? 4.279 -25.961 -27.189 1.00 85.81 726 THR A C 1
ATOM 5976 O O . THR A 1 726 ? 4.713 -25.140 -27.993 1.00 85.81 726 THR A O 1
ATOM 5979 N N . ILE A 1 727 ? 4.322 -27.279 -27.422 1.00 85.50 727 ILE A N 1
ATOM 5980 C CA . ILE A 1 727 ? 4.923 -27.844 -28.642 1.00 85.50 727 ILE A CA 1
ATOM 5981 C C . ILE A 1 727 ? 4.230 -27.293 -29.895 1.00 85.50 727 ILE A C 1
ATOM 5983 O O . ILE A 1 727 ? 4.902 -26.929 -30.850 1.00 85.50 727 ILE A O 1
ATOM 5987 N N . ASN A 1 728 ? 2.899 -27.194 -29.881 1.00 85.81 728 ASN A N 1
ATOM 5988 C CA . ASN A 1 728 ? 2.141 -26.704 -31.034 1.00 85.81 728 ASN A CA 1
ATOM 5989 C C . ASN A 1 728 ? 2.262 -25.190 -31.234 1.00 85.81 728 ASN A C 1
ATOM 5991 O O . ASN A 1 728 ? 2.213 -24.738 -32.370 1.00 85.81 728 ASN A O 1
ATOM 5995 N N . ILE A 1 729 ? 2.402 -24.411 -30.158 1.00 87.81 729 ILE A N 1
ATOM 5996 C CA . ILE A 1 729 ? 2.629 -22.963 -30.261 1.00 87.81 729 ILE A CA 1
ATOM 5997 C C . ILE A 1 729 ? 4.001 -22.697 -30.895 1.00 87.81 729 ILE A C 1
ATOM 5999 O O . ILE A 1 729 ? 4.096 -21.904 -31.825 1.00 87.81 729 ILE A O 1
ATOM 6003 N N . LEU A 1 730 ? 5.043 -23.407 -30.447 1.00 86.75 730 LEU A N 1
ATOM 6004 C CA . LEU A 1 730 ? 6.410 -23.243 -30.956 1.00 86.75 730 LEU A CA 1
ATOM 6005 C C . LEU A 1 730 ? 6.588 -23.709 -32.412 1.00 86.75 730 LEU A C 1
ATOM 6007 O O . LEU A 1 730 ? 7.466 -23.191 -33.102 1.00 86.75 730 LEU A O 1
ATOM 6011 N N . ASP A 1 731 ? 5.762 -24.655 -32.868 1.00 85.81 731 ASP A N 1
ATOM 6012 C CA . ASP A 1 731 ? 5.728 -25.182 -34.244 1.00 85.81 731 ASP A CA 1
ATOM 6013 C C . ASP A 1 731 ? 5.285 -24.137 -35.286 1.00 85.81 731 ASP A C 1
ATOM 6015 O O . ASP A 1 731 ? 5.578 -24.272 -36.469 1.00 85.81 731 ASP A O 1
ATOM 6019 N N . VAL A 1 732 ? 4.595 -23.068 -34.873 1.00 83.88 732 VAL A N 1
ATOM 6020 C CA . VAL A 1 732 ? 4.137 -22.021 -35.798 1.00 83.88 732 VAL A CA 1
ATOM 6021 C C . VAL A 1 732 ? 5.322 -21.216 -36.333 1.00 83.88 732 VAL A C 1
ATOM 6023 O O . VAL A 1 732 ? 6.156 -20.747 -35.558 1.00 83.88 732 VAL A O 1
ATOM 6026 N N . GLU A 1 733 ? 5.398 -21.016 -37.651 1.00 75.56 733 GLU A N 1
ATOM 6027 C CA . GLU A 1 733 ? 6.407 -20.155 -38.278 1.00 75.56 733 GLU A CA 1
ATOM 6028 C C . GLU A 1 733 ? 6.206 -18.686 -37.866 1.00 75.56 733 GLU A C 1
ATOM 6030 O O . GLU A 1 733 ? 5.141 -18.107 -38.061 1.00 75.56 733 GLU A O 1
ATOM 6035 N N . THR A 1 734 ? 7.244 -18.078 -37.288 1.00 73.25 734 THR A N 1
ATOM 6036 C CA . THR A 1 734 ? 7.236 -16.700 -36.751 1.00 73.25 734 THR A CA 1
ATOM 6037 C C . THR A 1 734 ? 8.154 -15.775 -37.560 1.00 73.25 734 THR A C 1
ATOM 6039 O O . THR A 1 734 ? 8.820 -14.911 -36.994 1.00 73.25 734 THR A O 1
ATOM 6042 N N . GLY A 1 735 ? 8.252 -16.008 -38.875 1.00 61.03 735 GLY A N 1
ATOM 6043 C CA . GLY A 1 735 ? 9.155 -15.275 -39.776 1.00 61.03 735 GLY A CA 1
ATOM 6044 C C . GLY A 1 735 ? 8.722 -13.838 -40.095 1.00 61.03 735 GLY A C 1
ATOM 6045 O O . GLY A 1 735 ? 9.566 -13.023 -40.451 1.00 61.03 735 GLY A O 1
ATOM 6046 N N . PHE A 1 736 ? 7.436 -13.517 -39.924 1.00 65.00 736 PHE A N 1
ATOM 6047 C CA . PHE A 1 736 ? 6.870 -12.169 -40.074 1.00 65.00 736 PHE A CA 1
ATOM 6048 C C . PHE A 1 736 ? 6.525 -11.583 -38.701 1.00 65.00 736 PHE A C 1
ATOM 6050 O O . PHE A 1 736 ? 6.313 -12.342 -37.748 1.00 65.00 736 PHE A O 1
ATOM 6057 N N . GLU A 1 737 ? 6.470 -10.253 -38.567 1.00 62.12 737 GLU A N 1
ATOM 6058 C CA . GLU A 1 737 ? 6.012 -9.662 -37.309 1.00 62.12 737 GLU A CA 1
ATOM 6059 C C . GLU A 1 737 ? 4.544 -10.041 -37.073 1.00 62.12 737 GLU A C 1
ATOM 6061 O O . GLU A 1 737 ? 3.714 -9.881 -37.971 1.00 62.12 737 GLU A O 1
ATOM 6066 N N . PRO A 1 738 ? 4.178 -10.564 -35.886 1.00 62.06 738 PRO A N 1
ATOM 6067 C CA . PRO A 1 738 ? 2.794 -10.955 -35.623 1.00 62.06 738 PRO A CA 1
ATOM 6068 C C . PRO A 1 738 ? 1.796 -9.804 -35.803 1.00 62.06 738 PRO A C 1
ATOM 6070 O O . PRO A 1 738 ? 0.640 -10.058 -36.142 1.00 62.06 738 PRO A O 1
ATOM 6073 N N . MET A 1 739 ? 2.247 -8.554 -35.643 1.00 60.12 739 MET A N 1
ATOM 6074 C CA . MET A 1 739 ? 1.473 -7.342 -35.921 1.00 60.12 739 MET A CA 1
ATOM 6075 C C . MET A 1 739 ? 1.025 -7.264 -37.395 1.00 60.12 739 MET A C 1
ATOM 6077 O O . MET A 1 739 ? -0.155 -7.015 -37.654 1.00 60.12 739 MET A O 1
ATOM 6081 N N . ASP A 1 740 ? 1.903 -7.610 -38.344 1.00 61.91 740 ASP A N 1
ATOM 6082 C CA . ASP A 1 740 ? 1.629 -7.587 -39.791 1.00 61.91 740 ASP A CA 1
ATOM 6083 C C . ASP A 1 740 ? 0.598 -8.644 -40.219 1.00 61.91 740 ASP A C 1
ATOM 6085 O O . ASP A 1 740 ? -0.161 -8.457 -41.169 1.00 61.91 740 ASP A O 1
ATOM 6089 N N . VAL A 1 741 ? 0.550 -9.775 -39.507 1.00 62.41 741 VAL A N 1
ATOM 6090 C CA . VAL A 1 741 ? -0.353 -10.903 -39.814 1.00 62.41 741 VAL A CA 1
ATOM 6091 C C . VAL A 1 741 ? -1.743 -10.704 -39.200 1.00 62.41 741 VAL A C 1
ATOM 6093 O O . VAL A 1 741 ? -2.749 -11.210 -39.703 1.00 62.41 741 VAL A O 1
ATOM 6096 N N . LYS A 1 742 ? -1.807 -9.986 -38.080 1.00 62.31 742 LYS A N 1
ATOM 6097 C CA . LYS A 1 742 ? -2.987 -9.873 -37.219 1.00 62.31 742 LYS A CA 1
ATOM 6098 C C . LYS A 1 742 ? -3.813 -8.613 -37.475 1.00 62.31 742 LYS A C 1
ATOM 6100 O O . LYS A 1 742 ? -5.034 -8.648 -37.282 1.00 62.31 742 LYS A O 1
ATOM 6105 N N . GLY A 1 743 ? -3.157 -7.541 -37.928 1.00 59.44 743 GLY A N 1
ATOM 6106 C CA . GLY A 1 743 ? -3.725 -6.199 -38.065 1.00 59.44 743 GLY A CA 1
ATOM 6107 C C . GLY A 1 743 ? -4.160 -5.581 -36.726 1.00 59.44 743 GLY A C 1
ATOM 6108 O O . GLY A 1 743 ? -4.182 -6.249 -35.692 1.00 59.44 743 GLY A O 1
ATOM 6109 N N . ASP A 1 744 ? -4.606 -4.321 -36.744 1.00 58.69 744 ASP A N 1
ATOM 6110 C CA . ASP A 1 744 ? -4.954 -3.531 -35.538 1.00 58.69 744 ASP A CA 1
ATOM 6111 C C . ASP A 1 744 ? -6.145 -4.067 -34.712 1.00 58.69 744 ASP A C 1
ATOM 6113 O O . ASP A 1 744 ? -6.502 -3.520 -33.667 1.00 58.69 744 ASP A O 1
ATOM 6117 N N . ARG A 1 745 ? -6.814 -5.134 -35.169 1.00 59.19 745 ARG A N 1
ATOM 6118 C CA . ARG A 1 745 ? -8.068 -5.630 -34.573 1.00 59.19 745 ARG A CA 1
ATOM 6119 C C . ARG A 1 745 ? -7.889 -6.507 -33.335 1.00 59.19 745 ARG A C 1
ATOM 6121 O O . ARG A 1 745 ? -8.878 -6.747 -32.647 1.00 59.19 745 ARG A O 1
ATOM 6128 N N . SER A 1 746 ? -6.697 -7.032 -33.056 1.00 63.31 746 SER A N 1
ATOM 6129 C CA . SER A 1 746 ? -6.470 -7.879 -31.878 1.00 63.31 746 SER A CA 1
ATOM 6130 C C . SER A 1 746 ? -5.201 -7.462 -31.142 1.00 63.31 746 SER A C 1
ATOM 6132 O O . SER A 1 746 ? -4.150 -7.308 -31.751 1.00 63.31 746 SER A O 1
ATOM 6134 N N . LYS A 1 747 ? -5.294 -7.320 -29.814 1.00 74.50 747 LYS A N 1
ATOM 6135 C CA . LYS A 1 747 ? -4.183 -6.919 -28.930 1.00 74.50 747 LYS A CA 1
ATOM 6136 C C . LYS A 1 747 ? -3.478 -8.098 -28.249 1.00 74.50 747 LYS A C 1
ATOM 6138 O O . LYS A 1 747 ? -2.738 -7.909 -27.288 1.00 74.50 747 LYS A O 1
ATOM 6143 N N . SER A 1 748 ? -3.760 -9.332 -28.671 1.00 84.50 748 SER A N 1
ATOM 6144 C CA . SER A 1 748 ? -3.154 -10.513 -28.042 1.00 84.50 748 SER A CA 1
ATOM 6145 C C . SER A 1 748 ? -1.636 -10.606 -28.282 1.00 84.50 748 SER A C 1
ATOM 6147 O O . SER A 1 748 ? -1.149 -10.133 -29.300 1.00 84.50 748 SER A O 1
ATOM 6149 N N . VAL A 1 749 ? -0.915 -11.276 -27.382 1.00 88.56 749 VAL A N 1
ATOM 6150 C CA . VAL A 1 749 ? 0.551 -11.441 -27.446 1.00 88.56 749 VAL A CA 1
ATOM 6151 C C . VAL A 1 749 ? 1.016 -12.884 -27.664 1.00 88.56 749 VAL A C 1
ATOM 6153 O O . VAL A 1 749 ? 2.183 -13.199 -27.447 1.00 88.56 749 VAL A O 1
ATOM 6156 N N . LEU A 1 750 ? 0.112 -13.806 -28.025 1.00 89.88 750 LEU A N 1
ATOM 6157 C CA . LEU A 1 750 ? 0.410 -15.246 -28.001 1.00 89.88 750 LEU A CA 1
ATOM 6158 C C . LEU A 1 750 ? 1.594 -15.617 -28.912 1.00 89.88 750 LEU A C 1
ATOM 6160 O O . LEU A 1 750 ? 2.493 -16.348 -28.496 1.00 89.88 750 LEU A O 1
ATOM 6164 N N . PHE A 1 751 ? 1.601 -15.105 -30.145 1.00 88.19 751 PHE A N 1
ATOM 6165 C CA . PHE A 1 751 ? 2.659 -15.390 -31.115 1.00 88.19 751 PHE A CA 1
ATOM 6166 C C . PHE A 1 751 ? 3.893 -14.501 -30.937 1.00 88.19 751 PHE A C 1
ATOM 6168 O O . PHE A 1 751 ? 4.998 -14.974 -31.199 1.00 88.19 751 PHE A O 1
ATOM 6175 N N . ASP A 1 752 ? 3.741 -13.288 -30.397 1.00 88.31 752 ASP A N 1
ATOM 6176 C CA . ASP A 1 752 ? 4.877 -12.459 -29.972 1.00 88.31 752 ASP A CA 1
ATOM 6177 C C . ASP A 1 752 ? 5.689 -13.173 -28.884 1.00 88.31 752 ASP A C 1
ATOM 6179 O O . ASP A 1 752 ? 6.910 -13.284 -28.975 1.00 88.31 752 ASP A O 1
ATOM 6183 N N . ALA A 1 753 ? 5.004 -13.779 -27.909 1.00 91.62 753 ALA A N 1
ATOM 6184 C CA . ALA A 1 753 ? 5.634 -14.592 -26.874 1.00 91.62 753 ALA A CA 1
ATOM 6185 C C . ALA A 1 753 ? 6.328 -15.838 -27.444 1.00 91.62 753 ALA A C 1
ATOM 6187 O O . ALA A 1 753 ? 7.395 -16.231 -26.972 1.00 91.62 753 ALA A O 1
ATOM 6188 N N . SER A 1 754 ? 5.751 -16.459 -28.480 1.00 91.69 754 SER A N 1
ATOM 6189 C CA . SER A 1 754 ? 6.404 -17.572 -29.176 1.00 91.69 754 SER A CA 1
ATOM 6190 C C . SER A 1 754 ? 7.667 -17.137 -29.919 1.00 91.69 754 SER A C 1
ATOM 6192 O O . SER A 1 754 ? 8.609 -17.926 -29.989 1.00 91.69 754 SER A O 1
ATOM 6194 N N . LYS A 1 755 ? 7.693 -15.924 -30.485 1.00 90.31 755 LYS A N 1
ATOM 6195 C CA . LYS A 1 755 ? 8.877 -15.350 -31.135 1.00 90.31 755 LYS A CA 1
ATOM 6196 C C . LYS A 1 755 ? 9.966 -15.058 -30.098 1.00 90.31 755 LYS A C 1
ATOM 6198 O O . LYS A 1 755 ? 11.075 -15.557 -30.247 1.00 90.31 755 LYS A O 1
ATOM 6203 N N . LEU A 1 756 ? 9.613 -14.401 -28.989 1.00 91.62 756 LEU A N 1
ATOM 6204 C CA . LEU A 1 756 ? 10.516 -14.156 -27.858 1.00 91.62 756 LEU A CA 1
ATOM 6205 C C . LEU A 1 756 ? 11.133 -15.456 -27.307 1.00 91.62 756 LEU A C 1
ATOM 6207 O O . LEU A 1 756 ? 12.335 -15.515 -27.062 1.00 91.62 756 LEU A O 1
ATOM 6211 N N . ALA A 1 757 ? 10.347 -16.528 -27.155 1.00 91.44 757 ALA A N 1
ATOM 6212 C CA . ALA A 1 757 ? 10.863 -17.822 -26.693 1.00 91.44 757 ALA A CA 1
ATOM 6213 C C . ALA A 1 757 ? 11.898 -18.441 -27.654 1.00 91.44 757 ALA A C 1
ATOM 6215 O O . ALA A 1 757 ? 12.847 -19.087 -27.208 1.00 91.44 757 ALA A O 1
ATOM 6216 N N . LYS A 1 758 ? 11.731 -18.249 -28.969 1.00 89.75 758 LYS A N 1
ATOM 6217 C CA . LYS A 1 758 ? 12.704 -18.695 -29.979 1.00 89.75 758 LYS A CA 1
ATOM 6218 C C . LYS A 1 758 ? 13.963 -17.832 -29.957 1.00 89.75 758 LYS A C 1
ATOM 6220 O O . LYS A 1 758 ? 15.052 -18.394 -29.967 1.00 89.75 758 LYS A O 1
ATOM 6225 N N . ASP A 1 759 ? 13.809 -16.516 -29.834 1.00 89.44 759 ASP A N 1
ATOM 6226 C CA . ASP A 1 759 ? 14.924 -15.566 -29.735 1.00 89.44 759 ASP A CA 1
ATOM 6227 C C . ASP A 1 759 ? 15.793 -15.840 -28.493 1.00 89.44 759 ASP A C 1
ATOM 6229 O O . ASP A 1 759 ? 17.018 -15.839 -28.576 1.00 89.44 759 ASP A O 1
ATOM 6233 N N . LEU A 1 760 ? 15.182 -16.172 -27.348 1.00 88.69 760 LEU A N 1
ATOM 6234 C CA . LEU A 1 760 ? 15.910 -16.580 -26.138 1.00 88.69 760 LEU A CA 1
ATOM 6235 C C . LEU A 1 760 ? 16.695 -17.888 -26.334 1.00 88.69 760 LEU A C 1
ATOM 6237 O O . LEU A 1 760 ? 17.803 -18.028 -25.816 1.00 88.69 760 LEU A O 1
ATOM 6241 N N . ALA A 1 761 ? 16.133 -18.846 -27.075 1.00 86.50 761 ALA A N 1
ATOM 6242 C CA . ALA A 1 761 ? 16.803 -20.109 -27.385 1.00 86.50 761 ALA A CA 1
ATOM 6243 C C . ALA A 1 761 ? 17.925 -19.947 -28.428 1.00 86.50 761 ALA A C 1
ATOM 6245 O O . ALA A 1 761 ? 18.872 -20.734 -28.440 1.00 86.50 761 ALA A O 1
ATOM 6246 N N . GLU A 1 762 ? 17.819 -18.960 -29.316 1.00 85.56 762 GLU A N 1
ATOM 6247 C CA . GLU A 1 762 ? 18.868 -18.577 -30.263 1.00 85.56 762 GLU A CA 1
ATOM 6248 C C . GLU A 1 762 ? 20.026 -17.879 -29.539 1.00 85.56 762 GLU A C 1
ATOM 6250 O O . GLU A 1 762 ? 21.166 -18.323 -29.652 1.00 85.56 762 GLU A O 1
ATOM 6255 N N . MET A 1 763 ? 19.721 -16.900 -28.684 1.00 85.44 763 MET A N 1
ATOM 6256 C CA . MET A 1 763 ? 20.691 -16.189 -27.842 1.00 85.44 763 MET A CA 1
ATOM 6257 C C . MET A 1 763 ? 21.519 -17.146 -26.966 1.00 85.44 763 MET A C 1
ATOM 6259 O O . MET A 1 763 ? 22.744 -17.021 -26.901 1.00 85.44 763 MET A O 1
ATOM 6263 N N . GLU A 1 764 ? 20.885 -18.150 -26.346 1.00 84.06 764 GLU A N 1
ATOM 6264 C CA . GLU A 1 764 ? 21.575 -19.177 -25.545 1.00 84.06 764 GLU A CA 1
ATOM 6265 C C . GLU A 1 764 ? 22.637 -19.927 -26.373 1.00 84.06 764 GLU A C 1
ATOM 6267 O O . GLU A 1 764 ? 23.737 -20.200 -25.886 1.00 84.06 764 GLU A O 1
ATOM 6272 N N . LYS A 1 765 ? 22.347 -20.206 -27.653 1.00 82.94 765 LYS A N 1
ATOM 6273 C CA . LYS A 1 765 ? 23.287 -20.860 -28.576 1.00 82.94 765 LYS A CA 1
ATOM 6274 C C . LYS A 1 765 ? 24.402 -19.917 -29.024 1.00 82.94 765 LYS A C 1
ATOM 6276 O O . LYS A 1 765 ? 25.557 -20.341 -29.052 1.00 82.94 765 LYS A O 1
ATOM 6281 N N . THR A 1 766 ? 24.069 -18.671 -29.362 1.00 82.62 766 THR A N 1
ATOM 6282 C CA . THR A 1 766 ? 25.023 -17.667 -29.859 1.00 82.62 766 THR A CA 1
ATOM 6283 C C . THR A 1 766 ? 26.034 -17.273 -28.783 1.00 82.62 766 THR A C 1
ATOM 6285 O O . THR A 1 766 ? 27.242 -17.304 -29.020 1.00 82.62 766 THR A O 1
ATOM 6288 N N . HIS A 1 767 ? 25.564 -16.956 -27.573 1.00 77.81 767 HIS A N 1
ATOM 6289 C CA . HIS A 1 767 ? 26.403 -16.398 -26.507 1.00 77.81 767 HIS A CA 1
ATOM 6290 C C . HIS A 1 767 ? 26.903 -17.414 -25.488 1.00 77.81 767 HIS A C 1
ATOM 6292 O O . HIS A 1 767 ? 27.723 -17.053 -24.643 1.00 77.81 767 HIS A O 1
ATOM 6298 N N . LYS A 1 768 ? 26.410 -18.661 -25.528 1.00 77.75 768 LYS A N 1
ATOM 6299 C CA . LYS A 1 768 ? 26.685 -19.689 -24.508 1.00 77.75 768 LYS A CA 1
ATOM 6300 C C . LYS A 1 768 ? 26.396 -19.197 -23.082 1.00 77.75 768 LYS A C 1
ATOM 6302 O O . LYS A 1 768 ? 27.085 -19.578 -22.138 1.00 77.75 768 LYS A O 1
ATOM 6307 N N . LYS A 1 769 ? 25.404 -18.313 -22.933 1.00 78.50 769 LYS A N 1
ATOM 6308 C CA . LYS A 1 769 ? 24.938 -17.801 -21.641 1.00 78.50 769 LYS A CA 1
ATOM 6309 C C . LYS A 1 769 ? 23.656 -18.506 -21.241 1.00 78.50 769 LYS A C 1
ATOM 6311 O O . LYS A 1 769 ? 22.782 -18.719 -22.077 1.00 78.50 769 LYS A O 1
ATOM 6316 N N . ASP A 1 770 ? 23.552 -18.832 -19.957 1.00 83.06 770 ASP A N 1
ATOM 6317 C CA . ASP A 1 770 ? 22.349 -19.430 -19.391 1.00 83.06 770 ASP A CA 1
ATOM 6318 C C . ASP A 1 770 ? 21.166 -18.458 -19.518 1.00 83.06 770 ASP A C 1
ATOM 6320 O O . ASP A 1 770 ? 21.142 -17.381 -18.913 1.00 83.06 770 ASP A O 1
ATOM 6324 N N . LYS A 1 771 ? 20.157 -18.856 -20.300 1.00 87.12 771 LYS A N 1
ATOM 6325 C CA . LYS A 1 771 ? 18.920 -18.085 -20.450 1.00 87.12 771 LYS A CA 1
ATOM 6326 C C . LYS A 1 771 ? 18.169 -17.933 -19.128 1.00 87.12 771 LYS A C 1
ATOM 6328 O O . LYS A 1 771 ? 17.488 -16.925 -18.949 1.00 87.12 771 LYS A O 1
ATOM 6333 N N . TRP A 1 772 ? 18.271 -18.895 -18.208 1.00 89.25 772 TRP A N 1
ATOM 6334 C CA . TRP A 1 772 ? 17.570 -18.853 -16.927 1.00 89.25 772 TRP A CA 1
ATOM 6335 C C . TRP A 1 772 ? 18.186 -17.829 -15.981 1.00 89.25 772 TRP A C 1
ATOM 6337 O O . TRP A 1 772 ? 17.440 -17.144 -15.289 1.00 89.25 772 TRP A O 1
ATOM 6347 N N . GLU A 1 773 ? 19.510 -17.647 -16.002 1.00 88.50 773 GLU A N 1
ATOM 6348 C CA . GLU A 1 773 ? 20.170 -16.542 -15.296 1.00 88.50 773 GLU A CA 1
ATOM 6349 C C . GLU A 1 773 ? 19.682 -15.169 -15.784 1.00 88.50 773 GLU A C 1
ATOM 6351 O O . GLU A 1 773 ? 19.480 -14.259 -14.981 1.00 88.50 773 GLU A O 1
ATOM 6356 N N . ILE A 1 774 ? 19.455 -15.006 -17.089 1.00 88.94 774 ILE A N 1
ATOM 6357 C CA . ILE A 1 774 ? 18.927 -13.750 -17.641 1.00 88.94 774 ILE A CA 1
ATOM 6358 C C . ILE A 1 774 ? 17.448 -13.584 -17.272 1.00 88.94 774 ILE A C 1
ATOM 6360 O O . ILE A 1 774 ? 17.053 -12.530 -16.773 1.00 88.94 774 ILE A O 1
ATOM 6364 N N . LEU A 1 775 ? 16.633 -14.625 -17.471 1.00 91.38 775 LEU A N 1
ATOM 6365 C CA . LEU A 1 775 ? 15.201 -14.600 -17.169 1.00 91.38 775 LEU A CA 1
ATOM 6366 C C . LEU A 1 775 ? 14.933 -14.315 -15.692 1.00 91.38 775 LEU A C 1
ATOM 6368 O O . LEU A 1 775 ? 14.058 -13.511 -15.385 1.00 91.38 775 LEU A O 1
ATOM 6372 N N . SER A 1 776 ? 15.659 -14.948 -14.766 1.00 93.12 776 SER A N 1
ATOM 6373 C CA . SER A 1 776 ? 15.468 -14.728 -13.329 1.00 93.12 776 SER A CA 1
ATOM 6374 C C . SER A 1 776 ? 15.751 -13.273 -12.942 1.00 93.12 776 SER A C 1
ATOM 6376 O O . SER A 1 776 ? 14.942 -12.674 -12.234 1.00 93.12 776 SER A O 1
ATOM 6378 N N . LYS A 1 777 ? 16.819 -12.663 -13.476 1.00 92.44 777 LYS A N 1
ATOM 6379 C CA . LYS A 1 777 ? 17.157 -11.248 -13.239 1.00 92.44 777 LYS A CA 1
ATOM 6380 C C . LYS A 1 777 ? 16.136 -10.284 -13.853 1.00 92.44 777 LYS A C 1
ATOM 6382 O O . LYS A 1 777 ? 15.706 -9.352 -13.174 1.00 92.44 777 LYS A O 1
ATOM 6387 N N . VAL A 1 778 ? 15.692 -10.532 -15.091 1.00 93.38 778 VAL A N 1
ATOM 6388 C CA . VAL A 1 778 ? 14.642 -9.723 -15.746 1.00 93.38 778 VAL A CA 1
ATOM 6389 C C . VAL A 1 778 ? 13.331 -9.785 -14.959 1.00 93.38 778 VAL A C 1
ATOM 6391 O O . VAL A 1 778 ? 12.697 -8.757 -14.747 1.00 93.38 778 VAL A O 1
ATOM 6394 N N . TRP A 1 779 ? 12.941 -10.961 -14.460 1.00 95.56 779 TRP A N 1
ATOM 6395 C CA . TRP A 1 779 ? 11.737 -11.106 -13.639 1.00 95.56 779 TRP A CA 1
ATOM 6396 C C . TRP A 1 779 ? 11.822 -10.369 -12.297 1.00 95.56 779 TRP A C 1
ATOM 6398 O O . TRP A 1 779 ? 10.824 -9.787 -11.874 1.00 95.56 779 TRP A O 1
ATOM 6408 N N . VAL A 1 780 ? 12.989 -10.353 -11.641 1.00 94.50 780 VAL A N 1
ATOM 6409 C CA . VAL A 1 780 ? 13.201 -9.533 -10.433 1.00 94.50 780 VAL A CA 1
ATOM 6410 C C . VAL A 1 780 ? 13.064 -8.050 -10.764 1.00 94.50 780 VAL A C 1
ATOM 6412 O O . VAL A 1 780 ? 12.393 -7.330 -10.036 1.00 94.50 780 VAL A O 1
ATOM 6415 N N . GLU A 1 781 ? 13.625 -7.590 -11.882 1.00 92.50 781 GLU A N 1
ATOM 6416 C CA . GLU A 1 781 ? 13.498 -6.196 -12.319 1.00 92.50 781 GLU A CA 1
ATOM 6417 C C . GLU A 1 781 ? 12.048 -5.809 -12.646 1.00 92.50 781 GLU A C 1
ATOM 6419 O O . GLU A 1 781 ? 11.578 -4.772 -12.188 1.00 92.50 781 GLU A O 1
ATOM 6424 N N . LEU A 1 782 ? 11.295 -6.676 -13.332 1.00 92.88 782 LEU A N 1
ATOM 6425 C CA . LEU A 1 782 ? 9.859 -6.487 -13.560 1.00 92.88 782 LEU A CA 1
ATOM 6426 C C . LEU A 1 782 ? 9.072 -6.411 -12.243 1.00 92.88 782 LEU A C 1
ATOM 6428 O O . LEU A 1 782 ? 8.162 -5.591 -12.134 1.00 92.88 782 LEU A O 1
ATOM 6432 N N . LEU A 1 783 ? 9.410 -7.238 -11.247 1.00 93.56 783 LEU A N 1
ATOM 6433 C CA . LEU A 1 783 ? 8.795 -7.204 -9.916 1.00 93.56 783 LEU A CA 1
ATOM 6434 C C . LEU A 1 783 ? 9.126 -5.905 -9.165 1.00 93.56 783 LEU A C 1
ATOM 6436 O O . LEU A 1 783 ? 8.241 -5.320 -8.544 1.00 93.56 783 LEU A O 1
ATOM 6440 N N . CYS A 1 784 ? 10.373 -5.438 -9.243 1.00 91.69 784 CYS A N 1
ATOM 6441 C CA . CYS A 1 784 ? 10.808 -4.163 -8.676 1.00 91.69 784 CYS A CA 1
ATOM 6442 C C . CYS A 1 784 ? 10.089 -2.973 -9.321 1.00 91.69 784 CYS A C 1
ATOM 6444 O O . CYS A 1 784 ? 9.601 -2.099 -8.609 1.00 91.69 784 CYS A O 1
ATOM 6446 N N . HIS A 1 785 ? 9.945 -2.982 -10.650 1.00 90.06 785 HIS A N 1
ATOM 6447 C CA . HIS A 1 785 ? 9.182 -1.963 -11.374 1.00 90.06 785 HIS A CA 1
ATOM 6448 C C . HIS A 1 785 ? 7.732 -1.900 -10.878 1.00 90.06 785 HIS A C 1
ATOM 6450 O O . HIS A 1 785 ? 7.252 -0.815 -10.550 1.00 90.06 785 HIS A O 1
ATOM 6456 N N . ALA A 1 786 ? 7.053 -3.049 -10.736 1.00 90.50 786 ALA A N 1
ATOM 6457 C CA . ALA A 1 786 ? 5.701 -3.094 -10.163 1.00 90.50 786 ALA A CA 1
ATOM 6458 C C . ALA A 1 786 ? 5.652 -2.562 -8.726 1.00 90.50 786 ALA A C 1
ATOM 6460 O O . ALA A 1 786 ? 4.727 -1.833 -8.385 1.00 90.50 786 ALA A O 1
ATOM 6461 N N . ALA A 1 787 ? 6.632 -2.914 -7.889 1.00 89.81 787 ALA A N 1
ATOM 6462 C CA . ALA A 1 787 ? 6.683 -2.470 -6.500 1.00 89.81 787 ALA A CA 1
ATOM 6463 C C . ALA A 1 787 ? 6.878 -0.948 -6.373 1.00 89.81 787 ALA A C 1
ATOM 6465 O O . ALA A 1 787 ? 6.295 -0.338 -5.490 1.00 89.81 787 ALA A O 1
ATOM 6466 N N . CYS A 1 788 ? 7.660 -0.313 -7.250 1.00 84.00 788 CYS A N 1
ATOM 6467 C CA . CYS A 1 788 ? 7.838 1.144 -7.223 1.00 84.00 788 CYS A CA 1
ATOM 6468 C C . CYS A 1 788 ? 6.648 1.926 -7.790 1.00 84.00 788 CYS A C 1
ATOM 6470 O O . CYS A 1 788 ? 6.367 3.018 -7.313 1.00 84.00 788 CYS A O 1
ATOM 6472 N N . HIS A 1 789 ? 5.959 1.387 -8.798 1.00 81.31 789 HIS A N 1
ATOM 6473 C CA . HIS A 1 789 ? 4.867 2.089 -9.488 1.00 81.31 789 HIS A CA 1
ATOM 6474 C C . HIS A 1 789 ? 3.478 1.733 -8.948 1.00 81.31 789 HIS A C 1
ATOM 6476 O O . HIS A 1 789 ? 2.464 2.239 -9.431 1.00 81.31 789 HIS A O 1
ATOM 6482 N N . CYS A 1 790 ? 3.402 0.843 -7.962 1.00 84.94 790 CYS A N 1
ATOM 6483 C CA . CYS A 1 790 ? 2.183 0.604 -7.212 1.00 84.94 790 CYS A CA 1
ATOM 6484 C C . CYS A 1 790 ? 1.931 1.781 -6.262 1.00 84.94 790 CYS A C 1
ATOM 6486 O O . CYS A 1 790 ? 2.841 2.245 -5.578 1.00 84.94 790 CYS A O 1
ATOM 6488 N N . ASP A 1 791 ? 0.681 2.244 -6.183 1.00 82.88 791 ASP A N 1
ATOM 6489 C CA . ASP A 1 791 ? 0.329 3.277 -5.212 1.00 82.88 791 ASP A CA 1
ATOM 6490 C C . ASP A 1 791 ? 0.574 2.758 -3.785 1.00 82.88 791 ASP A C 1
ATOM 6492 O O . ASP A 1 791 ? 0.249 1.610 -3.450 1.00 82.88 791 ASP A O 1
ATOM 6496 N N . ALA A 1 792 ? 1.142 3.606 -2.930 1.00 85.00 792 ALA A N 1
ATOM 6497 C CA . ALA A 1 792 ? 1.459 3.252 -1.553 1.00 85.00 792 ALA A CA 1
ATOM 6498 C C . ALA A 1 792 ? 0.195 2.846 -0.774 1.00 85.00 792 ALA A C 1
ATOM 6500 O O . ALA A 1 792 ? 0.239 1.951 0.074 1.00 85.00 792 ALA A O 1
ATOM 6501 N N . THR A 1 793 ? -0.958 3.434 -1.114 1.00 85.62 793 THR A N 1
ATOM 6502 C CA . THR A 1 793 ? -2.250 3.054 -0.527 1.00 85.62 793 THR A CA 1
ATOM 6503 C C . THR A 1 793 ? -2.629 1.607 -0.863 1.00 85.62 793 THR A C 1
ATOM 6505 O O . THR A 1 793 ? -3.063 0.870 0.024 1.00 85.62 793 THR A O 1
ATOM 6508 N N . ALA A 1 794 ? -2.375 1.152 -2.095 1.00 87.94 794 ALA A N 1
ATOM 6509 C CA . ALA A 1 794 ? -2.668 -0.207 -2.542 1.00 87.94 794 ALA A CA 1
ATOM 6510 C C . ALA A 1 794 ? -1.753 -1.247 -1.868 1.00 87.94 794 ALA A C 1
ATOM 6512 O O . ALA A 1 794 ? -2.229 -2.304 -1.435 1.00 87.94 794 ALA A O 1
ATOM 6513 N N . HIS A 1 795 ? -0.462 -0.932 -1.690 1.00 88.56 795 HIS A N 1
ATOM 6514 C CA . HIS A 1 795 ? 0.463 -1.761 -0.901 1.00 88.56 795 HIS A CA 1
ATOM 6515 C C . HIS A 1 795 ? -0.068 -2.022 0.508 1.00 88.56 795 HIS A C 1
ATOM 6517 O O . HIS A 1 795 ? -0.059 -3.153 1.012 1.00 88.56 795 HIS A O 1
ATOM 6523 N N . VAL A 1 796 ? -0.560 -0.960 1.133 1.00 88.12 796 VAL A N 1
ATOM 6524 C CA . VAL A 1 796 ? -1.043 -0.961 2.507 1.00 88.12 796 VAL A CA 1
ATOM 6525 C C . VAL A 1 796 ? -2.406 -1.639 2.622 1.00 88.12 796 VAL A C 1
ATOM 6527 O O . VAL A 1 796 ? -2.613 -2.432 3.544 1.00 88.12 796 VAL A O 1
ATOM 6530 N N . GLU A 1 797 ? -3.318 -1.416 1.673 1.00 87.19 797 GLU A N 1
ATOM 6531 C CA . GLU A 1 797 ? -4.608 -2.109 1.605 1.00 87.19 797 GLU A CA 1
ATOM 6532 C C . GLU A 1 797 ? -4.394 -3.632 1.578 1.00 87.19 797 GLU A C 1
ATOM 6534 O O . GLU A 1 797 ? -5.063 -4.384 2.300 1.00 87.19 797 GLU A O 1
ATOM 6539 N N . GLN A 1 798 ? -3.385 -4.098 0.833 1.00 87.25 798 GLN A N 1
ATOM 6540 C CA . GLN A 1 798 ? -3.056 -5.518 0.727 1.00 87.25 798 GLN A CA 1
ATOM 6541 C C . GLN A 1 798 ? -2.550 -6.140 2.042 1.00 87.25 798 GLN A C 1
ATOM 6543 O O . GLN A 1 798 ? -2.693 -7.353 2.249 1.00 87.25 798 GLN A O 1
ATOM 6548 N N . LEU A 1 799 ? -2.033 -5.347 2.988 1.00 87.56 799 LEU A N 1
ATOM 6549 C CA . LEU A 1 799 ? -1.633 -5.846 4.313 1.00 87.56 799 LEU A CA 1
ATOM 6550 C C . LEU A 1 799 ? -2.820 -6.421 5.093 1.00 87.56 799 LEU A C 1
ATOM 6552 O O . LEU A 1 799 ? -2.660 -7.391 5.838 1.00 87.56 799 LEU A O 1
ATOM 6556 N N . SER A 1 800 ? -4.031 -5.900 4.873 1.00 83.88 800 SER A N 1
ATOM 6557 C CA . SER A 1 800 ? -5.257 -6.447 5.469 1.00 83.88 800 SER A CA 1
ATOM 6558 C C . SER A 1 800 ? -5.604 -7.857 4.954 1.00 83.88 800 SER A C 1
ATOM 6560 O O . SER A 1 800 ? -6.320 -8.604 5.628 1.00 83.88 800 SER A O 1
ATOM 6562 N N . ARG A 1 801 ? -5.059 -8.257 3.791 1.00 79.19 801 ARG A N 1
ATOM 6563 C CA . ARG A 1 801 ? -5.401 -9.490 3.055 1.00 79.19 801 ARG A CA 1
ATOM 6564 C C . ARG A 1 801 ? -4.347 -10.600 3.124 1.00 79.19 801 ARG A C 1
ATOM 6566 O O . ARG A 1 801 ? -4.546 -11.651 2.515 1.00 79.19 801 ARG A O 1
ATOM 6573 N N . GLY A 1 802 ? -3.274 -10.413 3.895 1.00 73.81 802 GLY A N 1
ATOM 6574 C CA . GLY A 1 802 ? -2.297 -11.471 4.181 1.00 73.81 802 GLY A CA 1
ATOM 6575 C C . GLY A 1 802 ? -0.850 -11.179 3.793 1.00 73.81 802 GLY A C 1
ATOM 6576 O O . GLY A 1 802 ? -0.023 -12.059 4.029 1.00 73.81 802 GLY A O 1
ATOM 6577 N N . GLY A 1 803 ? -0.564 -9.978 3.266 1.00 77.88 803 GLY A N 1
ATOM 6578 C CA . GLY A 1 803 ? 0.776 -9.518 2.880 1.00 77.88 803 GLY A CA 1
ATOM 6579 C C . GLY A 1 803 ? 1.343 -10.306 1.698 1.00 77.88 803 GLY A C 1
ATOM 6580 O O . GLY A 1 803 ? 1.657 -11.484 1.823 1.00 77.88 803 GLY A O 1
ATOM 6581 N N . GLU A 1 804 ? 1.455 -9.668 0.538 1.00 88.88 804 GLU A N 1
ATOM 6582 C CA . GLU A 1 804 ? 2.003 -10.292 -0.675 1.00 88.88 804 GLU A CA 1
ATOM 6583 C C . GLU A 1 804 ? 3.516 -10.030 -0.788 1.00 88.88 804 GLU A C 1
ATOM 6585 O O . GLU A 1 804 ? 4.011 -9.055 -0.222 1.00 88.88 804 GLU A O 1
ATOM 6590 N N . LEU A 1 805 ? 4.246 -10.861 -1.547 1.00 92.38 805 LEU A N 1
ATOM 6591 C CA . LEU A 1 805 ? 5.702 -10.727 -1.749 1.00 92.38 805 LEU A CA 1
ATOM 6592 C C . LEU A 1 805 ? 6.110 -9.321 -2.227 1.00 92.38 805 LEU A C 1
ATOM 6594 O O . LEU A 1 805 ? 7.117 -8.790 -1.766 1.00 92.38 805 LEU A O 1
ATOM 6598 N N . ILE A 1 806 ? 5.306 -8.692 -3.088 1.00 92.88 806 ILE A N 1
ATOM 6599 C CA . ILE A 1 806 ? 5.550 -7.338 -3.597 1.00 92.88 806 ILE A CA 1
ATOM 6600 C C . ILE A 1 806 ? 5.679 -6.289 -2.478 1.00 92.88 806 ILE A C 1
ATOM 6602 O O . ILE A 1 806 ? 6.481 -5.376 -2.606 1.00 92.88 806 ILE A O 1
ATOM 6606 N N . ASN A 1 807 ? 4.983 -6.449 -1.344 1.00 92.56 807 ASN A N 1
ATOM 6607 C CA . ASN A 1 807 ? 5.094 -5.524 -0.208 1.00 92.56 807 ASN A CA 1
ATOM 6608 C C . ASN A 1 807 ? 6.446 -5.658 0.509 1.00 92.56 807 ASN A C 1
ATOM 6610 O O . ASN A 1 807 ? 6.977 -4.674 1.019 1.00 92.56 807 ASN A O 1
ATOM 6614 N N . PHE A 1 808 ? 7.006 -6.872 0.544 1.00 93.44 808 PHE A N 1
ATOM 6615 C CA . PHE A 1 808 ? 8.345 -7.109 1.084 1.00 93.44 808 PHE A CA 1
ATOM 6616 C C . PHE A 1 808 ? 9.414 -6.543 0.148 1.00 93.44 808 PHE A C 1
ATOM 6618 O O . PHE A 1 808 ? 10.368 -5.938 0.624 1.00 93.44 808 PHE A O 1
ATOM 6625 N N . VAL A 1 809 ? 9.237 -6.703 -1.169 1.00 93.88 809 VAL A N 1
ATOM 6626 C CA . VAL A 1 809 ? 10.143 -6.130 -2.179 1.00 93.88 809 VAL A CA 1
ATOM 6627 C C . VAL A 1 809 ? 10.092 -4.603 -2.150 1.00 93.88 809 VAL A C 1
ATOM 6629 O O . VAL A 1 809 ? 11.142 -3.976 -2.167 1.00 93.88 809 VAL A O 1
ATOM 6632 N N . TRP A 1 810 ? 8.904 -4.007 -2.026 1.00 92.62 810 TRP A N 1
ATOM 6633 C CA . TRP A 1 810 ? 8.717 -2.558 -1.920 1.00 92.62 810 TRP A CA 1
ATOM 6634 C C . TRP A 1 810 ? 9.505 -1.946 -0.754 1.00 92.62 810 TRP A C 1
ATOM 6636 O O . TRP A 1 810 ? 10.313 -1.043 -0.968 1.00 92.62 810 TRP A O 1
ATOM 6646 N N . LEU A 1 811 ? 9.357 -2.485 0.464 1.00 91.81 811 LEU A N 1
ATOM 6647 C CA . LEU A 1 811 ? 10.153 -2.013 1.602 1.00 91.81 811 LEU A CA 1
ATOM 6648 C C . LEU A 1 811 ? 11.642 -2.330 1.448 1.00 91.81 811 LEU A C 1
ATOM 6650 O O . LEU A 1 811 ? 12.473 -1.500 1.800 1.00 91.81 811 LEU A O 1
ATOM 6654 N N . LEU A 1 812 ? 12.007 -3.491 0.896 1.00 93.12 812 LEU A N 1
ATOM 6655 C CA . LEU A 1 812 ? 13.412 -3.820 0.646 1.00 93.12 812 LEU A CA 1
ATOM 6656 C C . LEU A 1 812 ? 14.070 -2.812 -0.309 1.00 93.12 812 LEU A C 1
ATOM 6658 O O . LEU A 1 812 ? 15.208 -2.405 -0.089 1.00 93.12 812 LEU A O 1
ATOM 6662 N N . MET A 1 813 ? 13.350 -2.374 -1.342 1.00 90.19 813 MET A N 1
ATOM 6663 C CA . MET A 1 813 ? 13.806 -1.320 -2.248 1.00 90.19 813 MET A CA 1
ATOM 6664 C C . MET A 1 813 ? 13.944 0.028 -1.537 1.00 90.19 813 MET A C 1
ATOM 6666 O O . MET A 1 813 ? 14.912 0.738 -1.802 1.00 90.19 813 MET A O 1
ATOM 6670 N N . ALA A 1 814 ? 13.034 0.364 -0.616 1.00 88.25 814 ALA A N 1
ATOM 6671 C CA . ALA A 1 814 ? 13.146 1.570 0.207 1.00 88.25 814 ALA A CA 1
ATOM 6672 C C . ALA A 1 814 ? 14.409 1.552 1.086 1.00 88.25 814 ALA A C 1
ATOM 6674 O O . ALA A 1 814 ? 15.147 2.535 1.098 1.00 88.25 814 ALA A O 1
ATOM 6675 N N . HIS A 1 815 ? 14.718 0.416 1.723 1.00 89.06 815 HIS A N 1
ATOM 6676 C CA . HIS A 1 815 ? 15.944 0.223 2.515 1.00 89.06 815 HIS A CA 1
ATOM 6677 C C . HIS A 1 815 ? 17.226 0.310 1.685 1.00 89.06 815 HIS A C 1
ATOM 6679 O O . HIS A 1 815 ? 18.219 0.870 2.135 1.00 89.06 815 HIS A O 1
ATOM 6685 N N . PHE A 1 816 ? 17.209 -0.195 0.448 1.00 87.75 816 PHE A N 1
ATOM 6686 C CA . PHE A 1 816 ? 18.327 -0.027 -0.486 1.00 87.75 816 PHE A CA 1
ATOM 6687 C C . PHE A 1 816 ? 18.364 1.351 -1.163 1.00 87.75 816 PHE A C 1
ATOM 6689 O O . PHE A 1 816 ? 19.243 1.620 -1.984 1.00 87.75 816 PHE A O 1
ATOM 6696 N N . GLY A 1 817 ? 17.423 2.244 -0.846 1.00 80.00 817 GLY A N 1
ATOM 6697 C CA . GLY A 1 817 ? 17.389 3.578 -1.425 1.00 80.00 817 GLY A CA 1
ATOM 6698 C C . GLY A 1 817 ? 17.069 3.609 -2.923 1.00 80.00 817 GLY A C 1
ATOM 6699 O O . GLY A 1 817 ? 17.439 4.560 -3.605 1.00 80.00 817 GLY A O 1
ATOM 6700 N N . LEU A 1 818 ? 16.419 2.564 -3.439 1.00 81.81 818 LEU A N 1
ATOM 6701 C CA . LEU A 1 818 ? 16.070 2.374 -4.850 1.00 81.81 818 LEU A CA 1
ATOM 6702 C C . LEU A 1 818 ? 14.627 2.819 -5.147 1.00 81.81 818 LEU A C 1
ATOM 6704 O O . LEU A 1 818 ? 13.950 2.211 -5.972 1.00 81.81 818 LEU A O 1
ATOM 6708 N N . THR A 1 819 ? 14.127 3.846 -4.458 1.00 74.94 819 THR A N 1
ATOM 6709 C CA . THR A 1 819 ? 12.778 4.395 -4.676 1.00 74.94 819 THR A CA 1
ATOM 6710 C C . THR A 1 819 ? 12.847 5.835 -5.178 1.00 74.94 819 THR A C 1
ATOM 6712 O O . THR A 1 819 ? 13.850 6.529 -5.027 1.00 74.94 819 THR A O 1
ATOM 6715 N N . ASP A 1 820 ? 11.775 6.293 -5.815 1.00 67.44 820 ASP A N 1
ATOM 6716 C CA . ASP A 1 820 ? 11.628 7.649 -6.352 1.00 67.44 820 ASP A CA 1
ATOM 6717 C C . ASP A 1 820 ? 11.243 8.696 -5.285 1.00 67.44 820 ASP A C 1
ATOM 6719 O O . ASP A 1 820 ? 11.220 9.893 -5.570 1.00 67.44 820 ASP A O 1
ATOM 6723 N N . GLN A 1 821 ? 10.988 8.258 -4.046 1.00 63.91 821 GLN A N 1
ATOM 6724 C CA . GLN A 1 821 ? 10.537 9.087 -2.920 1.00 63.91 821 GLN A CA 1
ATOM 6725 C C . GLN A 1 821 ? 11.683 9.779 -2.147 1.00 63.91 821 GLN A C 1
ATOM 6727 O O . GLN A 1 821 ? 11.453 10.372 -1.093 1.00 63.91 821 GLN A O 1
ATOM 6732 N N . PHE A 1 822 ? 12.919 9.745 -2.659 1.00 61.31 822 PHE A N 1
ATOM 6733 C CA . PHE A 1 822 ? 14.063 10.487 -2.114 1.00 61.31 822 PHE A CA 1
ATOM 6734 C C . PHE A 1 822 ? 14.344 11.730 -2.979 1.00 61.31 822 PHE A C 1
ATOM 6736 O O . PHE A 1 822 ? 14.819 11.603 -4.107 1.00 61.31 822 PHE A O 1
ATOM 6743 N N . GLN A 1 823 ? 14.072 12.945 -2.482 1.00 47.12 823 GLN A N 1
ATOM 6744 C CA . GLN A 1 823 ? 14.498 14.179 -3.164 1.00 47.12 823 GLN A CA 1
ATOM 6745 C C . GLN A 1 823 ? 15.843 14.674 -2.657 1.00 47.12 823 GLN A C 1
ATOM 6747 O O . GLN A 1 823 ? 16.103 14.723 -1.456 1.00 47.12 823 GLN A O 1
ATOM 6752 N N . ILE A 1 824 ? 16.651 15.164 -3.599 1.00 40.25 824 ILE A N 1
ATOM 6753 C CA . ILE A 1 824 ? 17.781 16.045 -3.321 1.00 40.25 824 ILE A CA 1
ATOM 6754 C C . ILE A 1 824 ? 17.236 17.420 -2.965 1.00 40.25 824 ILE A C 1
ATOM 6756 O O . ILE A 1 824 ? 16.895 18.201 -3.850 1.00 40.25 824 ILE A O 1
ATOM 6760 N N . ASN A 1 825 ? 17.277 17.775 -1.686 1.00 35.12 825 ASN A N 1
ATOM 6761 C CA . ASN A 1 825 ? 17.691 19.137 -1.396 1.00 35.12 825 ASN A CA 1
ATOM 6762 C C . ASN A 1 825 ? 19.187 19.184 -1.703 1.00 35.12 825 ASN A C 1
ATOM 6764 O O . ASN A 1 825 ? 20.004 18.724 -0.908 1.00 35.12 825 ASN A O 1
ATOM 6768 N N . LYS A 1 826 ? 19.570 19.737 -2.860 1.00 36.22 826 LYS A N 1
ATOM 6769 C CA . LYS A 1 826 ? 20.963 20.132 -3.160 1.00 36.22 826 LYS A CA 1
ATOM 6770 C C . LYS A 1 826 ? 21.264 21.399 -2.345 1.00 36.22 826 LYS A C 1
ATOM 6772 O O . LYS A 1 826 ? 21.542 22.464 -2.876 1.00 36.22 826 LYS A O 1
ATOM 6777 N N . GLY A 1 827 ? 21.021 21.288 -1.044 1.00 41.09 827 GLY A N 1
ATOM 6778 C CA . GLY A 1 827 ? 20.817 22.369 -0.094 1.00 41.09 827 GLY A CA 1
ATOM 6779 C C . GLY A 1 827 ? 21.437 22.078 1.266 1.00 41.09 827 GLY A C 1
ATOM 6780 O O . GLY A 1 827 ? 21.510 22.992 2.076 1.00 41.09 827 GLY A O 1
ATOM 6781 N N . ASP A 1 828 ? 22.021 20.894 1.475 1.00 40.28 828 ASP A N 1
ATOM 6782 C CA . ASP A 1 828 ? 23.063 20.710 2.494 1.00 40.28 828 ASP A CA 1
ATOM 6783 C C . ASP A 1 828 ? 24.393 21.338 2.015 1.00 40.28 828 ASP A C 1
ATOM 6785 O O . ASP A 1 828 ? 25.480 20.808 2.217 1.00 40.28 828 ASP A O 1
ATOM 6789 N N . ALA A 1 829 ? 24.322 22.489 1.341 1.00 42.28 829 ALA A N 1
ATOM 6790 C CA . ALA A 1 829 ? 25.459 23.377 1.224 1.00 42.28 829 ALA A CA 1
ATOM 6791 C C . ALA A 1 829 ? 25.485 24.216 2.505 1.00 42.28 829 ALA A C 1
ATOM 6793 O O . ALA A 1 829 ? 24.548 24.962 2.805 1.00 42.28 829 ALA A O 1
ATOM 6794 N N . ARG A 1 830 ? 26.560 24.113 3.286 1.00 47.03 830 ARG A N 1
ATOM 6795 C CA . ARG A 1 830 ? 26.776 25.013 4.418 1.00 47.03 830 ARG A CA 1
ATOM 6796 C C . ARG A 1 830 ? 26.953 26.422 3.874 1.00 47.03 830 ARG A C 1
ATOM 6798 O O . ARG A 1 830 ? 27.957 26.739 3.243 1.00 47.03 830 ARG A O 1
ATOM 6805 N N . ALA A 1 831 ? 25.998 27.294 4.160 1.00 47.25 831 ALA A N 1
ATOM 6806 C CA . ALA A 1 831 ? 26.199 28.719 3.983 1.00 47.25 831 ALA A CA 1
ATOM 6807 C C . ALA A 1 831 ? 27.297 29.192 4.957 1.00 47.25 831 ALA A C 1
ATOM 6809 O O . ALA A 1 831 ? 27.191 28.994 6.166 1.00 47.25 831 ALA A O 1
ATOM 6810 N N . LYS A 1 832 ? 28.368 29.805 4.447 1.00 49.94 832 LYS A N 1
ATOM 6811 C CA . LYS A 1 832 ? 29.420 30.447 5.248 1.00 49.94 832 LYS A CA 1
ATOM 6812 C C . LYS A 1 832 ? 29.416 31.945 4.968 1.00 49.94 832 LYS A C 1
ATOM 6814 O O . LYS A 1 832 ? 29.410 32.376 3.816 1.00 49.94 832 LYS A O 1
ATOM 6819 N N . LEU A 1 833 ? 29.433 32.739 6.035 1.00 51.91 833 LEU A N 1
ATOM 6820 C CA . LEU A 1 833 ? 29.596 34.190 5.970 1.00 51.91 833 LEU A CA 1
ATOM 6821 C C . LEU A 1 833 ? 31.086 34.529 5.920 1.00 51.91 833 LEU A C 1
ATOM 6823 O O . LEU A 1 833 ? 31.790 34.329 6.910 1.00 51.91 833 LEU A O 1
ATOM 6827 N N . ILE A 1 834 ? 31.564 35.059 4.794 1.00 52.53 834 ILE A N 1
ATOM 6828 C CA . ILE A 1 834 ? 32.925 35.607 4.694 1.00 52.53 834 ILE A CA 1
ATOM 6829 C C . ILE A 1 834 ? 32.861 37.125 4.896 1.00 52.53 834 ILE A C 1
ATOM 6831 O O . ILE A 1 834 ? 32.026 37.806 4.296 1.00 52.53 834 ILE A O 1
ATOM 6835 N N . ILE A 1 835 ? 33.736 37.642 5.764 1.00 44.19 835 ILE A N 1
ATOM 6836 C CA . ILE A 1 835 ? 33.973 39.078 5.939 1.00 44.19 835 ILE A CA 1
ATOM 6837 C C . ILE A 1 835 ? 34.938 39.495 4.832 1.00 44.19 835 ILE A C 1
ATOM 6839 O O . ILE A 1 835 ? 36.046 38.966 4.748 1.00 44.19 835 ILE A O 1
ATOM 6843 N N . GLY A 1 836 ? 34.514 40.409 3.962 1.00 39.16 836 GLY A N 1
ATOM 6844 C CA . GLY A 1 836 ? 35.392 40.965 2.939 1.00 39.16 836 GLY A CA 1
ATOM 6845 C C . GLY A 1 836 ? 36.446 41.867 3.575 1.00 39.16 836 GLY A C 1
ATOM 6846 O O . GLY A 1 836 ? 36.218 43.065 3.690 1.00 39.16 836 GLY A O 1
ATOM 6847 N N . ASN A 1 837 ? 37.587 41.308 3.984 1.00 34.16 837 ASN A N 1
ATOM 6848 C CA . ASN A 1 837 ? 38.763 42.103 4.322 1.00 34.16 837 ASN A CA 1
ATOM 6849 C C . ASN A 1 837 ? 39.645 42.255 3.083 1.00 34.16 837 ASN A C 1
ATOM 6851 O O . ASN A 1 837 ? 40.374 41.347 2.692 1.00 34.16 837 ASN A O 1
ATOM 6855 N N . PHE A 1 838 ? 39.591 43.445 2.492 1.00 34.56 838 PHE A N 1
ATOM 6856 C CA . PHE A 1 838 ? 40.701 44.005 1.735 1.00 34.56 838 PHE A CA 1
ATOM 6857 C C . PHE A 1 838 ? 41.687 44.585 2.760 1.00 34.56 838 PHE A C 1
ATOM 6859 O O . PHE A 1 838 ? 41.357 45.585 3.390 1.00 34.56 838 PHE A O 1
ATOM 6866 N N . CYS A 1 839 ? 42.830 43.922 2.987 1.00 24.75 839 CYS A N 1
ATOM 6867 C CA . CYS A 1 839 ? 44.163 44.530 3.163 1.00 24.75 839 CYS A CA 1
ATOM 6868 C C . CYS A 1 839 ? 45.184 43.583 3.819 1.00 24.75 839 CYS A C 1
ATOM 6870 O O . CYS A 1 839 ? 44.964 43.092 4.919 1.00 24.75 839 CYS A O 1
ATOM 6872 N N . LEU A 1 840 ? 46.342 43.513 3.149 1.00 31.00 840 LEU A N 1
ATOM 6873 C CA . LEU A 1 840 ? 47.705 43.410 3.686 1.00 31.00 840 LEU A CA 1
ATOM 6874 C C . LEU A 1 840 ? 48.090 42.145 4.467 1.00 31.00 840 LEU A C 1
ATOM 6876 O O . LEU A 1 840 ? 47.971 42.103 5.680 1.00 31.00 840 LEU A O 1
ATOM 6880 N N . GLU A 1 841 ? 48.741 41.215 3.765 1.00 25.47 841 GLU A N 1
ATOM 6881 C CA . GLU A 1 841 ? 50.089 40.752 4.130 1.00 25.47 841 GLU A CA 1
ATOM 6882 C C . GLU A 1 841 ? 50.747 40.093 2.906 1.00 25.47 841 GLU A C 1
ATOM 6884 O O . GLU A 1 841 ? 50.305 39.063 2.403 1.00 25.47 841 GLU A O 1
ATOM 6889 N N . MET A 1 842 ? 51.779 40.754 2.375 1.00 24.72 842 MET A N 1
ATOM 6890 C CA . MET A 1 842 ? 52.738 40.151 1.452 1.00 24.72 842 MET A CA 1
ATOM 6891 C C . MET A 1 842 ? 53.827 39.459 2.271 1.00 24.72 842 MET A C 1
ATOM 6893 O O . MET A 1 842 ? 54.406 40.105 3.142 1.00 24.72 842 MET A O 1
ATOM 6897 N N . THR A 1 843 ? 54.244 38.266 1.853 1.00 25.70 843 THR A N 1
ATOM 6898 C CA . THR A 1 843 ? 55.669 37.911 1.815 1.00 25.70 843 THR A CA 1
ATOM 6899 C C . THR A 1 843 ? 55.991 37.178 0.515 1.00 25.70 843 THR A C 1
ATOM 6901 O O . THR A 1 843 ? 55.276 36.286 0.065 1.00 25.70 843 THR A O 1
ATOM 6904 N N . GLN A 1 844 ? 57.051 37.675 -0.118 1.00 24.62 844 GLN A N 1
ATOM 6905 C CA . GLN A 1 844 ? 57.682 37.229 -1.354 1.00 24.62 844 GLN A CA 1
ATOM 6906 C C . GLN A 1 844 ? 58.428 35.906 -1.163 1.00 24.62 844 GLN A C 1
ATOM 6908 O O . GLN A 1 844 ? 59.108 35.756 -0.158 1.00 24.62 844 GLN A O 1
ATOM 6913 N N . GLU A 1 845 ? 58.396 35.048 -2.185 1.00 24.33 845 GLU A N 1
ATOM 6914 C CA . GLU A 1 845 ? 59.571 34.453 -2.856 1.00 24.33 845 GLU A CA 1
ATOM 6915 C C . GLU A 1 845 ? 59.061 33.579 -4.020 1.00 24.33 845 GLU A C 1
ATOM 6917 O O . GLU A 1 845 ? 58.537 32.495 -3.807 1.00 24.33 845 GLU A O 1
ATOM 6922 N N . ASP A 1 846 ? 59.051 34.088 -5.259 1.00 23.84 846 ASP A N 1
ATOM 6923 C CA . ASP A 1 846 ? 60.172 33.862 -6.182 1.00 23.84 846 ASP A CA 1
ATOM 6924 C C . ASP A 1 846 ? 59.939 34.503 -7.573 1.00 23.84 846 ASP A C 1
ATOM 6926 O O . ASP A 1 846 ? 59.153 34.066 -8.408 1.00 23.84 846 ASP A O 1
ATOM 6930 N N . SER A 1 847 ? 60.652 35.608 -7.786 1.00 22.22 847 SER A N 1
ATOM 6931 C CA . SER A 1 847 ? 61.511 35.871 -8.944 1.00 22.22 847 SER A CA 1
ATOM 6932 C C . SER A 1 847 ? 61.032 35.584 -10.386 1.00 22.22 847 SER A C 1
ATOM 6934 O O . SER A 1 847 ? 61.317 34.554 -10.983 1.00 22.22 847 SER A O 1
ATOM 6936 N N . SER A 1 848 ? 60.617 36.686 -11.024 1.00 22.95 848 SER A N 1
ATOM 6937 C CA . SER A 1 848 ? 61.257 37.254 -12.230 1.00 22.95 848 SER A CA 1
ATOM 6938 C C . SER A 1 848 ? 61.050 36.599 -13.608 1.00 22.95 848 SER A C 1
ATOM 6940 O O . SER A 1 848 ? 61.721 35.631 -13.956 1.00 22.95 848 SER A O 1
ATOM 6942 N N . ARG A 1 849 ? 60.413 37.359 -14.521 1.00 24.48 849 ARG A N 1
ATOM 6943 C CA . ARG A 1 849 ? 61.154 38.078 -15.588 1.00 24.48 849 ARG A CA 1
ATOM 6944 C C . ARG A 1 849 ? 60.318 39.109 -16.378 1.00 24.48 849 ARG A C 1
ATOM 6946 O O . ARG A 1 849 ? 59.363 38.755 -17.050 1.00 24.48 849 ARG A O 1
ATOM 6953 N N . ARG A 1 850 ? 60.895 40.326 -16.406 1.00 23.67 850 ARG A N 1
ATOM 6954 C CA . ARG A 1 850 ? 60.801 41.454 -17.372 1.00 23.67 850 ARG A CA 1
ATOM 6955 C C . ARG A 1 850 ? 59.616 42.424 -17.198 1.00 23.67 850 ARG A C 1
ATOM 6957 O O . ARG A 1 850 ? 58.479 42.055 -17.429 1.00 23.67 850 ARG A O 1
ATOM 6964 N N . LEU A 1 851 ? 59.851 43.611 -16.603 1.00 24.12 851 LEU A N 1
ATOM 6965 C CA . LEU A 1 851 ? 60.399 44.867 -17.202 1.00 24.12 851 LEU A CA 1
ATOM 6966 C C . LEU A 1 851 ? 59.396 45.462 -18.221 1.00 24.12 851 LEU A C 1
ATOM 6968 O O . LEU A 1 851 ? 59.018 44.754 -19.139 1.00 24.12 851 LEU A O 1
ATOM 6972 N N . THR A 1 852 ? 58.940 46.721 -18.200 1.00 23.50 852 THR A N 1
ATOM 6973 C CA . THR A 1 852 ? 59.354 47.939 -17.482 1.00 23.50 852 THR A CA 1
ATOM 6974 C C . THR A 1 852 ? 58.290 49.035 -17.644 1.00 23.50 852 THR A C 1
ATOM 6976 O O . THR A 1 852 ? 57.633 49.132 -18.673 1.00 23.50 852 THR A O 1
ATOM 6979 N N . SER A 1 853 ? 58.215 49.873 -16.613 1.00 25.44 853 SER A N 1
ATOM 6980 C CA . SER A 1 853 ? 57.577 51.187 -16.441 1.00 25.44 853 SER A CA 1
ATOM 6981 C C . SER A 1 853 ? 57.494 52.150 -17.636 1.00 25.44 853 SER A C 1
ATOM 6983 O O . SER A 1 853 ? 58.508 52.340 -18.300 1.00 25.44 853 SER A O 1
ATOM 6985 N N . VAL A 1 854 ? 56.407 52.942 -17.695 1.00 25.80 854 VAL A N 1
ATOM 6986 C CA . VAL A 1 854 ? 56.430 54.427 -17.746 1.00 25.80 854 VAL A CA 1
ATOM 6987 C C . VAL A 1 854 ? 55.163 55.005 -17.075 1.00 25.80 854 VAL A C 1
ATOM 6989 O O . VAL A 1 854 ? 54.053 54.696 -17.481 1.00 25.80 854 VAL A O 1
ATOM 6992 N N . GLY A 1 855 ? 55.364 55.875 -16.074 1.00 26.59 855 GLY A N 1
ATOM 6993 C CA . GLY A 1 855 ? 54.770 57.226 -16.024 1.00 26.59 855 GLY A CA 1
ATOM 6994 C C . GLY A 1 855 ? 53.326 57.454 -15.551 1.00 26.59 855 GLY A C 1
ATOM 6995 O O . GLY A 1 855 ? 52.379 57.362 -16.315 1.00 26.59 855 GLY A O 1
ATOM 6996 N N . ARG A 1 856 ? 53.235 57.917 -14.299 1.00 23.81 856 ARG A N 1
ATOM 6997 C CA . ARG A 1 856 ? 52.199 58.740 -13.639 1.00 23.81 856 ARG A CA 1
ATOM 6998 C C . ARG A 1 856 ? 51.272 59.625 -14.499 1.00 23.81 856 ARG A C 1
ATOM 7000 O O . ARG A 1 856 ? 51.739 60.416 -15.307 1.00 23.81 856 ARG A O 1
ATOM 7007 N N . ASN A 1 857 ? 50.027 59.651 -14.007 1.00 27.38 857 ASN A N 1
ATOM 7008 C CA . ASN A 1 857 ? 49.153 60.801 -13.722 1.00 27.38 857 ASN A CA 1
ATOM 7009 C C . ASN A 1 857 ? 48.675 61.683 -14.884 1.00 27.38 857 ASN A C 1
ATOM 7011 O O . ASN A 1 857 ? 49.429 62.489 -15.414 1.00 27.38 857 ASN A O 1
ATOM 7015 N N . ASP A 1 858 ? 47.357 61.641 -15.113 1.00 27.81 858 ASP A N 1
ATOM 7016 C CA . ASP A 1 858 ? 46.421 62.755 -14.848 1.00 27.81 858 ASP A CA 1
ATOM 7017 C C . ASP A 1 858 ? 45.296 62.793 -15.898 1.00 27.81 858 ASP A C 1
ATOM 7019 O O . ASP A 1 858 ? 45.412 63.482 -16.907 1.00 27.81 858 ASP A O 1
ATOM 7023 N N . PHE A 1 859 ? 44.199 62.041 -15.705 1.00 27.56 859 PHE A N 1
ATOM 7024 C CA . PHE A 1 859 ? 42.984 62.252 -16.512 1.00 27.56 859 PHE A CA 1
ATOM 7025 C C . PHE A 1 859 ? 41.682 61.717 -15.886 1.00 27.56 859 PHE A C 1
ATOM 7027 O O . PHE A 1 859 ? 40.809 61.215 -16.587 1.00 27.56 859 PHE A O 1
ATOM 7034 N N . THR A 1 860 ? 41.499 61.843 -14.569 1.00 28.95 860 THR A N 1
ATOM 7035 C CA . THR A 1 860 ? 40.218 61.503 -13.905 1.00 28.95 860 THR A CA 1
ATOM 7036 C C . THR A 1 860 ? 39.361 62.712 -13.524 1.00 28.95 860 THR A C 1
ATOM 7038 O O . THR A 1 860 ? 38.307 62.537 -12.928 1.00 28.95 860 THR A O 1
ATOM 7041 N N . HIS A 1 861 ? 39.718 63.927 -13.958 1.00 33.97 861 HIS A N 1
ATOM 7042 C CA . HIS A 1 861 ? 38.920 65.134 -13.684 1.00 33.97 861 HIS A CA 1
ATOM 7043 C C . HIS A 1 861 ? 38.389 65.874 -14.930 1.00 33.97 861 HIS A C 1
ATOM 7045 O O . HIS A 1 861 ? 37.953 67.013 -14.821 1.00 33.97 861 HIS A O 1
ATOM 7051 N N . ARG A 1 862 ? 38.412 65.260 -16.130 1.00 30.06 862 ARG A N 1
ATOM 7052 C CA . ARG A 1 862 ? 38.009 65.930 -17.395 1.00 30.06 862 ARG A CA 1
ATOM 7053 C C . ARG A 1 862 ? 37.002 65.198 -18.290 1.00 30.06 862 ARG A C 1
ATOM 7055 O O . ARG A 1 862 ? 36.681 65.710 -19.365 1.00 30.06 862 ARG A O 1
ATOM 7062 N N . PHE A 1 863 ? 36.483 64.042 -17.874 1.00 29.59 863 PHE A N 1
ATOM 7063 C CA . PHE A 1 863 ? 35.470 63.311 -18.655 1.00 29.59 863 PHE A CA 1
ATOM 7064 C C . PHE A 1 863 ? 34.058 63.406 -18.055 1.00 29.59 863 PHE A C 1
ATOM 7066 O O . PHE A 1 863 ? 33.083 63.449 -18.800 1.00 29.59 863 PHE A O 1
ATOM 7073 N N . ALA A 1 864 ? 33.946 63.563 -16.731 1.00 29.28 864 ALA A N 1
ATOM 7074 C CA . ALA A 1 864 ? 32.661 63.723 -16.045 1.00 29.28 864 ALA A CA 1
ATOM 7075 C C . ALA A 1 864 ? 31.978 65.084 -16.313 1.00 29.28 864 ALA A C 1
ATOM 7077 O O . ALA A 1 864 ? 30.751 65.155 -16.312 1.00 29.28 864 ALA A O 1
ATOM 7078 N N . ASP A 1 865 ? 32.749 66.134 -16.624 1.00 30.45 865 ASP A N 1
ATOM 7079 C CA . ASP A 1 865 ? 32.204 67.473 -16.912 1.00 30.45 865 ASP A CA 1
ATOM 7080 C C . ASP A 1 865 ? 31.827 67.677 -18.390 1.00 30.45 865 ASP A C 1
ATOM 7082 O O . ASP A 1 865 ? 30.948 68.475 -18.699 1.00 30.45 865 ASP A O 1
ATOM 7086 N N . ARG A 1 866 ? 32.401 66.902 -19.325 1.00 30.56 866 ARG A N 1
ATOM 7087 C CA . ARG A 1 866 ? 32.071 67.012 -20.762 1.00 30.56 866 ARG A CA 1
ATOM 7088 C C . ARG A 1 866 ? 30.786 66.280 -21.154 1.00 30.56 866 ARG A C 1
ATOM 7090 O O . ARG A 1 866 ? 30.143 66.659 -22.126 1.00 30.56 866 ARG A O 1
ATOM 7097 N N . TYR A 1 867 ? 30.387 65.276 -20.377 1.00 33.50 867 TYR A N 1
ATOM 7098 C CA . TYR A 1 867 ? 29.134 64.552 -20.601 1.00 33.50 867 TYR A CA 1
ATOM 7099 C C . TYR A 1 867 ? 27.905 65.362 -20.152 1.00 33.50 867 TYR A C 1
ATOM 7101 O O . TYR A 1 867 ? 26.842 65.280 -20.760 1.00 33.50 867 TYR A O 1
ATOM 7109 N N . LYS A 1 868 ? 28.065 66.217 -19.131 1.00 32.34 868 LYS A N 1
ATOM 7110 C CA . LYS A 1 868 ? 27.011 67.130 -18.659 1.00 32.34 868 LYS A CA 1
ATOM 7111 C C . LYS A 1 868 ? 26.800 68.343 -19.576 1.00 32.34 868 LYS A C 1
ATOM 7113 O O . LYS A 1 868 ? 25.692 68.866 -19.616 1.00 32.34 868 LYS A O 1
ATOM 7118 N N . GLU A 1 869 ? 27.813 68.739 -20.350 1.00 30.27 869 GLU A N 1
ATOM 7119 C CA . GLU A 1 869 ? 27.728 69.836 -21.331 1.00 30.27 869 GLU A CA 1
ATOM 7120 C C . GLU A 1 869 ? 27.055 69.400 -22.653 1.00 30.27 869 GLU A C 1
ATOM 7122 O O . GLU A 1 869 ? 26.347 70.183 -23.288 1.00 30.27 869 GLU A O 1
ATOM 7127 N N . TRP A 1 870 ? 27.197 68.124 -23.043 1.00 33.75 870 TRP A N 1
ATOM 7128 C CA . TRP A 1 870 ? 26.531 67.568 -24.233 1.00 33.75 870 TRP A CA 1
ATOM 7129 C C . TRP A 1 870 ? 25.003 67.493 -24.069 1.00 33.75 870 TRP A C 1
ATOM 7131 O O . TRP A 1 870 ? 24.260 67.778 -25.003 1.00 33.75 870 TRP A O 1
ATOM 7141 N N . LEU A 1 871 ? 24.522 67.230 -22.850 1.00 32.03 871 LEU A N 1
ATOM 7142 C CA . LEU A 1 871 ? 23.091 67.177 -22.520 1.00 32.03 871 LEU A CA 1
ATOM 7143 C C . LEU A 1 871 ? 22.378 68.544 -22.530 1.00 32.03 871 LEU A C 1
ATOM 7145 O O . LEU A 1 871 ? 21.174 68.595 -22.287 1.00 32.03 871 LEU A O 1
ATOM 7149 N N . ARG A 1 872 ? 23.081 69.657 -22.799 1.00 35.12 872 ARG A N 1
ATOM 7150 C CA . ARG A 1 872 ? 22.512 71.015 -22.710 1.00 35.12 872 ARG A CA 1
ATOM 7151 C C . ARG A 1 872 ? 22.444 71.802 -24.022 1.00 35.12 872 ARG A C 1
ATOM 7153 O O . ARG A 1 872 ? 21.978 72.937 -23.985 1.00 35.12 872 ARG A O 1
ATOM 7160 N N . THR A 1 873 ? 22.894 71.257 -25.157 1.00 33.53 873 THR A N 1
ATOM 7161 C CA . THR A 1 873 ? 23.111 72.059 -26.385 1.00 33.53 873 THR A CA 1
ATOM 7162 C C . THR A 1 873 ? 22.472 71.533 -27.672 1.00 33.53 873 THR A C 1
ATOM 7164 O O . THR A 1 873 ? 22.838 71.983 -28.755 1.00 33.53 873 THR A O 1
ATOM 7167 N N . THR A 1 874 ? 21.473 70.650 -27.625 1.00 29.19 874 THR A N 1
ATOM 7168 C CA . THR A 1 874 ? 20.717 70.336 -28.854 1.00 29.19 874 THR A CA 1
ATOM 7169 C C . THR A 1 874 ? 19.256 70.011 -28.561 1.00 29.19 874 THR A C 1
ATOM 7171 O O . THR A 1 874 ? 18.859 68.858 -28.455 1.00 29.19 874 THR A O 1
ATOM 7174 N N . GLY A 1 875 ? 18.448 71.062 -28.420 1.00 32.19 875 GLY A N 1
ATOM 7175 C CA . GLY A 1 875 ? 17.099 71.047 -28.979 1.00 32.19 875 GLY A CA 1
ATOM 7176 C C . GLY A 1 875 ? 17.186 71.681 -30.365 1.00 32.19 875 GLY A C 1
ATOM 7177 O O . GLY A 1 875 ? 17.777 72.751 -30.488 1.00 32.19 875 GLY A O 1
ATOM 7178 N N . ASP A 1 876 ? 16.751 70.997 -31.419 1.00 28.59 876 ASP A N 1
ATOM 7179 C CA . ASP A 1 876 ? 15.407 71.190 -31.968 1.00 28.59 876 ASP A CA 1
ATOM 7180 C C . ASP A 1 876 ? 15.164 70.271 -33.182 1.00 28.59 876 ASP A C 1
ATOM 7182 O O . ASP A 1 876 ? 16.086 69.931 -33.920 1.00 28.59 876 ASP A O 1
ATOM 7186 N N . GLU A 1 877 ? 13.896 69.891 -33.330 1.00 36.47 877 GLU A N 1
ATOM 7187 C CA . GLU A 1 877 ? 13.182 69.417 -34.523 1.00 36.47 877 GLU A CA 1
ATOM 7188 C C . GLU A 1 877 ? 13.849 68.436 -35.511 1.00 36.47 877 GLU A C 1
ATOM 7190 O O . GLU A 1 877 ? 14.550 68.798 -36.452 1.00 36.47 877 GLU A O 1
ATOM 7195 N N . THR A 1 878 ? 13.406 67.176 -35.448 1.00 26.78 878 THR A N 1
ATOM 7196 C CA . THR A 1 878 ? 12.914 66.453 -36.636 1.00 26.78 878 THR A CA 1
ATOM 7197 C C . THR A 1 878 ? 11.843 65.450 -36.209 1.00 26.78 878 THR A C 1
ATOM 7199 O O . THR A 1 878 ? 12.075 64.578 -35.379 1.00 26.78 878 THR A O 1
ATOM 7202 N N . LYS A 1 879 ? 10.634 65.609 -36.756 1.00 40.66 879 LYS A N 1
ATOM 7203 C CA . LYS A 1 879 ? 9.530 64.652 -36.631 1.00 40.66 879 LYS A CA 1
ATOM 7204 C C . LYS A 1 879 ? 9.901 63.336 -37.316 1.00 40.66 879 LYS A C 1
ATOM 7206 O O . LYS A 1 879 ? 10.081 63.338 -38.531 1.00 40.66 879 LYS A O 1
ATOM 7211 N N . GLN A 1 880 ? 9.883 62.240 -36.565 1.00 29.56 880 GLN A N 1
ATOM 7212 C CA . GLN A 1 880 ? 9.556 60.895 -37.044 1.00 29.56 880 GLN A CA 1
ATOM 7213 C C . GLN A 1 880 ? 8.856 60.138 -35.901 1.00 29.56 880 GLN A C 1
ATOM 7215 O O . GLN A 1 880 ? 9.259 60.243 -34.747 1.00 29.56 880 GLN A O 1
ATOM 7220 N N . GLU A 1 881 ? 7.732 59.495 -36.219 1.00 38.75 881 GLU A N 1
ATOM 7221 C CA . GLU A 1 881 ? 6.855 58.755 -35.303 1.00 38.75 881 GLU A CA 1
ATOM 7222 C C . GLU A 1 881 ? 7.579 57.540 -34.686 1.00 38.75 881 GLU A C 1
ATOM 7224 O O . GLU A 1 881 ? 7.896 56.589 -35.395 1.00 38.75 881 GLU A O 1
ATOM 7229 N N . GLU A 1 882 ? 7.802 57.539 -33.367 1.00 37.94 882 GLU A N 1
ATOM 7230 C CA . GLU A 1 882 ? 8.244 56.366 -32.591 1.00 37.94 882 GLU A CA 1
ATOM 7231 C C . GLU A 1 882 ? 7.067 55.844 -31.736 1.00 37.94 882 GLU A C 1
ATOM 7233 O O . GLU A 1 882 ? 6.632 56.505 -30.796 1.00 37.94 882 GLU A O 1
ATOM 7238 N N . ASP A 1 883 ? 6.534 54.656 -32.056 1.00 49.62 883 ASP A N 1
ATOM 7239 C CA . ASP A 1 883 ? 5.189 54.214 -31.627 1.00 49.62 883 ASP A CA 1
ATOM 7240 C C . ASP A 1 883 ? 5.167 52.977 -30.678 1.00 49.62 883 ASP A C 1
ATOM 7242 O O . ASP A 1 883 ? 4.317 52.079 -30.790 1.00 49.62 883 ASP A O 1
ATOM 7246 N N . ARG A 1 884 ? 6.103 52.893 -29.711 1.00 55.62 884 ARG A N 1
ATOM 7247 C CA . ARG A 1 884 ? 6.013 51.976 -28.542 1.00 55.62 884 ARG A CA 1
ATOM 7248 C C . ARG A 1 884 ? 6.555 52.636 -27.264 1.00 55.62 884 ARG A C 1
ATOM 7250 O O . ARG A 1 884 ? 7.689 53.097 -27.241 1.00 55.62 884 ARG A O 1
ATOM 7257 N N . VAL A 1 885 ? 5.761 52.641 -26.191 1.00 58.53 885 VAL A N 1
ATOM 7258 C CA . VAL A 1 885 ? 6.157 53.121 -24.850 1.00 58.53 885 VAL A CA 1
ATOM 7259 C C . VAL A 1 885 ? 6.564 51.914 -23.999 1.00 58.53 885 VAL A C 1
ATOM 7261 O O . VAL A 1 885 ? 5.785 50.968 -23.909 1.00 58.53 885 VAL A O 1
ATOM 7264 N N . GLU A 1 886 ? 7.750 51.927 -23.374 1.00 61.41 886 GLU A N 1
ATOM 7265 C CA . GLU A 1 886 ? 8.172 50.839 -22.474 1.00 61.41 886 GLU A CA 1
ATOM 7266 C C . GLU A 1 886 ? 7.251 50.747 -21.243 1.00 61.41 886 GLU A C 1
ATOM 7268 O O . GLU A 1 886 ? 7.026 51.736 -20.540 1.00 61.41 886 GLU A O 1
ATOM 7273 N N . THR A 1 887 ? 6.726 49.549 -20.967 1.00 64.25 887 THR A N 1
ATOM 7274 C CA . THR A 1 887 ? 5.860 49.269 -19.809 1.00 64.25 887 THR A CA 1
ATOM 7275 C C . THR A 1 887 ? 6.623 48.542 -18.697 1.00 64.25 887 THR A C 1
ATOM 7277 O O . THR A 1 887 ? 7.544 47.762 -18.956 1.00 64.25 887 THR A O 1
ATOM 7280 N N . ASN A 1 888 ? 6.240 48.780 -17.437 1.00 74.69 888 ASN A N 1
ATOM 7281 C CA . ASN A 1 888 ? 6.814 48.117 -16.262 1.00 74.69 888 ASN A CA 1
ATOM 7282 C C . ASN A 1 888 ? 5.794 47.198 -15.562 1.00 74.69 888 ASN A C 1
ATOM 7284 O O . ASN A 1 888 ? 4.600 47.208 -15.860 1.00 74.69 888 ASN A O 1
ATOM 7288 N N . SER A 1 889 ? 6.276 46.389 -14.617 1.00 77.50 889 SER A N 1
ATOM 7289 C CA . SER A 1 889 ? 5.447 45.461 -13.840 1.00 77.50 889 SER A CA 1
ATOM 7290 C C . SER A 1 889 ? 4.737 46.100 -12.648 1.00 77.50 889 SER A C 1
ATOM 7292 O O . SER A 1 889 ? 4.016 45.400 -11.940 1.00 77.50 889 SER A O 1
ATOM 7294 N N . GLU A 1 890 ? 4.953 47.386 -12.374 1.00 78.06 890 GLU A N 1
ATOM 7295 C CA . GLU A 1 890 ? 4.386 48.057 -11.205 1.00 78.06 890 GLU A CA 1
ATOM 7296 C C . GLU A 1 890 ? 2.887 48.298 -11.389 1.00 78.06 890 GLU A C 1
ATOM 7298 O O . GLU A 1 890 ? 2.410 48.598 -12.485 1.00 78.06 890 GLU A O 1
ATOM 7303 N N . LEU A 1 891 ? 2.129 48.161 -10.298 1.00 74.00 891 LEU A N 1
ATOM 7304 C CA . LEU A 1 891 ? 0.715 48.511 -10.325 1.00 74.00 891 LEU A CA 1
ATOM 7305 C C . LEU A 1 891 ? 0.565 50.022 -10.540 1.00 74.00 891 LEU A C 1
ATOM 7307 O O . LEU A 1 891 ? 1.288 50.805 -9.916 1.00 74.00 891 LEU A O 1
ATOM 7311 N N . PRO A 1 892 ? -0.388 50.455 -11.379 1.00 64.75 892 PRO A N 1
ATOM 7312 C CA . PRO A 1 892 ? -0.691 51.867 -11.514 1.00 64.75 892 PRO A CA 1
ATOM 7313 C C . PRO A 1 892 ? -1.144 52.459 -10.172 1.00 64.75 892 PRO A C 1
ATOM 7315 O O . PRO A 1 892 ? -1.782 51.793 -9.365 1.00 64.75 892 PRO A O 1
ATOM 7318 N N . ALA A 1 893 ? -0.885 53.752 -9.960 1.00 58.19 893 ALA A N 1
ATOM 7319 C CA . ALA A 1 893 ? -1.291 54.485 -8.751 1.00 58.19 893 ALA A CA 1
ATOM 7320 C C . ALA A 1 893 ? -2.819 54.692 -8.604 1.00 58.19 893 ALA A C 1
ATOM 7322 O O . ALA A 1 893 ? -3.254 55.520 -7.810 1.00 58.19 893 ALA A O 1
ATOM 7323 N N . TYR A 1 894 ? -3.628 54.016 -9.418 1.00 67.44 894 TYR A N 1
ATOM 7324 C CA . TYR A 1 894 ? -5.085 54.081 -9.430 1.00 67.44 894 TYR A CA 1
ATOM 7325 C C . TYR A 1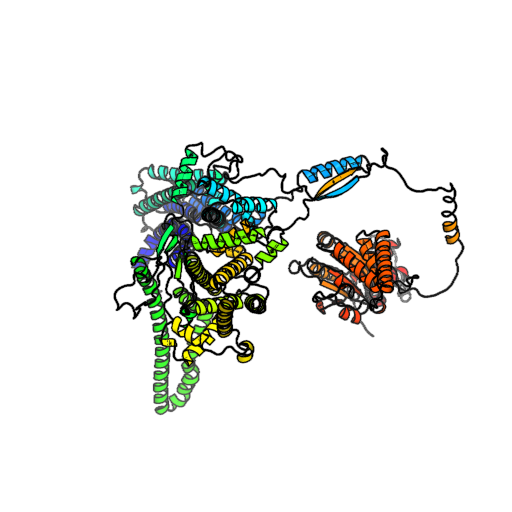 894 ? -5.655 52.663 -9.437 1.00 67.44 894 TYR A C 1
ATOM 7327 O O . TYR A 1 894 ? -5.049 51.746 -9.994 1.00 67.44 894 TYR A O 1
ATOM 7335 N N . ASP A 1 895 ? -6.835 52.496 -8.847 1.00 72.75 895 ASP A N 1
ATOM 7336 C CA . ASP A 1 895 ? -7.497 51.198 -8.776 1.00 72.75 895 ASP A CA 1
ATOM 7337 C C . ASP A 1 895 ? -7.973 50.727 -10.156 1.00 72.75 895 ASP A C 1
ATOM 7339 O O . ASP A 1 895 ? -8.465 51.500 -10.983 1.00 72.75 895 ASP A O 1
ATOM 7343 N N . ILE A 1 896 ? -7.817 49.428 -10.404 1.00 81.00 896 ILE A N 1
ATOM 7344 C CA . ILE A 1 896 ? -8.223 48.770 -11.649 1.00 81.00 896 ILE A CA 1
ATOM 7345 C C . ILE A 1 896 ? -9.590 48.112 -11.433 1.00 81.00 896 ILE A C 1
ATOM 7347 O O . ILE A 1 896 ? -9.700 47.191 -10.612 1.00 81.00 896 ILE A O 1
ATOM 7351 N N . TYR A 1 897 ? -10.585 48.533 -12.215 1.00 81.81 897 TYR A N 1
ATOM 7352 C CA . TYR A 1 897 ? -11.989 48.111 -12.130 1.00 81.81 897 TYR A CA 1
ATOM 7353 C C . TYR A 1 897 ? -12.422 47.270 -13.341 1.00 81.81 897 TYR A C 1
ATOM 7355 O O . TYR A 1 897 ? -11.931 47.501 -14.446 1.00 81.81 897 TYR A O 1
ATOM 7363 N N . GLY A 1 898 ? -13.370 46.345 -13.145 1.00 78.00 898 GLY A N 1
ATOM 7364 C CA . GLY A 1 898 ? -14.091 45.675 -14.237 1.00 78.00 898 GLY A CA 1
ATOM 7365 C C . GLY A 1 898 ? -13.423 44.421 -14.806 1.00 78.00 898 GLY A C 1
ATOM 7366 O O . GLY A 1 898 ? -13.771 44.003 -15.905 1.00 78.00 898 GLY A O 1
ATOM 7367 N N . PHE A 1 899 ? -12.462 43.834 -14.085 1.00 84.94 899 PHE A N 1
ATOM 7368 C CA . PHE A 1 899 ? -11.765 42.601 -14.486 1.00 84.94 899 PHE A CA 1
ATOM 7369 C C . PHE A 1 899 ? -11.977 41.435 -13.507 1.00 84.94 899 PHE A C 1
ATOM 7371 O O . PHE A 1 899 ? -11.163 40.517 -13.427 1.00 84.94 899 PHE A O 1
ATOM 7378 N N . GLU A 1 900 ? -13.009 41.477 -12.667 1.00 83.00 900 GLU A N 1
ATOM 7379 C CA . GLU A 1 900 ? -13.165 40.539 -11.551 1.00 83.00 900 GLU A CA 1
ATOM 7380 C C . GLU A 1 900 ? -13.324 39.081 -12.013 1.00 83.00 900 GLU A C 1
ATOM 7382 O O . GLU A 1 900 ? -12.858 38.165 -11.331 1.00 83.00 900 GLU A O 1
ATOM 7387 N N . ASN A 1 901 ? -13.960 38.854 -13.165 1.00 81.75 901 ASN A N 1
ATOM 7388 C CA . ASN A 1 901 ? -14.160 37.514 -13.717 1.00 81.75 901 ASN A CA 1
ATOM 7389 C C . ASN A 1 901 ? -12.900 37.012 -14.428 1.00 81.75 901 ASN A C 1
ATOM 7391 O O . ASN A 1 901 ? -12.504 35.859 -14.258 1.00 81.75 901 ASN A O 1
ATOM 7395 N N . GLU A 1 902 ? -12.243 37.895 -15.171 1.00 85.50 902 GLU A N 1
ATOM 7396 C CA . GLU A 1 902 ? -11.011 37.644 -15.911 1.00 85.50 902 GLU A CA 1
ATOM 7397 C C . GLU A 1 902 ? -9.869 37.321 -14.944 1.00 85.50 902 GLU A C 1
ATOM 7399 O O . GLU A 1 902 ? -9.140 36.355 -15.148 1.00 85.50 902 GLU A O 1
ATOM 7404 N N . ILE A 1 903 ? -9.767 38.050 -13.828 1.00 87.00 903 ILE A N 1
ATOM 7405 C CA . ILE A 1 903 ? -8.790 37.778 -12.765 1.00 87.00 903 ILE A CA 1
ATOM 7406 C C . ILE A 1 903 ? -9.018 36.396 -12.159 1.00 87.00 903 ILE A C 1
ATOM 7408 O O . ILE A 1 903 ? -8.068 35.631 -12.037 1.00 87.00 903 ILE A O 1
ATOM 7412 N N . LYS A 1 904 ? -10.263 36.039 -11.821 1.00 84.31 904 LYS A N 1
ATOM 7413 C CA . LYS A 1 904 ? -10.575 34.711 -11.265 1.00 84.31 904 LYS A CA 1
ATOM 7414 C C . LYS A 1 904 ? -10.276 33.587 -12.256 1.00 84.31 904 LYS A C 1
ATOM 7416 O O . LYS A 1 904 ? -9.770 32.543 -11.853 1.00 84.31 904 LYS A O 1
ATOM 7421 N N . SER A 1 905 ? -10.565 33.803 -13.539 1.00 84.06 905 SER A N 1
ATOM 7422 C CA . SER A 1 905 ? -10.247 32.861 -14.616 1.00 84.06 905 SER A CA 1
ATOM 7423 C C . SER A 1 905 ? -8.734 32.646 -14.739 1.00 84.06 905 SER A C 1
ATOM 7425 O O . SER A 1 905 ? -8.256 31.511 -14.721 1.00 84.06 905 SER A O 1
ATOM 7427 N N . LEU A 1 906 ? -7.959 33.736 -14.755 1.00 85.69 906 LEU A N 1
ATOM 7428 C CA . LEU A 1 906 ? -6.498 33.692 -14.809 1.00 85.69 906 LEU A CA 1
ATOM 7429 C C . LEU A 1 906 ? -5.882 33.095 -13.539 1.00 85.69 906 LEU A C 1
ATOM 7431 O O . LEU A 1 906 ? -4.936 32.321 -13.637 1.00 85.69 906 LEU A O 1
ATOM 7435 N N . GLN A 1 907 ? -6.423 33.391 -12.357 1.00 84.44 907 GLN A N 1
ATOM 7436 C CA . GLN A 1 907 ? -6.005 32.765 -11.102 1.00 84.44 907 GLN A CA 1
ATOM 7437 C C . GLN A 1 907 ? -6.264 31.261 -11.125 1.00 84.44 907 GLN A C 1
ATOM 7439 O O . GLN A 1 907 ? -5.374 30.502 -10.763 1.00 84.44 907 GLN A O 1
ATOM 7444 N N . HIS A 1 908 ? -7.432 30.814 -11.600 1.00 82.38 908 HIS A N 1
ATOM 7445 C CA . HIS A 1 908 ? -7.693 29.386 -11.767 1.00 82.38 908 HIS A CA 1
ATOM 7446 C C . HIS A 1 908 ? -6.666 28.764 -12.718 1.00 82.38 908 HIS A C 1
ATOM 7448 O O . HIS A 1 908 ? -6.048 27.773 -12.363 1.00 82.38 908 HIS A O 1
ATOM 7454 N N . PHE A 1 909 ? -6.401 29.372 -13.877 1.00 81.00 909 PHE A N 1
ATOM 7455 C CA . PHE A 1 909 ? -5.397 28.875 -14.827 1.00 81.00 909 PHE A CA 1
ATOM 7456 C C . PHE A 1 909 ? -3.969 28.824 -14.244 1.00 81.00 909 PHE A C 1
ATOM 7458 O O . PHE A 1 909 ? -3.219 27.876 -14.484 1.00 81.00 909 PHE A O 1
ATOM 7465 N N . LEU A 1 910 ? -3.576 29.835 -13.464 1.00 82.00 910 LEU A N 1
ATOM 7466 C CA . LEU A 1 910 ? -2.233 29.944 -12.887 1.00 82.00 910 LEU A CA 1
ATOM 7467 C C . LEU A 1 910 ? -2.053 29.132 -11.598 1.00 82.00 910 LEU A C 1
ATOM 7469 O O . LEU A 1 910 ? -0.919 28.780 -11.276 1.00 82.00 910 LEU A O 1
ATOM 7473 N N . LEU A 1 911 ? -3.119 28.841 -10.854 1.00 81.25 911 LEU A N 1
ATOM 7474 C CA . LEU A 1 911 ? -3.060 28.184 -9.543 1.00 81.25 911 LEU A CA 1
ATOM 7475 C C . LEU A 1 911 ? -3.674 26.772 -9.537 1.00 81.25 911 LEU A C 1
ATOM 7477 O O . LEU A 1 911 ? -3.629 26.121 -8.490 1.00 81.25 911 LEU A O 1
ATOM 7481 N N . ASP A 1 912 ? -4.215 26.283 -10.664 1.00 70.81 912 ASP A N 1
ATOM 7482 C CA . ASP A 1 912 ? -4.807 24.940 -10.757 1.00 70.81 912 ASP A CA 1
ATOM 7483 C C . ASP A 1 912 ? -3.812 23.860 -10.307 1.00 70.81 912 ASP A C 1
ATOM 7485 O O . ASP A 1 912 ? -2.665 23.785 -10.760 1.00 70.81 912 ASP A O 1
ATOM 7489 N N . GLN A 1 913 ? -4.274 23.004 -9.395 1.00 53.59 913 GLN A N 1
ATOM 7490 C CA . GLN A 1 913 ? -3.454 22.008 -8.723 1.00 53.59 913 GLN A CA 1
ATOM 7491 C C . GLN A 1 913 ? -3.221 20.734 -9.544 1.00 53.59 913 GLN A C 1
ATOM 7493 O O . GLN A 1 913 ? -2.414 19.888 -9.156 1.00 53.59 913 GLN A O 1
ATOM 7498 N N . LYS A 1 914 ? -3.938 20.551 -10.657 1.00 51.53 914 LYS A N 1
ATOM 7499 C CA . LYS A 1 914 ? -3.875 19.307 -11.441 1.00 51.53 914 LYS A CA 1
ATOM 7500 C C . LYS A 1 914 ? -2.692 19.243 -12.415 1.00 51.53 914 LYS A C 1
ATOM 7502 O O . LYS A 1 914 ? -2.192 18.149 -12.660 1.00 51.53 914 LYS A O 1
ATOM 7507 N N . ASP A 1 915 ? -2.155 20.391 -12.837 1.00 52.81 915 ASP A N 1
ATOM 7508 C CA . ASP A 1 915 ? -1.202 20.492 -13.960 1.00 52.81 915 ASP A CA 1
ATOM 7509 C C . ASP A 1 915 ? 0.198 20.999 -13.547 1.00 52.81 915 ASP A C 1
ATOM 7511 O O . ASP A 1 915 ? 0.896 21.685 -14.299 1.00 52.81 915 ASP A O 1
ATOM 7515 N N . TYR A 1 916 ? 0.640 20.689 -12.322 1.00 55.28 916 TYR A N 1
ATOM 7516 C CA . TYR A 1 916 ? 1.846 21.277 -11.708 1.00 55.28 916 TYR A CA 1
ATOM 7517 C C . TYR A 1 916 ? 3.184 21.002 -12.413 1.00 55.28 916 TYR A C 1
ATOM 7519 O O . TYR A 1 916 ? 4.189 21.617 -12.043 1.00 55.28 916 TYR A O 1
ATOM 7527 N N . LYS A 1 917 ? 3.232 20.070 -13.371 1.00 55.12 917 LYS A N 1
ATOM 7528 C CA . LYS A 1 917 ? 4.470 19.667 -14.058 1.00 55.12 917 LYS A CA 1
ATOM 7529 C C . LYS A 1 917 ? 4.576 20.193 -15.490 1.00 55.12 917 LYS A C 1
ATOM 7531 O O . LYS A 1 917 ? 5.682 20.236 -16.018 1.00 55.12 917 LYS A O 1
ATOM 7536 N N . GLU A 1 918 ? 3.482 20.636 -16.101 1.00 67.00 918 GLU A N 1
ATOM 7537 C CA . GLU A 1 918 ? 3.482 21.065 -17.503 1.00 67.00 918 GLU A CA 1
ATOM 7538 C C . GLU A 1 918 ? 3.929 22.523 -17.647 1.00 67.00 918 GLU A C 1
ATOM 7540 O O . GLU A 1 918 ? 3.598 23.374 -16.817 1.00 67.00 918 GLU A O 1
ATOM 7545 N N . PHE A 1 919 ? 4.696 22.815 -18.698 1.00 79.12 919 PHE A N 1
ATOM 7546 C CA . PHE A 1 919 ? 4.936 24.179 -19.167 1.00 79.12 919 PHE A CA 1
ATOM 7547 C C . PHE A 1 919 ? 3.714 24.622 -19.981 1.00 79.12 919 PHE A C 1
ATOM 7549 O O . PHE A 1 919 ? 3.273 23.870 -20.843 1.00 79.12 919 PHE A O 1
ATOM 7556 N N . LYS A 1 920 ? 3.163 25.812 -19.713 1.00 81.38 920 LYS A N 1
ATOM 7557 C CA . LYS A 1 920 ? 1.997 26.340 -20.447 1.00 81.38 920 LYS A CA 1
ATOM 7558 C C . LYS A 1 920 ? 2.200 27.805 -20.818 1.00 81.38 920 LYS A C 1
ATOM 7560 O O . LYS A 1 920 ? 2.727 28.579 -20.007 1.00 81.38 920 LYS A O 1
ATOM 7565 N N . SER A 1 921 ? 1.756 28.181 -22.014 1.00 85.00 921 SER A N 1
ATOM 7566 C CA . SER A 1 921 ? 1.656 29.572 -22.454 1.00 85.00 921 SER A CA 1
ATOM 7567 C C . SER A 1 921 ? 0.195 30.021 -22.511 1.00 85.00 921 SER A C 1
ATOM 7569 O O . SER A 1 921 ? -0.717 29.216 -22.656 1.00 85.00 921 SER A O 1
ATOM 7571 N N . LEU A 1 922 ? -0.034 31.321 -22.350 1.00 89.12 922 LEU A N 1
ATOM 7572 C CA . LEU A 1 922 ? -1.349 31.949 -22.443 1.00 89.12 922 LEU A CA 1
ATOM 7573 C C . LEU A 1 922 ? -1.214 33.260 -23.218 1.00 89.12 922 LEU A C 1
ATOM 7575 O O . LEU A 1 922 ? -0.266 34.011 -22.988 1.00 89.12 922 LEU A O 1
ATOM 7579 N N . VAL A 1 923 ? -2.167 33.574 -24.095 1.00 90.44 923 VAL A N 1
ATOM 7580 C CA . VAL A 1 923 ? -2.184 34.849 -24.827 1.00 90.44 923 VAL A CA 1
ATOM 7581 C C . VAL A 1 923 ? -3.425 35.652 -24.454 1.00 90.44 923 VAL A C 1
ATOM 7583 O O . VAL A 1 923 ? -4.544 35.165 -24.572 1.00 90.44 923 VAL A O 1
ATOM 7586 N N . ILE A 1 924 ? -3.239 36.906 -24.045 1.00 92.94 924 ILE A N 1
ATOM 7587 C CA . ILE A 1 924 ? -4.314 37.875 -23.824 1.00 92.94 924 ILE A CA 1
ATOM 7588 C C . ILE A 1 924 ? -4.409 38.789 -25.046 1.00 92.94 924 ILE A C 1
ATOM 7590 O O . ILE A 1 924 ? -3.485 39.553 -25.345 1.00 92.94 924 ILE A O 1
ATOM 7594 N N . VAL A 1 925 ? -5.547 38.733 -25.736 1.00 91.81 925 VAL A N 1
ATOM 7595 C CA . VAL A 1 925 ? -5.802 39.473 -26.981 1.00 91.81 925 VAL A CA 1
ATOM 7596 C C . VAL A 1 925 ? -6.928 40.461 -26.782 1.00 91.81 925 VAL A C 1
ATOM 7598 O O . VAL A 1 925 ? -7.882 40.182 -26.069 1.00 91.81 925 VAL A O 1
ATOM 7601 N N . GLY A 1 926 ? -6.848 41.616 -27.425 1.00 85.75 926 GLY A N 1
ATOM 7602 C CA . GLY A 1 926 ? -7.938 42.580 -27.427 1.00 85.75 926 GLY A CA 1
ATOM 7603 C C . GLY A 1 926 ? -7.540 43.879 -28.102 1.00 85.75 926 GLY A C 1
ATOM 7604 O O . GLY A 1 926 ? -6.364 44.109 -28.402 1.00 85.75 926 GLY A O 1
ATOM 7605 N N . GLU A 1 927 ? -8.509 44.759 -28.304 1.00 80.06 927 GLU A N 1
ATOM 7606 C CA . GLU A 1 927 ? -8.297 46.030 -28.995 1.00 80.06 927 GLU A CA 1
ATOM 7607 C C . GLU A 1 927 ? -7.362 46.979 -28.221 1.00 80.06 927 GLU A C 1
ATOM 7609 O O . GLU A 1 927 ? -6.988 46.760 -27.059 1.00 80.06 927 GLU A O 1
ATOM 7614 N N . HIS A 1 928 ? -6.907 48.044 -28.878 1.00 79.44 928 HIS A N 1
ATOM 7615 C CA . HIS A 1 928 ? -6.094 49.059 -28.216 1.00 79.44 928 HIS A CA 1
ATOM 7616 C C . HIS A 1 928 ? -6.887 49.736 -27.084 1.00 79.44 928 HIS A C 1
ATOM 7618 O O . HIS A 1 928 ? -8.063 50.047 -27.232 1.00 79.44 928 HIS A O 1
ATOM 7624 N N . GLY A 1 929 ? -6.250 49.958 -25.931 1.00 76.06 929 GLY A N 1
ATOM 7625 C CA . GLY A 1 929 ? -6.885 50.664 -24.813 1.00 76.06 929 GLY A CA 1
ATOM 7626 C C . GLY A 1 929 ? -7.917 49.867 -24.001 1.00 76.06 929 GLY A C 1
ATOM 7627 O O . GLY A 1 929 ? -8.494 50.427 -23.072 1.00 76.06 929 GLY A O 1
ATOM 7628 N N . VAL A 1 930 ? -8.108 48.573 -24.294 1.00 84.12 930 VAL A N 1
ATOM 7629 C CA . VAL A 1 930 ? -9.041 47.683 -23.570 1.00 84.12 930 VAL A CA 1
ATOM 7630 C C . VAL A 1 930 ? -8.558 47.282 -22.164 1.00 84.12 930 VAL A C 1
ATOM 7632 O O . VAL A 1 930 ? -9.357 46.883 -21.330 1.00 84.12 930 VAL A O 1
ATOM 7635 N N . GLY A 1 931 ? -7.257 47.418 -21.871 1.00 85.00 931 GLY A N 1
ATOM 7636 C CA . GLY A 1 931 ? -6.688 47.178 -20.533 1.00 85.00 931 GLY A CA 1
ATOM 7637 C C . GLY A 1 931 ? -5.906 45.870 -20.339 1.00 85.00 931 GLY A C 1
ATOM 7638 O O . GLY A 1 931 ? -5.676 45.477 -19.200 1.00 85.00 931 GLY A O 1
ATOM 7639 N N . LYS A 1 932 ? -5.429 45.228 -21.418 1.00 89.06 932 LYS A N 1
ATOM 7640 C CA . LYS A 1 932 ? -4.595 44.001 -21.369 1.00 89.06 932 LYS A CA 1
ATOM 7641 C C . LYS A 1 932 ? -3.413 44.100 -20.394 1.00 89.06 932 LYS A C 1
ATOM 7643 O O . LYS A 1 932 ? -3.273 43.269 -19.504 1.00 89.06 932 LYS A O 1
ATOM 7648 N N . THR A 1 933 ? -2.599 45.147 -20.533 1.00 88.25 933 THR A N 1
ATOM 7649 C CA . THR A 1 933 ? -1.428 45.394 -19.679 1.00 88.25 933 THR A CA 1
ATOM 7650 C C . THR A 1 933 ? -1.825 45.586 -18.213 1.00 88.25 933 THR A C 1
ATOM 7652 O O . THR A 1 933 ? -1.192 45.015 -17.332 1.00 88.25 933 THR A O 1
ATOM 7655 N N . ALA A 1 934 ? -2.921 46.306 -17.943 1.00 87.19 934 ALA A N 1
ATOM 7656 C CA . ALA A 1 934 ? -3.423 46.526 -16.585 1.00 87.19 934 ALA A CA 1
ATOM 7657 C C . ALA A 1 934 ? -3.911 45.220 -15.928 1.00 87.19 934 ALA A C 1
ATOM 7659 O O . ALA A 1 934 ? -3.613 44.965 -14.760 1.00 87.19 934 ALA A O 1
ATOM 7660 N N . LEU A 1 935 ? -4.601 44.355 -16.682 1.00 88.88 935 LEU A N 1
ATOM 7661 C CA . LEU A 1 935 ? -4.994 43.021 -16.221 1.00 88.88 935 LEU A CA 1
ATOM 7662 C C . LEU A 1 935 ? -3.767 42.165 -15.868 1.00 88.88 935 LEU A C 1
ATOM 7664 O O . LEU A 1 935 ? -3.709 41.585 -14.781 1.00 88.88 935 LEU A O 1
ATOM 7668 N N . CYS A 1 936 ? -2.759 42.143 -16.745 1.00 89.69 936 CYS A N 1
ATOM 7669 C CA . CYS A 1 936 ? -1.502 41.438 -16.494 1.00 89.69 936 CYS A CA 1
ATOM 7670 C C . CYS A 1 936 ? -0.768 41.977 -15.265 1.00 89.69 936 CYS A C 1
ATOM 7672 O O . CYS A 1 936 ? -0.307 41.181 -14.456 1.00 89.69 936 CYS A O 1
ATOM 7674 N N . GLN A 1 937 ? -0.683 43.298 -15.079 1.00 89.62 937 GLN A N 1
ATOM 7675 C CA . GLN A 1 937 ? -0.058 43.907 -13.897 1.00 89.62 937 GLN A CA 1
ATOM 7676 C C . GLN A 1 937 ? -0.781 43.518 -12.598 1.00 89.62 937 GLN A C 1
ATOM 7678 O O . GLN A 1 937 ? -0.121 43.271 -11.586 1.00 89.62 937 GLN A O 1
ATOM 7683 N N . LYS A 1 938 ? -2.120 43.416 -12.623 1.00 88.75 938 LYS A N 1
ATOM 7684 C CA . LYS A 1 938 ? -2.931 42.991 -11.469 1.00 88.75 938 LYS A CA 1
ATOM 7685 C C . LYS A 1 938 ? -2.660 41.541 -11.080 1.00 88.75 938 LYS A C 1
ATOM 7687 O O . LYS A 1 938 ? -2.393 41.278 -9.914 1.00 88.75 938 LYS A O 1
ATOM 7692 N N . ILE A 1 939 ? -2.632 40.630 -12.053 1.00 89.50 939 ILE A N 1
ATOM 7693 C CA . ILE A 1 939 ? -2.306 39.212 -11.827 1.00 89.50 939 ILE A CA 1
ATOM 7694 C C . ILE A 1 939 ? -0.835 39.013 -11.456 1.00 89.50 939 ILE A C 1
ATOM 7696 O O . ILE A 1 939 ? -0.520 38.242 -10.556 1.00 89.50 939 ILE A O 1
ATOM 7700 N N . PHE A 1 940 ? 0.078 39.726 -12.115 1.00 89.19 940 PHE A N 1
ATOM 7701 C CA . PHE A 1 940 ? 1.505 39.632 -11.834 1.00 89.19 940 PHE A CA 1
ATOM 7702 C C . PHE A 1 940 ? 1.799 40.002 -10.380 1.00 89.19 940 PHE A C 1
ATOM 7704 O O . PHE A 1 940 ? 2.664 39.382 -9.769 1.00 89.19 940 PHE A O 1
ATOM 7711 N N . ASN A 1 941 ? 1.082 40.982 -9.818 1.00 87.81 941 ASN A N 1
ATOM 7712 C CA . ASN A 1 941 ? 1.255 41.452 -8.444 1.00 87.81 941 ASN A CA 1
ATOM 7713 C C . ASN A 1 941 ? 0.294 40.841 -7.419 1.00 87.81 941 ASN A C 1
ATOM 7715 O O . ASN A 1 941 ? 0.303 41.281 -6.269 1.00 87.81 941 ASN A O 1
ATOM 7719 N N . ASP A 1 942 ? -0.485 39.838 -7.797 1.00 87.81 942 ASP A N 1
ATOM 7720 C CA . ASP A 1 942 ? -1.364 39.114 -6.888 1.00 87.81 942 ASP A CA 1
ATOM 7721 C C . ASP A 1 942 ? -0.554 38.317 -5.845 1.00 87.81 942 ASP A C 1
ATOM 7723 O O . ASP A 1 942 ? 0.495 37.748 -6.162 1.00 87.81 942 ASP A O 1
ATOM 7727 N N . ASP A 1 943 ? -0.999 38.315 -4.586 1.00 86.31 943 ASP A N 1
ATOM 7728 C CA . ASP A 1 943 ? -0.248 37.709 -3.479 1.00 86.31 943 ASP A CA 1
ATOM 7729 C C . ASP A 1 943 ? -0.233 36.175 -3.543 1.00 86.31 943 ASP A C 1
ATOM 7731 O O . ASP A 1 943 ? 0.793 35.560 -3.228 1.00 86.31 943 ASP A O 1
ATOM 7735 N N . ASP A 1 944 ? -1.301 35.556 -4.052 1.00 85.50 944 ASP A N 1
ATOM 7736 C CA . ASP A 1 944 ? -1.355 34.109 -4.246 1.00 85.50 944 ASP A CA 1
ATOM 7737 C C . ASP A 1 944 ? -0.418 33.701 -5.391 1.00 85.50 944 ASP A C 1
ATOM 7739 O O . ASP A 1 944 ? 0.384 32.774 -5.245 1.00 85.50 944 ASP A O 1
ATOM 7743 N N . VAL A 1 945 ? -0.410 34.455 -6.497 1.00 85.62 945 VAL A N 1
ATOM 7744 C CA . VAL A 1 945 ? 0.515 34.234 -7.628 1.00 85.62 945 VAL A CA 1
ATOM 7745 C C . VAL A 1 945 ? 1.976 34.452 -7.209 1.00 85.62 945 VAL A C 1
ATOM 7747 O O . VAL A 1 945 ? 2.848 33.643 -7.542 1.00 85.62 945 VAL A O 1
ATOM 7750 N N . LYS A 1 946 ? 2.266 35.495 -6.419 1.00 85.81 946 LYS A N 1
ATOM 7751 C CA . LYS A 1 946 ? 3.602 35.764 -5.849 1.00 85.81 946 LYS A CA 1
ATOM 7752 C C . LYS A 1 946 ? 4.123 34.624 -4.981 1.00 85.81 946 LYS A C 1
ATOM 7754 O O . LYS A 1 946 ? 5.330 34.390 -4.968 1.00 85.81 946 LYS A O 1
ATOM 7759 N N . SER A 1 947 ? 3.237 33.951 -4.248 1.00 83.19 947 SER A N 1
ATOM 7760 C CA . SER A 1 947 ? 3.615 32.848 -3.362 1.00 83.19 947 SER A CA 1
ATOM 7761 C C . SER A 1 947 ? 4.055 31.593 -4.128 1.00 83.19 947 SER A C 1
ATOM 7763 O O . SER A 1 947 ? 4.846 30.803 -3.611 1.00 83.19 947 SER A O 1
ATOM 7765 N N . VAL A 1 948 ? 3.580 31.424 -5.369 1.00 84.56 948 VAL A N 1
ATOM 7766 C CA . VAL A 1 948 ? 3.823 30.229 -6.194 1.00 84.56 948 VAL A CA 1
ATOM 7767 C C . VAL A 1 948 ? 4.973 30.417 -7.185 1.00 84.56 948 VAL A C 1
ATOM 7769 O O . VAL A 1 948 ? 5.742 29.476 -7.404 1.00 84.56 948 VAL A O 1
ATOM 7772 N N . TYR A 1 949 ? 5.099 31.603 -7.789 1.00 86.69 949 TYR A N 1
ATOM 7773 C CA . TYR A 1 949 ? 6.054 31.859 -8.869 1.00 86.69 949 TYR A CA 1
ATOM 7774 C C . TYR A 1 949 ? 7.238 32.722 -8.411 1.00 86.69 949 TYR A C 1
ATOM 7776 O O . TYR A 1 949 ? 7.081 33.882 -8.027 1.00 86.69 949 TYR A O 1
ATOM 7784 N N . ALA A 1 950 ? 8.447 32.171 -8.519 1.00 81.81 950 ALA A N 1
ATOM 7785 C CA . ALA A 1 950 ? 9.716 32.853 -8.295 1.00 81.81 950 ALA A CA 1
ATOM 7786 C C . ALA A 1 950 ? 10.807 32.210 -9.176 1.00 81.81 950 ALA A C 1
ATOM 7788 O O . ALA A 1 950 ? 11.158 31.046 -8.957 1.00 81.81 950 ALA A O 1
ATOM 7789 N N . PRO A 1 951 ? 11.390 32.928 -10.156 1.00 87.25 951 PRO A N 1
ATOM 7790 C CA . PRO A 1 951 ? 11.284 34.365 -10.430 1.00 87.25 951 PRO A CA 1
ATOM 7791 C C . PRO A 1 951 ? 10.051 34.757 -11.267 1.00 87.25 951 PRO A C 1
ATOM 7793 O O . PRO A 1 951 ? 9.574 33.980 -12.093 1.00 87.25 951 PRO A O 1
ATOM 7796 N N . ARG A 1 952 ? 9.573 35.996 -11.088 1.00 90.44 952 ARG A N 1
ATOM 7797 C CA . ARG A 1 952 ? 8.560 36.640 -11.942 1.00 90.44 952 ARG A CA 1
ATOM 7798 C C . ARG A 1 952 ? 9.233 37.729 -12.772 1.00 90.44 952 ARG A C 1
ATOM 7800 O O . ARG A 1 952 ? 9.897 38.590 -12.199 1.00 90.44 952 ARG A O 1
ATOM 7807 N N . ILE A 1 953 ? 9.082 37.694 -14.092 1.00 89.44 953 ILE A N 1
ATOM 7808 C CA . ILE A 1 953 ? 9.796 38.580 -15.020 1.00 89.44 953 ILE A CA 1
ATOM 7809 C C . ILE A 1 953 ? 8.795 39.265 -15.945 1.00 89.44 953 ILE A C 1
ATOM 7811 O O . ILE A 1 953 ? 7.916 38.616 -16.505 1.00 89.44 953 ILE A O 1
ATOM 7815 N N . TRP A 1 954 ? 8.953 40.574 -16.117 1.00 88.69 954 TRP A N 1
ATOM 7816 C CA . TRP A 1 954 ? 8.162 41.382 -17.037 1.00 88.69 954 TRP A CA 1
ATOM 7817 C C . TRP A 1 954 ? 9.056 41.939 -18.131 1.00 88.69 954 TRP A C 1
ATOM 7819 O O . TRP A 1 954 ? 10.077 42.561 -17.831 1.00 88.69 954 TRP A O 1
ATOM 7829 N N . VAL A 1 955 ? 8.677 41.723 -19.388 1.00 86.44 955 VAL A N 1
ATOM 7830 C CA . VAL A 1 955 ? 9.458 42.149 -20.544 1.00 86.44 955 VAL A CA 1
ATOM 7831 C C . VAL A 1 955 ? 8.573 42.872 -21.548 1.00 86.44 955 VAL A C 1
ATOM 7833 O O . VAL A 1 955 ? 7.721 42.270 -22.194 1.00 86.44 955 VAL A O 1
ATOM 7836 N N . SER A 1 956 ? 8.818 44.172 -21.698 1.00 82.88 956 SER A N 1
ATOM 7837 C CA . SER A 1 956 ? 8.260 44.983 -22.782 1.00 82.88 956 SER A CA 1
ATOM 7838 C C . SER A 1 956 ? 9.059 44.740 -24.063 1.00 82.88 956 SER A C 1
ATOM 7840 O O . SER A 1 956 ? 10.295 44.850 -24.046 1.00 82.88 956 SER A O 1
ATOM 7842 N N . MET A 1 957 ? 8.375 44.438 -25.170 1.00 79.62 957 MET A N 1
ATOM 7843 C CA . MET A 1 957 ? 9.033 44.252 -26.467 1.00 79.62 957 MET A CA 1
ATOM 7844 C C . MET A 1 957 ? 9.610 45.580 -27.000 1.00 79.62 957 MET A C 1
ATOM 7846 O O . MET A 1 957 ? 8.979 46.627 -26.840 1.00 79.62 957 MET A O 1
ATOM 7850 N N . PRO A 1 958 ? 10.818 45.578 -27.599 1.00 65.06 958 PRO A N 1
ATOM 7851 C CA . PRO A 1 958 ? 11.461 46.797 -28.098 1.00 65.06 958 PRO A CA 1
ATOM 7852 C C . PRO A 1 958 ? 10.724 47.386 -29.317 1.00 65.06 958 PRO A C 1
ATOM 7854 O O . PRO A 1 958 ? 10.112 46.646 -30.084 1.00 65.06 958 PRO A O 1
ATOM 7857 N N . SER A 1 959 ? 10.776 48.709 -29.524 1.00 56.66 959 SER A N 1
ATOM 7858 C CA . SER A 1 959 ? 10.469 49.327 -30.828 1.00 56.66 959 SER A CA 1
ATOM 7859 C C . SER A 1 959 ? 11.592 49.020 -31.822 1.00 56.66 959 SER A C 1
ATOM 7861 O O . SER A 1 959 ? 12.732 48.782 -31.422 1.00 56.66 959 SER A O 1
ATOM 7863 N N . ASN A 1 960 ? 11.279 49.010 -33.120 1.00 52.22 960 ASN A N 1
ATOM 7864 C CA . ASN A 1 960 ? 12.156 48.529 -34.198 1.00 52.22 960 ASN A CA 1
ATOM 7865 C C . ASN A 1 960 ? 13.438 49.360 -34.451 1.00 52.22 960 ASN A C 1
ATOM 7867 O O . ASN A 1 960 ? 14.091 49.190 -35.476 1.00 52.22 960 ASN A O 1
ATOM 7871 N N . GLU A 1 961 ? 13.856 50.211 -33.516 1.00 48.59 961 GLU A N 1
ATOM 7872 C CA . GLU A 1 961 ? 15.060 51.034 -33.630 1.00 48.59 961 GLU A CA 1
ATOM 7873 C C . GLU A 1 961 ? 15.968 50.887 -32.404 1.00 48.59 961 GLU A C 1
ATOM 7875 O O . GLU A 1 961 ? 16.221 51.826 -31.650 1.00 48.59 961 GLU A O 1
ATOM 7880 N N . SER A 1 962 ? 16.546 49.696 -32.212 1.00 44.47 962 SER A N 1
ATOM 7881 C CA . SER A 1 962 ? 17.817 49.659 -31.484 1.00 44.47 962 SER A CA 1
ATOM 7882 C C . SER A 1 962 ? 18.895 50.232 -32.411 1.00 44.47 962 SER A C 1
ATOM 7884 O O . SER A 1 962 ? 19.229 49.644 -33.440 1.00 44.47 962 SER A O 1
ATOM 7886 N N . LYS A 1 963 ? 19.431 51.403 -32.058 1.00 47.44 963 LYS A N 1
ATOM 7887 C CA . LYS A 1 963 ? 20.460 52.163 -32.799 1.00 47.44 963 LYS A CA 1
ATOM 7888 C C . LYS A 1 963 ? 21.794 51.412 -33.026 1.00 47.44 963 LYS A C 1
ATOM 7890 O O . LYS A 1 963 ? 22.763 52.018 -33.468 1.00 47.44 963 LYS A O 1
ATOM 7895 N N . GLU A 1 964 ? 21.865 50.104 -32.762 1.00 48.62 964 GLU A N 1
ATOM 7896 C CA . GLU A 1 964 ? 23.098 49.302 -32.767 1.00 48.62 964 GLU A CA 1
ATOM 7897 C C . GLU A 1 964 ? 23.075 48.053 -33.672 1.00 48.62 964 GLU A C 1
ATOM 7899 O O . GLU A 1 964 ? 24.031 47.279 -33.666 1.00 48.62 964 GLU A O 1
ATOM 7904 N N . GLY A 1 965 ? 22.032 47.824 -34.482 1.00 50.53 965 GLY A N 1
ATOM 7905 C CA . GLY A 1 965 ? 22.006 46.670 -35.403 1.00 50.53 965 GLY A CA 1
ATOM 7906 C C . GLY A 1 965 ? 22.046 45.303 -34.695 1.00 50.53 965 GLY A C 1
ATOM 7907 O O . GLY A 1 965 ? 22.471 44.299 -35.283 1.00 50.53 965 GLY A O 1
ATOM 7908 N N . LEU A 1 966 ? 21.633 45.273 -33.424 1.00 55.50 966 LEU A N 1
ATOM 7909 C CA . LEU A 1 966 ? 21.534 44.078 -32.596 1.00 55.50 966 LEU A CA 1
ATOM 7910 C C . LEU A 1 966 ? 20.216 43.352 -32.898 1.00 55.50 966 LEU A C 1
ATOM 7912 O O . LEU A 1 966 ? 19.181 43.987 -33.086 1.00 55.50 966 LEU A O 1
ATOM 7916 N N . ASP A 1 967 ? 20.250 42.021 -32.941 1.00 66.75 967 ASP A N 1
ATOM 7917 C CA . ASP A 1 967 ? 19.049 41.207 -33.141 1.00 66.75 967 ASP A CA 1
ATOM 7918 C C . ASP A 1 967 ? 18.049 41.452 -31.994 1.00 66.75 967 ASP A C 1
ATOM 7920 O O . ASP A 1 967 ? 18.416 41.391 -30.812 1.00 66.75 967 ASP A O 1
ATOM 7924 N N . GLY A 1 968 ? 16.785 41.718 -32.337 1.00 67.44 968 GLY A N 1
ATOM 7925 C CA . GLY A 1 968 ? 15.708 41.928 -31.370 1.00 67.44 968 GLY A CA 1
ATOM 7926 C C . GLY A 1 968 ? 15.574 40.767 -30.379 1.00 67.44 968 GLY A C 1
ATOM 7927 O O . GLY A 1 968 ? 15.321 41.006 -29.195 1.00 67.44 968 GLY A O 1
ATOM 7928 N N . LYS A 1 969 ? 15.855 39.524 -30.804 1.00 73.94 969 LYS A N 1
ATOM 7929 C CA . LYS A 1 969 ? 15.831 38.342 -29.926 1.00 73.94 969 LYS A CA 1
ATOM 7930 C C . LYS A 1 969 ? 16.923 38.380 -28.852 1.00 73.94 969 LYS A C 1
ATOM 7932 O O . LYS A 1 969 ? 16.655 38.103 -27.682 1.00 73.94 969 LYS A O 1
ATOM 7937 N N . ILE A 1 970 ? 18.135 38.807 -29.215 1.00 76.69 970 ILE A N 1
ATOM 7938 C CA . ILE A 1 970 ? 19.267 38.951 -28.283 1.00 76.69 970 ILE A CA 1
ATOM 7939 C C . ILE A 1 970 ? 18.975 40.040 -27.242 1.00 76.69 970 ILE A C 1
ATOM 7941 O O . ILE A 1 970 ? 19.269 39.861 -26.059 1.00 76.69 970 ILE A O 1
ATOM 7945 N N . CYS A 1 971 ? 18.370 41.155 -27.661 1.00 76.62 971 CYS A N 1
ATOM 7946 C CA . CYS A 1 971 ? 18.012 42.255 -26.764 1.00 76.62 971 CYS A CA 1
ATOM 7947 C C . CYS A 1 971 ? 17.022 41.805 -25.675 1.00 76.62 971 CYS A C 1
ATOM 7949 O O . CYS A 1 971 ? 17.249 42.027 -24.483 1.00 76.62 971 CYS A O 1
ATOM 7951 N N . VAL A 1 972 ? 15.962 41.099 -26.074 1.00 80.50 972 VAL A N 1
ATOM 7952 C CA . VAL A 1 972 ? 14.943 40.568 -25.158 1.00 80.50 972 VAL A CA 1
ATOM 7953 C C . VAL A 1 972 ? 15.544 39.541 -24.192 1.00 80.50 972 VAL A C 1
ATOM 7955 O O . VAL A 1 972 ? 15.303 39.623 -22.987 1.00 80.50 972 VAL A O 1
ATOM 7958 N N . LEU A 1 973 ? 16.394 38.626 -24.670 1.00 81.50 973 LEU A N 1
ATOM 7959 C CA . LEU A 1 973 ? 17.074 37.647 -23.810 1.00 81.50 973 LEU A CA 1
ATOM 7960 C C . LEU A 1 973 ? 17.986 38.304 -22.773 1.00 81.50 973 LEU A C 1
ATOM 7962 O O . LEU A 1 973 ? 17.965 37.916 -21.603 1.00 81.50 973 LEU A O 1
ATOM 7966 N N . LYS A 1 974 ? 18.743 39.336 -23.165 1.00 82.06 974 LYS A N 1
ATOM 7967 C CA . LYS A 1 974 ? 19.560 40.116 -22.225 1.00 82.06 974 LYS A CA 1
ATOM 7968 C C . LYS A 1 974 ? 18.682 40.819 -21.185 1.00 82.06 974 LYS A C 1
ATOM 7970 O O . LYS A 1 974 ? 19.037 40.795 -20.011 1.00 82.06 974 LYS A O 1
ATOM 7975 N N . LYS A 1 975 ? 17.510 41.361 -21.556 1.00 82.69 975 LYS A N 1
ATOM 7976 C CA . LYS A 1 975 ? 16.541 41.930 -20.591 1.00 82.69 975 LYS A CA 1
ATOM 7977 C C . LYS A 1 975 ? 16.050 40.881 -19.578 1.00 82.69 975 LYS A C 1
ATOM 7979 O O . LYS A 1 975 ? 16.053 41.157 -18.379 1.00 82.69 975 LYS A O 1
ATOM 7984 N N . ILE A 1 976 ? 15.703 39.670 -20.029 1.00 85.62 976 ILE A N 1
ATOM 7985 C CA . ILE A 1 976 ? 15.278 38.567 -19.142 1.00 85.62 976 ILE A CA 1
ATOM 7986 C C . ILE A 1 976 ? 16.410 38.164 -18.187 1.00 85.62 976 ILE A C 1
ATOM 7988 O O . ILE A 1 976 ? 16.202 38.052 -16.981 1.00 85.62 976 ILE A O 1
ATOM 7992 N N . LEU A 1 977 ? 17.624 37.976 -18.708 1.00 80.94 977 LEU A N 1
ATOM 7993 C CA . LEU A 1 977 ? 18.785 37.572 -17.913 1.00 80.94 977 LEU A CA 1
ATOM 7994 C C . LEU A 1 977 ? 19.210 38.654 -16.908 1.00 80.94 977 LEU A C 1
ATOM 7996 O O . LEU A 1 977 ? 19.551 38.326 -15.773 1.00 80.94 977 LEU A O 1
ATOM 8000 N N . LYS A 1 978 ? 19.102 39.941 -17.259 1.00 79.94 978 LYS A N 1
ATOM 8001 C CA . LYS A 1 978 ? 19.294 41.050 -16.308 1.00 79.94 978 LYS A CA 1
ATOM 8002 C C . LYS A 1 978 ? 18.277 41.015 -15.173 1.00 79.94 978 LYS A C 1
ATOM 8004 O O . LYS A 1 978 ? 18.658 41.174 -14.018 1.00 79.94 978 LYS A O 1
ATOM 8009 N N . ALA A 1 979 ? 17.005 40.745 -15.475 1.00 78.19 979 ALA A N 1
ATOM 8010 C CA . ALA A 1 979 ? 15.970 40.583 -14.451 1.00 78.19 979 ALA A CA 1
ATOM 8011 C C . ALA A 1 979 ? 16.228 39.372 -13.531 1.00 78.19 979 ALA A C 1
ATOM 8013 O O . ALA A 1 979 ? 15.803 39.365 -12.378 1.00 78.19 979 ALA A O 1
ATOM 8014 N N . LEU A 1 980 ? 16.966 38.370 -14.020 1.00 79.56 980 LEU A N 1
ATOM 8015 C CA . LEU A 1 980 ? 17.450 37.224 -13.243 1.00 79.56 980 LEU A CA 1
ATOM 8016 C C . LEU A 1 980 ? 18.733 37.518 -12.441 1.00 79.56 980 LEU A C 1
ATOM 8018 O O . LEU A 1 980 ? 19.165 36.658 -11.673 1.00 79.56 980 LEU A O 1
ATOM 8022 N N . GLY A 1 981 ? 19.315 38.714 -12.579 1.00 74.06 981 GLY A N 1
ATOM 8023 C CA . GLY A 1 981 ? 20.512 39.154 -11.858 1.00 74.06 981 GLY A CA 1
ATOM 8024 C C . GLY A 1 981 ? 21.836 38.924 -12.592 1.00 74.06 981 GLY A C 1
ATOM 8025 O O . GLY A 1 981 ? 22.885 38.973 -11.955 1.00 74.06 981 GLY A O 1
ATOM 8026 N N . VAL A 1 982 ? 21.819 38.660 -13.904 1.00 73.69 982 VAL A N 1
ATOM 8027 C CA . VAL A 1 982 ? 23.045 38.529 -14.711 1.00 73.69 982 VAL A CA 1
ATOM 8028 C C . VAL A 1 982 ? 23.614 39.913 -15.036 1.00 73.69 982 VAL A C 1
ATOM 8030 O O . VAL A 1 982 ? 22.930 40.755 -15.620 1.00 73.69 982 VAL A O 1
ATOM 8033 N N . GLU A 1 983 ? 24.870 40.143 -14.650 1.00 77.62 983 GLU A N 1
ATOM 8034 C CA . GLU A 1 983 ? 25.571 41.420 -14.825 1.00 77.62 983 GLU A CA 1
ATOM 8035 C C . GLU A 1 983 ? 26.049 41.651 -16.269 1.00 77.62 983 GLU A C 1
ATOM 8037 O O . GLU A 1 983 ? 26.356 40.709 -17.002 1.00 77.62 983 GLU A O 1
ATOM 8042 N N . ASP A 1 984 ? 26.181 42.922 -16.662 1.00 73.75 984 ASP A N 1
ATOM 8043 C CA . ASP A 1 984 ? 26.520 43.319 -18.036 1.00 73.75 984 ASP A CA 1
ATOM 8044 C C . ASP A 1 984 ? 27.848 42.746 -18.550 1.00 73.75 984 ASP A C 1
ATOM 8046 O O . ASP A 1 984 ? 27.943 42.332 -19.708 1.00 73.75 984 ASP A O 1
ATOM 8050 N N . PHE A 1 985 ? 28.848 42.619 -17.672 1.00 71.31 985 PHE A N 1
ATOM 8051 C CA . PHE A 1 985 ? 30.159 42.080 -18.038 1.00 71.31 985 PHE A CA 1
ATOM 8052 C C . PHE A 1 985 ? 30.094 40.609 -18.499 1.00 71.31 985 PHE A C 1
ATOM 8054 O O . PHE A 1 985 ? 30.917 40.180 -19.309 1.00 71.31 985 PHE A O 1
ATOM 8061 N N . MET A 1 986 ? 29.112 39.830 -18.022 1.00 70.19 986 MET A N 1
ATOM 8062 C CA . MET A 1 986 ? 28.938 38.425 -18.411 1.00 70.19 986 MET A CA 1
ATOM 8063 C C . MET A 1 986 ? 28.461 38.310 -19.861 1.00 70.19 986 MET A C 1
ATOM 8065 O O . MET A 1 986 ? 28.926 37.438 -20.594 1.00 70.19 986 MET A O 1
ATOM 8069 N N . PHE A 1 987 ? 27.583 39.215 -20.310 1.00 73.69 987 PHE A N 1
ATOM 8070 C CA . PHE A 1 987 ? 27.149 39.255 -21.710 1.00 73.69 987 PHE A CA 1
ATOM 8071 C C . PHE A 1 987 ? 28.299 39.628 -22.647 1.00 73.69 987 PHE A C 1
ATOM 8073 O O . PHE A 1 987 ? 28.389 39.100 -23.755 1.00 73.69 987 PHE A O 1
ATOM 8080 N N . GLU A 1 988 ? 29.191 40.515 -22.202 1.00 75.19 988 GLU A N 1
ATOM 8081 C CA . GLU A 1 988 ? 30.395 40.876 -22.950 1.00 75.19 988 GLU A CA 1
ATOM 8082 C C . GLU A 1 988 ? 31.401 39.721 -23.023 1.00 75.19 988 GLU A C 1
ATOM 8084 O O . GLU A 1 988 ? 32.013 39.537 -24.075 1.00 75.19 988 GLU A O 1
ATOM 8089 N N . SER A 1 989 ? 31.547 38.923 -21.956 1.00 75.81 989 SER A N 1
ATOM 8090 C CA . SER A 1 989 ? 32.408 37.728 -21.959 1.00 75.81 989 SER A CA 1
ATOM 8091 C C . SER A 1 989 ? 31.892 36.665 -22.924 1.00 75.81 989 SER A C 1
ATOM 8093 O O . SER A 1 989 ? 32.643 36.218 -23.784 1.00 75.81 989 SER A O 1
ATOM 8095 N N . ILE A 1 990 ? 30.592 36.342 -22.862 1.00 74.06 990 ILE A N 1
ATOM 8096 C CA . ILE A 1 990 ? 29.950 35.372 -23.766 1.00 74.06 990 ILE A CA 1
ATOM 8097 C C . ILE A 1 990 ? 30.138 35.794 -25.227 1.00 74.06 990 ILE A C 1
ATOM 8099 O O . ILE A 1 990 ? 30.518 34.987 -26.072 1.00 74.06 990 ILE A O 1
ATOM 8103 N N . ARG A 1 991 ? 29.918 37.079 -25.534 1.00 76.94 991 ARG A N 1
ATOM 8104 C CA . ARG A 1 991 ? 30.100 37.602 -26.893 1.00 76.94 991 ARG A CA 1
ATOM 8105 C C . ARG A 1 991 ? 31.560 37.529 -27.343 1.00 76.94 991 ARG A C 1
ATOM 8107 O O . ARG A 1 991 ? 31.816 37.209 -28.500 1.00 76.94 991 ARG A O 1
ATOM 8114 N N . ARG A 1 992 ? 32.511 37.825 -26.455 1.00 74.94 992 ARG A N 1
ATOM 8115 C CA . ARG A 1 992 ? 33.949 37.766 -26.754 1.00 74.94 992 ARG A CA 1
ATOM 8116 C C . ARG A 1 992 ? 34.405 36.337 -27.034 1.00 74.94 992 ARG A C 1
ATOM 8118 O O . ARG A 1 992 ? 35.042 36.116 -28.056 1.00 74.94 992 ARG A O 1
ATOM 8125 N N . GLU A 1 993 ? 34.007 35.389 -26.192 1.00 76.19 993 GLU A N 1
ATOM 8126 C CA . GLU A 1 993 ? 34.312 33.962 -26.346 1.00 76.19 993 GLU A CA 1
ATOM 8127 C C . GLU A 1 993 ? 33.742 33.401 -27.655 1.00 76.19 993 GLU A C 1
ATOM 8129 O O . GLU A 1 993 ? 34.458 32.744 -28.405 1.00 76.19 993 GLU A O 1
ATOM 8134 N N . VAL A 1 994 ? 32.493 33.737 -27.996 1.00 73.81 994 VAL A N 1
ATOM 8135 C CA . VAL A 1 994 ? 31.867 33.320 -29.264 1.00 73.81 994 VAL A CA 1
ATOM 8136 C C . VAL A 1 994 ? 32.602 33.911 -30.474 1.00 73.81 994 VAL A C 1
ATOM 8138 O O . VAL A 1 994 ? 32.812 33.222 -31.473 1.00 73.81 994 VAL A O 1
ATOM 8141 N N . VAL A 1 995 ? 33.013 35.183 -30.410 1.00 75.50 995 VAL A N 1
ATOM 8142 C CA . VAL A 1 995 ? 33.749 35.848 -31.499 1.00 75.50 995 VAL A CA 1
ATOM 8143 C C . VAL A 1 995 ? 35.153 35.259 -31.668 1.00 75.50 995 VAL A C 1
ATOM 8145 O O . VAL A 1 995 ? 35.577 35.040 -32.806 1.00 75.50 995 VAL A O 1
ATOM 8148 N N . GLU A 1 996 ? 35.858 34.963 -30.576 1.00 74.06 996 GLU A N 1
ATOM 8149 C CA . GLU A 1 996 ? 37.160 34.284 -30.608 1.00 74.06 996 GLU A CA 1
ATOM 8150 C C . GLU A 1 996 ? 37.032 32.859 -31.160 1.00 74.06 996 GLU A C 1
ATOM 8152 O O . GLU A 1 996 ? 37.792 32.473 -32.047 1.00 74.06 996 GLU A O 1
ATOM 8157 N N . GLU A 1 997 ? 36.024 32.097 -30.729 1.00 71.38 997 GLU A N 1
ATOM 8158 C CA . GLU A 1 997 ? 35.784 30.733 -31.209 1.00 71.38 997 GLU A CA 1
ATOM 8159 C C . GLU A 1 997 ? 35.474 30.697 -32.715 1.00 71.38 997 GLU A C 1
ATOM 8161 O O . GLU A 1 997 ? 36.022 29.873 -33.450 1.00 71.38 997 GLU A O 1
ATOM 8166 N N . VAL A 1 998 ? 34.628 31.612 -33.205 1.00 71.25 998 VAL A N 1
ATOM 8167 C CA . VAL A 1 998 ? 34.303 31.715 -34.638 1.00 71.25 998 VAL A CA 1
ATOM 8168 C C . VAL A 1 998 ? 35.520 32.159 -35.454 1.00 71.25 998 VAL A C 1
ATOM 8170 O O . VAL A 1 998 ? 35.699 31.691 -36.579 1.00 71.25 998 VAL A O 1
ATOM 8173 N N . SER A 1 999 ? 36.372 33.025 -34.902 1.00 69.06 999 SER A N 1
ATOM 8174 C CA . SER A 1 999 ? 37.609 33.460 -35.564 1.00 69.06 999 SER A CA 1
ATOM 8175 C C . SER A 1 999 ? 38.610 32.304 -35.680 1.00 69.06 999 SER A C 1
ATOM 8177 O O . SER A 1 999 ? 39.098 32.034 -36.775 1.00 69.06 999 SER A O 1
ATOM 8179 N N . ASN A 1 1000 ? 38.804 31.534 -34.605 1.00 70.44 1000 ASN A N 1
ATOM 8180 C CA . ASN A 1 1000 ? 39.694 30.370 -34.586 1.00 70.44 1000 ASN A CA 1
ATOM 8181 C C . ASN A 1 1000 ? 39.236 29.255 -35.547 1.00 70.44 1000 ASN A C 1
ATOM 8183 O O . ASN A 1 1000 ? 40.063 28.648 -36.225 1.00 70.44 1000 ASN A O 1
ATOM 8187 N N . ARG A 1 1001 ? 37.922 28.995 -35.664 1.00 64.31 1001 ARG A N 1
ATOM 8188 C CA . ARG A 1 1001 ? 37.398 28.000 -36.626 1.00 64.31 1001 ARG A CA 1
ATOM 8189 C C . ARG A 1 1001 ? 37.514 28.451 -38.084 1.00 64.31 1001 ARG A C 1
ATOM 8191 O O . ARG A 1 1001 ? 37.799 27.629 -38.953 1.00 64.31 1001 ARG A O 1
ATOM 8198 N N . ARG A 1 1002 ? 37.362 29.754 -38.359 1.00 66.12 1002 ARG A N 1
ATOM 8199 C CA . ARG A 1 1002 ? 37.604 30.324 -39.699 1.00 66.12 1002 ARG A CA 1
ATOM 8200 C C . ARG A 1 1002 ? 39.068 30.203 -40.115 1.00 66.12 1002 ARG A C 1
ATOM 8202 O O . ARG A 1 1002 ? 39.338 29.918 -41.278 1.00 66.12 1002 ARG A O 1
ATOM 8209 N N . GLU A 1 1003 ? 39.997 30.377 -39.177 1.00 63.91 1003 GLU A N 1
ATOM 8210 C CA . GLU A 1 1003 ? 41.432 30.159 -39.407 1.00 63.91 1003 GLU A CA 1
ATOM 8211 C C . GLU A 1 1003 ? 41.779 28.673 -39.616 1.00 63.91 1003 GLU A C 1
ATOM 8213 O O . GLU A 1 1003 ? 42.701 28.361 -40.368 1.00 63.91 1003 GLU A O 1
ATOM 8218 N N . ALA A 1 1004 ? 41.002 27.752 -39.032 1.00 66.62 1004 ALA A N 1
ATOM 8219 C CA . ALA A 1 1004 ? 41.149 26.302 -39.198 1.00 66.62 1004 ALA A CA 1
ATOM 8220 C C . ALA A 1 1004 ? 40.549 25.733 -40.507 1.00 66.62 1004 ALA A C 1
ATOM 8222 O O . ALA A 1 1004 ? 40.688 24.540 -40.774 1.00 66.62 1004 ALA A O 1
ATOM 8223 N N . GLY A 1 1005 ? 39.914 26.562 -41.345 1.00 55.94 1005 GLY A N 1
ATOM 8224 C CA . GLY A 1 1005 ? 39.369 26.154 -42.648 1.00 55.94 1005 GLY A CA 1
ATOM 8225 C C . GLY A 1 1005 ? 38.004 25.451 -42.606 1.00 55.94 1005 GLY A C 1
ATOM 8226 O O . GLY A 1 1005 ? 37.558 24.946 -43.637 1.00 55.94 1005 GLY A O 1
ATOM 8227 N N . GLU A 1 1006 ? 37.320 25.434 -41.458 1.00 56.56 1006 GLU A N 1
ATOM 8228 C CA . GLU A 1 1006 ? 35.953 24.915 -41.330 1.00 56.56 1006 GLU A CA 1
ATOM 8229 C C . GLU A 1 1006 ? 34.936 25.982 -41.763 1.00 56.56 1006 GLU A C 1
ATOM 8231 O O . GLU A 1 1006 ? 34.728 26.992 -41.087 1.00 56.56 1006 GLU A O 1
ATOM 8236 N N . ILE A 1 1007 ? 34.283 25.764 -42.907 1.00 51.88 1007 ILE A N 1
ATOM 8237 C CA . ILE A 1 1007 ? 33.131 26.566 -43.335 1.00 51.88 1007 ILE A CA 1
ATOM 8238 C C . ILE A 1 1007 ? 31.878 25.953 -42.696 1.00 51.88 1007 ILE A C 1
ATOM 8240 O O . ILE A 1 1007 ? 31.097 25.278 -43.364 1.00 51.88 1007 ILE A O 1
ATOM 8244 N N . ASP A 1 1008 ? 31.703 26.156 -41.389 1.00 50.03 1008 ASP A N 1
ATOM 8245 C CA . ASP A 1 1008 ? 30.408 25.931 -40.740 1.00 50.03 1008 ASP A CA 1
ATOM 8246 C C . ASP A 1 1008 ? 29.441 27.041 -41.182 1.00 50.03 1008 ASP A C 1
ATOM 8248 O O . ASP A 1 1008 ? 29.776 28.228 -41.168 1.00 50.03 1008 ASP A O 1
ATOM 8252 N N . GLY A 1 1009 ? 28.230 26.658 -41.592 1.00 52.44 1009 GLY A N 1
ATOM 8253 C CA . GLY A 1 1009 ? 27.185 27.584 -42.045 1.00 52.44 1009 GLY A CA 1
ATOM 8254 C C . GLY A 1 1009 ? 26.571 28.459 -40.941 1.00 52.44 1009 GLY A C 1
ATOM 8255 O O . GLY A 1 1009 ? 25.753 29.318 -41.258 1.00 52.44 1009 GLY A O 1
ATOM 8256 N N . GLU A 1 1010 ? 26.952 28.259 -39.675 1.00 58.41 1010 GLU A N 1
ATOM 8257 C CA . GLU A 1 1010 ? 26.422 28.988 -38.517 1.00 58.41 1010 GLU A CA 1
ATOM 8258 C C . GLU A 1 1010 ? 27.129 30.335 -38.305 1.00 58.41 1010 GLU A C 1
ATOM 8260 O O . GLU A 1 1010 ? 28.354 30.450 -38.193 1.00 58.41 1010 GLU A O 1
ATOM 8265 N N . THR A 1 1011 ? 26.332 31.392 -38.223 1.00 66.75 1011 THR A N 1
ATOM 8266 C CA . THR A 1 1011 ? 26.800 32.759 -37.999 1.00 66.75 1011 THR A CA 1
ATOM 8267 C C . THR A 1 1011 ? 27.163 32.992 -36.527 1.00 66.75 1011 THR A C 1
ATOM 8269 O O . THR A 1 1011 ? 26.558 32.431 -35.618 1.00 66.75 1011 THR A O 1
ATOM 8272 N N . ALA A 1 1012 ? 28.116 33.895 -36.244 1.00 68.06 1012 ALA A N 1
ATOM 8273 C CA . ALA A 1 1012 ? 28.489 34.259 -34.863 1.00 68.06 1012 ALA A CA 1
ATOM 8274 C C . ALA A 1 1012 ? 27.291 34.725 -34.006 1.00 68.06 1012 ALA A C 1
ATOM 8276 O O . ALA A 1 1012 ? 27.308 34.597 -32.784 1.00 68.06 1012 ALA A O 1
ATOM 8277 N N . LYS A 1 1013 ? 26.236 35.228 -34.658 1.00 69.25 1013 LYS A N 1
ATOM 8278 C CA . LYS A 1 1013 ? 24.975 35.624 -34.026 1.00 69.25 1013 LYS A CA 1
ATOM 8279 C C . LYS A 1 1013 ? 24.175 34.423 -33.508 1.00 69.25 1013 LYS A C 1
ATOM 8281 O O . LYS A 1 1013 ? 23.671 34.487 -32.395 1.00 69.25 1013 LYS A O 1
ATOM 8286 N N . GLU A 1 1014 ? 24.095 33.329 -34.265 1.00 72.12 1014 GLU A N 1
ATOM 8287 C CA . GLU A 1 1014 ? 23.377 32.105 -33.865 1.00 72.12 1014 GLU A CA 1
ATOM 8288 C C . GLU A 1 1014 ? 24.058 31.418 -32.675 1.00 72.12 1014 GLU A C 1
ATOM 8290 O O . GLU A 1 1014 ? 23.389 30.953 -31.750 1.00 72.12 1014 GLU A O 1
ATOM 8295 N N . LYS A 1 1015 ? 25.395 31.449 -32.623 1.00 72.12 1015 LYS A N 1
ATOM 8296 C CA . LYS A 1 1015 ? 26.150 30.971 -31.457 1.00 72.12 1015 LYS A CA 1
ATOM 8297 C C . LYS A 1 1015 ? 25.966 31.855 -30.220 1.00 72.12 1015 LYS A C 1
ATOM 8299 O O . LYS A 1 1015 ? 25.788 31.317 -29.128 1.00 72.12 1015 LYS A O 1
ATOM 8304 N N . GLU A 1 1016 ? 25.943 33.187 -30.370 1.00 78.88 1016 GLU A N 1
ATOM 8305 C CA . GLU A 1 1016 ? 25.629 34.100 -29.253 1.00 78.88 1016 GLU A CA 1
ATOM 8306 C C . GLU A 1 1016 ? 24.212 33.830 -28.722 1.00 78.88 1016 GLU A C 1
ATOM 8308 O O . GLU A 1 1016 ? 24.011 33.708 -27.515 1.00 78.88 1016 GLU A O 1
ATOM 8313 N N . LEU A 1 1017 ? 23.237 33.656 -29.618 1.00 76.62 1017 LEU A N 1
ATOM 8314 C CA . LEU A 1 1017 ? 21.853 33.338 -29.268 1.00 76.62 1017 LEU A CA 1
ATOM 8315 C C . LEU A 1 1017 ? 21.744 31.999 -28.513 1.00 76.62 1017 LEU A C 1
ATOM 8317 O O . LEU A 1 1017 ? 21.093 31.925 -27.472 1.00 76.62 1017 LEU A O 1
ATOM 8321 N N . SER A 1 1018 ? 22.444 30.964 -28.985 1.00 76.31 1018 SER A N 1
ATOM 8322 C CA . SER A 1 1018 ? 22.502 29.640 -28.349 1.00 76.31 1018 SER A CA 1
ATOM 8323 C C . SER A 1 1018 ? 23.079 29.701 -26.934 1.00 76.31 1018 SER A C 1
ATOM 8325 O O . SER A 1 1018 ? 22.513 29.127 -26.002 1.00 76.31 1018 SER A O 1
ATOM 8327 N N . ALA A 1 1019 ? 24.175 30.444 -26.752 1.00 75.00 1019 ALA A N 1
ATOM 8328 C CA . ALA A 1 1019 ? 24.801 30.632 -25.447 1.00 75.00 1019 ALA A CA 1
ATOM 8329 C C . ALA A 1 1019 ? 23.876 31.379 -24.470 1.00 75.00 1019 ALA A C 1
ATOM 8331 O O . ALA A 1 1019 ? 23.789 31.019 -23.294 1.00 75.00 1019 ALA A O 1
ATOM 8332 N N . LEU A 1 1020 ? 23.134 32.381 -24.955 1.00 78.44 1020 LEU A N 1
ATOM 8333 C CA . LEU A 1 1020 ? 22.163 33.120 -24.146 1.00 78.44 1020 LEU A CA 1
ATOM 8334 C C . LEU A 1 1020 ? 20.938 32.273 -23.776 1.00 78.44 1020 LEU A C 1
ATOM 8336 O O . LEU A 1 1020 ? 20.486 32.348 -22.634 1.00 78.44 1020 LEU A O 1
ATOM 8340 N N . PHE A 1 1021 ? 20.426 31.431 -24.679 1.00 80.19 1021 PHE A N 1
ATOM 8341 C CA . PHE A 1 1021 ? 19.362 30.477 -24.345 1.00 80.19 1021 PHE A CA 1
ATOM 8342 C C . PHE A 1 1021 ? 19.817 29.442 -23.323 1.00 80.19 1021 PHE A C 1
ATOM 8344 O O . PHE A 1 1021 ? 19.080 29.143 -22.386 1.00 80.19 1021 PHE A O 1
ATOM 8351 N N . TYR A 1 1022 ? 21.045 28.942 -23.450 1.00 75.31 1022 TYR A N 1
ATOM 8352 C CA . TYR A 1 1022 ? 21.615 28.034 -22.464 1.00 75.31 1022 TYR A CA 1
ATOM 8353 C C . TYR A 1 1022 ? 21.758 28.711 -21.092 1.00 75.31 1022 TYR A C 1
ATOM 8355 O O . TYR A 1 1022 ? 21.364 28.147 -20.069 1.00 75.31 1022 TYR A O 1
ATOM 8363 N N . ALA A 1 1023 ? 22.228 29.962 -21.058 1.00 75.62 1023 ALA A N 1
ATOM 8364 C CA . ALA A 1 1023 ? 22.286 30.751 -19.830 1.00 75.62 1023 ALA A CA 1
ATOM 8365 C C . ALA A 1 1023 ? 20.891 30.978 -19.222 1.00 75.62 1023 ALA A C 1
ATOM 8367 O O . ALA A 1 1023 ? 20.724 30.879 -18.003 1.00 75.62 1023 ALA A O 1
ATOM 8368 N N . LEU A 1 1024 ? 19.878 31.243 -20.050 1.00 82.25 1024 LEU A N 1
ATOM 8369 C CA . LEU A 1 1024 ? 18.491 31.391 -19.608 1.00 82.25 1024 LEU A CA 1
ATOM 8370 C C . LEU A 1 1024 ? 17.963 30.090 -19.000 1.00 82.25 1024 LEU A C 1
ATOM 8372 O O . LEU A 1 1024 ? 17.438 30.101 -17.884 1.00 82.25 1024 LEU A O 1
ATOM 8376 N N . HIS A 1 1025 ? 18.192 28.972 -19.685 1.00 81.50 1025 HIS A N 1
ATOM 8377 C CA . HIS A 1 1025 ? 17.794 27.653 -19.224 1.00 81.50 1025 HIS A CA 1
ATOM 8378 C C . HIS A 1 1025 ? 18.414 27.339 -17.864 1.00 81.50 1025 HIS A C 1
ATOM 8380 O O . HIS A 1 1025 ? 17.698 26.958 -16.941 1.00 81.50 1025 HIS A O 1
ATOM 8386 N N . LEU A 1 1026 ? 19.719 27.568 -17.692 1.00 74.81 1026 LEU A N 1
ATOM 8387 C CA . LEU A 1 1026 ? 20.410 27.349 -16.419 1.00 74.81 1026 LEU A CA 1
ATOM 8388 C C . LEU A 1 1026 ? 19.833 28.191 -15.273 1.00 74.81 1026 LEU A C 1
ATOM 8390 O O . LEU A 1 1026 ? 19.683 27.685 -14.161 1.00 74.81 1026 LEU A O 1
ATOM 8394 N N . ASN A 1 1027 ? 19.481 29.453 -15.532 1.00 77.31 1027 ASN A N 1
ATOM 8395 C CA . ASN A 1 1027 ? 18.965 30.352 -14.497 1.00 77.31 1027 ASN A CA 1
ATOM 8396 C C . ASN A 1 1027 ? 17.512 30.059 -14.097 1.00 77.31 1027 ASN A C 1
ATOM 8398 O O . ASN A 1 1027 ? 17.123 30.353 -12.959 1.00 77.31 1027 ASN A O 1
ATOM 8402 N N . LEU A 1 1028 ? 16.720 29.490 -15.007 1.00 80.75 1028 LEU A N 1
ATOM 8403 C CA . LEU A 1 1028 ? 15.325 29.112 -14.777 1.00 80.75 1028 LEU A CA 1
ATOM 8404 C C . LEU A 1 1028 ? 15.159 27.650 -14.337 1.00 80.75 1028 LEU A C 1
ATOM 8406 O O . LEU A 1 1028 ? 14.083 27.272 -13.869 1.00 80.75 1028 LEU A O 1
ATOM 8410 N N . ARG A 1 1029 ? 16.199 26.817 -14.482 1.00 78.12 1029 ARG A N 1
ATOM 8411 C CA . ARG A 1 1029 ? 16.134 25.378 -14.198 1.00 78.12 1029 ARG A CA 1
ATOM 8412 C C . ARG A 1 1029 ? 15.709 25.143 -12.751 1.00 78.12 1029 ARG A C 1
ATOM 8414 O O . ARG A 1 1029 ? 16.269 25.742 -11.835 1.00 78.12 1029 ARG A O 1
ATOM 8421 N N . TRP A 1 1030 ? 14.735 24.252 -12.558 1.00 67.50 1030 TRP A N 1
ATOM 8422 C CA . TRP A 1 1030 ? 14.169 23.886 -11.251 1.00 67.50 1030 TRP A CA 1
ATOM 8423 C C . TRP A 1 1030 ? 13.399 24.997 -10.525 1.00 67.50 1030 TRP A C 1
ATOM 8425 O O . TRP A 1 1030 ? 13.042 24.826 -9.360 1.00 67.50 1030 TRP A O 1
ATOM 8435 N N . LYS A 1 1031 ? 13.116 26.122 -11.190 1.00 79.75 1031 LYS A N 1
ATOM 8436 C CA . LYS A 1 1031 ? 12.321 27.217 -10.628 1.00 79.75 1031 LYS A CA 1
ATOM 8437 C C . LYS A 1 1031 ? 10.930 27.239 -11.255 1.00 79.75 1031 LYS A C 1
ATOM 8439 O O . LYS A 1 1031 ? 10.780 27.019 -12.455 1.00 79.75 1031 LYS A O 1
ATOM 8444 N N . LYS A 1 1032 ? 9.915 27.558 -10.451 1.00 85.94 1032 LYS A N 1
ATOM 8445 C CA . LYS A 1 1032 ? 8.578 27.908 -10.948 1.00 85.94 1032 LYS A CA 1
ATOM 8446 C C . LYS A 1 1032 ? 8.603 29.366 -11.376 1.00 85.94 1032 LYS A C 1
ATOM 8448 O O . LYS A 1 1032 ? 8.421 30.254 -10.550 1.00 85.94 1032 LYS A O 1
ATOM 8453 N N . TYR A 1 1033 ? 8.900 29.612 -12.645 1.00 88.38 1033 TYR A N 1
ATOM 8454 C CA . TYR A 1 1033 ? 8.984 30.964 -13.186 1.00 88.38 1033 TYR A CA 1
ATOM 8455 C C . TYR A 1 1033 ? 7.687 31.393 -13.869 1.00 88.38 1033 TYR A C 1
ATOM 8457 O O . TYR A 1 1033 ? 6.960 30.575 -14.436 1.00 88.38 1033 TYR A O 1
ATOM 8465 N N . MET A 1 1034 ? 7.436 32.698 -13.839 1.00 90.62 1034 MET A N 1
ATOM 8466 C CA . MET A 1 1034 ? 6.375 33.348 -14.601 1.00 90.62 1034 MET A CA 1
ATOM 8467 C C . MET A 1 1034 ? 6.984 34.481 -15.422 1.00 90.62 1034 MET A C 1
ATOM 8469 O O . MET A 1 1034 ? 7.656 35.348 -14.863 1.00 90.62 1034 MET A O 1
ATOM 8473 N N . ILE A 1 1035 ? 6.770 34.477 -16.736 1.00 90.56 1035 ILE A N 1
ATOM 8474 C CA . ILE A 1 1035 ? 7.325 35.488 -17.645 1.00 90.56 1035 ILE A CA 1
ATOM 8475 C C . ILE A 1 1035 ? 6.190 36.126 -18.435 1.00 90.56 1035 ILE A C 1
ATOM 8477 O O . ILE A 1 1035 ? 5.384 35.419 -19.033 1.00 90.56 1035 ILE A O 1
ATOM 8481 N N . VAL A 1 1036 ? 6.130 37.455 -18.432 1.00 91.56 1036 VAL A N 1
ATOM 8482 C CA . VAL A 1 1036 ? 5.150 38.233 -19.195 1.00 91.56 1036 VAL A CA 1
ATOM 8483 C C . VAL A 1 1036 ? 5.858 38.967 -20.327 1.00 91.56 1036 VAL A C 1
ATOM 8485 O O . VAL A 1 1036 ? 6.780 39.741 -20.073 1.00 91.56 1036 VAL A O 1
ATOM 8488 N N . PHE A 1 1037 ? 5.408 38.731 -21.556 1.00 89.81 1037 PHE A N 1
ATOM 8489 C CA . PHE A 1 1037 ? 5.797 39.453 -22.761 1.00 89.81 1037 PHE A CA 1
ATOM 8490 C C . PHE A 1 1037 ? 4.686 40.435 -23.147 1.00 89.81 1037 PHE A C 1
ATOM 8492 O O . PHE A 1 1037 ? 3.602 40.014 -23.559 1.00 89.81 1037 PHE A O 1
ATOM 8499 N N . ASP A 1 1038 ? 4.945 41.734 -22.989 1.00 88.81 1038 ASP A N 1
ATOM 8500 C CA . ASP A 1 1038 ? 3.948 42.789 -23.202 1.00 88.81 1038 ASP A CA 1
ATOM 8501 C C . ASP A 1 1038 ? 4.063 43.440 -24.599 1.00 88.81 1038 ASP A C 1
ATOM 8503 O O . ASP A 1 1038 ? 5.164 43.771 -25.046 1.00 88.81 1038 ASP A O 1
ATOM 8507 N N . ASP A 1 1039 ? 2.911 43.624 -25.257 1.00 86.00 1039 ASP A N 1
ATOM 8508 C CA . ASP A 1 1039 ? 2.677 44.235 -26.583 1.00 86.00 1039 ASP A CA 1
ATOM 8509 C C . ASP A 1 1039 ? 3.422 43.560 -27.755 1.00 86.00 1039 ASP A C 1
ATOM 8511 O O . ASP A 1 1039 ? 4.019 44.237 -28.589 1.00 86.00 1039 ASP A O 1
ATOM 8515 N N . VAL A 1 1040 ? 3.351 42.225 -27.854 1.00 85.50 1040 VAL A N 1
ATOM 8516 C CA . VAL A 1 1040 ? 3.979 41.444 -28.942 1.00 85.50 1040 VAL A CA 1
ATOM 8517 C C . VAL A 1 1040 ? 3.258 41.656 -30.280 1.00 85.50 1040 VAL A C 1
ATOM 8519 O O . VAL A 1 1040 ? 2.027 41.540 -30.353 1.00 85.50 1040 VAL A O 1
ATOM 8522 N N . ARG A 1 1041 ? 4.019 41.930 -31.350 1.00 82.56 1041 ARG A N 1
ATOM 8523 C CA . ARG A 1 1041 ? 3.526 42.177 -32.721 1.00 82.56 1041 ARG A CA 1
ATOM 8524 C C . ARG A 1 1041 ? 4.217 41.257 -33.742 1.00 82.56 1041 ARG A C 1
ATOM 8526 O O . ARG A 1 1041 ? 5.319 40.777 -33.497 1.00 82.56 1041 ARG A O 1
ATOM 8533 N N . GLU A 1 1042 ? 3.604 41.030 -34.912 1.00 73.19 1042 GLU A N 1
ATOM 8534 C CA . GLU A 1 1042 ? 4.172 40.121 -35.937 1.00 73.19 1042 GLU A CA 1
ATOM 8535 C C . GLU A 1 1042 ? 5.550 40.584 -36.444 1.00 73.19 1042 GLU A C 1
ATOM 8537 O O . GLU A 1 1042 ? 6.402 39.759 -36.773 1.00 73.19 1042 GLU A O 1
ATOM 8542 N N . GLU A 1 1043 ? 5.783 41.900 -36.455 1.00 63.88 1043 GLU A N 1
ATOM 8543 C CA . GLU A 1 1043 ? 7.043 42.550 -36.843 1.00 63.88 1043 GLU A CA 1
ATOM 8544 C C . GLU A 1 1043 ? 8.234 42.155 -35.960 1.00 63.88 1043 GLU A C 1
ATOM 8546 O O . GLU A 1 1043 ? 9.379 42.304 -36.381 1.00 63.88 1043 GLU A O 1
ATOM 8551 N N . ASP A 1 1044 ? 7.980 41.628 -34.757 1.00 65.75 1044 ASP A N 1
ATOM 8552 C CA . ASP A 1 1044 ? 9.033 41.234 -33.822 1.00 65.75 1044 ASP A CA 1
ATOM 8553 C C . ASP A 1 1044 ? 9.717 39.922 -34.263 1.00 65.75 1044 ASP A C 1
ATOM 8555 O O . ASP A 1 1044 ? 10.827 39.621 -33.821 1.00 65.75 1044 ASP A O 1
ATOM 8559 N N . ASN A 1 1045 ? 9.086 39.142 -35.155 1.00 64.56 1045 ASN A N 1
ATOM 8560 C CA . ASN A 1 1045 ? 9.545 37.822 -35.608 1.00 64.56 1045 ASN A CA 1
ATOM 8561 C C . ASN A 1 1045 ? 9.612 36.770 -34.466 1.00 64.56 1045 ASN A C 1
ATOM 8563 O O . ASN A 1 1045 ? 10.523 35.939 -34.406 1.00 64.56 1045 ASN A O 1
ATOM 8567 N N . TRP A 1 1046 ? 8.628 36.820 -33.552 1.00 67.38 1046 TRP A N 1
ATOM 8568 C CA . TRP A 1 1046 ? 8.438 35.928 -32.384 1.00 67.38 1046 TRP A CA 1
ATOM 8569 C C . TRP A 1 1046 ? 7.277 34.928 -32.568 1.00 67.38 1046 TRP A C 1
ATOM 8571 O O . TRP A 1 1046 ? 6.710 34.443 -31.594 1.00 67.38 1046 TRP A O 1
ATOM 8581 N N . ASN A 1 1047 ? 6.906 34.619 -33.814 1.00 63.19 1047 ASN A N 1
ATOM 8582 C CA . ASN A 1 1047 ? 5.690 33.873 -34.180 1.00 63.19 1047 ASN A CA 1
ATOM 8583 C C . ASN A 1 1047 ? 5.850 32.345 -34.001 1.00 63.19 1047 ASN A C 1
ATOM 8585 O O . ASN A 1 1047 ? 5.632 31.582 -34.943 1.00 63.19 1047 ASN A O 1
ATOM 8589 N N . GLU A 1 1048 ? 6.287 31.904 -32.821 1.00 66.94 1048 GLU A N 1
ATOM 8590 C CA . GLU A 1 1048 ? 6.640 30.512 -32.516 1.00 66.94 1048 GLU A CA 1
ATOM 8591 C C . GLU A 1 1048 ? 5.752 29.954 -31.390 1.00 66.94 1048 GLU A C 1
ATOM 8593 O O . GLU A 1 1048 ? 5.654 30.547 -30.315 1.00 66.94 1048 GLU A O 1
ATOM 8598 N N . VAL A 1 1049 ? 5.132 28.787 -31.614 1.00 62.38 1049 VAL A N 1
ATOM 8599 C CA . VAL A 1 1049 ? 4.381 28.069 -30.572 1.00 62.38 1049 VAL A CA 1
ATOM 8600 C C . VAL A 1 1049 ? 5.365 27.397 -29.616 1.00 62.38 1049 VAL A C 1
ATOM 8602 O O . VAL A 1 1049 ? 6.181 26.571 -30.027 1.00 62.38 1049 VAL A O 1
ATOM 8605 N N . LEU A 1 1050 ? 5.252 27.689 -28.322 1.00 63.94 1050 LEU A N 1
ATOM 8606 C CA . LEU A 1 1050 ? 6.066 27.051 -27.287 1.00 63.94 1050 LEU A CA 1
ATOM 8607 C C . LEU A 1 1050 ? 5.494 25.669 -26.891 1.00 63.94 1050 LEU A C 1
ATOM 8609 O O . LEU A 1 1050 ? 5.006 25.497 -25.779 1.00 63.94 1050 LEU A O 1
ATOM 8613 N N . GLN A 1 1051 ? 5.537 24.690 -27.804 1.00 57.62 1051 GLN A N 1
ATOM 8614 C CA . GLN A 1 1051 ? 5.067 23.306 -27.588 1.00 57.62 1051 GLN A CA 1
ATOM 8615 C C . GLN A 1 1051 ? 6.193 22.319 -27.211 1.00 57.62 1051 GLN A C 1
ATOM 8617 O O . GLN A 1 1051 ? 7.387 22.627 -27.300 1.00 57.62 1051 GLN A O 1
ATOM 8622 N N . ASP A 1 1052 ? 5.813 21.108 -26.791 1.00 50.31 1052 ASP A N 1
ATOM 8623 C CA . ASP A 1 1052 ? 6.717 19.969 -26.589 1.00 50.31 1052 ASP A CA 1
ATOM 8624 C C . ASP A 1 1052 ? 7.211 19.412 -27.934 1.00 50.31 1052 ASP A C 1
ATOM 8626 O O . ASP A 1 1052 ? 6.450 18.869 -28.729 1.00 50.31 1052 ASP A O 1
ATOM 8630 N N . GLY A 1 1053 ? 8.515 19.537 -28.178 1.00 46.41 1053 GLY A N 1
ATOM 8631 C CA . GLY A 1 1053 ? 9.220 18.903 -29.288 1.00 46.41 1053 GLY A CA 1
ATOM 8632 C C . GLY A 1 1053 ? 10.428 18.142 -28.752 1.00 46.41 1053 GLY A C 1
ATOM 8633 O O . GLY A 1 1053 ? 11.038 18.572 -27.772 1.00 46.41 1053 GLY A O 1
ATOM 8634 N N . GLU A 1 1054 ? 10.752 17.004 -29.371 1.00 45.31 1054 GLU A N 1
ATOM 8635 C CA . GLU A 1 1054 ? 11.935 16.203 -29.038 1.00 45.31 1054 GLU A CA 1
ATOM 8636 C C . GLU A 1 1054 ? 13.218 17.047 -29.171 1.00 45.31 1054 GLU A C 1
ATOM 8638 O O . GLU A 1 1054 ? 13.489 17.620 -30.229 1.00 45.31 1054 GLU A O 1
ATOM 8643 N N . GLU A 1 1055 ? 14.010 17.118 -28.094 1.00 48.31 1055 GLU A N 1
ATOM 8644 C CA . GLU A 1 1055 ? 15.303 17.813 -28.039 1.00 48.31 1055 GLU A CA 1
ATOM 8645 C C . GLU A 1 1055 ? 16.237 17.343 -29.160 1.00 48.31 1055 GLU A C 1
ATOM 8647 O O . GLU A 1 1055 ? 16.744 16.219 -29.101 1.00 48.31 1055 GLU A O 1
ATOM 8652 N N . LYS A 1 1056 ? 16.531 18.199 -30.152 1.00 50.12 1056 LYS A N 1
ATOM 8653 C CA . LYS A 1 1056 ? 17.631 17.928 -31.099 1.00 50.12 1056 LYS A CA 1
ATOM 8654 C C . LYS A 1 1056 ? 18.559 19.092 -31.456 1.00 50.12 1056 LYS A C 1
ATOM 8656 O O . LYS A 1 1056 ? 19.583 18.815 -32.069 1.00 50.12 1056 LYS A O 1
ATOM 8661 N N . GLN A 1 1057 ? 18.327 20.343 -31.050 1.00 51.16 1057 GLN A N 1
ATOM 8662 C CA . GLN A 1 1057 ? 19.332 21.400 -31.266 1.00 51.16 1057 GLN A CA 1
ATOM 8663 C C . GLN A 1 1057 ? 19.064 22.633 -30.395 1.00 51.16 1057 GLN A C 1
ATOM 8665 O O . GLN A 1 1057 ? 17.951 23.143 -30.401 1.00 51.16 1057 GLN A O 1
ATOM 8670 N N . TRP A 1 1058 ? 20.072 23.114 -29.661 1.00 57.22 1058 TRP A N 1
ATOM 8671 C CA . TRP A 1 1058 ? 20.006 24.393 -28.942 1.00 57.22 1058 TRP A CA 1
ATOM 8672 C C . TRP A 1 1058 ? 20.223 25.539 -29.929 1.00 57.22 1058 TRP A C 1
ATOM 8674 O O . TRP A 1 1058 ? 21.136 25.448 -30.746 1.00 57.22 1058 TRP A O 1
ATOM 8684 N N . GLY A 1 1059 ? 19.435 26.616 -29.831 1.00 57.44 1059 GLY A N 1
ATOM 8685 C CA . GLY A 1 1059 ? 19.751 27.870 -30.527 1.00 57.44 1059 GLY A CA 1
ATOM 8686 C C . GLY A 1 1059 ? 18.813 28.300 -31.644 1.00 57.44 1059 GLY A C 1
ATOM 8687 O O . GLY A 1 1059 ? 19.073 29.333 -32.255 1.00 57.44 1059 GLY A O 1
ATOM 8688 N N . LYS A 1 1060 ? 17.737 27.555 -31.922 1.00 59.19 1060 LYS A N 1
ATOM 8689 C CA . LYS A 1 1060 ? 16.836 27.879 -33.037 1.00 59.19 1060 LYS A CA 1
ATOM 8690 C C . LYS A 1 1060 ? 15.528 28.522 -32.585 1.00 59.19 1060 LYS A C 1
ATOM 8692 O O . LYS A 1 1060 ? 15.047 29.420 -33.273 1.00 59.19 1060 LYS A O 1
ATOM 8697 N N . TYR A 1 1061 ? 14.986 28.104 -31.442 1.00 66.75 1061 TYR A N 1
ATOM 8698 C CA . TYR A 1 1061 ? 13.683 28.556 -30.960 1.00 66.75 1061 TYR A CA 1
ATOM 8699 C C . TYR A 1 1061 ? 13.759 29.069 -29.522 1.00 66.75 1061 TYR A C 1
ATOM 8701 O O . TYR A 1 1061 ? 14.554 28.603 -28.706 1.00 66.75 1061 TYR A O 1
ATOM 8709 N N . LEU A 1 1062 ? 12.884 30.016 -29.175 1.00 70.69 1062 LEU A N 1
ATOM 8710 C CA . LEU A 1 1062 ? 12.813 30.561 -27.811 1.00 70.69 1062 LEU A CA 1
ATOM 8711 C C . LEU A 1 1062 ? 12.491 29.478 -26.764 1.00 70.69 1062 LEU A C 1
ATOM 8713 O O . LEU A 1 1062 ? 12.975 29.539 -25.632 1.00 70.69 1062 LEU A O 1
ATOM 8717 N N . SER A 1 1063 ? 11.699 28.474 -27.151 1.00 67.62 1063 SER A N 1
ATOM 8718 C CA . SER A 1 1063 ? 11.329 27.332 -26.307 1.00 67.62 1063 SER A CA 1
ATOM 8719 C C . SER A 1 1063 ? 12.525 26.560 -25.761 1.00 67.62 1063 SER A C 1
ATOM 8721 O O . SER A 1 1063 ? 12.399 25.931 -24.713 1.00 67.62 1063 SER A O 1
ATOM 8723 N N . ASP A 1 1064 ? 13.668 26.611 -26.445 1.00 67.88 1064 ASP A N 1
ATOM 8724 C CA . ASP A 1 1064 ? 14.873 25.863 -26.080 1.00 67.88 1064 ASP A CA 1
ATOM 8725 C C . ASP A 1 1064 ? 15.485 26.419 -24.779 1.00 67.88 1064 ASP A C 1
ATOM 8727 O O . ASP A 1 1064 ? 16.049 25.687 -23.966 1.00 67.88 1064 ASP A O 1
ATOM 8731 N N . GLY A 1 1065 ? 15.306 27.720 -24.525 1.00 69.12 1065 GLY A N 1
ATOM 8732 C CA . GLY A 1 1065 ? 15.781 28.388 -23.314 1.00 69.12 1065 GLY A CA 1
ATOM 8733 C C . GLY A 1 1065 ? 14.905 28.172 -22.075 1.00 69.12 1065 GLY A C 1
ATOM 8734 O O . GLY A 1 1065 ? 15.324 28.527 -20.974 1.00 69.12 1065 GLY A O 1
ATOM 8735 N N . PHE A 1 1066 ? 13.703 27.603 -22.215 1.00 82.62 1066 PHE A N 1
ATOM 8736 C CA . PHE A 1 1066 ? 12.746 27.448 -21.118 1.00 82.62 1066 PHE A CA 1
ATOM 8737 C C . PHE A 1 1066 ? 12.732 26.013 -20.573 1.00 82.62 1066 PHE A C 1
ATOM 8739 O O . PHE A 1 1066 ? 12.352 25.086 -21.287 1.00 82.62 1066 PHE A O 1
ATOM 8746 N N . PRO A 1 1067 ? 13.094 25.788 -19.295 1.00 76.75 1067 PRO A N 1
ATOM 8747 C CA . PRO A 1 1067 ? 13.026 24.462 -18.691 1.00 76.75 1067 PRO A CA 1
ATOM 8748 C C . PRO A 1 1067 ? 11.578 23.974 -18.606 1.00 76.75 1067 PRO A C 1
ATOM 8750 O O . PRO A 1 1067 ? 10.763 24.537 -17.864 1.00 76.75 1067 PRO A O 1
ATOM 8753 N N . LYS A 1 1068 ? 11.269 22.912 -19.353 1.00 72.31 1068 LYS A N 1
ATOM 8754 C CA . LYS A 1 1068 ? 9.974 22.218 -19.342 1.00 72.31 106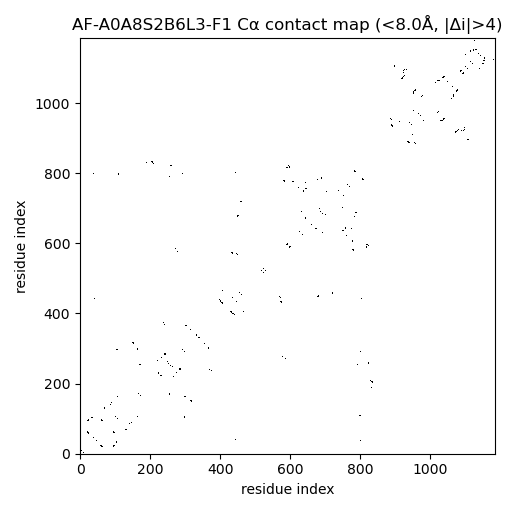8 LYS A CA 1
ATOM 8755 C C . LYS A 1 1068 ? 9.981 21.185 -18.201 1.00 72.31 1068 LYS A C 1
ATOM 8757 O O . LYS A 1 1068 ? 11.012 20.574 -17.931 1.00 72.31 1068 LYS A O 1
ATOM 8762 N N . GLY A 1 1069 ? 8.884 21.044 -17.449 1.00 65.25 1069 GLY A N 1
ATOM 8763 C CA . GLY A 1 1069 ? 8.806 20.126 -16.291 1.00 65.25 1069 GLY A CA 1
ATOM 8764 C C . GLY A 1 1069 ? 8.858 20.776 -14.898 1.00 65.25 1069 GLY A C 1
ATOM 8765 O O . GLY A 1 1069 ? 8.638 20.097 -13.897 1.00 65.25 1069 GLY A O 1
ATOM 8766 N N . SER A 1 1070 ? 9.138 22.085 -14.814 1.00 68.50 1070 SER A N 1
ATOM 8767 C CA . SER A 1 1070 ? 9.187 22.839 -13.541 1.00 68.50 1070 SER A CA 1
ATOM 8768 C C . SER A 1 1070 ? 7.922 23.671 -13.273 1.00 68.50 1070 SER A C 1
ATOM 8770 O O . SER A 1 1070 ? 7.913 24.461 -12.336 1.00 68.50 1070 SER A O 1
ATOM 8772 N N . GLY A 1 1071 ? 6.863 23.510 -14.080 1.00 78.12 1071 GLY A N 1
ATOM 8773 C CA . GLY A 1 1071 ? 5.607 24.261 -13.939 1.00 78.12 1071 GLY A CA 1
ATOM 8774 C C . GLY A 1 1071 ? 5.706 25.739 -14.343 1.00 78.12 1071 GLY A C 1
ATOM 8775 O O . GLY A 1 1071 ? 5.068 26.583 -13.719 1.00 78.12 1071 GLY A O 1
ATOM 8776 N N . GLY A 1 1072 ? 6.539 26.067 -15.339 1.00 85.69 1072 GLY A N 1
ATOM 8777 C CA . GLY A 1 1072 ? 6.695 27.434 -15.847 1.00 85.69 1072 GLY A CA 1
ATOM 8778 C C . GLY A 1 1072 ? 5.443 27.954 -16.565 1.00 85.69 1072 GLY A C 1
ATOM 8779 O O . GLY A 1 1072 ? 4.699 27.180 -17.181 1.00 85.69 1072 GLY A O 1
ATOM 8780 N N . ARG A 1 1073 ? 5.210 29.269 -16.481 1.00 88.44 1073 ARG A N 1
ATOM 8781 C CA . ARG A 1 1073 ? 4.098 29.963 -17.152 1.00 88.44 1073 ARG A CA 1
ATOM 8782 C C . ARG A 1 1073 ? 4.604 31.151 -17.963 1.00 88.44 1073 ARG A C 1
ATOM 8784 O O . ARG A 1 1073 ? 5.354 31.980 -17.444 1.00 88.44 1073 ARG A O 1
ATOM 8791 N N . VAL A 1 1074 ? 4.168 31.252 -19.216 1.00 89.12 1074 VAL A N 1
ATOM 8792 C CA . VAL A 1 1074 ? 4.473 32.395 -20.092 1.00 89.12 1074 VAL A CA 1
ATOM 8793 C C . VAL A 1 1074 ? 3.175 33.069 -20.524 1.00 89.12 1074 VAL A C 1
ATOM 8795 O O . VAL A 1 1074 ? 2.275 32.402 -21.021 1.00 89.12 1074 VAL A O 1
ATOM 8798 N N . ILE A 1 1075 ? 3.068 34.383 -20.331 1.00 90.75 1075 ILE A N 1
ATOM 8799 C CA . ILE A 1 1075 ? 1.903 35.175 -20.741 1.00 90.75 1075 ILE A CA 1
ATOM 8800 C C . ILE A 1 1075 ? 2.319 36.157 -21.830 1.00 90.75 1075 ILE A C 1
ATOM 8802 O O . ILE A 1 1075 ? 3.265 36.918 -21.647 1.00 90.75 1075 ILE A O 1
ATOM 8806 N N . TYR A 1 1076 ? 1.578 36.175 -22.930 1.00 90.19 1076 TYR A N 1
ATOM 8807 C CA . TYR A 1 1076 ? 1.721 37.137 -24.018 1.00 90.19 1076 TYR A CA 1
ATOM 8808 C C . TYR A 1 1076 ? 0.557 38.124 -24.006 1.00 90.19 1076 TYR A C 1
ATOM 8810 O O . TYR A 1 1076 ? -0.588 37.713 -23.832 1.00 90.19 1076 TYR A O 1
ATOM 8818 N N . THR A 1 1077 ? 0.810 39.409 -24.253 1.00 91.31 1077 THR A N 1
ATOM 8819 C CA . THR A 1 1077 ? -0.253 40.363 -24.604 1.00 91.31 1077 THR A CA 1
ATOM 8820 C C . THR A 1 1077 ? -0.090 40.801 -26.056 1.00 91.31 1077 THR A C 1
ATOM 8822 O O . THR A 1 1077 ? 1.007 41.131 -26.503 1.00 91.31 1077 THR A O 1
ATOM 8825 N N . THR A 1 1078 ? -1.180 40.789 -26.823 1.00 89.38 1078 THR A N 1
ATOM 8826 C CA . THR A 1 1078 ? -1.158 41.241 -28.221 1.00 89.38 1078 THR A CA 1
ATOM 8827 C C . THR A 1 1078 ? -2.470 41.906 -28.631 1.00 89.38 1078 THR A C 1
ATOM 8829 O O . THR A 1 1078 ? -3.495 41.817 -27.951 1.00 89.38 1078 THR A O 1
ATOM 8832 N N . ARG A 1 1079 ? -2.419 42.652 -29.733 1.00 86.75 1079 ARG A N 1
ATOM 8833 C CA . ARG A 1 1079 ? -3.583 43.273 -30.384 1.00 86.75 1079 ARG A CA 1
ATOM 8834 C C . ARG A 1 1079 ? -4.046 42.474 -31.598 1.00 86.75 1079 ARG A C 1
ATOM 8836 O O . ARG A 1 1079 ? -5.146 42.715 -32.080 1.00 86.75 1079 ARG A O 1
ATOM 8843 N N . ASP A 1 1080 ? -3.211 41.558 -32.083 1.00 85.06 1080 ASP A N 1
ATOM 8844 C CA . ASP A 1 1080 ? -3.468 40.784 -33.287 1.00 85.06 1080 ASP A CA 1
ATOM 8845 C C . ASP A 1 1080 ? -3.943 39.370 -32.928 1.00 85.06 1080 ASP A C 1
ATOM 8847 O O . ASP A 1 1080 ? -3.213 38.543 -32.380 1.00 85.06 1080 ASP A O 1
ATOM 8851 N N . GLU A 1 1081 ? -5.201 39.097 -33.259 1.00 83.62 1081 GLU A N 1
ATOM 8852 C CA . GLU A 1 1081 ? -5.850 37.803 -33.058 1.00 83.62 1081 GLU A CA 1
ATOM 8853 C C . GLU A 1 1081 ? -5.222 36.693 -33.914 1.00 83.62 1081 GLU A C 1
ATOM 8855 O O . GLU A 1 1081 ? -5.179 35.533 -33.499 1.00 83.62 1081 GLU A O 1
ATOM 8860 N N . ASN A 1 1082 ? -4.705 37.022 -35.100 1.00 82.31 1082 ASN A N 1
ATOM 8861 C CA . ASN A 1 1082 ? -4.056 36.039 -35.963 1.00 82.31 1082 ASN A CA 1
ATOM 8862 C C . ASN A 1 1082 ? -2.692 35.638 -35.405 1.00 82.31 1082 ASN A C 1
ATOM 8864 O O . ASN A 1 1082 ? -2.337 34.460 -35.457 1.00 82.31 1082 ASN A O 1
ATOM 8868 N N . LEU A 1 1083 ? -1.957 36.591 -34.828 1.00 83.50 1083 LEU A N 1
ATOM 8869 C CA . LEU A 1 1083 ? -0.716 36.316 -34.111 1.00 83.50 1083 LEU A CA 1
ATOM 8870 C C . LEU A 1 1083 ? -0.968 35.470 -32.862 1.00 83.50 1083 LEU A C 1
ATOM 8872 O O . LEU A 1 1083 ? -0.236 34.518 -32.612 1.00 83.50 1083 LEU A O 1
ATOM 8876 N N . ALA A 1 1084 ? -2.033 35.750 -32.112 1.00 83.75 1084 ALA A N 1
ATOM 8877 C CA . ALA A 1 1084 ? -2.380 34.964 -30.933 1.00 83.75 1084 ALA A CA 1
ATOM 8878 C C . ALA A 1 1084 ? -2.540 33.472 -31.247 1.00 83.75 1084 ALA A C 1
ATOM 8880 O O . ALA A 1 1084 ? -1.955 32.636 -30.566 1.00 83.75 1084 ALA A O 1
ATOM 8881 N N . LYS A 1 1085 ? -3.229 33.141 -32.345 1.00 82.19 1085 LYS A N 1
ATOM 8882 C CA . LYS A 1 1085 ? -3.383 31.757 -32.826 1.00 82.19 1085 LYS A CA 1
ATOM 8883 C C . LYS A 1 1085 ? -2.068 31.095 -33.245 1.00 82.19 1085 LYS A C 1
ATOM 8885 O O . LYS A 1 1085 ? -2.008 29.874 -33.298 1.00 82.19 1085 LYS A O 1
ATOM 8890 N N . LYS A 1 1086 ? -1.030 31.878 -33.555 1.00 79.31 1086 LYS A N 1
ATOM 8891 C CA . LYS A 1 1086 ? 0.319 31.385 -33.880 1.00 79.31 1086 LYS A CA 1
ATOM 8892 C C . LYS A 1 1086 ? 1.216 31.219 -32.646 1.00 79.31 1086 LYS A C 1
ATOM 8894 O O . LYS A 1 1086 ? 2.269 30.608 -32.774 1.00 79.31 1086 LYS A O 1
ATOM 8899 N N . LEU A 1 1087 ? 0.841 31.772 -31.489 1.00 77.38 1087 LEU A N 1
ATOM 8900 C CA . LEU A 1 1087 ? 1.641 31.751 -30.253 1.00 77.38 1087 LEU A CA 1
ATOM 8901 C C . LEU A 1 1087 ? 1.221 30.648 -29.265 1.00 77.38 1087 LEU A C 1
ATOM 8903 O O . LEU A 1 1087 ? 1.992 30.306 -28.366 1.00 77.38 1087 LEU A O 1
ATOM 8907 N N . VAL A 1 1088 ? 0.018 30.089 -29.417 1.00 77.19 1088 VAL A N 1
ATOM 8908 C CA . VAL A 1 1088 ? -0.524 29.032 -28.545 1.00 77.19 1088 VAL A CA 1
ATOM 8909 C C . VAL A 1 1088 ? -0.868 27.761 -29.307 1.00 77.19 1088 VAL A C 1
ATOM 8911 O O . VAL A 1 1088 ? -1.065 27.779 -30.521 1.00 77.19 1088 VAL A O 1
ATOM 8914 N N . ALA A 1 1089 ? -0.917 26.651 -28.572 1.00 68.12 1089 ALA A N 1
ATOM 8915 C CA . ALA A 1 1089 ? -1.221 25.332 -29.101 1.00 68.12 1089 ALA A CA 1
ATOM 8916 C C . ALA A 1 1089 ? -2.720 25.154 -29.342 1.00 68.12 1089 ALA A C 1
ATOM 8918 O O . ALA A 1 1089 ? -3.135 24.591 -30.357 1.00 68.12 1089 ALA A O 1
ATOM 8919 N N . GLU A 1 1090 ? -3.518 25.630 -28.390 1.00 76.56 1090 GLU A N 1
ATOM 8920 C CA . GLU A 1 1090 ? -4.951 25.399 -28.354 1.00 76.56 1090 GLU A CA 1
ATOM 8921 C C . GLU A 1 1090 ? -5.728 26.707 -28.188 1.00 76.56 1090 GLU A C 1
ATOM 8923 O O . GLU A 1 1090 ? -5.318 27.636 -27.499 1.00 76.56 1090 GLU A O 1
ATOM 8928 N N . GLU A 1 1091 ? -6.911 26.784 -28.797 1.00 76.00 1091 GLU A N 1
ATOM 8929 C CA . GLU A 1 1091 ? -7.710 28.016 -28.804 1.00 76.00 1091 GLU A CA 1
ATOM 8930 C C . GLU A 1 1091 ? -8.212 28.429 -27.408 1.00 76.00 1091 GLU A C 1
ATOM 8932 O O . GLU A 1 1091 ? -8.490 29.604 -27.169 1.00 76.00 1091 GLU A O 1
ATOM 8937 N N . HIS A 1 1092 ? -8.294 27.484 -26.469 1.00 79.12 1092 HIS A N 1
ATOM 8938 C CA . HIS A 1 1092 ? -8.697 27.753 -25.090 1.00 79.12 1092 HIS A CA 1
ATOM 8939 C C . HIS A 1 1092 ? -7.600 28.462 -24.261 1.00 79.12 1092 HIS A C 1
ATOM 8941 O O . HIS A 1 1092 ? -7.893 28.973 -23.182 1.00 79.12 1092 HIS A O 1
ATOM 8947 N N . GLU A 1 1093 ? -6.368 28.548 -24.778 1.00 81.62 1093 GLU A N 1
ATOM 8948 C CA . GLU A 1 1093 ? -5.242 29.306 -24.204 1.00 81.62 1093 GLU A CA 1
ATOM 8949 C C . GLU A 1 1093 ? -5.242 30.787 -24.652 1.00 81.62 1093 GLU A C 1
ATOM 8951 O O . GLU A 1 1093 ? -4.363 31.571 -24.277 1.00 81.62 1093 GLU A O 1
ATOM 8956 N N . ILE A 1 1094 ? -6.234 31.196 -25.455 1.00 87.62 1094 ILE A N 1
ATOM 8957 C CA . ILE A 1 1094 ? -6.432 32.581 -25.895 1.00 87.62 1094 ILE A CA 1
ATOM 8958 C C . ILE A 1 1094 ? -7.521 33.235 -25.046 1.00 87.62 1094 ILE A C 1
ATOM 8960 O O . ILE A 1 1094 ? -8.713 32.952 -25.185 1.00 87.62 1094 ILE A O 1
ATOM 8964 N N . HIS A 1 1095 ? -7.120 34.184 -24.206 1.00 89.62 1095 HIS A N 1
ATOM 8965 C CA . HIS A 1 1095 ? -8.029 34.988 -23.406 1.00 89.62 1095 HIS A CA 1
ATOM 8966 C C . HIS A 1 1095 ? -8.373 36.300 -24.124 1.00 89.62 1095 HIS A C 1
ATOM 8968 O O . HIS A 1 1095 ? -7.581 37.245 -24.164 1.00 89.62 1095 HIS A O 1
ATOM 8974 N N . ARG A 1 1096 ? -9.588 36.383 -24.671 1.00 88.12 1096 ARG A N 1
ATOM 8975 C CA . ARG A 1 1096 ? -10.072 37.561 -25.409 1.00 88.12 1096 ARG A CA 1
ATOM 8976 C C . ARG A 1 1096 ? -10.655 38.599 -24.456 1.00 88.12 1096 ARG A C 1
ATOM 8978 O O . ARG A 1 1096 ? -11.627 38.323 -23.758 1.00 88.12 1096 ARG A O 1
ATOM 8985 N N . LEU A 1 1097 ? -10.055 39.784 -24.431 1.00 88.12 1097 LEU A N 1
ATOM 8986 C CA . LEU A 1 1097 ? -10.498 40.930 -23.652 1.00 88.12 1097 LEU A CA 1
ATOM 8987 C C . LEU A 1 1097 ? -11.382 41.830 -24.514 1.00 88.12 1097 LEU A C 1
ATOM 8989 O O . LEU A 1 1097 ? -10.941 42.367 -25.533 1.00 88.12 1097 LEU A O 1
ATOM 8993 N N . TRP A 1 1098 ? -12.620 42.006 -24.069 1.00 83.94 1098 TRP A N 1
ATOM 8994 C CA . TRP A 1 1098 ? -13.609 42.861 -24.714 1.00 83.94 1098 TRP A CA 1
ATOM 8995 C C . TRP A 1 1098 ? -13.734 44.198 -23.974 1.00 83.94 1098 TRP A C 1
ATOM 8997 O O . TRP A 1 1098 ? -13.389 44.272 -22.791 1.00 83.94 1098 TRP A O 1
ATOM 9007 N N . PRO A 1 1099 ? -14.223 45.260 -24.639 1.00 81.44 1099 PRO A N 1
ATOM 9008 C CA . PRO A 1 1099 ? -14.609 46.491 -23.958 1.00 81.44 1099 PRO A CA 1
ATOM 9009 C C . PRO A 1 1099 ? -15.585 46.210 -22.807 1.00 81.44 1099 PRO A C 1
ATOM 9011 O O . PRO A 1 1099 ? -16.426 45.313 -22.901 1.00 81.44 1099 PRO A O 1
ATOM 9014 N N . LEU A 1 1100 ? -15.475 46.979 -21.722 1.00 81.31 1100 LEU A N 1
ATOM 9015 C CA . LEU A 1 1100 ? -16.303 46.805 -20.533 1.00 81.31 1100 LEU A CA 1
ATOM 9016 C C . LEU A 1 1100 ? -17.775 47.025 -20.885 1.00 81.31 1100 LEU A C 1
ATOM 9018 O O . LEU A 1 1100 ? -18.165 48.098 -21.341 1.00 81.31 1100 LEU A O 1
ATOM 9022 N N . SER A 1 1101 ? -18.605 46.017 -20.627 1.00 78.94 1101 SER A N 1
ATOM 9023 C CA . SER A 1 1101 ? -20.064 46.137 -20.719 1.00 78.94 1101 SER A CA 1
ATOM 9024 C C . SER A 1 1101 ? -20.685 46.720 -19.448 1.00 78.94 1101 SER A C 1
ATOM 9026 O O . SER A 1 1101 ? -21.836 47.150 -19.467 1.00 78.94 1101 SER A O 1
ATOM 9028 N N . ASP A 1 1102 ? -19.943 46.701 -18.336 1.00 81.50 1102 ASP A N 1
ATOM 9029 C CA . ASP A 1 1102 ? -20.402 47.229 -17.057 1.00 81.50 1102 ASP A CA 1
ATOM 9030 C C . ASP A 1 1102 ? -20.261 48.754 -17.001 1.00 81.50 1102 ASP A C 1
ATOM 9032 O O . ASP A 1 1102 ? -19.164 49.315 -16.922 1.00 81.50 1102 ASP A O 1
ATOM 9036 N N . THR A 1 1103 ? -21.414 49.416 -16.989 1.00 81.50 1103 THR A N 1
ATOM 9037 C CA . THR A 1 1103 ? -21.519 50.869 -16.899 1.00 81.50 1103 THR A CA 1
ATOM 9038 C C . THR A 1 1103 ? -20.971 51.417 -15.581 1.00 81.50 1103 THR A C 1
ATOM 9040 O O . THR A 1 1103 ? -20.499 52.552 -15.526 1.00 81.50 1103 THR A O 1
ATOM 9043 N N . GLU A 1 1104 ? -21.012 50.617 -14.508 1.00 83.06 1104 GLU A N 1
ATOM 9044 C CA . GLU A 1 1104 ? -20.540 51.041 -13.191 1.00 83.06 1104 GLU A CA 1
ATOM 9045 C C . GLU A 1 1104 ? -19.009 51.079 -13.121 1.00 83.06 1104 GLU A C 1
ATOM 9047 O O . GLU A 1 1104 ? -18.442 52.047 -12.614 1.00 83.06 1104 GLU A O 1
ATOM 9052 N N . SER A 1 1105 ? -18.331 50.072 -13.671 1.00 84.88 1105 SER A N 1
ATOM 9053 C CA . SER A 1 1105 ? -16.869 50.031 -13.758 1.00 84.88 1105 SER A CA 1
ATOM 9054 C C . SER A 1 1105 ? -16.310 51.164 -14.619 1.00 84.88 1105 SER A C 1
ATOM 9056 O O . SER A 1 1105 ? -15.351 51.820 -14.216 1.00 84.88 1105 SER A O 1
ATOM 9058 N N . VAL A 1 1106 ? -16.939 51.467 -15.760 1.00 80.88 1106 VAL A N 1
ATOM 9059 C CA . VAL A 1 1106 ? -16.537 52.599 -16.615 1.00 80.88 1106 VAL A CA 1
ATOM 9060 C C . VAL A 1 1106 ? -16.728 53.937 -15.899 1.00 80.88 1106 VAL A C 1
ATOM 9062 O O . VAL A 1 1106 ? -15.849 54.798 -15.965 1.00 80.88 1106 VAL A O 1
ATOM 9065 N N . TRP A 1 1107 ? -17.824 54.091 -15.148 1.00 84.75 1107 TRP A N 1
ATOM 9066 C CA . TRP A 1 1107 ? -18.030 55.262 -14.297 1.00 84.75 1107 TRP A CA 1
ATOM 9067 C C . TRP A 1 1107 ? -16.949 55.387 -13.220 1.00 84.75 1107 TRP A C 1
ATOM 9069 O O . TRP A 1 1107 ? -16.388 56.463 -13.055 1.00 84.75 1107 TRP A O 1
ATOM 9079 N N . LYS A 1 1108 ? -16.609 54.297 -12.521 1.00 84.94 1108 LYS A N 1
ATOM 9080 C CA . LYS A 1 1108 ? -15.558 54.300 -11.487 1.00 84.94 1108 LYS A CA 1
ATOM 9081 C C . LYS A 1 1108 ? -14.190 54.678 -12.052 1.00 84.94 1108 LYS A C 1
ATOM 9083 O O . LYS A 1 1108 ? -13.451 55.411 -11.404 1.00 84.94 1108 LYS A O 1
ATOM 9088 N N . ILE A 1 1109 ? -13.866 54.236 -13.270 1.00 83.94 1109 ILE A N 1
ATOM 9089 C CA . ILE A 1 1109 ? -12.629 54.625 -13.971 1.00 83.94 1109 ILE A CA 1
ATOM 9090 C C . ILE A 1 1109 ? -12.616 56.136 -14.253 1.00 83.94 1109 ILE A C 1
ATOM 9092 O O . ILE A 1 1109 ? -11.609 56.803 -14.011 1.00 83.94 1109 ILE A O 1
ATOM 9096 N N . TYR A 1 1110 ? -13.732 56.679 -14.741 1.00 81.31 1110 TYR A N 1
ATOM 9097 C CA . TYR A 1 1110 ? -13.896 58.109 -15.012 1.00 81.31 1110 TYR A CA 1
ATOM 9098 C C . TYR A 1 1110 ? -13.823 58.951 -13.726 1.00 81.31 1110 TYR A C 1
ATOM 9100 O O . TYR A 1 1110 ? -13.052 59.908 -13.643 1.00 81.31 1110 TYR A O 1
ATOM 9108 N N . GLU A 1 1111 ? -14.557 58.543 -12.692 1.00 82.19 1111 GLU A N 1
ATOM 9109 C CA . GLU A 1 1111 ? -14.608 59.176 -11.373 1.00 82.19 1111 GLU A CA 1
ATOM 9110 C C . GLU A 1 1111 ? -13.234 59.189 -10.694 1.00 82.19 1111 GLU A C 1
ATOM 9112 O O . GLU A 1 1111 ? -12.777 60.245 -10.258 1.00 82.19 1111 GLU A O 1
ATOM 9117 N N . ALA A 1 1112 ? -12.524 58.056 -10.680 1.00 81.19 1112 ALA A N 1
ATOM 9118 C CA . ALA A 1 1112 ? -11.182 57.964 -10.110 1.00 81.19 1112 ALA A CA 1
ATOM 9119 C C . ALA A 1 1112 ? -10.194 58.935 -10.781 1.00 81.19 1112 ALA A C 1
ATOM 9121 O O . ALA A 1 1112 ? -9.335 59.514 -10.111 1.00 81.19 1112 ALA A O 1
ATOM 9122 N N . MET A 1 1113 ? -10.326 59.156 -12.094 1.00 77.81 1113 MET A N 1
ATOM 9123 C CA . MET A 1 1113 ? -9.458 60.078 -12.828 1.00 77.81 1113 MET A CA 1
ATOM 9124 C C . MET A 1 1113 ? -9.790 61.554 -12.554 1.00 77.81 1113 MET A C 1
ATOM 9126 O O . MET A 1 1113 ? -8.877 62.380 -12.466 1.00 77.81 1113 MET A O 1
ATOM 9130 N N . ILE A 1 1114 ? -11.069 61.896 -12.374 1.00 77.62 1114 ILE A N 1
ATOM 9131 C CA . ILE A 1 1114 ? -11.494 63.252 -11.992 1.00 77.62 1114 ILE A CA 1
ATOM 9132 C C . ILE A 1 1114 ? -11.082 63.579 -10.555 1.00 77.62 1114 ILE A C 1
ATOM 9134 O O . ILE A 1 1114 ? -10.522 64.650 -10.314 1.00 77.62 1114 ILE A O 1
ATOM 9138 N N . LEU A 1 1115 ? -11.278 62.640 -9.625 1.00 76.06 1115 LEU A N 1
ATOM 9139 C CA . LEU A 1 1115 ? -10.877 62.795 -8.225 1.00 76.06 1115 LEU A CA 1
ATOM 9140 C C . LEU A 1 1115 ? -9.366 63.018 -8.092 1.00 76.06 1115 LEU A C 1
ATOM 9142 O O . LEU A 1 1115 ? -8.931 63.859 -7.309 1.00 76.06 1115 LEU A O 1
ATOM 9146 N N . LYS A 1 1116 ? -8.553 62.343 -8.917 1.00 73.06 1116 LYS A N 1
ATOM 9147 C CA . LYS A 1 1116 ? -7.097 62.562 -8.973 1.00 73.06 1116 LYS A CA 1
ATOM 9148 C C . LYS A 1 1116 ? -6.710 63.985 -9.403 1.00 73.06 1116 LYS A C 1
ATOM 9150 O O . LYS A 1 1116 ? -5.607 64.432 -9.106 1.00 73.06 1116 LYS A O 1
ATOM 9155 N N . ARG A 1 1117 ? -7.593 64.696 -10.107 1.00 68.94 1117 ARG A N 1
ATOM 9156 C CA . ARG A 1 1117 ? -7.406 66.097 -10.516 1.00 68.94 1117 ARG A CA 1
ATOM 9157 C C . ARG A 1 1117 ? -7.969 67.102 -9.506 1.00 68.94 1117 ARG A C 1
ATOM 9159 O O . ARG A 1 1117 ? -8.035 68.282 -9.840 1.00 68.94 1117 ARG A O 1
ATOM 9166 N N . GLU A 1 1118 ? -8.391 66.646 -8.324 1.00 70.31 1118 GLU A N 1
ATOM 9167 C CA . GLU A 1 1118 ? -9.008 67.474 -7.276 1.00 70.31 1118 GLU A CA 1
ATOM 9168 C C . GLU A 1 1118 ? -10.247 68.252 -7.767 1.00 70.31 1118 GLU A C 1
ATOM 9170 O O . GLU A 1 1118 ? -10.584 69.314 -7.246 1.00 70.31 1118 GLU A O 1
ATOM 9175 N N . LYS A 1 1119 ? -10.937 67.734 -8.791 1.00 67.56 1119 LYS A N 1
ATOM 9176 C CA . LYS A 1 1119 ? -12.208 68.279 -9.282 1.00 67.56 1119 LYS A CA 1
ATOM 9177 C C . LYS A 1 1119 ? -13.364 67.440 -8.749 1.00 67.56 1119 LYS A C 1
ATOM 9179 O O . LYS A 1 1119 ? -13.227 66.227 -8.599 1.00 67.56 1119 LYS A O 1
ATOM 9184 N N . GLU A 1 1120 ? -14.507 68.069 -8.490 1.00 62.69 1120 GLU A N 1
ATOM 9185 C CA . GLU A 1 1120 ? -15.719 67.321 -8.158 1.00 62.69 1120 GLU A CA 1
ATOM 9186 C C . GLU A 1 1120 ? -16.249 66.609 -9.413 1.00 62.69 1120 GLU A C 1
ATOM 9188 O O . GLU A 1 1120 ? -16.380 67.244 -10.467 1.00 62.69 1120 GLU A O 1
ATOM 9193 N N . PRO A 1 1121 ? -16.525 65.295 -9.344 1.00 63.53 1121 PRO A N 1
ATOM 9194 C CA . PRO A 1 1121 ? -17.156 64.589 -10.446 1.00 63.53 1121 PRO A CA 1
ATOM 9195 C C . PRO A 1 1121 ? -18.581 65.118 -10.678 1.00 63.53 1121 PRO A C 1
ATOM 9197 O O . PRO A 1 1121 ? -19.269 65.475 -9.718 1.00 63.53 1121 PRO A O 1
ATOM 9200 N N . PRO A 1 1122 ? -19.055 65.160 -11.938 1.00 66.50 1122 PRO A N 1
ATOM 9201 C CA . PRO A 1 1122 ? -20.433 65.533 -12.236 1.00 66.50 1122 PRO A CA 1
ATOM 9202 C C . PRO A 1 1122 ? -21.417 64.584 -11.538 1.00 66.50 1122 PRO A C 1
ATOM 9204 O O . PRO A 1 1122 ? -21.084 63.438 -11.216 1.00 66.50 1122 PRO A O 1
ATOM 9207 N N . ARG A 1 1123 ? -22.652 65.051 -11.313 1.00 64.69 1123 ARG A N 1
ATOM 9208 C CA . ARG A 1 1123 ? -23.693 64.255 -10.648 1.00 64.69 1123 ARG A CA 1
ATOM 9209 C C . ARG A 1 1123 ? -23.874 62.920 -11.383 1.00 64.69 1123 ARG A C 1
ATOM 9211 O O . ARG A 1 1123 ? -24.094 62.892 -12.595 1.00 64.69 1123 ARG A O 1
ATOM 9218 N N . LYS A 1 1124 ? -23.773 61.811 -10.639 1.00 70.19 1124 LYS A N 1
ATOM 9219 C CA . LYS A 1 1124 ? -23.926 60.441 -11.153 1.00 70.19 1124 LYS A CA 1
ATOM 9220 C C . LYS A 1 1124 ? -25.389 60.163 -11.523 1.00 70.19 1124 LYS A C 1
ATOM 9222 O O . LYS A 1 1124 ? -26.114 59.504 -10.783 1.00 70.19 1124 LYS A O 1
ATOM 9227 N N . ASP A 1 1125 ? -25.813 60.675 -12.673 1.00 72.00 1125 ASP A N 1
ATOM 9228 C CA . ASP A 1 1125 ? -27.145 60.461 -13.237 1.00 72.00 1125 ASP A CA 1
ATOM 9229 C C . ASP A 1 1125 ? -27.098 59.417 -14.363 1.00 72.00 1125 ASP A C 1
ATOM 9231 O O . ASP A 1 1125 ? -26.108 59.276 -15.081 1.00 72.00 1125 ASP A O 1
ATOM 9235 N N . LYS A 1 1126 ? -28.192 58.675 -14.567 1.00 71.25 1126 LYS A N 1
ATOM 9236 C CA . LYS A 1 1126 ? -28.209 57.560 -15.530 1.00 71.25 1126 LYS A CA 1
ATOM 9237 C C . LYS A 1 1126 ? -27.939 57.998 -16.979 1.00 71.25 1126 LYS A C 1
ATOM 9239 O O . LYS A 1 1126 ? -27.223 57.304 -17.686 1.00 71.25 1126 LYS A O 1
ATOM 9244 N N . LYS A 1 1127 ? -28.428 59.180 -17.385 1.00 70.69 1127 LYS A N 1
ATOM 9245 C CA . LYS A 1 1127 ? -28.168 59.772 -18.717 1.00 70.69 1127 LYS A CA 1
ATOM 9246 C C . LYS A 1 1127 ? -26.670 60.033 -18.943 1.00 70.69 1127 LYS A C 1
ATOM 9248 O O . LYS A 1 1127 ? -26.154 59.777 -20.021 1.00 70.69 1127 LYS A O 1
ATOM 9253 N N . CYS A 1 1128 ? -25.985 60.489 -17.897 1.00 69.94 1128 CYS A N 1
ATOM 9254 C CA . CYS A 1 1128 ? -24.562 60.823 -17.874 1.00 69.94 1128 CYS A CA 1
ATOM 9255 C C . CYS A 1 1128 ? -23.686 59.560 -17.985 1.00 69.94 1128 CYS A C 1
ATOM 9257 O O . CYS A 1 1128 ? -22.756 59.512 -18.790 1.00 69.94 1128 CYS A O 1
ATOM 9259 N N . ILE A 1 1129 ? -24.055 58.491 -17.271 1.00 73.56 1129 ILE A N 1
ATOM 9260 C CA . ILE A 1 1129 ? -23.416 57.173 -17.397 1.00 73.56 1129 ILE A CA 1
ATOM 9261 C C . ILE A 1 1129 ? -23.643 56.583 -18.797 1.00 73.56 1129 ILE A C 1
ATOM 9263 O O . ILE A 1 1129 ? -22.691 56.118 -19.418 1.00 73.56 1129 ILE A O 1
ATOM 9267 N N . ASP A 1 1130 ? -24.876 56.622 -19.313 1.00 73.94 1130 ASP A N 1
ATOM 9268 C CA . ASP A 1 1130 ? -25.211 56.077 -20.635 1.00 73.94 1130 ASP A CA 1
ATOM 9269 C C . ASP A 1 1130 ? -24.471 56.830 -21.759 1.00 73.94 1130 ASP A C 1
ATOM 9271 O O . ASP A 1 1130 ? -23.977 56.213 -22.703 1.00 73.94 1130 ASP A O 1
ATOM 9275 N N . GLU A 1 1131 ? -24.322 58.153 -21.648 1.00 73.19 1131 GLU A N 1
ATOM 9276 C CA . GLU A 1 1131 ? -23.569 58.966 -22.607 1.00 73.19 1131 GLU A CA 1
ATOM 9277 C C . GLU A 1 1131 ? -22.054 58.726 -22.522 1.00 73.19 1131 GLU A C 1
ATOM 9279 O O . GLU A 1 1131 ? -21.404 58.563 -23.559 1.00 73.19 1131 GLU A O 1
ATOM 9284 N N . LEU A 1 1132 ? -21.493 58.626 -21.311 1.00 76.94 1132 LEU A N 1
ATOM 9285 C CA . LEU A 1 1132 ? -20.098 58.226 -21.099 1.00 76.94 1132 LEU A CA 1
ATOM 9286 C C . LEU A 1 1132 ? -19.834 56.845 -21.708 1.00 76.94 1132 LEU A C 1
ATOM 9288 O O . LEU A 1 1132 ? -18.822 56.649 -22.382 1.00 76.94 1132 LEU A O 1
ATOM 9292 N N . MET A 1 1133 ? -20.750 55.897 -21.521 1.00 77.12 1133 MET A N 1
ATOM 9293 C CA . MET A 1 1133 ? -20.670 54.563 -22.113 1.00 77.12 1133 MET A CA 1
ATOM 9294 C C . MET A 1 1133 ? -20.754 54.598 -23.634 1.00 77.12 1133 MET A C 1
ATOM 9296 O O . MET A 1 1133 ? -19.976 53.919 -24.299 1.00 77.12 1133 MET A O 1
ATOM 9300 N N . ASN A 1 1134 ? -21.636 55.418 -24.201 1.00 73.00 1134 ASN A N 1
ATOM 9301 C CA . ASN A 1 1134 ? -21.794 55.523 -25.649 1.00 73.00 1134 ASN A CA 1
ATOM 9302 C C . ASN A 1 1134 ? -20.569 56.184 -26.314 1.00 73.00 1134 ASN A C 1
ATOM 9304 O O . ASN A 1 1134 ? -20.100 55.724 -27.356 1.00 73.00 1134 ASN A O 1
ATOM 9308 N N . LYS A 1 1135 ? -19.995 57.221 -25.682 1.00 73.06 1135 LYS A N 1
ATOM 9309 C CA . LYS A 1 1135 ? -18.788 57.916 -26.166 1.00 73.06 1135 LYS A CA 1
ATOM 9310 C C . LYS A 1 1135 ? -17.510 57.099 -25.968 1.00 73.06 1135 LYS A C 1
ATOM 9312 O O . LYS A 1 1135 ? -16.656 57.090 -26.849 1.00 73.06 1135 LYS A O 1
ATOM 9317 N N . SER A 1 1136 ? -17.371 56.404 -24.837 1.00 74.94 1136 SER A N 1
ATOM 9318 C CA . SER A 1 1136 ? -16.203 55.551 -24.558 1.00 74.94 1136 SER A CA 1
ATOM 9319 C C . SER A 1 1136 ? -16.289 54.169 -25.211 1.00 74.94 1136 SER A C 1
ATOM 9321 O O . SER A 1 1136 ? -15.271 53.485 -25.310 1.00 74.94 1136 SER A O 1
ATOM 9323 N N . ARG A 1 1137 ? -17.490 53.735 -25.621 1.00 72.62 1137 ARG A N 1
ATOM 9324 C CA . ARG A 1 1137 ? -17.802 52.370 -26.084 1.00 72.62 1137 ARG A CA 1
ATOM 9325 C C . ARG A 1 1137 ? -17.326 51.273 -25.119 1.00 72.62 1137 ARG A C 1
ATOM 9327 O O . ARG A 1 1137 ? -17.027 50.163 -25.547 1.00 72.62 1137 ARG A O 1
ATOM 9334 N N . GLY A 1 1138 ? -17.214 51.591 -23.828 1.00 73.50 1138 GLY A N 1
ATOM 9335 C CA . GLY A 1 1138 ? -16.709 50.671 -22.807 1.00 73.50 1138 GLY A CA 1
ATOM 9336 C C . GLY A 1 1138 ? -15.184 50.502 -22.774 1.00 73.50 1138 GLY A C 1
ATOM 9337 O O . GLY A 1 1138 ? -14.686 49.683 -22.005 1.00 73.50 1138 GLY A O 1
ATOM 9338 N N . LEU A 1 1139 ? -14.408 51.246 -23.573 1.00 81.94 1139 LEU A N 1
ATOM 9339 C CA . LEU A 1 1139 ? -12.943 51.174 -23.541 1.00 81.94 1139 LEU A CA 1
ATOM 9340 C C . LEU A 1 1139 ? -12.383 51.958 -22.337 1.00 81.94 1139 LEU A C 1
ATOM 9342 O O . LEU A 1 1139 ? -12.562 53.180 -22.277 1.00 81.94 1139 LEU A O 1
ATOM 9346 N N . PRO A 1 1140 ? -11.633 51.316 -21.416 1.00 82.69 1140 PRO A N 1
ATOM 9347 C CA . PRO A 1 1140 ? -11.049 51.985 -20.249 1.00 82.69 1140 PRO A CA 1
ATOM 9348 C C . PRO A 1 1140 ? -10.168 53.189 -20.598 1.00 82.69 1140 PRO A C 1
ATOM 9350 O O . PRO A 1 1140 ? -10.235 54.224 -19.934 1.00 82.69 1140 PRO A O 1
ATOM 9353 N N . LEU A 1 1141 ? -9.364 53.088 -21.664 1.00 81.31 1141 LEU A N 1
ATOM 9354 C CA . LEU A 1 1141 ? -8.525 54.200 -22.117 1.00 81.31 1141 LEU A CA 1
ATOM 9355 C C . LEU A 1 1141 ? -9.360 55.384 -22.624 1.00 81.31 1141 LEU A C 1
ATOM 9357 O O . LEU A 1 1141 ? -9.029 56.526 -22.316 1.00 81.31 1141 LEU A O 1
ATOM 9361 N N . ALA A 1 1142 ? -10.450 55.126 -23.353 1.00 77.56 1142 ALA A N 1
ATOM 9362 C CA . ALA A 1 1142 ? -11.337 56.175 -23.852 1.00 77.56 1142 ALA A CA 1
ATOM 9363 C C . ALA A 1 1142 ? -12.076 56.871 -22.701 1.00 77.56 1142 ALA A C 1
ATOM 9365 O O . ALA A 1 1142 ? -12.131 58.096 -22.666 1.00 77.56 1142 ALA A O 1
ATOM 9366 N N . ALA A 1 1143 ? -12.568 56.112 -21.717 1.00 78.81 1143 ALA A N 1
ATOM 9367 C CA . ALA A 1 1143 ? -13.180 56.673 -20.511 1.00 78.81 1143 ALA A CA 1
ATOM 9368 C C . ALA A 1 1143 ? -12.198 57.565 -19.729 1.00 78.81 1143 ALA A C 1
ATOM 9370 O O . ALA A 1 1143 ? -12.559 58.656 -19.288 1.00 78.81 1143 ALA A O 1
ATOM 9371 N N . ARG A 1 1144 ? -10.930 57.142 -19.626 1.00 78.94 1144 ARG A N 1
ATOM 9372 C CA . ARG A 1 1144 ? -9.867 57.927 -18.984 1.00 78.94 1144 ARG A CA 1
ATOM 9373 C C . ARG A 1 1144 ? -9.529 59.206 -19.758 1.00 78.94 1144 ARG A C 1
ATOM 9375 O O . ARG A 1 1144 ? -9.365 60.251 -19.140 1.00 78.94 1144 ARG A O 1
ATOM 9382 N N . LEU A 1 1145 ? -9.450 59.139 -21.088 1.00 75.94 1145 LEU A N 1
ATOM 9383 C CA . LEU A 1 1145 ? -9.194 60.307 -21.941 1.00 75.94 1145 LEU A CA 1
ATOM 9384 C C . LEU A 1 1145 ? -10.365 61.297 -21.933 1.00 75.94 1145 LEU A C 1
ATOM 9386 O O . LEU A 1 1145 ? -10.136 62.501 -21.925 1.00 75.94 1145 LEU A O 1
ATOM 9390 N N . LEU A 1 1146 ? -11.611 60.819 -21.877 1.00 74.38 1146 LEU A N 1
ATOM 9391 C CA . LEU A 1 1146 ? -12.794 61.678 -21.746 1.00 74.38 1146 LEU A CA 1
ATOM 9392 C C . LEU A 1 1146 ? -12.784 62.456 -20.422 1.00 74.38 1146 LEU A C 1
ATOM 9394 O O . LEU A 1 1146 ? -13.052 63.655 -20.425 1.00 74.38 1146 LEU A O 1
ATOM 9398 N N . ALA A 1 1147 ? -12.379 61.818 -19.316 1.00 72.44 1147 ALA A N 1
ATOM 9399 C CA . ALA A 1 1147 ? -12.142 62.509 -18.043 1.00 72.44 1147 ALA A CA 1
ATOM 9400 C C . ALA A 1 1147 ? -11.017 63.562 -18.134 1.00 72.44 1147 ALA A C 1
ATOM 9402 O O . ALA A 1 1147 ? -10.991 64.537 -17.377 1.00 72.44 1147 ALA A O 1
ATOM 9403 N N . GLU A 1 1148 ? -10.056 63.360 -19.040 1.00 70.25 1148 GLU A N 1
ATOM 9404 C CA . GLU A 1 1148 ? -8.899 64.235 -19.208 1.00 70.25 1148 GLU A CA 1
ATOM 9405 C C . GLU A 1 1148 ? -9.188 65.459 -20.086 1.00 70.25 1148 GLU A C 1
ATOM 9407 O O . GLU A 1 1148 ? -8.737 66.563 -19.756 1.00 70.25 1148 GLU A O 1
ATOM 9412 N N . LEU A 1 1149 ? -9.931 65.262 -21.176 1.00 66.94 1149 LEU A N 1
ATOM 9413 C CA . LEU A 1 1149 ? -10.143 66.248 -22.233 1.00 66.94 1149 LEU A CA 1
ATOM 9414 C C . LEU A 1 1149 ? -11.327 67.180 -21.967 1.00 66.94 1149 LEU A C 1
ATOM 9416 O O . LEU A 1 1149 ? -11.217 68.364 -22.275 1.00 66.94 1149 LEU A O 1
ATOM 9420 N N . ASP A 1 1150 ? -12.435 66.691 -21.399 1.00 60.59 1150 ASP A N 1
ATOM 9421 C CA . ASP A 1 1150 ? -13.642 67.514 -21.270 1.00 60.59 1150 ASP A CA 1
ATOM 9422 C C . ASP A 1 1150 ? -14.564 67.072 -20.112 1.00 60.59 1150 ASP A C 1
ATOM 9424 O O . ASP A 1 1150 ? -15.511 66.309 -20.314 1.00 60.59 1150 ASP A O 1
ATOM 9428 N N . PRO A 1 1151 ? -14.328 67.548 -18.872 1.00 55.44 1151 PRO A N 1
ATOM 9429 C CA . PRO A 1 1151 ? -15.182 67.211 -17.732 1.00 55.44 1151 PRO A CA 1
ATOM 9430 C C . PRO A 1 1151 ? -16.595 67.833 -17.799 1.00 55.44 1151 PRO A C 1
ATOM 9432 O O . PRO A 1 1151 ? -17.402 67.551 -16.918 1.00 55.44 1151 PRO A O 1
ATOM 9435 N N . VAL A 1 1152 ? -16.900 68.679 -18.800 1.00 51.09 1152 VAL A N 1
ATOM 9436 C CA . VAL A 1 1152 ? -18.105 69.541 -18.873 1.00 51.09 1152 VAL A CA 1
ATOM 9437 C C . VAL A 1 1152 ? -19.157 69.026 -19.875 1.00 51.09 1152 VAL A C 1
ATOM 9439 O O . VAL A 1 1152 ? -20.264 69.557 -19.963 1.00 51.09 1152 VAL A O 1
ATOM 9442 N N . LEU A 1 1153 ? -18.876 67.947 -20.610 1.00 50.25 1153 LEU A N 1
ATOM 9443 C CA . LEU A 1 1153 ? -19.699 67.494 -21.743 1.00 50.25 1153 LEU A CA 1
ATOM 9444 C C . LEU A 1 1153 ? -21.066 66.861 -21.401 1.00 50.25 1153 LEU A C 1
ATOM 9446 O O . LEU A 1 1153 ? -21.661 66.238 -22.276 1.00 50.25 1153 LEU A O 1
ATOM 9450 N N . LEU A 1 1154 ? -21.575 67.007 -20.173 1.00 50.28 1154 LEU A N 1
ATOM 9451 C CA . LEU A 1 1154 ? -22.832 66.382 -19.722 1.00 50.28 1154 LEU A CA 1
ATOM 9452 C C . LEU A 1 1154 ? -23.872 67.387 -19.183 1.00 50.28 1154 LEU A C 1
ATOM 9454 O O . LEU A 1 1154 ? -25.009 66.994 -18.928 1.00 50.28 1154 LEU A O 1
ATOM 9458 N N . ASP A 1 1155 ? -23.532 68.682 -19.096 1.00 45.97 1155 ASP A N 1
ATOM 9459 C CA . ASP A 1 1155 ? -24.432 69.737 -18.590 1.00 45.97 1155 ASP A CA 1
ATOM 9460 C C . ASP A 1 1155 ? -25.101 70.599 -19.688 1.00 45.97 1155 ASP A C 1
ATOM 9462 O O . ASP A 1 1155 ? -26.048 71.336 -19.412 1.00 45.97 1155 ASP A O 1
ATOM 9466 N N . ASN A 1 1156 ? -24.688 70.496 -20.958 1.00 42.66 1156 ASN A N 1
ATOM 9467 C CA . ASN A 1 1156 ? -25.088 71.446 -22.015 1.00 42.66 1156 ASN A CA 1
ATOM 9468 C C . ASN A 1 1156 ? -26.380 71.114 -22.801 1.00 42.66 1156 ASN A C 1
ATOM 9470 O O . ASN A 1 1156 ? -26.581 71.641 -23.890 1.00 42.66 1156 ASN A O 1
ATOM 9474 N N . GLU A 1 1157 ? -27.302 70.312 -22.256 1.00 42.38 1157 GLU A N 1
ATOM 9475 C CA . GLU A 1 1157 ? -28.631 70.071 -22.868 1.00 42.38 1157 GLU A CA 1
ATOM 9476 C C . GLU A 1 1157 ? -29.820 70.594 -22.032 1.00 42.38 1157 GLU A C 1
ATOM 9478 O O . GLU A 1 1157 ? -30.953 70.131 -22.167 1.00 42.38 1157 GLU A O 1
ATOM 9483 N N . LYS A 1 1158 ? -29.600 71.600 -21.174 1.00 38.06 1158 LYS A N 1
ATOM 9484 C CA . LYS A 1 1158 ? -30.685 72.395 -20.565 1.00 38.06 1158 LYS A CA 1
ATOM 9485 C C . LYS A 1 1158 ? -30.472 73.898 -20.756 1.00 38.06 1158 LYS A C 1
ATOM 9487 O O . LYS A 1 1158 ? -30.444 74.666 -19.802 1.00 38.06 1158 LYS A O 1
ATOM 9492 N N . ALA A 1 1159 ? -30.377 74.316 -22.011 1.00 36.97 1159 ALA A N 1
ATOM 9493 C CA . ALA A 1 1159 ? -30.630 75.690 -22.428 1.00 36.97 1159 ALA A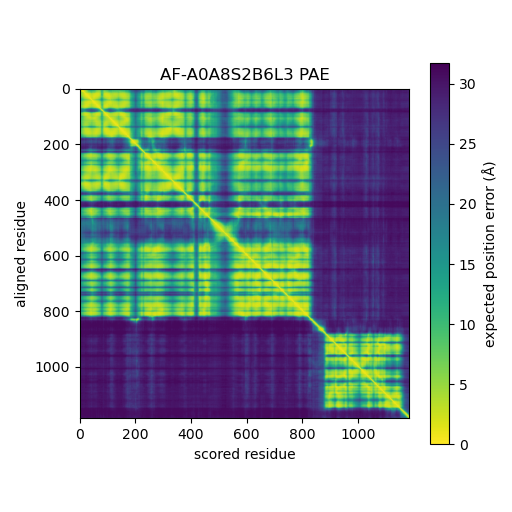 CA 1
ATOM 9494 C C . ALA A 1 1159 ? -31.661 75.647 -23.563 1.00 36.97 1159 ALA A C 1
ATOM 9496 O O . ALA A 1 1159 ? -31.283 75.604 -24.723 1.00 36.97 1159 ALA A O 1
ATOM 9497 N N . ASP A 1 1160 ? -32.937 75.488 -23.191 1.00 37.59 1160 ASP A N 1
ATOM 9498 C CA . ASP A 1 1160 ? -34.138 75.992 -23.884 1.00 37.59 1160 ASP A CA 1
ATOM 9499 C C . ASP A 1 1160 ? -35.360 75.143 -23.512 1.00 37.59 1160 ASP A C 1
ATOM 9501 O O . ASP A 1 1160 ? -35.605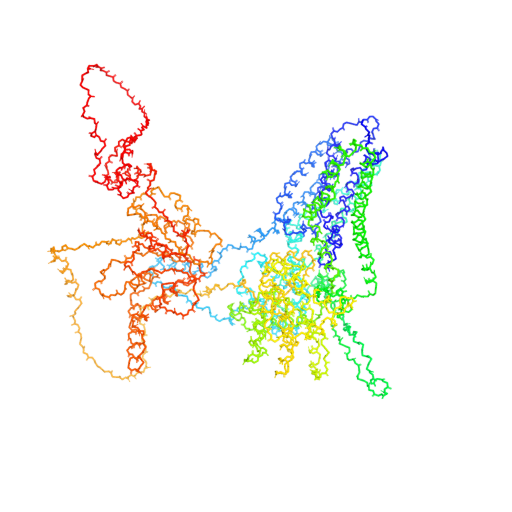 74.093 -24.096 1.00 37.59 1160 ASP A O 1
ATOM 9505 N N . GLN A 1 1161 ? -36.103 75.619 -22.504 1.00 34.81 1161 GLN A N 1
ATOM 9506 C CA . GLN A 1 1161 ? -37.563 75.515 -22.302 1.00 34.81 1161 GLN A CA 1
ATOM 9507 C C . GLN A 1 1161 ? -37.890 75.590 -20.804 1.00 34.81 1161 GLN A C 1
ATOM 9509 O O . GLN A 1 1161 ? -38.018 74.582 -20.113 1.00 34.81 1161 GLN A O 1
ATOM 9514 N N . ASN A 1 1162 ? -37.995 76.814 -20.284 1.00 30.17 1162 ASN A N 1
ATOM 9515 C CA . ASN A 1 1162 ? -39.261 77.367 -19.783 1.00 30.17 1162 ASN A CA 1
ATOM 9516 C C . ASN A 1 1162 ? -38.986 78.639 -18.978 1.00 30.17 1162 ASN A C 1
ATOM 9518 O O . ASN A 1 1162 ? -38.540 78.605 -17.833 1.00 30.17 1162 ASN A O 1
ATOM 9522 N N . GLY A 1 1163 ? -39.278 79.778 -19.605 1.00 31.00 1163 GLY A N 1
ATOM 9523 C CA . GLY A 1 1163 ? -39.502 81.019 -18.889 1.00 31.00 1163 GLY A CA 1
ATOM 9524 C C . GLY A 1 1163 ? -40.862 81.003 -18.193 1.00 31.00 1163 GLY A C 1
ATOM 9525 O O . GLY A 1 1163 ? -41.839 80.508 -18.745 1.00 31.00 1163 GLY A O 1
ATOM 9526 N N . SER A 1 1164 ? -40.877 81.654 -17.029 1.00 28.11 1164 SER A N 1
ATOM 9527 C CA . SER A 1 1164 ? -42.030 82.247 -16.343 1.00 28.11 1164 SER A CA 1
ATOM 9528 C C . SER A 1 1164 ? -43.063 81.295 -15.727 1.00 28.11 1164 SER A C 1
ATOM 9530 O O . SER A 1 1164 ? -43.913 80.743 -16.413 1.00 28.11 1164 SER A O 1
ATOM 9532 N N . SER A 1 1165 ? -43.061 81.208 -14.394 1.00 29.45 1165 SER A N 1
ATOM 9533 C CA . SER A 1 1165 ? -43.975 82.024 -13.574 1.00 29.45 1165 SER A CA 1
ATOM 9534 C C . SER A 1 1165 ? -43.743 81.770 -12.078 1.00 29.45 1165 SER A C 1
ATOM 9536 O O . SER A 1 1165 ? -43.822 80.629 -11.636 1.00 29.45 1165 SER A O 1
ATOM 9538 N N . ASP A 1 1166 ? -43.449 82.855 -11.361 1.00 29.14 1166 ASP A N 1
ATOM 9539 C CA . ASP A 1 1166 ? -43.819 83.217 -9.984 1.00 29.14 1166 ASP A CA 1
ATOM 9540 C C . ASP A 1 1166 ? -43.986 82.156 -8.880 1.00 29.14 1166 ASP A C 1
ATOM 9542 O O . ASP A 1 1166 ? -44.777 81.224 -8.985 1.00 29.14 1166 ASP A O 1
ATOM 9546 N N . GLY A 1 1167 ? -43.395 82.456 -7.713 1.00 28.86 1167 GLY A N 1
ATOM 9547 C CA . GLY A 1 1167 ? -43.980 82.035 -6.433 1.00 28.86 1167 GLY A CA 1
ATOM 9548 C C . GLY A 1 1167 ? -43.015 81.666 -5.308 1.00 28.86 1167 GLY A C 1
ATOM 9549 O O . GLY A 1 1167 ? -42.836 80.495 -5.021 1.00 28.86 1167 GLY A O 1
ATOM 9550 N N . GLN A 1 1168 ? -42.460 82.687 -4.652 1.00 28.66 1168 GLN A N 1
ATOM 9551 C CA . GLN A 1 1168 ? -42.355 82.834 -3.189 1.00 28.66 1168 GLN A CA 1
ATOM 9552 C C . GLN A 1 1168 ? -41.872 81.679 -2.266 1.00 28.66 1168 GLN A C 1
ATOM 9554 O O . GLN A 1 1168 ? -42.553 80.688 -2.034 1.00 28.66 1168 GLN A O 1
ATOM 9559 N N . THR A 1 1169 ? -40.790 82.026 -1.551 1.00 27.20 1169 THR A N 1
ATOM 9560 C CA . THR A 1 1169 ? -40.516 81.853 -0.102 1.00 27.20 1169 THR A CA 1
ATOM 9561 C C . THR A 1 1169 ? -40.221 80.476 0.506 1.00 27.20 1169 THR A C 1
ATOM 9563 O O . THR A 1 1169 ? -41.070 79.602 0.612 1.00 27.20 1169 THR A O 1
ATOM 9566 N N . ASP A 1 1170 ? -39.012 80.443 1.076 1.00 27.48 1170 ASP A N 1
ATOM 9567 C CA . ASP A 1 1170 ? -38.654 79.974 2.417 1.00 27.48 1170 ASP A CA 1
ATOM 9568 C C . ASP A 1 1170 ? -38.684 78.477 2.767 1.00 27.48 1170 ASP A C 1
ATOM 9570 O O . ASP A 1 1170 ? -39.642 77.925 3.296 1.00 27.48 1170 ASP A O 1
ATOM 9574 N N . SER A 1 1171 ? -37.455 77.952 2.761 1.00 26.47 1171 SER A N 1
ATOM 9575 C CA . SER A 1 1171 ? -36.807 77.276 3.895 1.00 26.47 1171 SER A CA 1
ATOM 9576 C C . SER A 1 1171 ? -36.977 75.751 4.076 1.00 26.47 1171 SER A C 1
ATOM 9578 O O . SER A 1 1171 ? -38.070 75.217 4.210 1.00 26.47 1171 SER A O 1
ATOM 9580 N N . VAL A 1 1172 ? -35.798 75.123 4.246 1.00 28.31 1172 VAL A N 1
ATOM 9581 C CA . VAL A 1 1172 ? -35.470 73.892 5.004 1.00 28.31 1172 VAL A CA 1
ATOM 9582 C C . VAL A 1 1172 ? -35.407 72.531 4.256 1.00 28.31 1172 VAL A C 1
ATOM 9584 O O . VAL A 1 1172 ? -36.415 71.950 3.887 1.00 28.31 1172 VAL A O 1
ATOM 9587 N N . ASN A 1 1173 ? -34.163 72.006 4.197 1.00 27.73 1173 ASN A N 1
ATOM 9588 C CA . ASN A 1 1173 ? -33.652 70.609 4.216 1.00 27.73 1173 ASN A CA 1
ATOM 9589 C C . ASN A 1 1173 ? -34.040 69.543 3.148 1.00 27.73 1173 ASN A C 1
ATOM 9591 O O . ASN A 1 1173 ? -35.168 69.081 3.129 1.00 27.73 1173 ASN A O 1
ATOM 9595 N N . ASN A 1 1174 ? -33.011 69.058 2.409 1.00 23.66 1174 ASN A N 1
ATOM 9596 C CA . ASN A 1 1174 ? -32.524 67.657 2.197 1.00 23.66 1174 ASN A CA 1
ATOM 9597 C C . ASN A 1 1174 ? -33.506 66.458 1.988 1.00 23.66 1174 ASN A C 1
ATOM 9599 O O . ASN A 1 1174 ? -34.532 66.401 2.650 1.00 23.66 1174 ASN A O 1
ATOM 9603 N N . PRO A 1 1175 ? -33.055 65.308 1.413 1.00 44.97 1175 PRO A N 1
ATOM 9604 C CA . PRO A 1 1175 ? -32.467 65.009 0.091 1.00 44.97 1175 PRO A CA 1
ATOM 9605 C C . PRO A 1 1175 ? -33.186 63.792 -0.595 1.00 44.97 1175 PRO A C 1
ATOM 9607 O O . PRO A 1 1175 ? -34.236 63.368 -0.130 1.00 44.97 1175 PRO A O 1
ATOM 9610 N N . THR A 1 1176 ? -32.558 63.182 -1.623 1.00 27.58 1176 THR A N 1
ATOM 9611 C CA . THR A 1 1176 ? -32.662 61.773 -2.140 1.00 27.58 1176 THR A CA 1
ATOM 9612 C C . THR A 1 1176 ? -33.243 61.477 -3.552 1.00 27.58 1176 THR A C 1
ATOM 9614 O O . THR A 1 1176 ? -34.411 61.701 -3.832 1.00 27.58 1176 THR A O 1
ATOM 9617 N N . SER A 1 1177 ? -32.325 60.966 -4.406 1.00 28.34 1177 SER A N 1
ATOM 9618 C CA . SER A 1 1177 ? -32.320 59.711 -5.214 1.00 28.34 1177 SER A CA 1
ATOM 9619 C C . SER A 1 1177 ? -33.256 59.410 -6.412 1.00 28.34 1177 SER A C 1
ATOM 9621 O O . SER A 1 1177 ? -34.430 59.749 -6.411 1.00 28.34 1177 SER A O 1
ATOM 9623 N N . GLU A 1 1178 ? -32.670 58.605 -7.330 1.00 31.50 1178 GLU A N 1
ATOM 9624 C CA . GLU A 1 1178 ? -33.245 57.583 -8.256 1.00 31.50 1178 GLU A CA 1
ATOM 9625 C C . GLU A 1 1178 ? -33.716 58.011 -9.674 1.00 31.50 1178 GLU A C 1
ATOM 9627 O O . GLU A 1 1178 ? -34.522 58.916 -9.829 1.00 31.50 1178 GLU A O 1
ATOM 9632 N N . GLU A 1 1179 ? -33.041 57.541 -10.752 1.00 31.52 1179 GLU A N 1
ATOM 9633 C CA . GLU A 1 1179 ? -33.381 56.389 -11.654 1.00 31.52 1179 GLU A CA 1
ATOM 9634 C C . GLU A 1 1179 ? -34.529 56.697 -12.668 1.00 31.52 1179 GLU A C 1
ATOM 9636 O O . GLU A 1 1179 ? -35.477 57.366 -12.314 1.00 31.52 1179 GLU A O 1
ATOM 9641 N N . SER A 1 1180 ? -34.640 56.272 -13.944 1.00 26.91 1180 SER A N 1
ATOM 9642 C CA . SER A 1 1180 ? -33.968 55.317 -14.838 1.00 26.91 1180 SER A CA 1
ATOM 9643 C C . SER A 1 1180 ? -34.527 55.401 -16.307 1.00 26.91 1180 SER A C 1
ATOM 9645 O O . SER A 1 1180 ? -35.642 55.882 -16.465 1.00 26.91 1180 SER A O 1
ATOM 9647 N N . LYS A 1 1181 ? -33.832 54.801 -17.317 1.00 30.98 1181 LYS A N 1
ATOM 9648 C CA . LYS A 1 1181 ? -34.310 54.207 -18.624 1.00 30.98 1181 LYS A CA 1
ATOM 9649 C C . LYS A 1 1181 ? -34.810 55.201 -19.730 1.00 30.98 1181 LYS A C 1
ATOM 9651 O O . LYS A 1 1181 ? -35.344 56.237 -19.386 1.00 30.98 1181 LYS A O 1
ATOM 9656 N N . THR A 1 1182 ? -34.705 55.034 -21.071 1.00 28.66 1182 THR A N 1
ATOM 9657 C CA . THR A 1 1182 ? -34.688 53.866 -21.999 1.00 28.66 1182 THR A CA 1
ATOM 9658 C C . THR A 1 1182 ? -34.430 54.290 -23.490 1.00 28.66 1182 THR A C 1
ATOM 9660 O O . THR A 1 1182 ? -34.926 55.336 -23.891 1.00 28.66 1182 THR A O 1
ATOM 9663 N N . THR A 1 1183 ? -33.801 53.408 -24.305 1.00 28.23 1183 THR A N 1
ATOM 9664 C CA . THR A 1 1183 ? -33.971 53.094 -25.776 1.00 28.23 1183 THR A CA 1
ATOM 9665 C C . THR A 1 1183 ? -33.638 54.061 -26.952 1.00 28.23 1183 THR A C 1
ATOM 9667 O O . THR A 1 1183 ? -34.368 55.017 -27.161 1.00 28.23 1183 THR A O 1
ATOM 9670 N N . GLN A 1 1184 ? -32.636 53.652 -27.779 1.00 22.52 1184 GLN A N 1
ATOM 9671 C CA . GLN A 1 1184 ? -32.579 53.371 -29.260 1.00 22.52 1184 GLN A CA 1
ATOM 9672 C C . GLN A 1 1184 ? -33.281 54.282 -30.316 1.00 22.52 1184 GLN A C 1
ATOM 9674 O O . GLN A 1 1184 ? -34.258 54.935 -29.971 1.00 22.52 1184 GLN A O 1
ATOM 9679 N N . PRO A 1 1185 ? -32.988 54.179 -31.648 1.00 42.69 1185 PRO A N 1
ATOM 9680 C CA . PRO A 1 1185 ? -31.826 53.611 -32.383 1.00 42.69 1185 PRO A CA 1
ATOM 9681 C C . PRO A 1 1185 ? -31.338 54.441 -33.619 1.00 42.69 1185 PRO A C 1
ATOM 9683 O O . PRO A 1 1185 ? -32.127 55.162 -34.225 1.00 42.69 1185 PRO A O 1
ATOM 9686 N N . LEU A 1 1186 ? -30.083 54.243 -34.063 1.00 30.05 1186 LEU A N 1
ATOM 9687 C CA . LEU A 1 1186 ? -29.644 54.008 -35.466 1.00 30.05 1186 LEU A CA 1
ATOM 9688 C C . LEU A 1 1186 ? -28.129 53.785 -35.540 1.00 30.05 1186 LEU A C 1
ATOM 9690 O O . LEU A 1 1186 ? -27.397 54.534 -34.856 1.00 30.05 1186 LEU A O 1
#

Foldseek 3Di:
DPPPDDPVRVVVCVVCVLLVLLVLLLVLQVLLLVQLLLLQADLDVVSLVSNVVSVVVNLVSLVSSLVVLLVPLPDDDDPPDDPDPLQLSLLSLLLSLLSLLGAQSFLDLFLVSLVVLVVLVVVLVVSLVSSVSSLVSNPPHPLNLLSVLSNLLSSLSSVLSSVLSPCLNLVNVLVVLDDDDDPDPQVVVVVVVVVVCVVVVFDWDWDFFFDPDPPPDPQQADDQVPPPPDPDQDDFLLVLLQLLVVVLSQCVCVLNLFFHAVVNLVNLQNNLLSRPALLSLLSSLLNNLVVLLSSNTGSLVVCPDPVNVVSLCSSLVSLVVSVVVLVPDPPDVPNHPPVSVVSVNVSSVSVNVSSVVSVVCNCLDSCNSNVVDHDDSDPVPPPPDPVSVVNSVSSVLLRWDWDKFWWDPPPPPPPVVVVDPDDPDDDPGFIFTFGDRDSVSYSFHQWFKFFALLLVLLVFADDAGTDNDDPVVVVVCCVVCVVVVVVVVVVVVVVVVVLVVLVVVLVVVVVVLVVVLVVDVCSVVPVVVCCVVPVNCVSVVVVVVVVVVCVVVVVVVVVVLVVSVVRIDIHGDTSVLSVVLSVLLSVQLVQPPDVVSLQVLLQDLQLVLLPVQDDPDPLSVVLVCLRPVDQLLLSLVLLLLLLLLLLLDDDDDQQDPDPSNSVLVSLNVLLNSLSRSSVCCLANVCLLQVSCNPPSNQQSVLQSVVLNVQCVVVVSSVVSDSSVSSVSLLPDDCPDPVCVVPDPPTNYCSNVSSVSSVSLVVCCVVVVDRSSSSSSSSSSSNLSNSLQPRNSSSQSSCSSNRHHVSNSSNVSCSSSVSHSSHDDPVPVRSTDIDRDDPDDDDDDDDDDDDDDDDDDDDDPPPPVVVVVVVVPPDDDDDDDDQPDDDDDLAAPPFDAFQCVVVLVVVCCVQVPPPCQFFEFEFEEEEAPLLQLSNSNSCNLPDPVSVVAAPPEEEFEQDGPDPVPPAQSLLVRLVRRVVSLVDDPVVLVVLLVVLVVVVVVVVVVVDPDVDDSNLSSQLVSLCSLLVSCPLGQHEYEYEADDVVSVLLAALDDDPDDDGRDHSNSSHDRGNRYYYYYYYHDPVSSVSHYDDPVSYHYRDQRPDLVRLVSLLCRLLVVVVHHQPPPDAVVSVVLCVQQVRRSRRSNVCSVPDSPVPPPPPDDDDDDDDDDDDDDDDDDDDYDDDDDDD

Organism: Arabidopsis arenosa (NCBI:txid38785)

pLDDT: mean 73.08, std 18.09, range [22.22, 95.62]

Sequence (1186 aa):
MVDVIPKHIKDVWDRWNIRGAVILSLTLQAILICFSPLRKRTPRRLLIVLVWSSYLLADWSANFAVGLISKNQGKDLKPDDPPQDKKLMALWAPFLLLHLGGPDTITAFALEDNALWLRHVFGLVFQAIAGVYVVLMSLPNSLWVIILLVFVSGTIKYLERTTALYSASLDKFRDSMIQAPDPGPNYAKLMEEYKAKKEARLPTKIILIDEPDKENRPKKLEHPSLASDTKRKDLTHLEIAQYAYKFFNTFKGLVVNLIFSFRERDESLEIFENLNDSEEALRIIEIELGFLYDALFTKIAVLHTFIGTVSRILASGTLVAAFILFHKKPKKDIQFHGADVVVTYTLFAVGVALDFISILLFLFSDWTCAALRSLKDNPDKALSSSIDKVFNWLLSIRQLRWKTQECHEKGTHKCTACLKKDYKKCSTVQKHEVLSTPFFFRRWCGSINVFNFLAYATKAEVNRIHDARGSFRRYSWNIIAFPFEKLNFIIQTLRRWIVNFINYVHKWISHKVNALSRKSSFARRWIYPIYFEFLSRIPHFIKSVWDILSEFFDISDTLDKVHKTLFVHGEPMTKELWTFIFNELRNKSKFGDSPENAKMISLARGQWSLRANLPEDADREKLVRYVTNFDYDQSLLMWHIATELCYQQKEKDTIPEGPDEYKYHSNREFSKIISDYMMYLLILQPGLMSEVAGIGKIRFRDTLAEADKFFQRRHIEDKRSVKIATINILDVETGFEPMDVKGDRSKSVLFDASKLAKDLAEMEKTHKKDKWEILSKVWVELLCHAACHCDATAHVEQLSRGGELINFVWLLMAHFGLTDQFQINKGDARAKLIIGNFCLEMTQEDSSRRLTSVGRNDFTHRFADRYKEWLRTTGDETKQEEDRVETNSELPAYDIYGFENEIKSLQHFLLDQKDYKEFKSLVIVGEHGVGKTALCQKIFNDDDVKSVYAPRIWVSMPSNESKEGLDGKICVLKKILKALGVEDFMFESIRREVVEEVSNRREAGEIDGETAKEKELSALFYALHLNLRWKKYMIVFDDVREEDNWNEVLQDGEEKQWGKYLSDGFPKGSGGRVIYTTRDENLAKKLVAEEHEIHRLWPLSDTESVWKIYEAMILKREKEPPRKDKKCIDELMNKSRGLPLAARLLAELDPVLLDNEKADQNGSSDGQTDSVNNPTSEESKTTQPL

Solvent-accessible surface area (backbone atoms only — not comparable to full-atom values): 67982 Å² total; per-residue (Å²): 132,82,75,90,60,58,66,71,58,50,59,49,42,75,72,34,51,60,63,49,28,50,52,48,27,52,50,29,48,54,47,40,54,71,47,39,65,46,29,26,37,41,76,49,61,70,59,50,51,51,41,51,52,31,58,63,44,30,55,53,32,30,55,51,31,45,53,54,49,54,66,57,60,80,56,82,81,55,95,87,56,81,83,65,63,57,62,62,53,38,42,47,39,24,50,36,40,36,52,64,12,53,51,62,57,46,70,31,84,51,68,67,54,17,68,46,25,66,59,51,50,53,49,48,53,55,50,51,51,52,36,51,51,39,48,61,68,37,60,92,44,98,52,52,71,43,35,50,30,34,35,52,24,8,51,49,41,28,50,50,38,39,51,26,24,43,53,31,11,64,70,48,40,43,57,75,66,63,69,78,90,70,78,47,74,66,46,56,51,48,50,51,52,49,49,55,38,53,76,68,69,50,70,73,47,82,41,77,36,75,60,82,54,93,84,77,59,83,78,77,72,75,54,55,66,73,46,94,87,47,95,53,77,75,81,51,55,48,55,40,46,28,51,15,50,53,46,36,70,60,55,56,40,48,56,66,72,44,72,43,55,64,67,63,35,50,59,39,26,56,46,63,73,66,54,85,46,63,65,56,55,52,52,24,51,56,47,22,55,46,52,54,44,32,44,54,28,18,31,53,57,50,40,73,35,74,69,34,45,53,51,49,54,50,30,51,51,30,42,54,51,27,46,52,55,61,67,69,52,80,67,53,80,80,63,40,60,66,68,59,54,51,51,51,52,49,51,48,55,50,52,52,50,54,50,50,53,50,50,52,52,50,70,72,28,71,63,45,60,28,72,81,42,75,80,65,78,58,72,88,71,60,76,82,46,75,66,52,54,51,48,27,55,58,47,51,68,46,50,87,36,74,40,80,41,60,49,60,73,86,66,84,76,75,55,82,69,71,82,52,88,85,78,100,80,78,80,88,75,50,72,47,41,28,49,59,46,54,84,90,44,39,74,51,34,56,50,47,54,30,26,56,68,61,31,60,71,35,69,22,84,79,84,61,57,61,84,83,61,65,71,73,53,60,54,47,46,52,64,61,44,44,61,54,53,48,47,50,49,47,53,51,48,47,50,53,46,51,55,50,47,54,52,47,52,52,53,52,50,52,53,50,51,55,54,43,34,72,75,30,74,64,35,44,72,54,50,47,55,51,40,63,70,53,64,64,43,47,66,56,50,52,49,50,52,46,51,50,51,35,62,74,66,44,46,64,61,52,51,50,53,52,55,56,52,70,65,48,46,69,45,54,45,37,55,65,56,51,42,49,56,49,51,54,49,58,60,50,35,75,65,29,84,44,65,68,43,10,34,54,61,33,70,27,56,24,50,58,49,50,60,76,74,40,71,98,49,72,69,47,56,57,56,38,44,61,47,71,76,40,59,72,51,58,24,51,55,19,52,35,51,14,49,54,46,55,68,62,53,84,88,82,87,78,82,54,83,65,78,54,34,58,53,48,55,48,24,46,50,44,31,51,52,49,37,18,28,54,46,27,36,52,69,77,38,30,64,51,35,48,91,38,63,65,57,38,51,52,36,49,50,44,26,44,54,50,49,49,54,51,31,58,76,69,72,45,60,88,67,39,41,49,59,63,52,40,55,58,55,62,68,53,88,66,88,61,63,61,64,80,79,59,44,97,84,59,75,44,42,66,63,54,10,43,42,52,34,50,51,49,59,48,46,29,66,75,68,73,44,67,54,34,62,51,46,28,46,25,46,50,29,38,50,47,27,38,34,66,57,24,48,43,58,42,54,55,50,40,42,58,55,10,48,57,70,56,54,56,51,34,53,50,32,48,38,49,46,38,44,81,51,56,61,82,70,94,57,68,36,50,70,44,78,48,73,78,78,90,77,88,82,87,82,90,88,83,85,87,85,81,89,82,90,84,85,83,87,89,79,90,84,68,61,76,65,54,59,62,55,63,79,72,74,77,87,78,89,80,94,75,92,80,95,68,79,90,63,75,65,68,71,67,100,59,89,88,69,80,50,73,65,59,50,51,52,50,46,46,72,74,64,50,82,87,58,62,45,51,56,50,62,36,33,40,32,32,62,88,50,44,47,69,67,60,54,49,24,53,54,66,67,29,70,72,52,51,74,66,34,53,60,70,45,74,41,51,61,80,59,100,71,66,96,72,83,66,58,68,68,56,55,52,51,51,54,54,38,41,77,72,67,53,55,72,68,57,58,54,48,52,48,49,52,41,50,51,52,52,50,55,38,54,74,69,69,55,85,67,91,74,50,66,65,47,53,43,43,24,53,49,29,52,52,42,20,64,74,42,50,89,30,27,31,34,38,37,40,42,70,52,56,81,89,7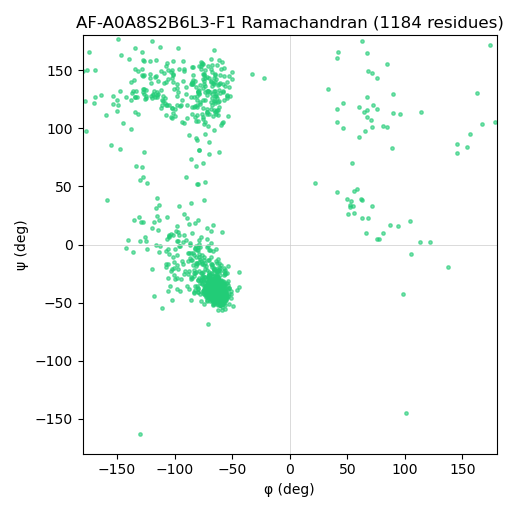1,72,70,80,56,54,71,69,96,68,84,92,82,73,83,46,82,54,78,57,67,20,52,52,71,58,37,32,26,40,38,40,39,30,29,66,48,68,72,57,48,64,40,44,39,94,50,77,89,38,52,47,77,51,65,54,48,84,52,62,64,37,51,46,50,51,25,43,55,53,27,51,74,67,78,41,83,66,74,80,94,41,69,69,51,49,53,49,51,39,65,74,25,62,27,23,56,44,45,31,44,46,45,43,70,75,51,82,64,84,76,69,83,85,78,86,86,88,81,83,86,82,90,82,85,85,83,86,86,83,90,87,86,87,85,90,77,90,85,85,90,88,135